Protein AF-A0A8H7LRW2-F1 (afdb_monomer)

Mean predicted aligned error: 15.98 Å

Nearest PDB structures (foldseek):
  7di8-assembly1_A  TM=9.573E-01  e=2.111E-59  Bos taurus
  7p8w-assembly1_A  TM=9.406E-01  e=9.930E-60  Homo sapiens
  1dgh-assembly1_D  TM=9.408E-01  e=1.528E-59  Homo sapiens
  4e37-assembly1_C  TM=9.647E-01  e=3.981E-56  Pseudomonas aeruginosa PAO1
  1h7k-assembly1_A  TM=9.658E-01  e=5.804E-56  Proteus mirabilis

pLDDT: mean 85.9, std 19.81, range [23.72, 98.88]

Sequence (757 aa):
MPSQQVPNNKDGAVYTTSNGAPYPEPYEAQRVGPYGPLLLQDFHHIDLLAHFDRERIPERVVHAKGAGAHGYFEVTHDISNICRAAIFNKVGNRAPVTARFSTVGGESGSADTARDPRGFSIKVRTEEGNWDWVFNNTPVFFIRDPAKFPHFIHTQKRDPQTNLKDADMFWDYLSQNPESIHQVMILFGDRGIPDGYRHQHGYSGHTFKWYNENGDFHYVQVHCRKQGGFKFLTQEKGVELAGSNPDYGTQDLFEAIEKGEPQKWDVFIQTMTPEQAESFRYNILDLTKIWPHKDYPLQPIGTLVLDRNPENYFNEIEQVAFSPSHLVPGVEPSADPVLQSRLFSYPDTHRHRLGVNYQQIPVNAPLCPVANFQRAGFMNVSSQGARPNYQSSLAPLTYKKEGRISKRHEIFEGAAVLDLSELTELDFEQPRALWQKVMKDDAKERFVKNVAGHLGGAKSAEIKARQLSVFAAVDQDLSDRIAKAMGVPTVKPLQVKPASAALKFKAGCAHTPFCINNAQNVREKTLTEMPPLGPLGRAKDPFHVVLGYSDGHAAVSNGIRKVGVGYVIRAGKRTLSSSSVGIGPRANICDAEMLGILLAFMKAKQIAENQGYCNIRIYCDNQAAVKAIADLSRHPCQYASRIFAPAAKAFIEGHLERFIHITWTPGHNGVEGNETADRLANEGARVIPTPIFNRTITWAREQATLKTVCSWKKAWHEHSESRVNSKYYIPRPPALKLHPIFNTSNLGRDLECRLVQ

Organism: NCBI:txid456999

Foldseek 3Di:
DPDVCCVVPVPDDADAQPVRHGDDDLPDFDADPPPGDGDPVGPSVVSVVVVVVVVDFDADLWQRAKAKFKDKWFWQDQPLQAAAFVQRPDHGRIFIKIWMKGFTQDHNPAFLQALGKMWTWMFTFDQQGTAIQTWILDLFAQDQAQVCVVQQSVLSFADPPPRHNALQSNLVVCLVRLLRVLVLLCSLFQNRGWQARLQTKIKSLAWWWFAHPQQFIKTKIKIWAWDVGTHGDFPVVSVVCSVVPSCRNNCVVQVCLVVQNKRKTFMWMWIDGQVRCLVDLDNSLGSSDDDDCVVTNTDTTIMDIGRGGDPDCCLAPRLDQGANLGRGHRIGGDVRNNNVVRNPPRLVVNCSGPNPVSCPRVNNDHPHDDDALDADTPPDPDGPPPPHSDQDPVDHDDDDDHHDHDPAQVDDDDDPDDDDFFDELVSQVSVLCCQPPPDDPVSLVSSLLSCLVSSLSHPDPVSLQSSLLSLVSNPQVSSVSNCVSSVHDGHHHDDGHYSVPHDRDDRPGPDDDDPPPDPDDDDDDDDDDDDDDDDDDDDDPVQLEKEKEKAKDWDADPNAIFIKIWMWIDDPPDTPDIAIATQGRQADRLLRQLVRQLVRVVVRLVCCVVVVRQEYEYEGQDPVSVVCLCDCDDDFNNPSSVVRVVVQVVSCVVDQSHWYKYFHDHAPPPPVRHVRRVVSRVVNSVDDDPNPDPHGPNSVVVVVVVVVVVVVVVVVVPDPVVVPDPPPCPDDPPPPPPDPPDDDDDDDDGPIDIDHD

Solvent-accessible surface area (backbone atoms only — not comparable to full-atom values): 42306 Å² total; per-residue (Å²): 124,83,66,66,58,53,86,75,37,83,73,88,68,80,54,53,44,97,87,64,50,78,53,95,58,96,85,64,72,53,47,56,64,100,81,47,59,74,46,92,81,34,58,62,55,50,52,54,53,58,48,63,80,58,70,76,64,67,72,51,96,54,41,28,21,63,39,53,36,26,38,33,38,32,24,70,35,80,44,52,84,42,27,48,28,74,64,42,79,40,66,67,34,71,26,53,29,45,38,38,34,22,42,37,56,48,52,63,86,45,41,61,36,50,79,35,63,32,39,34,30,38,40,36,38,36,87,81,35,46,32,27,47,72,20,24,49,46,56,41,35,57,57,55,56,50,86,48,49,64,62,53,50,52,34,53,33,51,40,92,88,78,68,37,81,44,43,44,53,38,41,43,54,46,44,74,40,59,62,16,48,37,34,51,53,44,38,44,29,64,71,6,22,40,46,39,63,75,21,42,39,28,15,45,36,47,44,28,32,24,19,17,79,82,16,53,58,29,40,32,38,47,36,35,40,24,67,93,43,74,44,55,43,55,72,69,57,21,53,51,34,41,72,79,41,31,54,48,21,47,50,52,46,47,53,37,27,73,73,69,48,61,48,52,23,45,27,27,34,31,70,35,48,67,69,52,41,50,67,37,95,53,39,69,54,36,26,50,47,78,78,57,55,90,84,38,52,79,41,72,39,26,38,40,39,34,58,38,68,61,94,44,57,60,66,48,55,66,60,45,73,73,31,68,60,34,57,39,68,35,50,44,82,38,88,19,53,41,59,55,50,43,44,53,51,36,63,52,53,42,34,75,46,60,34,78,38,42,57,71,41,77,64,41,40,56,85,37,90,87,87,74,53,74,66,70,65,62,86,55,88,76,52,74,72,91,60,69,67,55,98,39,90,91,66,70,80,91,79,84,80,80,69,67,66,56,66,64,75,71,40,88,67,80,81,94,74,92,81,75,90,80,76,30,44,65,52,28,51,62,39,27,45,41,56,74,75,65,45,48,72,70,52,47,51,49,25,38,52,46,44,21,63,48,56,54,64,26,81,50,65,65,42,49,52,43,33,37,10,50,37,17,48,40,34,55,70,62,20,43,54,27,23,58,72,54,74,48,80,73,70,65,50,53,86,63,44,55,54,88,73,53,77,68,35,67,62,43,60,92,81,71,84,84,76,92,80,84,84,83,87,76,84,88,77,85,88,85,87,78,84,88,81,76,97,72,78,90,74,85,61,95,74,42,50,38,40,22,12,19,22,40,26,66,50,74,57,96,90,41,48,28,22,4,21,2,23,30,31,27,50,87,92,44,77,75,48,71,51,56,41,33,42,17,61,39,48,49,46,62,42,23,34,29,40,9,51,36,54,26,45,58,52,44,50,55,49,23,72,76,71,72,34,52,27,42,37,36,38,31,59,47,65,65,42,67,60,44,46,80,41,83,63,100,52,78,41,37,72,33,18,67,55,36,48,62,56,51,48,54,56,34,75,71,40,96,81,30,40,54,38,57,37,72,41,78,72,94,72,80,49,66,56,52,55,51,4,44,54,25,2,52,51,8,29,70,46,86,53,68,61,78,43,94,66,36,71,49,37,52,52,49,52,51,49,51,50,51,51,49,53,48,50,48,52,64,67,72,39,70,70,77,74,75,63,78,82,69,75,74,73,72,74,79,73,84,72,76,73,82,90,66,82,92,71,89,87,87,91,75,78,74,53,76,66,72,136

InterPro domains:
  IPR002156 Ribonuclease H domain [PF00075] (548-685)
  IPR002156 Ribonuclease H domain [PS50879] (542-686)
  IPR002226 Catalase haem-binding site [PS00437] (342-350)
  IPR010582 Catalase immune-responsive domain [PF06628] (427-485)
  IPR011614 Catalase core domain [PF00199] (16-393)
  IPR011614 Catalase core domain [SM01060] (16-398)
  IPR012337 Ribonuclease H-like superfamily [SSF53098] (548-691)
  IPR018028 Catalase, mono-functional, haem-containing [PR00067] (29-52)
  IPR018028 Catalase, mono-functional, haem-containing [PR00067] (92-110)
  IPR018028 Catalase, mono-functional, haem-containing [PR00067] (113-130)
  IPR018028 Catalase, mono-functional, haem-containing [PR00067] (132-150)
  IPR018028 Catalase, mono-functional, haem-containing [PR00067] (297-324)
  IPR018028 Catalase, mono-functional, haem-containing [PR00067] (329-355)
  IPR018028 Catalase, mono-functional, haem-containing [PS51402] (12-492)
  IPR018028 Catalase, mono-functional, haem-containing [PTHR11465] (5-487)
  IPR020835 Catalase superfamily [SSF56634] (5-493)
  IPR024708 Catalase active site [PS00438] (52-68)
  IPR036397 Ribonuclease H superfamily [G3DSA:3.30.420.10] (538-691)

Secondary structure (DSSP, 8-state):
---THHHH--SSPPPB-TTS-B-S-TT---BSTTTSPBPTT-HHHHHHHHHHTT-PPPPPSS--SEEEEEEEEEE-S--TTT---GGGGSTT-EEEEEEEEE-SSS-TTS-TTSSS--EEEEEEEETTEEEEEEEESSSS-S-SSGGGHHHHHHHHS--TTT-S--HHHHHHHHHH-GGGHHHHHHHHSGGGSBSTTTT--EE--S-EEEE-TTS-EEEEEEEEEETT---B--HHHHHHHHHH-TTHHHHHHHHHHHTT--EEEEEEEEEE-HHHHHHSSS-TT-TT----TTTS--EEEEEEEEEE--S-HIIIIIS----TT---TTEEE-S-HHHHHHHHHHHHHHHHHH-TTGGGSTTT--SSPP--S----TT-----TT--SS--TTSPPP-PPPP---STTT---S------PPPBTHHHHHHHHIIIII--HHHHHHHHHHHHHHHTT---HHHHHHHHHHHHHH-HHHHHHHHHHHT----PPPP-B-GGGSPPP-------------------------PPPPP------TT-EEEEEEEEEEEEETTEEEEEEEEEEEETTEEEEEEEEE--TT--HHHHHHHHHHHHHHHHHHHHHHHT--EEEEEES-HHHHHHTT--SS-TTHHHHHHHHHHHHHHHHT-TT--EEEEE--TTSS-HHHHHHHHHHHHHHHSPPPPS-S--HHHHHHHHHHHHHHHHHHHHHH-GGGGT-TTS--PPPPP----------S-----EEE---

Radius of gyration: 34.96 Å; Cα contacts (8 Å, |Δi|>4): 1349; chains: 1; bounding box: 68×92×93 Å

Structure (mmCIF, N/CA/C/O backbone):
data_AF-A0A8H7LRW2-F1
#
_entry.id   AF-A0A8H7LRW2-F1
#
loop_
_atom_site.group_PDB
_atom_site.id
_atom_site.type_symbol
_atom_site.label_atom_id
_atom_site.label_alt_id
_atom_site.label_comp_id
_atom_site.label_asym_id
_atom_site.label_entity_id
_atom_site.label_seq_id
_atom_site.pdbx_PDB_ins_code
_atom_site.Cartn_x
_atom_site.Cartn_y
_atom_site.Cartn_z
_atom_site.occupancy
_atom_site.B_iso_or_equiv
_atom_site.auth_seq_id
_atom_site.auth_comp_id
_atom_site.auth_asym_id
_atom_site.auth_atom_id
_atom_site.pdbx_PDB_model_num
ATOM 1 N N . MET A 1 1 ? 13.453 -1.364 -31.822 1.00 41.06 1 MET A N 1
ATOM 2 C CA . MET A 1 1 ? 12.651 -0.325 -31.144 1.00 41.06 1 MET A CA 1
ATOM 3 C C . MET A 1 1 ? 11.864 0.386 -32.227 1.00 41.06 1 MET A C 1
ATOM 5 O O . MET A 1 1 ? 12.503 0.702 -33.230 1.00 41.06 1 MET A O 1
ATOM 9 N N . PRO A 1 2 ? 10.544 0.604 -32.084 1.00 51.38 2 PRO A N 1
ATOM 10 C CA . PRO A 1 2 ? 9.846 1.534 -32.967 1.00 51.38 2 PRO A CA 1
ATOM 11 C C . PRO A 1 2 ? 10.633 2.847 -33.000 1.00 51.38 2 PRO A C 1
ATOM 13 O O . PRO A 1 2 ? 11.268 3.225 -32.010 1.00 51.38 2 PRO A O 1
ATOM 16 N N . SER A 1 3 ? 10.709 3.465 -34.173 1.00 54.47 3 SER A N 1
ATOM 17 C CA . SER A 1 3 ? 11.581 4.610 -34.399 1.00 54.47 3 SER A CA 1
ATOM 18 C C . SER A 1 3 ? 11.299 5.701 -33.363 1.00 54.47 3 SER A C 1
ATOM 20 O O . SER A 1 3 ? 10.173 6.188 -33.271 1.00 54.47 3 SER A O 1
ATOM 22 N N . GLN A 1 4 ? 12.338 6.161 -32.659 1.00 64.38 4 GLN A N 1
ATOM 23 C CA . GLN A 1 4 ? 12.297 7.397 -31.857 1.00 64.38 4 GLN A CA 1
ATOM 24 C C . GLN A 1 4 ? 11.859 8.616 -32.700 1.00 64.38 4 GLN A C 1
ATOM 26 O O . GLN A 1 4 ? 11.532 9.661 -32.158 1.00 64.38 4 GLN A O 1
ATOM 31 N N . GLN A 1 5 ? 11.815 8.468 -34.030 1.00 62.53 5 GLN A N 1
ATOM 32 C CA . GLN A 1 5 ? 11.315 9.452 -34.985 1.00 62.53 5 GLN A CA 1
ATOM 33 C C . GLN A 1 5 ? 9.897 9.947 -34.673 1.00 62.53 5 GLN A C 1
ATOM 35 O O . GLN A 1 5 ? 9.671 11.133 -34.849 1.00 62.53 5 GLN A O 1
ATOM 40 N N . VAL A 1 6 ? 8.969 9.108 -34.187 1.00 70.31 6 VAL A N 1
ATOM 41 C CA . VAL A 1 6 ? 7.586 9.560 -33.913 1.00 70.31 6 VAL A CA 1
ATOM 42 C C . VAL A 1 6 ? 7.507 10.416 -32.639 1.00 70.31 6 VAL A C 1
ATOM 44 O O . VAL A 1 6 ? 6.996 11.529 -32.719 1.00 70.31 6 VAL A O 1
ATOM 47 N N . PRO A 1 7 ? 8.072 9.999 -31.485 1.00 67.81 7 PRO A N 1
ATOM 48 C CA . PRO A 1 7 ? 8.185 10.886 -30.322 1.00 67.81 7 PRO A CA 1
ATOM 49 C C . PRO A 1 7 ? 8.934 12.199 -30.610 1.00 67.81 7 PRO A C 1
ATOM 51 O O . PRO A 1 7 ? 8.582 13.238 -30.054 1.00 67.81 7 PRO A O 1
ATOM 54 N N . ASN A 1 8 ? 9.939 12.164 -31.495 1.00 70.25 8 ASN A N 1
ATOM 55 C CA . ASN A 1 8 ? 10.794 13.314 -31.803 1.00 70.25 8 ASN A CA 1
ATOM 56 C C . ASN A 1 8 ? 10.260 14.218 -32.929 1.00 70.25 8 ASN A C 1
ATOM 58 O O . ASN A 1 8 ? 10.782 15.317 -33.103 1.00 70.25 8 ASN A O 1
ATOM 62 N N . ASN A 1 9 ? 9.262 13.780 -33.701 1.00 66.56 9 ASN A N 1
ATOM 63 C CA . ASN A 1 9 ? 8.709 14.522 -34.834 1.00 66.56 9 ASN A CA 1
ATOM 64 C C . ASN A 1 9 ? 7.180 14.365 -34.859 1.00 66.56 9 ASN A C 1
ATOM 66 O O . ASN A 1 9 ? 6.642 13.471 -35.513 1.00 66.56 9 ASN A O 1
ATOM 70 N N . LYS A 1 10 ? 6.494 15.202 -34.068 1.00 63.88 10 LYS A N 1
ATOM 71 C CA . LYS A 1 10 ? 5.055 15.072 -33.777 1.00 63.88 10 LYS A CA 1
ATOM 72 C C . LYS A 1 10 ? 4.150 15.283 -34.999 1.00 63.88 10 LYS A C 1
ATOM 74 O O . LYS A 1 10 ? 3.076 14.694 -35.037 1.00 63.88 10 LYS A O 1
ATOM 79 N N . ASP A 1 11 ? 4.603 16.040 -36.001 1.00 71.75 11 ASP A N 1
ATOM 80 C CA . ASP A 1 11 ? 3.813 16.399 -37.182 1.00 71.75 11 ASP A CA 1
ATOM 81 C C . ASP A 1 11 ? 4.453 15.845 -38.470 1.00 71.75 11 ASP A C 1
ATOM 83 O O . ASP A 1 11 ? 5.665 15.927 -38.668 1.00 71.75 11 ASP A O 1
ATOM 87 N N . GLY A 1 12 ? 3.638 15.268 -39.363 1.00 78.75 12 GLY A N 1
ATOM 88 C CA . GLY A 1 12 ? 4.090 14.699 -40.645 1.00 78.75 12 GLY A CA 1
ATOM 89 C C . GLY A 1 12 ? 4.498 13.218 -40.613 1.00 78.75 12 GLY A C 1
ATOM 90 O O . GLY A 1 12 ? 5.035 12.713 -41.600 1.00 78.75 12 GLY A O 1
ATOM 91 N N . ALA A 1 13 ? 4.242 12.507 -39.509 1.00 85.25 13 ALA A N 1
ATOM 92 C CA . ALA A 1 13 ? 4.397 11.055 -39.455 1.00 85.25 13 ALA A CA 1
ATOM 93 C C . ALA A 1 13 ? 3.367 10.349 -40.360 1.00 85.25 13 ALA A C 1
ATOM 95 O O . ALA A 1 13 ? 2.201 10.736 -40.417 1.00 85.25 13 ALA A O 1
ATOM 96 N N . VAL A 1 14 ? 3.794 9.290 -41.053 1.00 89.25 14 VAL A N 1
ATOM 97 C CA . VAL A 1 14 ? 2.901 8.452 -41.869 1.00 89.25 14 VAL A CA 1
ATOM 98 C C . VAL A 1 14 ? 2.081 7.550 -40.948 1.00 89.25 14 VAL A C 1
ATOM 100 O O . VAL A 1 14 ? 2.643 6.887 -40.075 1.00 89.25 14 VAL A O 1
ATOM 103 N N . TYR A 1 15 ? 0.760 7.510 -41.142 1.00 92.00 15 TYR A N 1
ATOM 104 C CA . TYR A 1 15 ? -0.112 6.588 -40.416 1.00 92.00 15 TYR A CA 1
ATOM 105 C C . TYR A 1 15 ? 0.199 5.138 -40.806 1.00 92.00 15 TYR A C 1
ATOM 107 O O . TYR A 1 15 ? 0.358 4.816 -41.986 1.00 92.00 15 TYR A O 1
ATOM 115 N N . THR A 1 16 ? 0.315 4.264 -39.810 1.00 93.06 16 THR A N 1
ATOM 116 C CA . THR A 1 16 ? 0.710 2.867 -40.008 1.00 93.06 16 THR A CA 1
ATOM 117 C C . THR A 1 16 ? -0.102 1.929 -39.123 1.00 93.06 16 THR A C 1
ATOM 119 O O . THR A 1 16 ? -0.599 2.328 -38.070 1.00 93.06 16 THR A O 1
ATOM 122 N N . THR A 1 17 ? -0.214 0.670 -39.538 1.00 94.06 17 THR A N 1
ATOM 123 C CA . THR A 1 17 ? -0.648 -0.447 -38.683 1.00 94.06 17 THR A CA 1
ATOM 124 C C . THR A 1 17 ? 0.420 -0.789 -37.634 1.00 94.06 17 THR A C 1
ATOM 126 O O . THR A 1 17 ? 1.561 -0.332 -37.732 1.00 94.06 17 THR A O 1
ATOM 129 N N . SER A 1 18 ? 0.114 -1.639 -36.644 1.00 92.75 18 SER A N 1
ATOM 130 C CA . SER A 1 18 ? 1.047 -1.948 -35.539 1.00 92.75 18 SER A CA 1
ATOM 131 C C . SER A 1 18 ? 2.374 -2.588 -35.976 1.00 92.75 18 SER A C 1
ATOM 133 O O . SER A 1 18 ? 3.387 -2.472 -35.282 1.00 92.75 18 SER A O 1
ATOM 135 N N . ASN A 1 19 ? 2.404 -3.230 -37.147 1.00 92.69 19 ASN A N 1
ATOM 136 C CA . ASN A 1 19 ? 3.616 -3.778 -37.765 1.00 92.69 19 ASN A CA 1
ATOM 137 C C . ASN A 1 19 ? 4.392 -2.762 -38.634 1.00 92.69 19 ASN A C 1
ATOM 139 O O . ASN A 1 19 ? 5.386 -3.136 -39.255 1.00 92.69 19 ASN A O 1
ATOM 143 N N . GLY A 1 20 ? 3.960 -1.498 -38.679 1.00 91.81 20 GLY A N 1
ATOM 144 C CA . GLY A 1 20 ? 4.628 -0.401 -39.381 1.00 91.81 20 GLY A CA 1
ATOM 145 C C . GLY A 1 20 ? 4.297 -0.274 -40.871 1.00 91.81 20 GLY A C 1
ATOM 146 O O . GLY A 1 20 ? 4.960 0.502 -41.559 1.00 91.81 20 GLY A O 1
ATOM 147 N N . ALA A 1 21 ? 3.311 -1.010 -41.396 1.00 94.06 21 ALA A N 1
ATOM 148 C CA . ALA A 1 21 ? 2.883 -0.852 -42.785 1.00 94.06 21 ALA A CA 1
ATOM 149 C C . ALA A 1 21 ? 2.047 0.434 -42.950 1.00 94.06 21 ALA A C 1
ATOM 151 O O . ALA A 1 21 ? 1.120 0.642 -42.166 1.00 94.06 21 ALA A O 1
ATOM 152 N N . PRO A 1 22 ? 2.336 1.298 -43.944 1.00 94.50 22 PRO A N 1
ATOM 153 C CA . PRO A 1 22 ? 1.509 2.468 -44.230 1.00 94.50 22 PRO A CA 1
ATOM 154 C C . PRO A 1 22 ? 0.063 2.079 -44.540 1.00 94.50 22 PRO A C 1
ATOM 156 O O . PRO A 1 22 ? -0.170 1.130 -45.290 1.00 94.50 22 PRO A O 1
ATOM 159 N N . TYR A 1 23 ? -0.892 2.838 -44.005 1.00 95.12 23 TYR A N 1
ATOM 160 C CA . TYR A 1 23 ? -2.316 2.666 -44.289 1.00 95.12 23 TYR A CA 1
ATOM 161 C C . TYR A 1 23 ? -2.927 4.017 -44.692 1.00 95.12 23 TYR A C 1
ATOM 163 O O . TYR A 1 23 ? -2.580 5.030 -44.080 1.00 95.12 23 TYR A O 1
ATOM 171 N N . PRO A 1 24 ? -3.762 4.077 -45.744 1.00 94.06 24 PRO A N 1
ATOM 172 C CA . PRO A 1 24 ? -4.120 5.349 -46.368 1.00 94.06 24 PRO A CA 1
ATOM 173 C C . PRO A 1 24 ? -5.146 6.167 -45.572 1.00 94.06 24 PRO A C 1
ATOM 175 O O . PRO A 1 24 ? -5.033 7.390 -45.561 1.00 94.06 24 PRO A O 1
ATOM 178 N N . GLU A 1 25 ? -6.108 5.529 -44.898 1.00 94.88 25 GLU A N 1
ATOM 179 C CA . GLU A 1 25 ? -7.185 6.217 -44.173 1.00 94.88 25 GLU A CA 1
ATOM 180 C C . GLU A 1 25 ? -7.500 5.495 -42.844 1.00 94.88 25 GLU A C 1
ATOM 182 O O . GLU A 1 25 ? -7.927 4.346 -42.864 1.00 94.88 25 GLU A O 1
ATOM 187 N N . PRO A 1 26 ? -7.304 6.103 -41.661 1.00 94.56 26 PRO A N 1
ATOM 188 C CA . PRO A 1 26 ? -7.496 5.427 -40.369 1.00 94.56 26 PRO A CA 1
ATOM 189 C C . PRO A 1 26 ? -8.933 4.975 -40.070 1.00 94.56 26 PRO A C 1
ATOM 191 O O . PRO A 1 26 ? -9.121 4.133 -39.189 1.00 94.56 26 PRO A O 1
ATOM 194 N N . TYR A 1 27 ? -9.938 5.534 -40.747 1.00 95.75 27 TYR A N 1
ATOM 195 C CA . TYR A 1 27 ? -11.350 5.251 -40.468 1.00 95.75 27 TYR A CA 1
ATOM 196 C C . TYR A 1 27 ? -12.010 4.273 -41.446 1.00 95.75 27 TYR A C 1
ATOM 198 O O . TYR A 1 27 ? -13.179 3.927 -41.259 1.00 95.75 27 TYR A O 1
ATOM 206 N N . GLU A 1 28 ? -11.310 3.836 -42.494 1.00 93.75 28 GLU A N 1
ATOM 207 C CA . GLU A 1 28 ? -11.880 2.903 -43.465 1.00 93.75 28 GLU A CA 1
ATOM 208 C C . GLU A 1 28 ? -11.772 1.443 -43.006 1.00 93.75 28 GLU A C 1
ATOM 210 O O . GLU A 1 28 ? -10.894 1.070 -42.232 1.00 93.75 28 GLU A O 1
ATOM 215 N N . ALA A 1 29 ? -12.677 0.608 -43.514 1.00 95.62 29 ALA A N 1
ATOM 216 C CA . ALA A 1 29 ? -12.633 -0.839 -43.348 1.00 95.62 29 ALA A CA 1
ATOM 217 C C . ALA A 1 29 ? -12.933 -1.516 -44.690 1.00 95.62 29 ALA A C 1
ATOM 219 O O . ALA A 1 29 ? -13.823 -1.093 -45.440 1.00 95.62 29 ALA A O 1
ATOM 220 N N . GLN A 1 30 ? -12.207 -2.587 -44.994 1.00 96.75 30 GLN A N 1
ATOM 221 C CA . GLN A 1 30 ? -12.337 -3.332 -46.233 1.00 96.75 30 GLN A CA 1
ATOM 222 C C . GLN A 1 30 ? -13.685 -4.048 -46.296 1.00 96.75 30 GLN A C 1
ATOM 224 O O . GLN A 1 30 ? -14.065 -4.809 -45.403 1.00 96.75 30 GLN A O 1
ATOM 229 N N . ARG A 1 31 ? -14.402 -3.848 -47.404 1.00 96.88 31 ARG A N 1
ATOM 230 C CA . ARG A 1 31 ? -15.755 -4.372 -47.608 1.00 96.88 31 ARG A CA 1
ATOM 231 C C . ARG A 1 31 ? -16.082 -4.639 -49.074 1.00 96.88 31 ARG A C 1
ATOM 233 O O . ARG A 1 31 ? -15.429 -4.110 -49.972 1.00 96.88 31 ARG A O 1
ATOM 240 N N . VAL A 1 32 ? -17.116 -5.446 -49.329 1.00 97.19 32 VAL A N 1
ATOM 241 C CA . VAL A 1 32 ? -17.586 -5.752 -50.696 1.00 97.19 32 VAL A CA 1
ATOM 242 C C . VAL A 1 32 ? -18.457 -4.614 -51.240 1.00 97.19 32 VAL A C 1
ATOM 244 O O . VAL A 1 32 ? -19.671 -4.590 -51.048 1.00 97.19 32 VAL A O 1
ATOM 247 N N . GLY A 1 33 ? -17.843 -3.659 -51.937 1.00 95.12 33 GLY A N 1
ATOM 248 C CA . GLY A 1 33 ? -18.535 -2.472 -52.451 1.00 95.12 33 GLY A CA 1
ATOM 249 C C . GLY A 1 33 ? -19.050 -1.537 -51.340 1.00 95.12 33 GLY A C 1
ATOM 250 O O . GLY A 1 33 ? -18.895 -1.835 -50.156 1.00 95.12 33 GLY A O 1
ATOM 251 N N . PRO A 1 34 ? -19.696 -0.407 -51.681 1.00 94.62 34 PRO A N 1
ATOM 252 C CA . PRO A 1 34 ? -20.047 0.629 -50.698 1.00 94.62 34 PRO A CA 1
ATOM 253 C C . PRO A 1 34 ? -21.031 0.185 -49.602 1.00 94.62 34 PRO A C 1
ATOM 255 O O . PRO A 1 34 ? -21.115 0.828 -48.558 1.00 94.62 34 PRO A O 1
ATOM 258 N N . TYR A 1 35 ? -21.771 -0.907 -49.827 1.00 94.81 35 TYR A N 1
ATOM 259 C CA . TYR A 1 35 ? -22.844 -1.377 -48.942 1.00 94.81 35 TYR A CA 1
ATOM 260 C C . TYR A 1 35 ? -22.720 -2.846 -48.512 1.00 94.81 35 TYR A C 1
ATOM 262 O O . TYR A 1 35 ? -23.534 -3.307 -47.715 1.00 94.81 35 TYR A O 1
ATOM 270 N N . GLY A 1 36 ? -21.723 -3.595 -48.992 1.00 94.44 36 GLY A N 1
ATOM 271 C CA . GLY A 1 36 ? -21.570 -5.010 -48.638 1.00 94.44 36 GLY A CA 1
ATOM 272 C C . GLY A 1 36 ? -20.875 -5.246 -47.292 1.00 94.44 36 GLY A C 1
ATOM 273 O O . GLY A 1 36 ? -20.522 -4.282 -46.599 1.00 94.44 36 GLY A O 1
ATOM 274 N N . PRO A 1 37 ? -20.693 -6.524 -46.908 1.00 97.31 37 PRO A N 1
ATOM 275 C CA . PRO A 1 37 ? -20.094 -6.911 -45.632 1.00 97.31 37 PRO A CA 1
ATOM 276 C C . PRO A 1 37 ? -18.612 -6.531 -45.546 1.00 97.31 37 PRO A C 1
ATOM 278 O O . PRO A 1 37 ? -17.935 -6.436 -46.574 1.00 97.31 37 PRO A O 1
ATOM 281 N N . LEU A 1 38 ? -18.119 -6.368 -44.312 1.00 97.69 38 LEU A N 1
ATOM 282 C CA . LEU A 1 38 ? -16.686 -6.273 -44.030 1.00 97.69 38 LEU A CA 1
ATOM 283 C C . LEU A 1 38 ? -15.989 -7.609 -44.318 1.00 97.69 38 LEU A C 1
ATOM 285 O O . LEU A 1 38 ? -16.598 -8.677 -44.206 1.00 97.69 38 LEU A O 1
ATOM 289 N N . LEU A 1 39 ? -14.708 -7.548 -44.668 1.00 96.75 39 LEU A N 1
ATOM 290 C CA . LEU A 1 39 ? -13.891 -8.724 -44.946 1.00 96.75 39 LEU A CA 1
ATOM 291 C C . LEU A 1 39 ? -12.969 -9.041 -43.766 1.00 96.75 39 LEU A C 1
ATOM 293 O O . LEU A 1 39 ? -12.213 -8.191 -43.316 1.00 96.75 39 LEU A O 1
ATOM 297 N N . LEU A 1 40 ? -12.951 -10.303 -43.327 1.00 97.62 40 LEU A N 1
ATOM 298 C CA . LEU A 1 40 ? -12.060 -10.775 -42.254 1.00 97.62 40 LEU A CA 1
ATOM 299 C C . LEU A 1 40 ? -10.563 -10.673 -42.615 1.00 97.62 40 LEU A C 1
ATOM 301 O O . LEU A 1 40 ? -9.704 -10.817 -41.759 1.00 97.62 40 LEU A O 1
ATOM 305 N N . GLN A 1 41 ? -10.223 -10.457 -43.883 1.00 96.50 41 GLN A N 1
ATOM 306 C CA . GLN A 1 41 ? -8.832 -10.284 -44.309 1.00 96.50 41 GLN A CA 1
ATOM 307 C C . GLN A 1 41 ? -8.292 -8.863 -44.049 1.00 96.50 41 GLN A C 1
ATOM 309 O O . GLN A 1 41 ? -7.109 -8.620 -44.280 1.00 96.50 41 GLN A O 1
ATOM 314 N N . ASP A 1 42 ? -9.141 -7.934 -43.597 1.00 96.81 42 ASP A N 1
ATOM 315 C CA . ASP A 1 42 ? -8.735 -6.582 -43.227 1.00 96.81 42 ASP A CA 1
ATOM 316 C C . ASP A 1 42 ? -7.887 -6.595 -41.950 1.00 96.81 42 ASP A C 1
ATOM 318 O O . ASP A 1 42 ? -8.392 -6.558 -40.825 1.00 96.81 42 ASP A O 1
ATOM 322 N N . PHE A 1 43 ? -6.571 -6.667 -42.136 1.00 96.12 43 PHE A N 1
ATOM 323 C CA . PHE A 1 43 ? -5.624 -6.647 -41.032 1.00 96.12 43 PHE A CA 1
ATOM 324 C C . PHE A 1 43 ? -5.688 -5.340 -40.233 1.00 96.12 43 PHE A C 1
ATOM 326 O O . PHE A 1 43 ? -5.601 -5.404 -39.012 1.00 96.12 43 PHE A O 1
ATOM 333 N N . HIS A 1 44 ? -5.859 -4.182 -40.884 1.00 97.19 44 HIS A N 1
ATOM 334 C CA . HIS A 1 44 ? -5.889 -2.885 -40.196 1.00 97.19 44 HIS A CA 1
ATOM 335 C C . HIS A 1 44 ? -7.072 -2.809 -39.233 1.00 97.19 44 HIS A C 1
ATOM 337 O O . HIS A 1 44 ? -6.879 -2.531 -38.048 1.00 97.19 44 HIS A O 1
ATOM 343 N N . HIS A 1 45 ? -8.271 -3.150 -39.708 1.00 97.12 45 HIS A N 1
ATOM 344 C CA . HIS A 1 45 ? -9.467 -3.127 -38.873 1.00 97.12 45 HIS A CA 1
ATOM 345 C C . HIS A 1 45 ? -9.378 -4.124 -37.705 1.00 97.12 45 HIS A C 1
ATOM 347 O O . HIS A 1 45 ? -9.741 -3.795 -36.573 1.00 97.12 45 HIS A O 1
ATOM 353 N N . ILE A 1 46 ? -8.849 -5.330 -37.951 1.00 96.75 46 ILE A N 1
ATOM 354 C CA . ILE A 1 46 ? -8.651 -6.347 -36.906 1.00 96.75 46 ILE A CA 1
ATOM 355 C C . ILE A 1 46 ? -7.629 -5.892 -35.864 1.00 96.75 46 ILE A C 1
ATOM 357 O O . ILE A 1 46 ? -7.876 -6.047 -34.671 1.00 96.75 46 ILE A O 1
ATOM 361 N N . ASP A 1 47 ? -6.491 -5.352 -36.297 1.00 96.31 47 ASP A N 1
ATOM 362 C CA . ASP A 1 47 ? -5.403 -4.890 -35.430 1.00 96.31 47 ASP A CA 1
ATOM 363 C C . ASP A 1 47 ? -5.865 -3.740 -34.519 1.00 96.31 47 ASP A C 1
ATOM 365 O O . ASP A 1 47 ? -5.640 -3.776 -33.306 1.00 96.31 47 ASP A O 1
ATOM 369 N N . LEU A 1 48 ? -6.615 -2.780 -35.076 1.00 95.88 48 LEU A N 1
ATOM 370 C CA . LEU A 1 48 ? -7.208 -1.661 -34.340 1.00 95.88 48 LEU A CA 1
ATOM 371 C C . LEU A 1 48 ? -8.138 -2.147 -33.219 1.00 95.88 48 LEU A C 1
ATOM 373 O O . LEU A 1 48 ? -7.961 -1.766 -32.058 1.00 95.88 48 LEU A O 1
ATOM 377 N N . LEU A 1 49 ? -9.106 -3.013 -33.543 1.00 97.38 49 LEU A N 1
ATOM 378 C CA . LEU A 1 49 ? -10.048 -3.547 -32.553 1.00 97.38 49 LEU A CA 1
ATOM 379 C C . LEU A 1 49 ? -9.341 -4.436 -31.522 1.00 97.38 49 LEU A C 1
ATOM 381 O O . LEU A 1 49 ? -9.600 -4.332 -30.324 1.00 97.38 49 LEU A O 1
ATOM 385 N N . ALA A 1 50 ? -8.398 -5.272 -31.965 1.00 97.44 50 ALA A N 1
ATOM 386 C CA . ALA A 1 50 ? -7.671 -6.173 -31.081 1.00 97.44 50 ALA A CA 1
ATOM 387 C C . ALA A 1 50 ? -6.840 -5.424 -30.029 1.00 97.44 50 ALA A C 1
ATOM 389 O O . ALA A 1 50 ? -6.754 -5.900 -28.889 1.00 97.44 50 ALA A O 1
ATOM 390 N N . HIS A 1 51 ? -6.243 -4.284 -30.393 1.00 97.31 51 HIS A N 1
ATOM 391 C CA . HIS A 1 51 ? -5.533 -3.424 -29.451 1.00 97.31 51 HIS A CA 1
ATOM 392 C C . HIS A 1 51 ? -6.502 -2.724 -28.490 1.00 97.31 51 HIS A C 1
ATOM 394 O O . HIS A 1 51 ? -6.292 -2.791 -27.278 1.00 97.31 51 HIS A O 1
ATOM 400 N N . PHE A 1 52 ? -7.577 -2.116 -29.008 1.00 97.94 52 PHE A N 1
ATOM 401 C CA . PHE A 1 52 ? -8.599 -1.439 -28.198 1.00 97.94 52 PHE A CA 1
ATOM 402 C C . PHE A 1 52 ? -9.167 -2.352 -27.098 1.00 97.94 52 PHE A C 1
ATOM 404 O O . PHE A 1 52 ? -9.186 -1.984 -25.922 1.00 97.94 52 PHE A O 1
ATOM 411 N N . ASP A 1 53 ? -9.515 -3.592 -27.452 1.00 98.31 53 ASP A N 1
ATOM 412 C CA . ASP A 1 53 ? -10.047 -4.598 -26.524 1.00 98.31 53 ASP A CA 1
ATOM 413 C C . ASP A 1 53 ? -9.081 -4.960 -25.375 1.00 98.31 53 ASP A C 1
ATOM 415 O O . ASP A 1 53 ? -9.485 -5.576 -24.386 1.00 98.31 53 ASP A O 1
ATOM 419 N N . ARG A 1 54 ? -7.789 -4.626 -25.501 1.00 96.75 54 ARG A N 1
ATOM 420 C CA . ARG A 1 54 ? -6.703 -5.034 -24.590 1.00 96.75 54 ARG A CA 1
ATOM 421 C C . ARG A 1 54 ? -5.971 -3.860 -23.943 1.00 96.75 54 ARG A C 1
ATOM 423 O O . ARG A 1 54 ? -4.945 -4.068 -23.301 1.00 96.75 54 ARG A O 1
ATOM 430 N N . GLU A 1 55 ? -6.502 -2.644 -24.048 1.00 97.81 55 GLU A N 1
ATOM 431 C CA . GLU A 1 55 ? -5.897 -1.468 -23.410 1.00 97.81 55 GLU A CA 1
ATOM 432 C C . GLU A 1 55 ? -5.945 -1.512 -21.877 1.00 97.81 55 GLU A C 1
ATOM 434 O O . GLU A 1 55 ? -5.122 -0.892 -21.203 1.00 97.81 55 GLU A O 1
ATOM 439 N N . ARG A 1 56 ? -6.949 -2.179 -21.295 1.00 98.00 56 ARG A N 1
ATOM 440 C CA . ARG A 1 56 ? -7.138 -2.211 -19.839 1.00 98.00 56 ARG A CA 1
ATOM 441 C C . ARG A 1 56 ? -6.326 -3.341 -19.212 1.00 98.00 56 ARG A C 1
ATOM 443 O O . ARG A 1 56 ? -6.429 -4.497 -19.608 1.00 98.00 56 ARG A O 1
ATOM 450 N N . ILE A 1 57 ? -5.576 -2.993 -18.172 1.00 98.06 57 ILE A N 1
ATOM 451 C CA . ILE A 1 57 ? -4.926 -3.935 -17.255 1.00 98.06 57 ILE A CA 1
ATOM 452 C C . ILE A 1 57 ? -5.710 -3.985 -15.938 1.00 98.06 57 ILE A C 1
ATOM 454 O O . ILE A 1 57 ? -6.490 -3.065 -15.673 1.00 98.06 57 ILE A O 1
ATOM 458 N N . PRO A 1 58 ? -5.513 -5.009 -15.085 1.00 98.31 58 PRO A N 1
ATOM 459 C CA . PRO A 1 58 ? -6.071 -4.981 -13.740 1.00 98.31 58 PRO A CA 1
ATOM 460 C C . PRO A 1 58 ? -5.674 -3.685 -13.022 1.00 98.31 58 PRO A C 1
ATOM 462 O O . PRO A 1 58 ? -4.509 -3.284 -13.046 1.00 98.31 58 PRO A O 1
ATOM 465 N N . GLU A 1 59 ? -6.619 -3.016 -12.368 1.00 98.19 59 GLU A N 1
ATOM 466 C CA . GLU A 1 59 ? -6.257 -1.907 -11.489 1.00 98.19 59 GLU A CA 1
ATOM 467 C C . GLU A 1 59 ? -5.519 -2.425 -10.243 1.00 98.19 59 GLU A C 1
ATOM 469 O O . GLU A 1 59 ? -5.483 -3.624 -9.945 1.00 98.19 59 GLU A O 1
ATOM 474 N N . ARG A 1 60 ? -4.907 -1.519 -9.479 1.00 98.62 60 ARG A N 1
ATOM 475 C CA . ARG A 1 60 ? -4.337 -1.887 -8.176 1.00 98.62 60 ARG A CA 1
ATOM 476 C C . ARG A 1 60 ? -5.470 -2.294 -7.229 1.00 98.62 60 ARG A C 1
ATOM 478 O O . ARG A 1 60 ? -6.455 -1.575 -7.116 1.00 98.62 60 ARG A O 1
ATOM 485 N N . VAL A 1 61 ? -5.298 -3.394 -6.488 1.00 97.25 61 VAL A N 1
ATOM 486 C CA . VAL A 1 61 ? -6.302 -3.897 -5.520 1.00 97.25 61 VAL A CA 1
ATOM 487 C C . VAL A 1 61 ? -6.728 -2.809 -4.521 1.00 97.25 61 VAL A C 1
ATOM 489 O O . VAL A 1 61 ? -7.909 -2.638 -4.215 1.00 97.25 61 VAL A O 1
ATOM 492 N N . VAL A 1 62 ? -5.749 -2.041 -4.049 1.00 97.81 62 VAL A N 1
ATOM 493 C CA . VAL A 1 62 ? -5.898 -0.837 -3.227 1.00 97.81 62 VAL A CA 1
ATOM 494 C C . VAL A 1 62 ? -5.115 0.294 -3.876 1.00 97.81 62 VAL A C 1
ATOM 496 O O . VAL A 1 62 ? -4.167 0.037 -4.617 1.00 97.81 62 VAL A O 1
ATOM 499 N N . HIS A 1 63 ? -5.468 1.541 -3.576 1.00 98.44 63 HIS A N 1
ATOM 500 C CA . HIS A 1 63 ? -4.812 2.713 -4.161 1.00 98.44 63 HIS A CA 1
ATOM 501 C C . HIS A 1 63 ? -4.967 2.824 -5.689 1.00 98.44 63 HIS A C 1
ATOM 503 O O . HIS A 1 63 ? -4.060 3.299 -6.385 1.00 98.44 63 HIS A O 1
ATOM 509 N N . ALA A 1 64 ? -6.109 2.372 -6.221 1.00 98.31 64 ALA A N 1
ATOM 510 C CA . ALA A 1 64 ? -6.398 2.384 -7.653 1.00 98.31 64 ALA A CA 1
ATOM 511 C C . ALA A 1 64 ? -6.476 3.814 -8.206 1.00 98.31 64 ALA A C 1
ATOM 513 O O . ALA A 1 64 ? -5.734 4.140 -9.128 1.00 98.31 64 ALA A O 1
ATOM 514 N N . LYS A 1 65 ? -7.278 4.693 -7.593 1.00 98.19 65 LYS A N 1
ATOM 515 C CA . LYS A 1 65 ? -7.340 6.117 -7.954 1.00 98.19 65 LYS A CA 1
ATOM 516 C C . LYS A 1 65 ? -6.085 6.850 -7.489 1.00 98.19 65 LYS A C 1
ATOM 518 O O . LYS A 1 65 ? -5.725 6.776 -6.313 1.00 98.19 65 LYS A O 1
ATOM 523 N N . GLY A 1 66 ? -5.418 7.561 -8.394 1.00 98.00 66 GLY A N 1
ATOM 524 C CA . GLY A 1 66 ? -4.243 8.347 -8.041 1.00 98.00 66 GLY A CA 1
ATOM 525 C C . GLY A 1 66 ? -3.678 9.197 -9.169 1.00 98.00 66 GLY A C 1
ATOM 526 O O . GLY A 1 66 ? -4.055 9.050 -10.327 1.00 98.00 66 GLY A O 1
ATOM 527 N N . ALA A 1 67 ? -2.722 10.046 -8.818 1.00 98.38 67 ALA A N 1
ATOM 528 C CA . ALA A 1 67 ? -2.000 10.934 -9.722 1.00 98.38 67 ALA A CA 1
ATOM 529 C C . ALA A 1 67 ? -0.512 10.919 -9.381 1.00 98.38 67 ALA A C 1
ATOM 531 O O . ALA A 1 67 ? -0.129 10.541 -8.273 1.00 98.38 67 ALA A O 1
ATOM 532 N N . GLY A 1 68 ? 0.348 11.328 -10.303 1.00 98.31 68 GLY A N 1
ATOM 533 C CA . GLY A 1 68 ? 1.781 11.316 -10.056 1.00 98.31 68 GLY A CA 1
ATOM 534 C C . GLY A 1 68 ? 2.547 12.295 -10.920 1.00 98.31 68 GLY A C 1
ATOM 535 O O . GLY A 1 68 ? 2.004 12.868 -11.858 1.00 98.31 68 GLY A O 1
ATOM 536 N N . ALA A 1 69 ? 3.807 12.483 -10.554 1.00 98.81 69 ALA A N 1
ATOM 537 C CA . ALA A 1 69 ? 4.727 13.404 -11.198 1.00 98.81 69 ALA A CA 1
ATOM 538 C C . ALA A 1 69 ? 6.175 12.946 -10.983 1.00 98.81 69 ALA A C 1
ATOM 540 O O . ALA A 1 69 ? 6.467 12.077 -10.153 1.00 98.81 69 ALA A O 1
ATOM 541 N N . HIS A 1 70 ? 7.088 13.552 -11.725 1.00 98.88 70 HIS A N 1
ATOM 542 C CA . HIS A 1 70 ? 8.521 13.306 -11.675 1.00 98.88 70 HIS A CA 1
ATOM 543 C C . HIS A 1 70 ? 9.249 14.490 -11.036 1.00 98.88 70 HIS A C 1
ATOM 545 O O . HIS A 1 70 ? 8.724 15.600 -10.954 1.00 98.88 70 HIS A O 1
ATOM 551 N N . GLY A 1 71 ? 10.475 14.236 -10.589 1.00 98.75 71 GLY A N 1
ATOM 552 C CA . GLY A 1 71 ? 11.384 15.266 -10.098 1.00 98.75 71 GLY A CA 1
ATOM 553 C C . GLY A 1 71 ? 12.630 14.642 -9.494 1.00 98.75 71 GLY A C 1
ATOM 554 O O . GLY A 1 71 ? 13.194 13.713 -10.081 1.00 98.75 71 GLY A O 1
ATOM 555 N N . TYR A 1 72 ? 13.039 15.090 -8.309 1.00 98.88 72 TYR A N 1
ATOM 556 C CA . TYR A 1 72 ? 14.224 14.574 -7.630 1.00 98.88 72 TYR A CA 1
ATOM 557 C C . TYR A 1 72 ? 14.134 14.649 -6.098 1.00 98.88 72 TYR A C 1
ATOM 559 O O . TYR A 1 72 ? 13.402 15.454 -5.525 1.00 98.88 72 TYR A O 1
ATOM 567 N N . PHE A 1 73 ? 14.912 13.801 -5.431 1.00 98.88 73 PHE A N 1
ATOM 568 C CA . PHE A 1 73 ? 15.243 13.921 -4.015 1.00 98.88 73 PHE A CA 1
ATOM 569 C C . PHE A 1 73 ? 16.660 14.478 -3.895 1.00 98.88 73 PHE A C 1
ATOM 571 O O . PHE A 1 73 ? 17.561 13.983 -4.569 1.00 98.88 73 PHE A O 1
ATOM 578 N N . GLU A 1 74 ? 16.849 15.496 -3.061 1.00 98.81 74 GLU A N 1
ATOM 579 C CA . GLU A 1 74 ? 18.131 16.154 -2.807 1.00 98.81 74 GLU A CA 1
ATOM 580 C C . GLU A 1 74 ? 18.529 16.004 -1.342 1.00 98.81 74 GLU A C 1
ATOM 582 O O . GLU A 1 74 ? 17.756 16.357 -0.453 1.00 98.81 74 GLU A O 1
ATOM 587 N N . VAL A 1 75 ? 19.740 15.512 -1.087 1.00 98.75 75 VAL A N 1
ATOM 588 C CA . VAL A 1 75 ? 20.294 15.412 0.267 1.00 98.75 75 VAL A CA 1
ATOM 589 C C . VAL A 1 75 ? 20.714 16.794 0.745 1.00 98.75 75 VAL A C 1
ATOM 591 O O . VAL A 1 75 ? 21.472 17.481 0.066 1.00 98.75 75 VAL A O 1
ATOM 594 N N . THR A 1 76 ? 20.259 17.198 1.928 1.00 98.62 76 THR A N 1
ATOM 595 C CA . THR A 1 76 ? 20.568 18.524 2.494 1.00 98.62 76 THR A CA 1
ATOM 596 C C . THR A 1 76 ? 21.383 18.453 3.777 1.00 98.62 76 THR A C 1
ATOM 598 O O . THR A 1 76 ? 21.955 19.461 4.179 1.00 98.62 76 THR A O 1
ATOM 601 N N . HIS A 1 77 ? 21.459 17.279 4.404 1.00 98.50 77 HIS A N 1
ATOM 602 C CA . HIS A 1 77 ? 22.166 17.072 5.662 1.00 98.50 77 HIS A CA 1
ATOM 603 C C . HIS A 1 77 ? 22.979 15.784 5.602 1.00 98.50 77 HIS A C 1
ATOM 605 O O . HIS A 1 77 ? 22.565 14.806 4.978 1.00 98.50 77 HIS A O 1
ATOM 611 N N . ASP A 1 78 ? 24.142 15.807 6.245 1.00 97.81 78 ASP A N 1
ATOM 612 C CA . ASP A 1 78 ? 24.975 14.623 6.413 1.00 97.81 78 ASP A CA 1
ATOM 613 C C . ASP A 1 78 ? 24.373 13.724 7.500 1.00 97.81 78 ASP A C 1
ATOM 615 O O . ASP A 1 78 ? 24.133 14.166 8.625 1.00 97.81 78 ASP A O 1
ATOM 619 N N . ILE A 1 79 ? 24.109 12.471 7.132 1.00 97.69 79 ILE A N 1
ATOM 620 C CA . ILE A 1 79 ? 23.601 11.419 8.018 1.00 97.69 79 ILE A CA 1
ATOM 621 C C . ILE A 1 79 ? 24.437 10.138 7.913 1.00 97.69 79 ILE A C 1
ATOM 623 O O . ILE A 1 79 ? 23.936 9.044 8.181 1.00 97.69 79 ILE A O 1
ATOM 627 N N . SER A 1 80 ? 25.706 10.250 7.510 1.00 95.00 80 SER A N 1
ATOM 628 C CA . SER A 1 80 ? 26.641 9.120 7.381 1.00 95.00 80 SER A CA 1
ATOM 629 C C . SER A 1 80 ? 26.798 8.304 8.670 1.00 95.00 80 SER A C 1
ATOM 631 O O . SER A 1 80 ? 27.081 7.108 8.621 1.00 95.00 80 SER A O 1
ATOM 633 N N . ASN A 1 81 ? 26.544 8.914 9.831 1.00 95.00 81 ASN A N 1
ATOM 634 C CA . ASN A 1 81 ? 26.503 8.237 11.126 1.00 95.00 81 ASN A CA 1
ATOM 635 C C . ASN A 1 81 ? 25.281 7.314 11.306 1.00 95.00 81 ASN A C 1
ATOM 637 O O . ASN A 1 81 ? 25.324 6.441 12.170 1.00 95.00 81 ASN A O 1
ATOM 641 N N . ILE A 1 82 ? 24.222 7.486 10.509 1.00 96.19 82 ILE A N 1
ATOM 642 C CA . ILE A 1 82 ? 22.970 6.715 10.566 1.00 96.19 82 ILE A CA 1
ATOM 643 C C . ILE A 1 82 ? 22.851 5.734 9.397 1.00 96.19 82 ILE A C 1
ATOM 645 O O . ILE A 1 82 ? 22.401 4.607 9.590 1.00 96.19 82 ILE A O 1
ATOM 649 N N . CYS A 1 83 ? 23.198 6.158 8.179 1.00 95.75 83 CYS A N 1
ATOM 650 C CA . CYS A 1 83 ? 22.952 5.383 6.967 1.00 95.75 83 CYS A CA 1
ATOM 651 C C . CYS A 1 83 ? 24.115 5.486 5.981 1.00 95.75 83 CYS A C 1
ATOM 653 O O . CYS A 1 83 ? 24.549 6.582 5.639 1.00 95.75 83 CYS A O 1
ATOM 655 N N . ARG A 1 84 ? 24.562 4.335 5.470 1.00 94.19 84 ARG A N 1
ATOM 656 C CA . ARG A 1 84 ? 25.610 4.235 4.442 1.00 94.19 84 ARG A CA 1
ATOM 657 C C . ARG A 1 84 ? 25.106 4.257 2.996 1.00 94.19 84 ARG A C 1
ATOM 659 O O . ARG A 1 84 ? 25.877 3.996 2.078 1.00 94.19 84 ARG A O 1
ATOM 666 N N . ALA A 1 85 ? 23.805 4.454 2.770 1.00 95.44 85 ALA A N 1
ATOM 667 C CA . ALA A 1 85 ? 23.271 4.415 1.412 1.00 95.44 85 ALA A CA 1
ATOM 668 C C . ALA A 1 85 ? 23.958 5.478 0.547 1.00 95.44 85 ALA A C 1
ATOM 670 O O . ALA A 1 85 ? 24.008 6.644 0.936 1.00 95.44 85 ALA A O 1
ATOM 671 N N . ALA A 1 86 ? 24.441 5.086 -0.638 1.00 94.50 86 ALA A N 1
ATOM 672 C CA . ALA A 1 86 ? 25.343 5.907 -1.452 1.00 94.50 86 ALA A CA 1
ATOM 673 C C . ALA A 1 86 ? 24.826 7.329 -1.743 1.00 94.50 86 ALA A C 1
ATOM 675 O O . ALA A 1 86 ? 25.607 8.278 -1.822 1.00 94.50 86 ALA A O 1
ATOM 676 N N . ILE A 1 87 ? 23.501 7.501 -1.832 1.00 96.81 87 ILE A N 1
ATOM 677 C CA . ILE A 1 87 ? 22.869 8.812 -2.014 1.00 96.81 87 ILE A CA 1
ATOM 678 C C . ILE A 1 87 ? 23.265 9.815 -0.916 1.00 96.81 87 ILE A C 1
ATOM 680 O O . ILE A 1 87 ? 23.445 10.989 -1.224 1.00 96.81 87 ILE A O 1
ATOM 684 N N . PHE A 1 88 ? 23.477 9.365 0.326 1.00 97.44 88 PHE A N 1
ATOM 685 C CA . PHE A 1 88 ? 23.817 10.200 1.484 1.00 97.44 88 PHE A CA 1
ATOM 686 C C . PHE A 1 88 ? 25.318 10.473 1.655 1.00 97.44 88 PHE A C 1
ATOM 688 O O . PHE A 1 88 ? 25.684 11.230 2.548 1.00 97.44 88 PHE A O 1
ATOM 695 N N . ASN A 1 89 ? 26.188 9.943 0.787 1.00 94.06 89 ASN A N 1
ATOM 696 C CA . ASN A 1 89 ? 27.643 10.132 0.895 1.00 94.06 89 ASN A CA 1
ATOM 697 C C . ASN A 1 89 ? 28.094 11.594 0.760 1.00 94.06 89 ASN A C 1
ATOM 699 O O . ASN A 1 89 ? 29.226 11.931 1.107 1.00 94.06 89 ASN A O 1
ATOM 703 N N . LYS A 1 90 ? 27.244 12.464 0.204 1.00 96.69 90 LYS A N 1
ATOM 704 C CA . LYS A 1 90 ? 27.541 13.883 0.038 1.00 96.69 90 LYS A CA 1
ATOM 705 C C . LYS A 1 90 ? 26.263 14.721 0.061 1.00 96.69 90 LYS A C 1
ATOM 707 O O . LYS A 1 90 ? 25.310 14.457 -0.670 1.00 96.69 90 LYS A O 1
ATOM 712 N N . VAL A 1 91 ? 26.283 15.795 0.848 1.00 98.44 91 VAL A N 1
ATOM 713 C CA . VAL A 1 91 ? 25.245 16.836 0.817 1.00 98.44 91 VAL A CA 1
ATOM 714 C C . VAL A 1 91 ? 25.198 17.495 -0.566 1.00 98.44 91 VAL A C 1
ATOM 716 O O . VAL A 1 91 ? 26.229 17.861 -1.132 1.00 98.44 91 VAL A O 1
ATOM 719 N N . GLY A 1 92 ? 23.994 17.646 -1.112 1.00 98.00 92 GLY A N 1
ATOM 720 C CA . GLY A 1 92 ? 23.733 18.127 -2.468 1.00 98.00 92 GLY A CA 1
ATOM 721 C C . GLY A 1 92 ? 23.604 17.017 -3.514 1.00 98.00 92 GLY A C 1
ATOM 722 O O . GLY A 1 92 ? 23.264 17.311 -4.660 1.00 98.00 92 GLY A O 1
ATOM 723 N N . ASN A 1 93 ? 23.836 15.748 -3.154 1.00 98.25 93 ASN A N 1
ATOM 724 C CA . ASN A 1 93 ? 23.535 14.631 -4.047 1.00 98.25 93 ASN A CA 1
ATOM 725 C C . ASN A 1 93 ? 22.041 14.597 -4.392 1.00 98.25 93 ASN A C 1
ATOM 727 O O . ASN A 1 93 ? 21.185 14.832 -3.533 1.00 98.25 93 ASN A O 1
ATOM 731 N N . ARG A 1 94 ? 21.731 14.271 -5.654 1.00 98.31 94 ARG A N 1
ATOM 732 C CA . ARG A 1 94 ? 20.360 14.201 -6.171 1.00 98.31 94 ARG A CA 1
ATOM 733 C C . ARG A 1 94 ? 20.077 12.861 -6.830 1.00 98.31 94 ARG A C 1
ATOM 735 O O . ARG A 1 94 ? 20.886 12.371 -7.609 1.00 98.31 94 ARG A O 1
ATOM 742 N N . ALA A 1 95 ? 18.892 12.319 -6.572 1.00 98.50 95 ALA A N 1
ATOM 743 C CA . ALA A 1 95 ? 18.374 11.129 -7.239 1.00 98.50 95 ALA A CA 1
ATOM 744 C C . ALA A 1 95 ? 17.057 11.455 -7.958 1.00 98.50 95 ALA A C 1
ATOM 746 O O . ALA A 1 95 ? 16.162 12.025 -7.327 1.00 98.50 95 ALA A O 1
ATOM 747 N N . PRO A 1 96 ? 16.889 11.083 -9.241 1.00 98.69 96 PRO A N 1
ATOM 748 C CA . PRO A 1 96 ? 15.612 11.218 -9.932 1.00 98.69 96 PRO A CA 1
ATOM 749 C C . PRO A 1 96 ? 14.508 10.417 -9.241 1.00 98.69 96 PRO A C 1
ATOM 751 O O . PRO A 1 96 ? 14.721 9.269 -8.833 1.00 98.69 96 PRO A O 1
ATOM 754 N N . VAL A 1 97 ? 13.306 10.989 -9.165 1.00 98.81 97 VAL A N 1
ATOM 755 C CA . VAL A 1 97 ? 12.150 10.339 -8.536 1.00 98.81 97 VAL A CA 1
ATOM 756 C C . VAL A 1 97 ? 10.937 10.264 -9.453 1.00 98.81 97 VAL A C 1
ATOM 758 O O . VAL A 1 97 ? 10.725 11.114 -10.317 1.00 98.81 97 VAL A O 1
ATOM 761 N N . THR A 1 98 ? 10.120 9.238 -9.229 1.00 98.88 98 THR A N 1
ATOM 762 C CA . THR A 1 98 ? 8.723 9.190 -9.682 1.00 98.88 98 THR A CA 1
ATOM 763 C C . THR A 1 98 ? 7.837 9.063 -8.454 1.00 98.88 98 THR A C 1
ATOM 765 O O . THR A 1 98 ? 8.013 8.132 -7.667 1.00 98.88 98 THR A O 1
ATOM 768 N N . ALA A 1 99 ? 6.899 9.988 -8.290 1.00 98.81 99 ALA A N 1
ATOM 769 C CA . ALA A 1 99 ? 5.939 10.012 -7.200 1.00 98.81 99 ALA A CA 1
ATOM 770 C C . ALA A 1 99 ? 4.546 9.615 -7.684 1.00 98.81 99 ALA A C 1
ATOM 772 O O . ALA A 1 99 ? 4.140 9.989 -8.783 1.00 98.81 99 ALA A O 1
ATOM 773 N N . ARG A 1 100 ? 3.793 8.913 -6.839 1.00 98.88 100 ARG A N 1
ATOM 774 C CA . ARG A 1 100 ? 2.366 8.655 -7.023 1.00 98.88 100 ARG A CA 1
ATOM 775 C C . ARG A 1 100 ? 1.618 8.837 -5.708 1.00 98.88 100 ARG A C 1
ATOM 777 O O . ARG A 1 100 ? 1.921 8.188 -4.706 1.00 98.88 100 ARG A O 1
ATOM 784 N N . PHE A 1 101 ? 0.601 9.680 -5.753 1.00 98.81 101 PHE A N 1
ATOM 785 C CA . PHE A 1 101 ? -0.379 9.892 -4.701 1.00 98.81 101 PHE A CA 1
ATOM 786 C C . PHE A 1 101 ? -1.676 9.167 -5.046 1.00 98.81 101 PHE A C 1
ATOM 788 O O . PHE A 1 101 ? -1.942 8.898 -6.215 1.00 98.81 101 PHE A O 1
ATOM 795 N N . SER A 1 102 ? -2.466 8.789 -4.046 1.00 98.75 102 SER A N 1
ATOM 796 C CA . SER A 1 102 ? -3.680 7.990 -4.279 1.00 98.75 102 SER A CA 1
ATOM 797 C C . SER A 1 102 ? -4.655 8.057 -3.118 1.00 98.75 102 SER A C 1
ATOM 799 O O . SER A 1 102 ? -4.231 8.363 -2.009 1.00 98.75 102 SER A O 1
ATOM 801 N N . THR A 1 103 ? -5.923 7.719 -3.343 1.00 98.38 103 THR A N 1
ATOM 802 C CA . THR A 1 103 ? -6.826 7.239 -2.274 1.00 98.38 103 THR A CA 1
ATOM 803 C C . THR A 1 103 ? -6.492 5.772 -1.939 1.00 98.38 103 THR A C 1
ATOM 805 O O . THR A 1 103 ? -5.425 5.303 -2.331 1.00 98.38 103 THR A O 1
ATOM 808 N N . VAL A 1 104 ? -7.322 5.033 -1.193 1.00 96.94 104 VAL A N 1
ATOM 809 C CA . VAL A 1 104 ? -7.084 3.618 -0.834 1.00 96.94 104 VAL A CA 1
ATOM 810 C C . VAL A 1 104 ? -8.225 2.708 -1.279 1.00 96.94 104 VAL A C 1
ATOM 812 O O . VAL A 1 104 ? -7.989 1.764 -2.038 1.00 96.94 104 VAL A O 1
ATOM 815 N N . GLY A 1 105 ? -9.439 2.950 -0.777 1.00 92.56 105 GLY A N 1
ATOM 816 C CA . GLY A 1 105 ? -10.570 2.026 -0.894 1.00 92.56 105 GLY A CA 1
ATOM 817 C C . GLY A 1 105 ? -11.330 2.127 -2.216 1.00 92.56 105 GLY A C 1
ATOM 818 O O . GLY A 1 105 ? -12.000 1.172 -2.613 1.00 92.56 105 GLY A O 1
ATOM 819 N N . GLY A 1 106 ? -11.241 3.265 -2.904 1.00 92.88 106 GLY A N 1
ATOM 820 C CA . GLY A 1 106 ? -11.926 3.504 -4.174 1.00 92.88 106 GLY A CA 1
ATOM 821 C C . GLY A 1 106 ? -11.321 2.749 -5.362 1.00 92.88 106 GLY A C 1
ATOM 822 O O . GLY A 1 106 ? -10.149 2.369 -5.349 1.00 92.88 106 GLY A O 1
ATOM 823 N N . GLU A 1 107 ? -12.141 2.521 -6.388 1.00 95.44 107 GLU A N 1
ATOM 824 C CA . GLU A 1 107 ? -11.694 2.062 -7.711 1.00 95.44 107 GLU A CA 1
ATOM 825 C C . GLU A 1 107 ? -11.016 3.205 -8.491 1.00 95.44 107 GLU A C 1
ATOM 827 O O . GLU A 1 107 ? -11.110 4.372 -8.101 1.00 95.44 107 GLU A O 1
ATOM 832 N N . SER A 1 108 ? -10.352 2.904 -9.608 1.00 95.94 108 SER A N 1
ATOM 833 C CA . SER A 1 108 ? -9.650 3.883 -10.463 1.00 95.94 108 SER A CA 1
ATOM 834 C C . SER A 1 108 ? -10.526 5.051 -10.944 1.00 95.94 108 SER A C 1
ATOM 836 O O . SER A 1 108 ? -10.015 6.151 -11.140 1.00 95.94 108 SER A O 1
ATOM 838 N N . GLY A 1 109 ? -11.842 4.844 -11.066 1.00 95.56 109 GLY A N 1
ATOM 839 C CA . GLY A 1 109 ? -12.830 5.873 -11.421 1.00 95.56 109 GLY A CA 1
ATOM 840 C C . GLY A 1 109 ? -13.475 6.616 -10.239 1.00 95.56 109 GLY A C 1
ATOM 841 O O . GLY A 1 109 ? -14.410 7.380 -10.448 1.00 95.56 109 GLY A O 1
ATOM 842 N N . SER A 1 110 ? -13.040 6.375 -8.998 1.00 97.44 110 SER A N 1
ATOM 843 C CA . SER A 1 110 ? -13.576 7.066 -7.811 1.00 97.44 110 SER A CA 1
ATOM 844 C C . SER A 1 110 ? -13.090 8.522 -7.691 1.00 97.44 110 SER A C 1
ATOM 846 O O . SER A 1 110 ? -12.155 8.933 -8.376 1.00 97.44 110 SER A O 1
ATOM 848 N N . ALA A 1 111 ? -13.728 9.312 -6.819 1.00 98.19 111 ALA A N 1
ATOM 849 C CA . ALA A 1 111 ? -13.384 10.719 -6.609 1.00 98.19 111 ALA A CA 1
ATOM 850 C C . ALA A 1 111 ? -12.149 10.914 -5.705 1.00 98.19 111 ALA A C 1
ATOM 852 O O . ALA A 1 111 ? -12.043 10.300 -4.639 1.00 98.19 111 ALA A O 1
ATOM 853 N N . ASP A 1 112 ? -11.269 11.849 -6.074 1.00 98.31 112 ASP A N 1
ATOM 854 C CA . ASP A 1 112 ? -10.046 12.210 -5.331 1.00 98.31 112 ASP A CA 1
ATOM 855 C C . ASP A 1 112 ? -10.330 12.743 -3.909 1.00 98.31 112 ASP A C 1
ATOM 857 O O . ASP A 1 112 ? -9.518 12.602 -2.983 1.00 98.31 112 ASP A O 1
ATOM 861 N N . THR A 1 113 ? -11.503 13.350 -3.713 1.00 98.25 113 THR A N 1
ATOM 862 C CA . THR A 1 113 ? -11.931 14.014 -2.471 1.00 98.25 113 THR A CA 1
ATOM 863 C C . THR A 1 113 ? -12.704 13.102 -1.512 1.00 98.25 113 THR A C 1
ATOM 865 O O . THR A 1 113 ? -13.239 13.577 -0.508 1.00 98.25 113 THR A O 1
ATOM 868 N N . ALA A 1 114 ? -12.744 11.787 -1.759 1.00 97.12 114 ALA A N 1
ATOM 869 C CA . ALA A 1 114 ? -13.317 10.823 -0.818 1.00 97.12 114 ALA A CA 1
ATOM 870 C C . ALA A 1 114 ? -12.611 10.879 0.554 1.00 97.12 114 ALA A C 1
ATOM 872 O O . ALA A 1 114 ? -11.398 11.083 0.631 1.00 97.12 114 ALA A O 1
ATOM 873 N N . ARG A 1 115 ? -13.341 10.677 1.659 1.00 97.81 115 ARG A N 1
ATOM 874 C CA . ARG A 1 115 ? -12.719 10.535 2.986 1.00 97.81 115 ARG A CA 1
ATOM 875 C C . ARG A 1 115 ? -12.026 9.179 3.076 1.00 97.81 115 ARG A C 1
ATOM 877 O O . ARG A 1 115 ? -12.693 8.159 3.174 1.00 97.81 115 ARG A O 1
ATOM 884 N N . ASP A 1 116 ? -10.702 9.189 3.043 1.00 97.69 116 ASP A N 1
ATOM 885 C CA . ASP A 1 116 ? -9.867 7.990 2.913 1.00 97.69 116 ASP A CA 1
ATOM 886 C C . ASP A 1 116 ? -8.447 8.310 3.428 1.00 97.69 116 ASP A C 1
ATOM 888 O O . ASP A 1 116 ? -8.062 9.485 3.463 1.00 97.69 116 ASP A O 1
ATOM 892 N N . PRO A 1 117 ? -7.590 7.353 3.818 1.00 97.06 117 PRO A N 1
ATOM 893 C CA . PRO A 1 117 ? -6.160 7.625 3.827 1.00 97.06 117 PRO A CA 1
ATOM 894 C C . PRO A 1 117 ? -5.703 7.973 2.407 1.00 97.06 117 PRO A C 1
ATOM 896 O O . PRO A 1 117 ? -6.395 7.710 1.420 1.00 97.06 117 PRO A O 1
ATOM 899 N N . ARG A 1 118 ? -4.521 8.565 2.282 1.00 98.38 118 ARG A N 1
ATOM 900 C CA . ARG A 1 118 ? -3.893 8.764 0.980 1.00 98.38 118 ARG A CA 1
ATOM 901 C C . ARG A 1 118 ? -2.562 8.043 0.909 1.00 98.38 118 ARG A C 1
ATOM 903 O O . ARG A 1 118 ? -1.763 8.145 1.836 1.00 98.38 118 ARG A O 1
ATOM 910 N N . GLY A 1 119 ? -2.312 7.353 -0.199 1.00 98.50 119 GLY A N 1
ATOM 911 C CA . GLY A 1 119 ? -0.987 6.828 -0.511 1.00 98.50 119 GLY A CA 1
ATOM 912 C C . GLY A 1 119 ? -0.038 7.954 -0.913 1.00 98.50 119 GLY A C 1
ATOM 913 O O . GLY A 1 119 ? -0.439 8.882 -1.614 1.00 98.50 119 GLY A O 1
ATOM 914 N N . PHE A 1 120 ? 1.219 7.845 -0.493 1.00 98.81 120 PHE A N 1
ATOM 915 C CA . PHE A 1 120 ? 2.327 8.745 -0.815 1.00 98.81 120 PHE A CA 1
ATOM 916 C C . PHE A 1 120 ? 3.517 7.867 -1.221 1.00 98.81 120 PHE A C 1
ATOM 918 O O . PHE A 1 120 ? 4.322 7.474 -0.388 1.00 98.81 120 PHE A O 1
ATOM 925 N N . SER A 1 121 ? 3.592 7.453 -2.484 1.00 98.75 121 SER A N 1
ATOM 926 C CA . SER A 1 121 ? 4.618 6.504 -2.937 1.00 98.75 121 SER A CA 1
ATOM 927 C C . SER A 1 121 ? 5.673 7.185 -3.797 1.00 98.75 121 SER A C 1
ATOM 929 O O . SER A 1 121 ? 5.318 7.831 -4.776 1.00 98.75 121 SER A O 1
ATOM 931 N N . ILE A 1 122 ? 6.954 7.026 -3.463 1.00 98.81 122 ILE A N 1
ATOM 932 C CA . ILE A 1 122 ? 8.088 7.609 -4.194 1.00 98.81 122 ILE A CA 1
ATOM 933 C C . ILE A 1 122 ? 9.055 6.498 -4.596 1.00 98.81 122 ILE A C 1
ATOM 935 O O . ILE A 1 122 ? 9.456 5.698 -3.760 1.00 98.81 122 ILE A O 1
ATOM 939 N N . LYS A 1 123 ? 9.458 6.462 -5.865 1.00 98.88 123 LYS A N 1
ATOM 940 C CA . LYS A 1 123 ? 10.546 5.623 -6.375 1.00 98.88 123 LYS A CA 1
ATOM 941 C C . LYS A 1 123 ? 11.765 6.506 -6.550 1.00 98.88 123 LYS A C 1
ATOM 943 O O . LYS A 1 123 ? 11.761 7.351 -7.443 1.00 98.88 123 LYS A O 1
ATOM 948 N N . VAL A 1 124 ? 12.772 6.323 -5.705 1.00 98.69 124 VAL A N 1
ATOM 949 C CA . VAL A 1 124 ? 14.039 7.059 -5.726 1.00 98.69 124 VAL A CA 1
ATOM 950 C C . VAL A 1 124 ? 15.067 6.230 -6.487 1.00 98.69 124 VAL A C 1
ATOM 952 O O . VAL A 1 124 ? 15.409 5.124 -6.075 1.00 98.69 124 VAL A O 1
ATOM 955 N N . ARG A 1 125 ? 15.547 6.728 -7.629 1.00 98.38 125 ARG A N 1
ATOM 956 C CA . ARG A 1 125 ? 16.500 5.993 -8.475 1.00 98.38 125 ARG A CA 1
ATOM 957 C C . ARG A 1 125 ? 17.919 6.370 -8.082 1.00 98.38 125 ARG A C 1
ATOM 959 O O . ARG A 1 125 ? 18.432 7.396 -8.518 1.00 98.38 125 ARG A O 1
ATOM 966 N N . THR A 1 126 ? 18.514 5.560 -7.216 1.00 97.12 126 THR A N 1
ATOM 967 C CA . THR A 1 126 ? 19.869 5.776 -6.706 1.00 97.12 126 THR A CA 1
ATOM 968 C C . THR A 1 126 ? 20.908 5.106 -7.607 1.00 97.12 126 THR A C 1
ATOM 970 O O . THR A 1 126 ? 20.583 4.282 -8.466 1.00 97.12 126 THR A O 1
ATOM 973 N N . GLU A 1 127 ? 22.177 5.421 -7.369 1.00 95.00 127 GLU A N 1
ATOM 974 C CA . GLU A 1 127 ? 23.331 4.799 -8.031 1.00 95.00 127 GLU A CA 1
ATOM 975 C C . GLU A 1 127 ? 23.427 3.287 -7.758 1.00 95.00 127 GLU A C 1
ATOM 977 O O . GLU A 1 127 ? 23.998 2.542 -8.554 1.00 95.00 127 GLU A O 1
ATOM 982 N N . GLU A 1 128 ? 22.827 2.820 -6.660 1.00 94.81 128 GLU A N 1
ATOM 983 C CA . GLU A 1 128 ? 22.865 1.422 -6.220 1.00 94.81 128 GLU A CA 1
ATOM 984 C C . GLU A 1 128 ? 21.521 0.698 -6.368 1.00 94.81 128 GLU A C 1
ATOM 986 O O . GLU A 1 128 ? 21.345 -0.401 -5.847 1.00 94.81 128 GLU A O 1
ATOM 991 N N . GLY A 1 129 ? 20.577 1.278 -7.114 1.00 97.06 129 GLY A N 1
ATOM 992 C CA . GLY A 1 129 ? 19.280 0.665 -7.385 1.00 97.06 129 GLY A CA 1
ATOM 993 C C . GLY A 1 129 ? 18.098 1.575 -7.091 1.00 97.06 129 GLY A C 1
ATOM 994 O O . GLY A 1 129 ? 18.231 2.705 -6.616 1.00 97.06 129 GLY A O 1
ATOM 995 N N . ASN A 1 130 ? 16.909 1.058 -7.385 1.00 98.44 130 ASN A N 1
ATOM 996 C CA . ASN A 1 130 ? 15.667 1.725 -7.024 1.00 98.44 130 ASN A CA 1
ATOM 997 C C . ASN A 1 130 ? 15.396 1.507 -5.533 1.00 98.44 130 ASN A C 1
ATOM 999 O O . ASN A 1 130 ? 15.370 0.367 -5.075 1.00 98.44 130 ASN A O 1
ATOM 1003 N N . TRP A 1 131 ? 15.146 2.595 -4.811 1.00 98.62 131 TRP A N 1
ATOM 1004 C CA . TRP A 1 131 ? 14.666 2.587 -3.436 1.00 98.62 131 TRP A CA 1
ATOM 1005 C C . TRP A 1 131 ? 13.249 3.153 -3.399 1.00 98.62 131 TRP A C 1
ATOM 1007 O O . TRP A 1 131 ? 13.032 4.309 -3.765 1.00 98.62 131 TRP A O 1
ATOM 1017 N N . ASP A 1 132 ? 12.274 2.348 -2.980 1.00 98.81 132 ASP A N 1
ATOM 1018 C CA . ASP A 1 132 ? 10.873 2.768 -2.975 1.00 98.81 132 ASP A CA 1
ATOM 1019 C C . ASP A 1 132 ? 10.377 3.098 -1.561 1.00 98.81 132 ASP A C 1
ATOM 1021 O O . ASP A 1 132 ? 10.329 2.256 -0.664 1.00 98.81 132 ASP A O 1
ATOM 1025 N N . TRP A 1 133 ? 9.905 4.327 -1.387 1.00 98.69 133 TRP A N 1
ATOM 1026 C CA . TRP A 1 133 ? 9.184 4.792 -0.210 1.00 98.69 133 TRP A CA 1
ATOM 1027 C C . TRP A 1 133 ? 7.689 4.614 -0.429 1.00 98.69 133 TRP A C 1
ATOM 1029 O O . TRP A 1 133 ? 7.061 5.413 -1.117 1.00 98.69 133 TRP A O 1
ATOM 1039 N N . VAL A 1 134 ? 7.107 3.553 0.130 1.00 98.69 134 VAL A N 1
ATOM 1040 C CA . VAL A 1 134 ? 5.685 3.217 -0.063 1.00 98.69 134 VAL A CA 1
ATOM 1041 C C . VAL A 1 134 ? 4.877 3.619 1.169 1.00 98.69 134 VAL A C 1
ATOM 1043 O O . VAL A 1 134 ? 4.569 2.785 2.029 1.00 98.69 134 VAL A O 1
ATOM 1046 N N . PHE A 1 135 ? 4.606 4.919 1.269 1.00 98.56 135 PHE A N 1
ATOM 1047 C CA . PHE A 1 135 ? 4.107 5.595 2.468 1.00 98.56 135 PHE A CA 1
ATOM 1048 C C . PHE A 1 135 ? 2.617 5.949 2.363 1.00 98.56 135 PHE A C 1
ATOM 1050 O O . PHE A 1 135 ? 2.004 5.805 1.304 1.00 98.56 135 PHE A O 1
ATOM 1057 N N . ASN A 1 136 ? 2.054 6.455 3.464 1.00 98.50 136 ASN A N 1
ATOM 1058 C CA . ASN A 1 136 ? 0.726 7.074 3.514 1.00 98.50 136 ASN A CA 1
ATOM 1059 C C . ASN A 1 136 ? 0.803 8.512 4.042 1.00 98.50 136 ASN A C 1
ATOM 1061 O O . ASN A 1 136 ? 1.808 8.927 4.611 1.00 98.50 136 ASN A O 1
ATOM 1065 N N . ASN A 1 137 ? -0.276 9.279 3.906 1.00 98.19 137 ASN A N 1
ATOM 1066 C CA . ASN A 1 137 ? -0.389 10.627 4.465 1.00 98.19 137 ASN A CA 1
ATOM 1067 C C . ASN A 1 137 ? -0.691 10.674 5.970 1.00 98.19 137 ASN A C 1
ATOM 1069 O O . ASN A 1 137 ? -0.781 11.762 6.548 1.00 98.19 137 ASN A O 1
ATOM 1073 N N . THR A 1 138 ? -0.838 9.516 6.610 1.00 97.38 138 THR A N 1
ATOM 1074 C CA . THR A 1 138 ? -1.044 9.365 8.051 1.00 97.38 138 THR A CA 1
ATOM 1075 C C . THR A 1 138 ? 0.120 8.599 8.683 1.00 97.38 138 THR A C 1
ATOM 1077 O O . THR A 1 138 ? 0.659 7.695 8.049 1.00 97.38 138 THR A O 1
ATOM 1080 N N . PRO A 1 139 ? 0.522 8.939 9.922 1.00 96.75 139 PRO A N 1
ATOM 1081 C CA . PRO A 1 139 ? 1.698 8.352 10.567 1.00 96.75 139 PRO A CA 1
ATOM 1082 C C . PRO A 1 139 ? 1.467 6.954 11.158 1.00 96.75 139 PRO A C 1
ATOM 1084 O O . PRO A 1 139 ? 2.422 6.335 11.602 1.00 96.75 139 PRO A O 1
ATOM 1087 N N . VAL A 1 140 ? 0.223 6.473 11.189 1.00 98.25 140 VAL A N 1
ATOM 1088 C CA . VAL A 1 140 ? -0.159 5.147 11.696 1.00 98.25 140 VAL A CA 1
ATOM 1089 C C . VAL A 1 140 ? -1.105 4.462 10.716 1.00 98.25 140 VAL A C 1
ATOM 1091 O O . VAL A 1 140 ? -1.604 5.085 9.770 1.00 98.25 140 VAL A O 1
ATOM 1094 N N . PHE A 1 141 ? -1.356 3.176 10.944 1.00 98.25 141 PHE A N 1
ATOM 1095 C CA . PHE A 1 141 ? -2.299 2.374 10.170 1.00 98.25 141 PHE A CA 1
ATOM 1096 C C . PHE A 1 141 ? -3.385 1.740 11.051 1.00 98.25 141 PHE A C 1
ATOM 1098 O O . PHE A 1 141 ? -3.348 1.833 12.275 1.00 98.25 141 PHE A O 1
ATOM 1105 N N . PHE A 1 142 ? -4.381 1.115 10.416 1.00 98.38 142 PHE A N 1
ATOM 1106 C CA . PHE A 1 142 ? -5.540 0.531 11.105 1.00 98.38 142 PHE A CA 1
ATOM 1107 C C . PHE A 1 142 ? -5.245 -0.800 11.801 1.00 98.38 142 PHE A C 1
ATOM 1109 O O . PHE A 1 142 ? -6.021 -1.217 12.653 1.00 98.38 142 PHE A O 1
ATOM 1116 N N . ILE A 1 143 ? -4.177 -1.495 11.405 1.00 97.94 143 ILE A N 1
ATOM 1117 C CA . ILE A 1 143 ? -3.860 -2.844 11.878 1.00 97.94 143 ILE A CA 1
ATOM 1118 C C . ILE A 1 143 ? -2.381 -2.950 12.243 1.00 97.94 143 ILE A C 1
ATOM 1120 O O . ILE A 1 143 ? -1.537 -2.278 11.648 1.00 97.94 143 ILE A O 1
ATOM 1124 N N . ARG A 1 144 ? -2.092 -3.864 13.169 1.00 96.38 144 ARG A N 1
ATOM 1125 C CA . ARG A 1 144 ? -0.741 -4.331 13.520 1.00 96.38 144 ARG A CA 1
ATOM 1126 C C . ARG A 1 144 ? -0.521 -5.819 13.254 1.00 96.38 144 ARG A C 1
ATOM 1128 O O . ARG A 1 144 ? 0.619 -6.252 13.176 1.00 96.38 144 ARG A O 1
ATOM 1135 N N . ASP A 1 145 ? -1.593 -6.583 13.040 1.00 97.19 145 ASP A N 1
ATOM 1136 C CA . ASP A 1 145 ? -1.515 -7.992 12.649 1.00 97.19 145 ASP A CA 1
ATOM 1137 C C . ASP A 1 145 ? -1.785 -8.130 11.139 1.00 97.19 145 ASP A C 1
ATOM 1139 O O . ASP A 1 145 ? -2.883 -7.805 10.677 1.00 97.19 145 ASP A O 1
ATOM 1143 N N . PRO A 1 146 ? -0.833 -8.627 10.331 1.00 96.81 146 PRO A N 1
ATOM 1144 C CA . PRO A 1 146 ? -0.928 -8.588 8.869 1.00 96.81 146 PRO A CA 1
ATOM 1145 C C . PRO A 1 146 ? -2.055 -9.445 8.290 1.00 96.81 146 PRO A C 1
ATOM 1147 O O . PRO A 1 146 ? -2.630 -9.088 7.260 1.00 96.81 146 PRO A O 1
ATOM 1150 N N . ALA A 1 147 ? -2.413 -10.550 8.954 1.00 96.62 147 ALA A N 1
ATOM 1151 C CA . ALA A 1 147 ? -3.496 -11.430 8.513 1.00 96.62 147 ALA A CA 1
ATOM 1152 C C . ALA A 1 147 ? -4.850 -10.704 8.442 1.00 96.62 147 ALA A C 1
ATOM 1154 O O . ALA A 1 147 ? -5.728 -11.110 7.686 1.00 96.62 147 ALA A O 1
ATOM 1155 N N . LYS A 1 148 ? -5.005 -9.594 9.174 1.00 97.94 148 LYS A N 1
ATOM 1156 C CA . LYS A 1 148 ? -6.203 -8.755 9.151 1.00 97.94 148 LYS A CA 1
ATOM 1157 C C . LYS A 1 148 ? -6.331 -7.900 7.885 1.00 97.94 148 LYS A C 1
ATOM 1159 O O . LYS A 1 148 ? -7.426 -7.426 7.601 1.00 97.94 148 LYS A O 1
ATOM 1164 N N . PHE A 1 149 ? -5.264 -7.711 7.100 1.00 98.00 149 PHE A N 1
ATOM 1165 C CA . PHE A 1 149 ? -5.266 -6.784 5.961 1.00 98.00 149 PHE A CA 1
ATOM 1166 C C . PHE A 1 149 ? -6.347 -7.088 4.910 1.00 98.00 149 PHE A C 1
ATOM 1168 O O . PHE A 1 149 ? -7.102 -6.169 4.592 1.00 98.00 149 PHE A O 1
ATOM 1175 N N . PRO A 1 150 ? -6.517 -8.327 4.400 1.00 97.69 150 PRO A N 1
ATOM 1176 C CA . PRO A 1 150 ? -7.573 -8.605 3.425 1.00 97.69 150 PRO A CA 1
ATOM 1177 C C . PRO A 1 150 ? -8.974 -8.381 4.006 1.00 97.69 150 PRO A C 1
ATOM 1179 O O . PRO A 1 150 ? -9.819 -7.778 3.353 1.00 97.69 150 PRO A O 1
ATOM 1182 N N . HIS A 1 151 ? -9.200 -8.796 5.259 1.00 97.62 151 HIS A N 1
ATOM 1183 C CA . HIS A 1 151 ? -10.477 -8.605 5.952 1.00 97.62 151 HIS A CA 1
ATOM 1184 C C . HIS A 1 151 ? -10.816 -7.123 6.119 1.00 97.62 151 HIS A C 1
ATOM 1186 O O . HIS A 1 151 ? -11.928 -6.712 5.800 1.00 97.62 151 HIS A O 1
ATOM 1192 N N . PHE A 1 152 ? -9.843 -6.320 6.554 1.00 97.94 152 PHE A N 1
ATOM 1193 C CA . PHE A 1 152 ? -9.981 -4.875 6.654 1.00 97.94 152 PHE A CA 1
ATOM 1194 C C . PHE A 1 152 ? -10.284 -4.250 5.289 1.00 97.94 152 PHE A C 1
ATOM 1196 O O . PHE A 1 152 ? -11.261 -3.526 5.152 1.00 97.94 152 PHE A O 1
ATOM 1203 N N . ILE A 1 153 ? -9.497 -4.550 4.252 1.00 97.62 153 ILE A N 1
ATOM 1204 C CA . ILE A 1 153 ? -9.702 -3.957 2.924 1.00 97.62 153 ILE A CA 1
ATOM 1205 C C . ILE A 1 153 ? -11.062 -4.337 2.329 1.00 97.62 153 ILE A C 1
ATOM 1207 O O . ILE A 1 153 ? -11.693 -3.486 1.702 1.00 97.62 153 ILE A O 1
ATOM 1211 N N . HIS A 1 154 ? -11.564 -5.554 2.562 1.00 97.94 154 HIS A N 1
ATOM 1212 C CA . HIS A 1 154 ? -12.916 -5.929 2.139 1.00 97.94 154 HIS A CA 1
ATOM 1213 C C . HIS A 1 154 ? -13.987 -4.998 2.724 1.00 97.94 154 HIS A C 1
ATOM 1215 O O . HIS A 1 154 ? -14.932 -4.656 2.017 1.00 97.94 154 HIS A O 1
ATOM 1221 N N . THR A 1 155 ? -13.824 -4.519 3.962 1.00 96.44 155 THR A N 1
ATOM 1222 C CA . THR A 1 155 ? -14.798 -3.603 4.585 1.00 96.44 155 THR A CA 1
ATOM 1223 C C . THR A 1 155 ? -14.703 -2.170 4.066 1.00 96.44 155 THR A C 1
ATOM 1225 O O . THR A 1 155 ? -15.648 -1.400 4.205 1.00 96.44 155 THR A O 1
ATOM 1228 N N . GLN A 1 156 ? -13.584 -1.812 3.429 1.00 94.81 156 GLN A N 1
ATOM 1229 C CA . GLN A 1 156 ? -13.401 -0.523 2.750 1.00 94.81 156 GLN A CA 1
ATOM 1230 C C . GLN A 1 156 ? -13.918 -0.546 1.302 1.00 94.81 156 GLN A C 1
ATOM 1232 O O . GLN A 1 156 ? -14.086 0.507 0.676 1.00 94.81 156 GLN A O 1
ATOM 1237 N N . LYS A 1 157 ? -14.131 -1.742 0.740 1.00 95.31 157 LYS A N 1
ATOM 1238 C CA . LYS A 1 157 ? -14.593 -1.980 -0.633 1.00 95.31 157 LYS A CA 1
ATOM 1239 C C . LYS A 1 157 ? -16.127 -2.044 -0.678 1.00 95.31 157 LYS A C 1
ATOM 1241 O O . LYS A 1 157 ? -16.798 -1.404 0.127 1.00 95.31 157 LYS A O 1
ATOM 1246 N N . ARG A 1 158 ? -16.681 -2.655 -1.722 1.00 95.56 158 ARG A N 1
ATOM 1247 C CA . ARG A 1 158 ? -18.125 -2.766 -1.939 1.00 95.56 158 ARG A CA 1
ATOM 1248 C C . ARG A 1 158 ? -18.651 -4.042 -1.298 1.00 95.56 158 ARG A C 1
ATOM 1250 O O . ARG A 1 158 ? -17.969 -5.065 -1.319 1.00 95.56 158 ARG A O 1
ATOM 1257 N N . ASP A 1 159 ? -19.861 -3.968 -0.765 1.00 96.88 159 ASP A N 1
ATOM 1258 C CA . ASP A 1 159 ? -20.604 -5.132 -0.305 1.00 96.88 159 ASP A CA 1
ATOM 1259 C C . ASP A 1 159 ? -20.760 -6.143 -1.456 1.00 96.88 159 ASP A C 1
ATOM 1261 O O . ASP A 1 159 ? -21.142 -5.753 -2.564 1.00 96.88 159 ASP A O 1
ATOM 1265 N N . PRO A 1 160 ? -20.456 -7.435 -1.240 1.00 96.62 160 PRO A N 1
ATOM 1266 C CA . PRO A 1 160 ? -20.420 -8.419 -2.318 1.00 96.62 160 PRO A CA 1
ATOM 1267 C C . PRO A 1 160 ? -21.793 -8.740 -2.923 1.00 96.62 160 PRO A C 1
ATOM 1269 O O . PRO A 1 160 ? -21.839 -9.282 -4.025 1.00 96.62 160 PRO A O 1
ATOM 1272 N N . GLN A 1 161 ? -22.902 -8.444 -2.235 1.00 97.19 161 GLN A N 1
ATOM 1273 C CA . GLN A 1 161 ? -24.247 -8.702 -2.754 1.00 97.19 161 GLN A CA 1
ATOM 1274 C C . GLN A 1 161 ? -24.785 -7.516 -3.560 1.00 97.19 161 GLN A C 1
ATOM 1276 O O . GLN A 1 161 ? -25.342 -7.689 -4.642 1.00 97.19 161 GLN A O 1
ATOM 1281 N N . THR A 1 162 ? -24.657 -6.314 -3.010 1.00 97.06 162 THR A N 1
ATOM 1282 C CA . THR A 1 162 ? -25.262 -5.084 -3.536 1.00 97.06 162 THR A CA 1
ATOM 1283 C C . THR A 1 162 ? -24.307 -4.284 -4.410 1.00 97.06 162 THR A C 1
ATOM 1285 O O . THR A 1 162 ? -24.747 -3.436 -5.183 1.00 97.06 162 THR A O 1
ATOM 1288 N N . ASN A 1 163 ? -23.003 -4.540 -4.297 1.00 96.25 163 ASN A N 1
ATOM 1289 C CA . ASN A 1 163 ? -21.941 -3.754 -4.913 1.00 96.25 163 ASN A CA 1
ATOM 1290 C C . ASN A 1 163 ? -21.966 -2.262 -4.492 1.00 96.25 163 ASN A C 1
ATOM 1292 O O . ASN A 1 163 ? -21.495 -1.377 -5.216 1.00 96.25 163 ASN A O 1
ATOM 1296 N N . LEU A 1 164 ? -22.515 -1.962 -3.309 1.00 96.00 164 LEU A N 1
ATOM 1297 C CA . LEU A 1 164 ? -22.582 -0.619 -2.725 1.00 96.00 164 LEU A CA 1
ATOM 1298 C C . LEU A 1 164 ? -21.573 -0.457 -1.583 1.00 96.00 164 LEU A C 1
ATOM 1300 O O . LEU A 1 164 ? -21.045 -1.433 -1.058 1.00 96.00 164 LEU A O 1
ATOM 1304 N N . LYS A 1 165 ? -21.293 0.788 -1.187 1.00 94.94 165 LYS A N 1
ATOM 1305 C CA . LYS A 1 165 ? -20.619 1.050 0.092 1.00 94.94 165 LYS A CA 1
ATOM 1306 C C . LYS A 1 165 ? -21.599 0.755 1.225 1.00 94.94 165 LYS A C 1
ATOM 1308 O O . LYS A 1 165 ? -22.751 1.176 1.151 1.00 94.94 165 LYS A O 1
ATOM 1313 N N . ASP A 1 166 ? -21.127 0.071 2.259 1.00 97.12 166 ASP A N 1
ATOM 1314 C CA . ASP A 1 166 ? -21.958 -0.356 3.381 1.00 97.12 166 ASP A CA 1
ATOM 1315 C C . ASP A 1 166 ? -21.329 0.079 4.715 1.00 97.12 166 ASP A C 1
ATOM 1317 O O . ASP A 1 166 ? -20.189 -0.265 5.041 1.00 97.12 166 ASP A O 1
ATOM 1321 N N . ALA A 1 167 ? -22.078 0.882 5.475 1.00 97.75 167 ALA A N 1
ATOM 1322 C CA . ALA A 1 167 ? -21.632 1.406 6.760 1.00 97.75 167 ALA A CA 1
ATOM 1323 C C . ALA A 1 167 ? -21.610 0.334 7.862 1.00 97.75 167 ALA A C 1
ATOM 1325 O O . ALA A 1 167 ? -20.770 0.428 8.757 1.00 97.75 167 ALA A O 1
ATOM 1326 N N . ASP A 1 168 ? -22.479 -0.682 7.805 1.00 98.06 168 ASP A N 1
ATOM 1327 C CA . ASP A 1 168 ? -22.435 -1.804 8.746 1.00 98.06 168 ASP A CA 1
ATOM 1328 C C . ASP A 1 168 ? -21.144 -2.597 8.540 1.00 98.06 168 ASP A C 1
ATOM 1330 O O . ASP A 1 168 ? -20.425 -2.817 9.507 1.00 98.06 168 ASP A O 1
ATOM 1334 N N . MET A 1 169 ? -20.769 -2.938 7.300 1.00 97.75 169 MET A N 1
ATOM 1335 C CA . MET A 1 169 ? -19.498 -3.636 7.033 1.00 97.75 169 MET A CA 1
ATOM 1336 C C . MET A 1 169 ? -18.286 -2.855 7.553 1.00 97.75 169 MET A C 1
ATOM 1338 O O . MET A 1 169 ? -17.400 -3.425 8.197 1.00 97.75 169 MET A O 1
ATOM 1342 N N . PHE A 1 170 ? -18.247 -1.550 7.275 1.00 98.19 170 PHE A N 1
ATOM 1343 C CA . PHE A 1 170 ? -17.154 -0.673 7.688 1.00 98.19 170 PHE A CA 1
ATOM 1344 C C . PHE A 1 170 ? -17.027 -0.612 9.217 1.00 98.19 170 PHE A C 1
ATOM 1346 O O . PHE A 1 170 ? -15.945 -0.835 9.765 1.00 98.19 170 PHE A O 1
ATOM 1353 N N . TRP A 1 171 ? -18.127 -0.323 9.918 1.00 98.62 171 TRP A N 1
ATOM 1354 C CA . TRP A 1 171 ? -18.103 -0.109 11.365 1.00 98.62 171 TRP A CA 1
ATOM 1355 C C . TRP A 1 171 ? -18.136 -1.397 12.182 1.00 98.62 171 TRP A C 1
ATOM 1357 O O . TRP A 1 171 ? -17.581 -1.410 13.279 1.00 98.62 171 TRP A O 1
ATOM 1367 N N . ASP A 1 172 ? -18.709 -2.490 11.673 1.00 98.50 172 ASP A N 1
ATOM 1368 C CA . ASP A 1 172 ? -18.676 -3.780 12.366 1.00 98.50 172 ASP A CA 1
ATOM 1369 C C . ASP A 1 172 ? -17.231 -4.229 12.573 1.00 98.50 172 ASP A C 1
ATOM 1371 O O . ASP A 1 172 ? -16.813 -4.480 13.704 1.00 98.50 172 ASP A O 1
ATOM 1375 N N . TYR A 1 173 ? -16.432 -4.210 11.501 1.00 98.56 173 TYR A N 1
ATOM 1376 C CA . TYR A 1 173 ? -15.025 -4.584 11.570 1.00 98.56 173 TYR A CA 1
ATOM 1377 C C . TYR A 1 173 ? -14.231 -3.684 12.522 1.00 98.56 173 TYR A C 1
ATOM 1379 O O . TYR A 1 173 ? -13.499 -4.195 13.371 1.00 98.56 173 TYR A O 1
ATOM 1387 N N . LEU A 1 174 ? -14.367 -2.357 12.405 1.00 98.38 174 LEU A N 1
ATOM 1388 C CA . LEU A 1 174 ? -13.617 -1.414 13.245 1.00 98.38 174 LEU A CA 1
ATOM 1389 C C . LEU A 1 174 ? -14.002 -1.539 14.724 1.00 98.38 174 LEU A C 1
ATOM 1391 O O . LEU A 1 174 ? -13.124 -1.543 15.585 1.00 98.38 174 LEU A O 1
ATOM 1395 N N . SER A 1 175 ? -15.290 -1.733 15.020 1.00 98.00 175 SER A N 1
ATOM 1396 C CA . SER A 1 175 ? -15.778 -1.907 16.393 1.00 98.00 175 SER A CA 1
ATOM 1397 C C . SER A 1 175 ? -15.293 -3.205 17.051 1.00 98.00 175 SER A C 1
ATOM 1399 O O . SER A 1 175 ? -15.239 -3.285 18.277 1.00 98.00 175 SER A O 1
ATOM 1401 N N . GLN A 1 176 ? -14.924 -4.211 16.251 1.00 97.56 176 GLN A N 1
ATOM 1402 C CA . GLN A 1 176 ? -14.337 -5.477 16.702 1.00 97.56 176 GLN A CA 1
ATOM 1403 C C . GLN A 1 176 ? -12.801 -5.493 16.659 1.00 97.56 176 GLN A C 1
ATOM 1405 O O . GLN A 1 176 ? -12.190 -6.415 17.195 1.00 97.56 176 GLN A O 1
ATOM 1410 N N . ASN A 1 177 ? -12.167 -4.476 16.066 1.00 98.12 177 ASN A N 1
ATOM 1411 C CA . ASN A 1 177 ? -10.710 -4.320 16.006 1.00 98.12 177 ASN A CA 1
ATOM 1412 C C . ASN A 1 177 ? -10.304 -2.930 16.533 1.00 98.12 177 ASN A C 1
ATOM 1414 O O . ASN A 1 177 ? -9.908 -2.052 15.750 1.00 98.12 177 ASN A O 1
ATOM 1418 N N . PRO A 1 178 ? -10.431 -2.690 17.855 1.00 98.06 178 PRO A N 1
ATOM 1419 C CA . PRO A 1 178 ? -10.266 -1.361 18.438 1.00 98.06 178 PRO A CA 1
ATOM 1420 C C . PRO A 1 178 ? -8.839 -0.813 18.364 1.00 98.06 178 PRO A C 1
ATOM 1422 O O . PRO A 1 178 ? -8.655 0.385 18.552 1.00 98.06 178 PRO A O 1
ATOM 1425 N N . GLU A 1 179 ? -7.831 -1.625 18.028 1.00 97.69 179 GLU A N 1
ATOM 1426 C CA . GLU A 1 179 ? -6.474 -1.135 17.752 1.00 97.69 179 GLU A CA 1
ATOM 1427 C C . GLU A 1 179 ? -6.431 -0.100 16.615 1.00 97.69 179 GLU A C 1
ATOM 1429 O O . GLU A 1 179 ? -5.525 0.727 16.540 1.00 97.69 179 GLU A O 1
ATOM 1434 N N . SER A 1 180 ? -7.449 -0.112 15.752 1.00 98.44 180 SER A N 1
ATOM 1435 C CA . SER A 1 180 ? -7.607 0.813 14.634 1.00 98.44 180 SER A CA 1
ATOM 1436 C C . SER A 1 180 ? -7.964 2.243 15.050 1.00 98.44 180 SER A C 1
ATOM 1438 O O . SER A 1 180 ? -7.857 3.164 14.234 1.00 98.44 180 SER A O 1
ATOM 1440 N N . ILE A 1 181 ? -8.386 2.459 16.304 1.00 98.75 181 ILE A N 1
ATOM 1441 C CA . ILE A 1 181 ? -9.053 3.691 16.740 1.00 98.75 181 ILE A CA 1
ATOM 1442 C C . ILE A 1 181 ? -8.203 4.949 16.531 1.00 98.75 181 ILE A C 1
ATOM 1444 O O . ILE A 1 181 ? -8.737 6.001 16.180 1.00 98.75 181 ILE A O 1
ATOM 1448 N N . HIS A 1 182 ? -6.876 4.846 16.654 1.00 98.69 182 HIS A N 1
ATOM 1449 C CA . HIS A 1 182 ? -5.977 5.970 16.396 1.00 98.69 182 HIS A CA 1
ATOM 1450 C C . HIS A 1 182 ? -6.078 6.446 14.944 1.00 98.69 182 HIS A C 1
ATOM 1452 O O . HIS A 1 182 ? -6.260 7.635 14.677 1.00 98.69 182 HIS A O 1
ATOM 1458 N N . GLN A 1 183 ? -6.029 5.507 14.000 1.00 98.69 183 GLN A N 1
ATOM 1459 C CA . GLN A 1 183 ? -6.139 5.817 12.585 1.00 98.69 183 GLN A CA 1
ATOM 1460 C C . GLN A 1 183 ? -7.569 6.218 12.195 1.00 98.69 183 GLN A C 1
ATOM 1462 O O . GLN A 1 183 ? -7.735 7.125 11.381 1.00 98.69 183 GLN A O 1
ATOM 1467 N N . VAL A 1 184 ? -8.603 5.629 12.810 1.00 98.69 184 VAL A N 1
ATOM 1468 C CA . VAL A 1 184 ? -10.004 6.067 12.644 1.00 98.69 184 VAL A CA 1
ATOM 1469 C C . VAL A 1 184 ? -10.156 7.535 13.039 1.00 98.69 184 VAL A C 1
ATOM 1471 O O . VAL A 1 184 ? -10.758 8.317 12.302 1.00 98.69 184 VAL A O 1
ATOM 1474 N N . MET A 1 185 ? -9.558 7.941 14.161 1.00 98.75 185 MET A N 1
ATOM 1475 C CA . MET A 1 185 ? -9.602 9.330 14.605 1.00 98.75 185 MET A CA 1
ATOM 1476 C C . MET A 1 185 ? -8.922 10.294 13.623 1.00 98.75 185 MET A C 1
ATOM 1478 O O . MET A 1 185 ? -9.411 11.398 13.386 1.00 98.75 185 MET A O 1
ATOM 1482 N N . ILE A 1 186 ? -7.816 9.874 13.006 1.00 98.44 186 ILE A N 1
ATOM 1483 C CA . ILE A 1 186 ? -7.129 10.668 11.981 1.00 98.44 186 ILE A CA 1
ATOM 1484 C C . ILE A 1 186 ? -7.967 10.746 10.695 1.00 98.44 186 ILE A C 1
ATOM 1486 O O . ILE A 1 186 ? -8.104 11.832 10.127 1.00 98.44 186 ILE A O 1
ATOM 1490 N N . LEU A 1 187 ? -8.551 9.624 10.262 1.00 98.44 187 LEU A N 1
ATOM 1491 C CA . LEU A 1 187 ? -9.375 9.522 9.057 1.00 98.44 187 LEU A CA 1
ATOM 1492 C C . LEU A 1 187 ? -10.641 10.383 9.144 1.00 98.44 187 LEU A C 1
ATOM 1494 O O . LEU A 1 187 ? -10.993 11.059 8.181 1.00 98.44 187 LEU A O 1
ATOM 1498 N N . PHE A 1 188 ? -11.347 10.371 10.273 1.00 98.62 188 PHE A N 1
ATOM 1499 C CA . PHE A 1 188 ? -12.566 11.172 10.448 1.00 98.62 188 PHE A CA 1
ATOM 1500 C C . PHE A 1 188 ? -12.294 12.620 10.876 1.00 98.62 188 PHE A C 1
ATOM 1502 O O . PHE A 1 188 ? -13.200 13.456 10.845 1.00 98.62 188 PHE A O 1
ATOM 1509 N N . GLY A 1 189 ? -11.041 12.944 11.201 1.00 97.88 189 GLY A N 1
ATOM 1510 C CA . GLY A 1 189 ? -10.575 14.315 11.377 1.00 97.88 189 GLY A CA 1
ATOM 1511 C C . GLY A 1 189 ? -10.265 15.018 10.051 1.00 97.88 189 GLY A C 1
ATOM 1512 O O . GLY A 1 189 ? -10.560 14.529 8.958 1.00 97.88 189 GLY A O 1
ATOM 1513 N N . ASP A 1 190 ? -9.610 16.171 10.148 1.00 96.12 190 ASP A N 1
ATOM 1514 C CA . ASP A 1 190 ? -9.282 17.019 8.993 1.00 96.12 190 ASP A CA 1
ATOM 1515 C C . ASP A 1 190 ? -8.289 16.357 8.016 1.00 96.12 190 ASP A C 1
ATOM 1517 O O . ASP A 1 190 ? -8.242 16.692 6.838 1.00 96.12 190 ASP A O 1
ATOM 1521 N N . ARG A 1 191 ? -7.514 15.356 8.458 1.00 95.69 191 ARG A N 1
ATOM 1522 C CA . ARG A 1 191 ? -6.545 14.662 7.589 1.00 95.69 191 ARG A CA 1
ATOM 1523 C C . ARG A 1 191 ? -7.163 13.670 6.603 1.00 95.69 191 ARG A C 1
ATOM 1525 O O . ARG A 1 191 ? -6.467 13.242 5.685 1.00 95.69 191 ARG A O 1
ATOM 1532 N N . GLY A 1 192 ? -8.437 13.314 6.770 1.00 97.12 192 GLY A N 1
ATOM 1533 C CA . GLY A 1 192 ? -9.121 12.364 5.888 1.00 97.12 192 GLY A CA 1
ATOM 1534 C C . GLY A 1 192 ? -9.467 12.901 4.501 1.00 97.12 192 GLY A C 1
ATOM 1535 O O . GLY A 1 192 ? -9.755 12.107 3.605 1.00 97.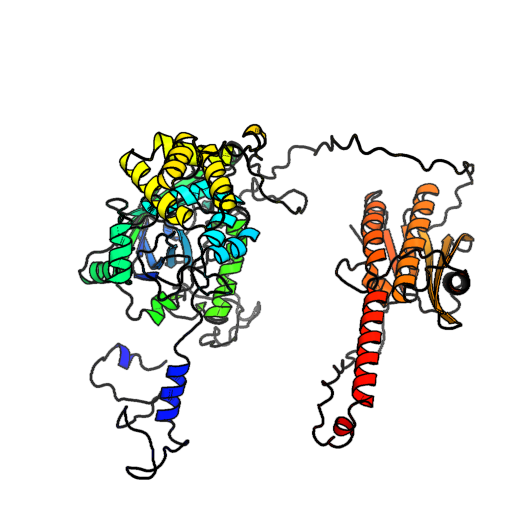12 192 GLY A O 1
ATOM 1536 N N . ILE A 1 193 ? -9.454 14.224 4.313 1.00 98.00 193 ILE A N 1
ATOM 1537 C CA . ILE A 1 193 ? -9.723 14.874 3.024 1.00 98.00 193 ILE A CA 1
ATOM 1538 C C . ILE A 1 193 ? -8.687 15.989 2.808 1.00 98.00 193 ILE A C 1
ATOM 1540 O O . ILE A 1 193 ? -8.992 17.161 3.028 1.00 98.00 193 ILE A O 1
ATOM 1544 N N . PRO A 1 194 ? -7.433 15.656 2.445 1.00 97.88 194 PRO A N 1
ATOM 1545 C CA . PRO A 1 194 ? -6.464 16.672 2.060 1.00 97.88 194 PRO A CA 1
ATOM 1546 C C . PRO A 1 194 ? -6.971 17.493 0.871 1.00 97.88 194 PRO A C 1
ATOM 1548 O O . PRO A 1 194 ? -7.711 17.000 0.018 1.00 97.88 194 PRO A O 1
ATOM 1551 N N . ASP A 1 195 ? -6.543 18.749 0.832 1.00 97.81 195 ASP A N 1
ATOM 1552 C CA . ASP A 1 195 ? -6.814 19.674 -0.264 1.00 97.81 195 ASP A CA 1
ATOM 1553 C C . ASP A 1 195 ? -5.924 19.327 -1.464 1.00 97.81 195 ASP A C 1
ATOM 1555 O O . ASP A 1 195 ? -4.777 19.761 -1.563 1.00 97.81 195 ASP A O 1
ATOM 1559 N N . GLY A 1 196 ? -6.406 18.409 -2.303 1.00 96.38 196 GLY A N 1
ATOM 1560 C CA . GLY A 1 196 ? -5.633 17.846 -3.406 1.00 96.38 196 GLY A CA 1
ATOM 1561 C C . GLY A 1 196 ? -4.439 16.996 -2.949 1.00 96.38 196 GLY A C 1
ATOM 1562 O O . GLY A 1 196 ? -4.196 16.758 -1.760 1.00 96.38 196 GLY A O 1
ATOM 1563 N N . TYR A 1 197 ? -3.662 16.495 -3.912 1.00 97.50 197 TYR A N 1
ATOM 1564 C CA . TYR A 1 197 ? -2.534 15.609 -3.608 1.00 97.50 197 TYR A CA 1
ATOM 1565 C C . TYR A 1 197 ? -1.272 16.352 -3.155 1.00 97.50 197 TYR A C 1
ATOM 1567 O O . TYR A 1 197 ? -0.443 15.767 -2.455 1.00 97.50 197 TYR A O 1
ATOM 1575 N N . ARG A 1 198 ? -1.103 17.630 -3.515 1.00 95.75 198 ARG A N 1
ATOM 1576 C CA . ARG A 1 198 ? 0.137 18.379 -3.244 1.00 95.75 198 ARG A CA 1
ATOM 1577 C C . ARG A 1 198 ? 0.220 18.988 -1.843 1.00 95.75 198 ARG A C 1
ATOM 1579 O O . ARG A 1 198 ? 1.300 19.423 -1.445 1.00 95.75 198 ARG A O 1
ATOM 1586 N N . HIS A 1 199 ? -0.876 19.013 -1.082 1.00 97.25 199 HIS A N 1
ATOM 1587 C CA . HIS A 1 199 ? -0.933 19.633 0.250 1.00 97.25 199 HIS A CA 1
ATOM 1588 C C . HIS A 1 199 ? -0.891 18.645 1.422 1.00 97.25 199 HIS A C 1
ATOM 1590 O O . HIS A 1 199 ? -1.130 19.024 2.567 1.00 97.25 199 HIS A O 1
ATOM 1596 N N . GLN A 1 200 ? -0.551 17.383 1.166 1.00 97.25 200 GLN A N 1
ATOM 1597 C CA . GLN A 1 200 ? -0.460 16.354 2.198 1.00 97.25 200 GLN A CA 1
ATOM 1598 C C . GLN A 1 200 ? 0.974 16.103 2.682 1.00 97.25 200 GLN A C 1
ATOM 1600 O O . GLN A 1 200 ? 1.955 16.402 2.002 1.00 97.25 200 GLN A O 1
ATOM 1605 N N . HIS A 1 201 ? 1.101 15.522 3.873 1.00 98.12 201 HIS A N 1
ATOM 1606 C CA . HIS A 1 201 ? 2.353 14.938 4.357 1.00 98.12 201 HIS A CA 1
ATOM 1607 C C . HIS A 1 201 ? 2.497 13.491 3.859 1.00 98.12 201 HIS A C 1
ATOM 1609 O O . HIS A 1 201 ? 1.528 12.920 3.371 1.00 98.12 201 HIS A O 1
ATOM 1615 N N . GLY A 1 202 ? 3.681 12.902 4.009 1.00 98.44 202 GLY A N 1
ATOM 1616 C CA . GLY A 1 202 ? 3.949 11.480 3.791 1.00 98.44 202 GLY A CA 1
ATOM 1617 C C . GLY A 1 202 ? 4.677 10.885 4.995 1.00 98.44 202 GLY A C 1
ATOM 1618 O O . GLY A 1 202 ? 5.527 11.546 5.588 1.00 98.44 202 GLY A O 1
ATOM 1619 N N . TYR A 1 203 ? 4.342 9.658 5.370 1.00 98.75 203 TYR A N 1
ATOM 1620 C CA . TYR A 1 203 ? 4.890 8.967 6.531 1.00 98.75 203 TYR A CA 1
ATOM 1621 C C . TYR A 1 203 ? 5.130 7.502 6.211 1.00 98.75 203 TYR A C 1
ATOM 1623 O O . TYR A 1 203 ? 4.235 6.797 5.741 1.00 98.75 203 TYR A O 1
ATOM 1631 N N . SER A 1 204 ? 6.329 7.040 6.543 1.00 98.25 204 SER A N 1
ATOM 1632 C CA . SER A 1 204 ? 6.670 5.617 6.514 1.00 98.25 204 SER A CA 1
ATOM 1633 C C . SER A 1 204 ? 5.670 4.751 7.272 1.00 98.25 204 SER A C 1
ATOM 1635 O O . SER A 1 204 ? 5.297 3.686 6.774 1.00 98.25 204 SER A O 1
ATOM 1637 N N . GLY A 1 205 ? 5.222 5.225 8.439 1.00 95.75 205 GLY A N 1
ATOM 1638 C CA . GLY A 1 205 ? 4.406 4.479 9.395 1.00 95.75 205 GLY A CA 1
ATOM 1639 C C . GLY A 1 205 ? 5.218 3.360 10.040 1.00 95.75 205 GLY A C 1
ATOM 1640 O O . GLY A 1 205 ? 5.439 3.355 11.245 1.00 95.75 205 GLY A O 1
ATOM 1641 N N . HIS A 1 206 ? 5.722 2.448 9.215 1.00 97.81 206 HIS A N 1
ATOM 1642 C CA . HIS A 1 206 ? 6.639 1.404 9.628 1.00 97.81 206 HIS A CA 1
ATOM 1643 C C . HIS A 1 206 ? 7.957 1.971 10.127 1.00 97.81 206 HIS A C 1
ATOM 1645 O O . HIS A 1 206 ? 8.520 2.911 9.561 1.00 97.81 206 HIS A O 1
ATOM 1651 N N . THR A 1 207 ? 8.505 1.283 11.114 1.00 97.50 207 THR A N 1
ATOM 1652 C CA . THR A 1 207 ? 9.901 1.421 11.490 1.00 97.50 207 THR A CA 1
ATOM 1653 C C . THR A 1 207 ? 10.777 0.612 10.534 1.00 97.50 207 THR A C 1
ATOM 1655 O O . THR A 1 207 ? 10.502 -0.553 10.253 1.00 97.50 207 THR A O 1
ATOM 1658 N N . PHE A 1 208 ? 11.852 1.215 10.040 1.00 97.69 208 PHE A N 1
ATOM 1659 C CA . PHE A 1 208 ? 12.919 0.570 9.269 1.00 97.69 208 PHE A CA 1
ATOM 1660 C C . PHE A 1 208 ? 14.187 0.464 10.121 1.00 97.69 208 PHE A C 1
ATOM 1662 O O . PHE A 1 208 ? 14.266 1.076 11.184 1.00 97.69 208 PHE A O 1
ATOM 1669 N N . LYS A 1 209 ? 15.184 -0.293 9.664 1.00 95.19 209 LYS A N 1
ATOM 1670 C CA . LYS A 1 209 ? 16.540 -0.275 10.228 1.00 95.19 209 LYS A CA 1
ATOM 1671 C C . LYS A 1 209 ? 17.474 0.386 9.225 1.00 95.19 209 LYS A C 1
ATOM 1673 O O . LYS A 1 209 ? 17.535 -0.057 8.081 1.00 95.19 209 LYS A O 1
ATOM 1678 N N . TRP A 1 210 ? 18.174 1.441 9.616 1.00 96.06 210 TRP A N 1
ATOM 1679 C CA . TRP A 1 210 ? 19.225 2.051 8.797 1.00 96.06 210 TRP A CA 1
ATOM 1680 C C . TRP A 1 210 ? 20.557 1.837 9.488 1.00 96.06 210 TRP A C 1
ATOM 1682 O O . TRP A 1 210 ? 20.611 1.942 10.711 1.00 96.06 210 TRP A O 1
ATOM 1692 N N . TYR A 1 211 ? 21.599 1.517 8.728 1.00 93.56 211 TYR A N 1
ATOM 1693 C CA . TYR A 1 211 ? 22.915 1.233 9.284 1.00 93.56 211 TYR A CA 1
ATOM 1694 C C . TYR A 1 211 ? 24.022 1.987 8.560 1.00 93.56 211 TYR A C 1
ATOM 1696 O O . TYR A 1 211 ? 23.955 2.228 7.349 1.00 93.56 211 TYR A O 1
ATOM 1704 N N . ASN A 1 212 ? 25.038 2.364 9.326 1.00 92.75 212 ASN A N 1
ATOM 1705 C CA . ASN A 1 212 ? 26.191 3.118 8.853 1.00 92.75 212 ASN A CA 1
ATOM 1706 C C . ASN A 1 212 ? 27.327 2.197 8.362 1.00 92.75 212 ASN A C 1
ATOM 1708 O O . ASN A 1 212 ? 27.194 0.971 8.329 1.00 92.75 212 ASN A O 1
ATOM 1712 N N . GLU A 1 213 ? 28.461 2.784 7.972 1.00 90.31 213 GLU A N 1
ATOM 1713 C CA . GLU A 1 213 ? 29.633 2.038 7.478 1.00 90.31 213 GLU A CA 1
ATOM 1714 C C . GLU A 1 213 ? 30.265 1.107 8.527 1.00 90.31 213 GLU A C 1
ATOM 1716 O O . GLU A 1 213 ? 30.861 0.088 8.174 1.00 90.31 213 GLU A O 1
ATOM 1721 N N . ASN A 1 214 ? 30.095 1.405 9.819 1.00 88.56 214 ASN A N 1
ATOM 1722 C CA . ASN A 1 214 ? 30.580 0.557 10.911 1.00 88.56 214 ASN A CA 1
ATOM 1723 C C . ASN A 1 214 ? 29.655 -0.641 11.182 1.00 88.56 214 ASN A C 1
ATOM 1725 O O . ASN A 1 214 ? 30.048 -1.563 11.897 1.00 88.56 214 ASN A O 1
ATOM 1729 N N . GLY A 1 215 ? 28.444 -0.641 10.610 1.00 87.88 215 GLY A N 1
ATOM 1730 C CA . GLY A 1 215 ? 27.417 -1.653 10.857 1.00 87.88 215 GLY A CA 1
ATOM 1731 C C . GLY A 1 215 ? 26.550 -1.390 12.090 1.00 87.88 215 GLY A C 1
ATOM 1732 O O . GLY A 1 215 ? 25.721 -2.237 12.439 1.00 87.88 215 GLY A O 1
ATOM 1733 N N . ASP A 1 216 ? 26.707 -0.231 12.736 1.00 90.19 216 ASP A N 1
ATOM 1734 C CA . ASP A 1 216 ? 25.780 0.220 13.772 1.00 90.19 216 ASP A CA 1
ATOM 1735 C C . ASP A 1 216 ? 24.467 0.624 13.107 1.00 90.19 216 ASP A C 1
ATOM 1737 O O . ASP A 1 216 ? 24.476 1.325 12.091 1.00 90.19 216 ASP A O 1
ATOM 1741 N N . PHE A 1 217 ? 23.339 0.190 13.673 1.00 92.75 217 PHE A N 1
ATOM 1742 C CA . PHE A 1 217 ? 22.024 0.507 13.129 1.00 92.75 217 PHE A CA 1
ATOM 1743 C C . PHE A 1 217 ? 21.165 1.317 14.096 1.00 92.75 217 PHE A C 1
ATOM 1745 O O . PHE A 1 217 ? 21.232 1.178 15.320 1.00 92.75 217 PHE A O 1
ATOM 1752 N N . HIS A 1 218 ? 20.287 2.114 13.500 1.00 95.38 218 HIS A N 1
ATOM 1753 C CA . HIS A 1 218 ? 19.208 2.826 14.156 1.00 95.38 218 HIS A CA 1
ATOM 1754 C C . HIS A 1 218 ? 17.869 2.356 13.598 1.00 95.38 218 HIS A C 1
ATOM 1756 O O . HIS A 1 218 ? 17.730 2.072 12.406 1.00 95.38 218 HIS A O 1
ATOM 1762 N N . TYR A 1 219 ? 16.858 2.317 14.456 1.00 97.38 219 TYR A N 1
ATOM 1763 C CA . TYR A 1 219 ? 15.478 2.238 14.006 1.00 97.38 219 TYR A CA 1
ATOM 1764 C C . TYR A 1 219 ? 15.037 3.602 13.491 1.00 97.38 219 TYR A C 1
ATOM 1766 O O . TYR A 1 219 ? 15.257 4.605 14.167 1.00 97.38 219 TYR A O 1
ATOM 1774 N N . VAL A 1 220 ? 14.409 3.642 12.318 1.00 98.44 220 VAL A N 1
ATOM 1775 C CA . VAL A 1 220 ? 14.101 4.883 11.601 1.00 98.44 220 VAL A CA 1
ATOM 1776 C C . VAL A 1 220 ? 12.642 4.931 11.157 1.00 98.44 220 VAL A C 1
ATOM 1778 O O . VAL A 1 220 ? 12.146 3.981 10.553 1.00 98.44 220 VAL A O 1
ATOM 1781 N N . GLN A 1 221 ? 11.977 6.063 11.397 1.00 98.62 221 GLN A N 1
ATOM 1782 C CA . GLN A 1 221 ? 10.737 6.451 10.715 1.00 98.62 221 GLN A CA 1
ATOM 1783 C C . GLN A 1 221 ? 11.012 7.671 9.829 1.00 98.62 221 GLN A C 1
ATOM 1785 O O . GLN A 1 221 ? 11.629 8.638 10.267 1.00 98.62 221 GLN A O 1
ATOM 1790 N N . VAL A 1 222 ? 10.571 7.621 8.570 1.00 98.69 222 VAL A N 1
ATOM 1791 C CA . VAL A 1 222 ? 10.722 8.698 7.574 1.00 98.69 222 VAL A CA 1
ATOM 1792 C C . VAL A 1 222 ? 9.446 9.539 7.489 1.00 98.69 222 VAL A C 1
ATOM 1794 O O . VAL A 1 222 ? 8.339 8.987 7.463 1.00 98.69 222 VAL A O 1
ATOM 1797 N N . HIS A 1 223 ? 9.609 10.863 7.398 1.00 98.81 223 HIS A N 1
ATOM 1798 C CA . HIS A 1 223 ? 8.535 11.857 7.342 1.00 98.81 223 HIS A CA 1
ATOM 1799 C C . HIS A 1 223 ? 8.786 12.863 6.210 1.00 98.81 223 HIS A C 1
ATOM 1801 O O . HIS A 1 223 ? 9.738 13.634 6.255 1.00 98.81 223 HIS A O 1
ATOM 1807 N N . CYS A 1 224 ? 7.891 12.926 5.228 1.00 98.75 224 CYS A N 1
ATOM 1808 C CA . CYS A 1 224 ? 7.870 13.954 4.187 1.00 98.75 224 CYS A CA 1
ATOM 1809 C C . CYS A 1 224 ? 6.865 15.047 4.576 1.00 98.75 224 CYS A C 1
ATOM 1811 O O . CYS A 1 224 ? 5.649 14.837 4.586 1.00 98.75 224 CYS A O 1
ATOM 1813 N N . ARG A 1 225 ? 7.345 16.243 4.903 1.00 98.44 225 ARG A N 1
ATOM 1814 C CA . ARG A 1 225 ? 6.528 17.361 5.382 1.00 98.44 225 ARG A CA 1
ATOM 1815 C C . ARG A 1 225 ? 6.393 18.412 4.290 1.00 98.44 225 ARG A C 1
ATOM 1817 O O . ARG A 1 225 ? 7.358 19.054 3.901 1.00 98.44 225 ARG A O 1
ATOM 1824 N N . LYS A 1 226 ? 5.167 18.598 3.802 1.00 98.00 226 LYS A N 1
ATOM 1825 C CA . LYS A 1 226 ? 4.831 19.656 2.848 1.00 98.00 226 LYS A CA 1
ATOM 1826 C C . LYS A 1 226 ? 5.283 21.020 3.373 1.00 98.00 226 LYS A C 1
ATOM 1828 O O . LYS A 1 226 ? 4.854 21.435 4.453 1.00 98.00 226 LYS A O 1
ATOM 1833 N N . GLN A 1 227 ? 6.096 21.715 2.580 1.00 97.00 227 GLN A N 1
ATOM 1834 C CA . GLN A 1 227 ? 6.404 23.125 2.801 1.00 97.00 227 GLN A CA 1
ATOM 1835 C C . GLN A 1 227 ? 5.109 23.944 2.695 1.00 97.00 227 GLN A C 1
ATOM 1837 O O . GLN A 1 227 ? 4.336 23.770 1.751 1.00 97.00 227 GLN A O 1
ATOM 1842 N N . GLY A 1 228 ? 4.844 24.795 3.688 1.00 92.06 228 GLY A N 1
ATOM 1843 C CA . GLY A 1 228 ? 3.558 25.494 3.833 1.00 92.06 228 GLY A CA 1
ATOM 1844 C C . GLY A 1 228 ? 2.486 24.712 4.607 1.00 92.06 228 GLY A C 1
ATOM 1845 O O . GLY A 1 228 ? 1.385 25.220 4.797 1.00 92.06 228 GLY A O 1
ATOM 1846 N N . GLY A 1 229 ? 2.808 23.513 5.103 1.00 95.62 229 GLY A N 1
ATOM 1847 C CA . GLY A 1 229 ? 1.935 22.739 5.984 1.00 95.62 229 GLY A CA 1
ATOM 1848 C C . GLY A 1 229 ? 0.878 21.901 5.262 1.00 95.62 229 GLY A C 1
ATOM 1849 O O . GLY A 1 229 ? 0.802 21.855 4.036 1.00 95.62 229 GLY A O 1
ATOM 1850 N N . PHE A 1 230 ? 0.088 21.184 6.062 1.00 96.81 230 PHE A N 1
ATOM 1851 C CA . PHE A 1 230 ? -1.027 20.369 5.584 1.00 96.81 230 PHE A CA 1
ATOM 1852 C C . PHE A 1 230 ? -2.260 21.241 5.343 1.00 96.81 230 PHE A C 1
ATOM 1854 O O . PHE A 1 230 ? -2.622 22.018 6.228 1.00 96.81 230 PHE A O 1
ATOM 1861 N N . LYS A 1 231 ? -2.935 21.071 4.203 1.00 97.88 231 LYS A N 1
ATOM 1862 C CA . LYS A 1 231 ? -4.244 21.690 3.934 1.00 97.88 231 LYS A CA 1
ATOM 1863 C C . LYS A 1 231 ? -5.312 20.621 3.732 1.00 97.88 231 LYS A C 1
ATOM 1865 O O . LYS A 1 231 ? -5.005 19.512 3.294 1.00 97.88 231 LYS A O 1
ATOM 1870 N N . PHE A 1 232 ? -6.552 20.958 4.065 1.00 97.69 232 PHE A N 1
ATOM 1871 C CA . PHE A 1 232 ? -7.686 20.042 4.025 1.00 97.69 232 PHE A CA 1
ATOM 1872 C C . PHE A 1 232 ? -8.951 20.711 3.501 1.00 97.69 232 PHE A C 1
ATOM 1874 O O . PHE A 1 232 ? -9.093 21.931 3.566 1.00 97.69 232 PHE A O 1
ATOM 1881 N N . LEU A 1 233 ? -9.883 19.877 3.052 1.00 98.31 233 LEU A N 1
ATOM 1882 C CA . LEU A 1 233 ? -11.244 20.252 2.698 1.00 98.31 233 LEU A CA 1
ATOM 1883 C C . LEU A 1 233 ? -12.207 19.827 3.808 1.00 9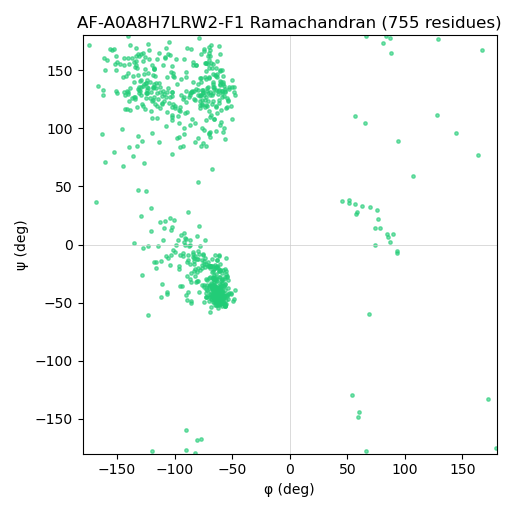8.31 233 LEU A C 1
ATOM 1885 O O . LEU A 1 233 ? -12.017 18.801 4.467 1.00 98.31 233 LEU A O 1
ATOM 1889 N N . THR A 1 234 ? -13.282 20.592 3.997 1.00 97.62 234 THR A N 1
ATOM 1890 C CA . THR A 1 234 ? -14.400 20.131 4.827 1.00 97.62 234 THR A CA 1
ATOM 1891 C C . THR A 1 234 ? -15.146 18.991 4.131 1.00 97.62 234 THR A C 1
ATOM 1893 O O . THR A 1 234 ? -15.005 18.775 2.924 1.00 97.62 234 THR A O 1
ATOM 1896 N N . GLN A 1 235 ? -15.973 18.261 4.883 1.00 97.56 235 GLN A N 1
ATOM 1897 C CA . GLN A 1 235 ? -16.782 17.179 4.321 1.00 97.56 235 GLN A CA 1
ATOM 1898 C C . GLN A 1 235 ? -17.714 17.688 3.213 1.00 97.56 235 GLN A C 1
ATOM 1900 O O . GLN A 1 235 ? -17.854 17.031 2.187 1.00 97.56 235 GLN A O 1
ATOM 1905 N N . GLU A 1 236 ? -18.318 18.861 3.400 1.00 97.62 236 GLU A N 1
ATOM 1906 C CA . GLU A 1 236 ? -19.241 19.474 2.444 1.00 97.62 236 GLU A CA 1
ATOM 1907 C C . GLU A 1 236 ? -18.527 19.812 1.137 1.00 97.62 236 GLU A C 1
ATOM 1909 O O . GLU A 1 236 ? -18.998 19.428 0.068 1.00 97.62 236 GLU A O 1
ATOM 1914 N N . LYS A 1 237 ? -17.353 20.455 1.218 1.00 98.38 237 LYS A N 1
ATOM 1915 C CA . LYS A 1 237 ? -16.578 20.799 0.023 1.00 98.38 237 LYS A CA 1
ATOM 1916 C C . LYS A 1 237 ? -16.041 19.557 -0.685 1.00 98.38 237 LYS A C 1
ATOM 1918 O O . LYS A 1 237 ? -16.035 19.502 -1.911 1.00 98.38 237 LYS A O 1
ATOM 1923 N N . GLY A 1 238 ? -15.623 18.546 0.080 1.00 98.12 238 GLY A N 1
ATOM 1924 C CA . GLY A 1 238 ? -15.194 17.263 -0.470 1.00 98.12 238 GLY A CA 1
ATOM 1925 C C . GLY A 1 238 ? -16.307 16.565 -1.257 1.00 98.12 238 GLY A C 1
ATOM 1926 O O . GLY A 1 238 ? -16.051 16.088 -2.360 1.00 98.12 238 GLY A O 1
ATOM 1927 N N . VAL A 1 239 ? -17.538 16.553 -0.731 1.00 97.94 239 VAL A N 1
ATOM 1928 C CA . VAL A 1 239 ? -18.724 15.989 -1.406 1.00 97.94 239 VAL A CA 1
ATOM 1929 C C . VAL A 1 239 ? -19.107 16.795 -2.644 1.00 97.94 239 VAL A C 1
ATOM 1931 O O . VAL A 1 239 ? -19.387 16.203 -3.682 1.00 97.94 239 VAL A O 1
ATOM 1934 N N . GLU A 1 240 ? -19.084 18.126 -2.558 1.00 98.56 240 GLU A N 1
ATOM 1935 C CA . GLU A 1 240 ? -19.340 19.007 -3.701 1.00 98.56 240 GLU A CA 1
ATOM 1936 C C . GLU A 1 240 ? -18.379 18.692 -4.855 1.00 98.56 240 GLU A C 1
ATOM 1938 O O . GLU A 1 240 ? -18.824 18.405 -5.965 1.00 98.56 240 GLU A O 1
ATOM 1943 N N . LEU A 1 241 ? -17.070 18.672 -4.578 1.00 98.56 241 LEU A N 1
ATOM 1944 C CA . LEU A 1 241 ? -16.045 18.361 -5.575 1.00 98.56 241 LEU A CA 1
ATOM 1945 C C . LEU A 1 241 ? -16.140 16.919 -6.071 1.00 98.56 241 LEU A C 1
ATOM 1947 O O . LEU A 1 241 ? -15.940 16.686 -7.252 1.00 98.56 241 LEU A O 1
ATOM 1951 N N . ALA A 1 242 ? -16.520 15.956 -5.230 1.00 98.00 242 ALA A N 1
ATOM 1952 C CA . ALA A 1 242 ? -16.702 14.579 -5.686 1.00 98.00 242 ALA A CA 1
ATOM 1953 C C . ALA A 1 242 ? -17.777 14.453 -6.783 1.00 98.00 242 ALA A C 1
ATOM 1955 O O . ALA A 1 242 ? -17.703 13.533 -7.595 1.00 98.00 242 ALA A O 1
ATOM 1956 N N . GLY A 1 243 ? -18.762 15.360 -6.805 1.00 97.88 243 GLY A N 1
ATOM 1957 C CA . GLY A 1 243 ? -19.770 15.443 -7.861 1.00 97.88 243 GLY A CA 1
ATOM 1958 C C . GLY A 1 243 ? -19.375 16.354 -9.026 1.00 97.88 243 GLY A C 1
ATOM 1959 O O . GLY A 1 243 ? -19.593 15.987 -10.177 1.00 97.88 243 GLY A O 1
ATOM 1960 N N . SER A 1 244 ? -18.818 17.538 -8.748 1.00 98.31 244 SER A N 1
ATOM 1961 C CA . SER A 1 244 ? -18.536 18.553 -9.775 1.00 98.31 244 SER A CA 1
ATOM 1962 C C . SER A 1 244 ? -17.181 18.391 -10.468 1.00 98.31 244 SER A C 1
ATOM 1964 O O . SER A 1 244 ? -17.048 18.764 -11.631 1.00 98.31 244 SER A O 1
ATOM 1966 N N . ASN A 1 245 ? -16.187 17.838 -9.773 1.00 98.38 245 ASN A N 1
ATOM 1967 C CA . ASN A 1 245 ? -14.848 17.557 -10.282 1.00 98.38 245 ASN A CA 1
ATOM 1968 C C . ASN A 1 245 ? -14.208 16.369 -9.523 1.00 98.38 245 ASN A C 1
ATOM 1970 O O . ASN A 1 245 ? -13.378 16.574 -8.626 1.00 98.38 245 ASN A O 1
ATOM 1974 N N . PRO A 1 246 ? -14.571 15.115 -9.859 1.00 98.12 246 PRO A N 1
ATOM 1975 C CA . PRO A 1 246 ? -14.032 13.929 -9.188 1.00 98.12 246 PRO A CA 1
ATOM 1976 C C . PRO A 1 246 ? -12.511 13.765 -9.363 1.00 98.12 246 PRO A C 1
ATOM 1978 O O . PRO A 1 246 ? -11.895 12.990 -8.627 1.00 98.12 246 PRO A O 1
ATOM 1981 N N . ASP A 1 247 ? -11.904 14.508 -10.291 1.00 98.44 247 ASP A N 1
ATOM 1982 C CA . ASP A 1 247 ? -10.478 14.500 -10.624 1.00 98.44 247 ASP A CA 1
ATOM 1983 C C . ASP A 1 247 ? -9.714 15.696 -10.028 1.00 98.44 247 ASP A C 1
ATOM 1985 O O . ASP A 1 247 ? -8.579 15.972 -10.421 1.00 98.44 247 ASP A O 1
ATOM 1989 N N . TYR A 1 248 ? -10.316 16.409 -9.066 1.00 98.50 248 TYR A N 1
ATOM 1990 C CA . TYR A 1 248 ? -9.771 17.640 -8.488 1.00 98.50 248 TYR A CA 1
ATOM 1991 C C . TYR A 1 248 ? -8.302 17.534 -8.055 1.00 98.50 248 TYR A C 1
ATOM 1993 O O . TYR A 1 248 ? -7.495 18.400 -8.385 1.00 98.50 248 TYR A O 1
ATOM 2001 N N . GLY A 1 249 ? -7.934 16.481 -7.318 1.00 98.00 249 GLY A N 1
ATOM 2002 C CA . GLY A 1 249 ? -6.570 16.333 -6.804 1.00 98.00 249 GLY A CA 1
ATOM 2003 C C . GLY A 1 249 ? -5.557 16.049 -7.911 1.00 98.00 249 GLY A C 1
ATOM 2004 O O . GLY A 1 249 ? -4.415 16.508 -7.839 1.00 98.00 249 GLY A O 1
ATOM 2005 N N . THR A 1 250 ? -5.981 15.300 -8.928 1.00 98.50 250 THR A N 1
ATOM 2006 C CA . THR A 1 250 ? -5.206 14.996 -10.132 1.00 98.50 250 THR A CA 1
ATOM 2007 C C . THR A 1 250 ? -4.964 16.259 -10.951 1.00 98.50 250 THR A C 1
ATOM 2009 O O . THR A 1 250 ? -3.815 16.560 -11.280 1.00 98.50 250 THR A O 1
ATOM 2012 N N . GLN A 1 251 ? -6.027 17.023 -11.214 1.00 98.62 251 GLN A N 1
ATOM 2013 C CA . GLN A 1 251 ? -5.971 18.287 -11.940 1.00 98.62 251 GLN A CA 1
ATOM 2014 C C . GLN A 1 251 ? -5.109 19.324 -11.207 1.00 98.62 251 GLN A C 1
ATOM 2016 O O . GLN A 1 251 ? -4.213 19.902 -11.816 1.00 98.62 251 GLN A O 1
ATOM 2021 N N . ASP A 1 252 ? -5.309 19.511 -9.896 1.00 98.56 252 ASP A N 1
ATOM 2022 C CA . ASP A 1 252 ? -4.536 20.466 -9.086 1.00 98.56 252 ASP A CA 1
ATOM 2023 C C . ASP A 1 252 ? -3.027 20.174 -9.122 1.00 98.56 252 ASP A C 1
ATOM 2025 O O . ASP A 1 252 ? -2.225 21.092 -9.303 1.00 98.56 252 ASP A O 1
ATOM 2029 N N . LEU A 1 253 ? -2.620 18.903 -9.003 1.00 98.69 253 LEU A N 1
ATOM 2030 C CA . LEU A 1 253 ? -1.207 18.530 -9.091 1.00 98.69 253 LEU A CA 1
ATOM 2031 C C . LEU A 1 253 ? -0.630 18.808 -10.485 1.00 98.69 253 LEU A C 1
ATOM 2033 O O . LEU A 1 253 ? 0.453 19.388 -10.584 1.00 98.69 253 LEU A O 1
ATOM 2037 N N . PHE A 1 254 ? -1.337 18.380 -11.534 1.00 98.75 254 PHE A N 1
ATOM 2038 C CA . PHE A 1 254 ? -0.870 18.512 -12.911 1.00 98.75 254 PHE A CA 1
ATOM 2039 C C . PHE A 1 254 ? -0.720 19.985 -13.303 1.00 98.75 254 PHE A C 1
ATOM 2041 O O . PHE A 1 254 ? 0.352 20.405 -13.739 1.00 98.75 254 PHE A O 1
ATOM 2048 N N . GLU A 1 255 ? -1.765 20.786 -13.092 1.00 98.62 255 GLU A N 1
ATOM 2049 C CA . GLU A 1 255 ? -1.774 22.196 -13.477 1.00 98.62 255 GLU A CA 1
ATOM 2050 C C . GLU A 1 255 ? -0.762 23.027 -12.688 1.00 98.62 255 GLU A C 1
ATOM 2052 O O . GLU A 1 255 ? -0.187 23.967 -13.232 1.00 98.62 255 GLU A O 1
ATOM 2057 N N . ALA A 1 256 ? -0.529 22.713 -11.408 1.00 98.38 256 ALA A N 1
ATOM 2058 C CA . ALA A 1 256 ? 0.482 23.417 -10.625 1.00 98.38 256 ALA A CA 1
ATOM 2059 C C . ALA A 1 256 ? 1.877 23.245 -11.246 1.00 98.38 256 ALA A C 1
ATOM 2061 O O . ALA A 1 256 ? 2.608 24.216 -11.430 1.00 98.38 256 ALA A O 1
ATOM 2062 N N . ILE A 1 257 ? 2.232 22.015 -11.623 1.00 98.56 257 ILE A N 1
ATOM 2063 C CA . ILE A 1 257 ? 3.526 21.728 -12.250 1.00 98.56 257 ILE A CA 1
ATOM 2064 C C . ILE A 1 257 ? 3.602 22.333 -13.657 1.00 98.56 257 ILE A C 1
ATOM 2066 O O . ILE A 1 257 ? 4.628 22.908 -14.013 1.00 98.56 257 ILE A O 1
ATOM 2070 N N . GLU A 1 258 ? 2.520 22.266 -14.435 1.00 98.38 258 GLU A N 1
ATOM 2071 C CA . GLU A 1 258 ? 2.445 22.871 -15.771 1.00 98.38 258 GLU A CA 1
ATOM 2072 C C . GLU A 1 258 ? 2.656 24.393 -15.732 1.00 98.38 258 GLU A C 1
ATOM 2074 O O . GLU A 1 258 ? 3.351 24.949 -16.581 1.00 98.38 258 GLU A O 1
ATOM 2079 N N . LYS A 1 259 ? 2.145 25.062 -14.691 1.00 98.31 259 LYS A N 1
ATOM 2080 C CA . LYS A 1 259 ? 2.352 26.498 -14.433 1.00 98.31 259 LYS A CA 1
ATOM 2081 C C . LYS A 1 259 ? 3.765 26.833 -13.930 1.00 98.31 259 LYS A C 1
ATOM 2083 O O . LYS A 1 259 ? 4.042 27.987 -13.614 1.00 98.31 259 LYS A O 1
ATOM 2088 N N . GLY A 1 260 ? 4.666 25.852 -13.846 1.00 97.81 260 GLY A N 1
ATOM 2089 C CA . GLY A 1 260 ? 6.027 26.040 -13.352 1.00 97.81 260 GLY A CA 1
ATOM 2090 C C . GLY A 1 260 ? 6.116 26.165 -11.829 1.00 97.81 260 GLY A C 1
ATOM 2091 O O . GLY A 1 260 ? 7.092 26.720 -11.326 1.00 97.81 260 GLY A O 1
ATOM 2092 N N . GLU A 1 261 ? 5.126 25.662 -11.080 1.00 97.81 261 GLU A N 1
ATOM 2093 C CA . GLU A 1 261 ? 5.142 25.622 -9.614 1.00 97.81 261 GLU A CA 1
ATOM 2094 C C . GLU A 1 261 ? 5.625 24.245 -9.114 1.00 97.81 261 GLU A C 1
ATOM 2096 O O . GLU A 1 261 ? 4.814 23.328 -8.917 1.00 97.81 261 GLU A O 1
ATOM 2101 N N . PRO A 1 262 ? 6.933 24.052 -8.856 1.00 97.56 262 PRO A N 1
ATOM 2102 C CA . PRO A 1 262 ? 7.427 22.784 -8.346 1.00 97.56 262 PRO A CA 1
ATOM 2103 C C . PRO A 1 262 ? 6.900 22.517 -6.935 1.00 97.56 262 PRO A C 1
ATOM 2105 O O . PRO A 1 262 ? 6.895 23.386 -6.057 1.00 97.56 262 PRO A O 1
ATOM 2108 N N . GLN A 1 263 ? 6.504 21.274 -6.682 1.00 98.25 263 GLN A N 1
ATOM 2109 C CA . GLN A 1 263 ? 5.973 20.856 -5.392 1.00 98.25 263 GLN A CA 1
ATOM 2110 C C . GLN A 1 263 ? 7.085 20.310 -4.499 1.00 98.25 263 GLN A C 1
ATOM 2112 O O . GLN A 1 263 ? 7.808 19.398 -4.890 1.00 98.25 263 GLN A O 1
ATOM 2117 N N . LYS A 1 264 ? 7.220 20.881 -3.294 1.00 98.62 264 LYS A N 1
ATOM 2118 C CA . LYS A 1 264 ? 8.334 20.604 -2.374 1.00 98.62 264 LYS A CA 1
ATOM 2119 C C . LYS A 1 264 ? 7.892 20.057 -1.016 1.00 98.62 264 LYS A C 1
ATOM 2121 O O . LYS A 1 264 ? 6.928 20.559 -0.428 1.00 98.62 264 LYS A O 1
ATOM 2126 N N . TRP A 1 265 ? 8.640 19.082 -0.505 1.00 98.88 265 TRP A N 1
A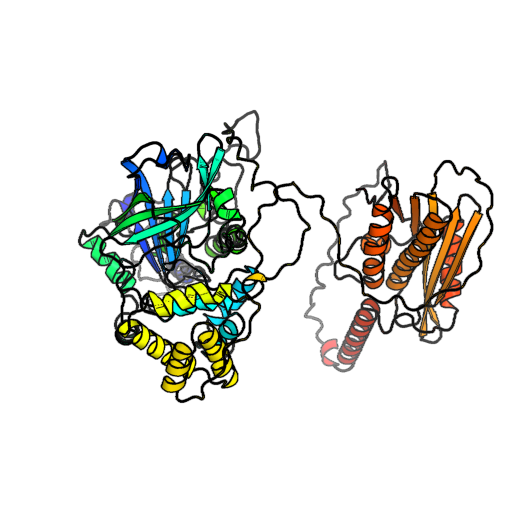TOM 2127 C CA . TRP A 1 265 ? 8.520 18.532 0.846 1.00 98.88 265 TRP A CA 1
ATOM 2128 C C . TRP A 1 265 ? 9.892 18.463 1.510 1.00 98.88 265 TRP A C 1
ATOM 2130 O O . TRP A 1 265 ? 10.835 17.946 0.916 1.00 98.88 265 TRP A O 1
ATOM 2140 N N . ASP A 1 266 ? 9.969 18.905 2.760 1.00 98.81 266 ASP A N 1
ATOM 2141 C CA . ASP A 1 266 ? 11.131 18.674 3.612 1.00 98.81 266 ASP A CA 1
ATOM 2142 C C . ASP A 1 266 ? 11.074 17.235 4.131 1.00 98.81 266 ASP A C 1
ATOM 2144 O O . ASP A 1 266 ? 10.039 16.783 4.636 1.00 98.81 266 ASP A O 1
ATOM 2148 N N . VAL A 1 267 ? 12.161 16.488 3.980 1.00 98.88 267 VAL A N 1
ATOM 2149 C CA . VAL A 1 267 ? 12.248 15.088 4.397 1.00 98.88 267 VAL A CA 1
ATOM 2150 C C . VAL A 1 267 ? 13.027 15.005 5.699 1.00 98.88 267 VAL A C 1
ATOM 2152 O O . VAL A 1 267 ? 14.147 15.506 5.803 1.00 98.88 267 VAL A O 1
ATOM 2155 N N . PHE A 1 268 ? 12.425 14.343 6.680 1.00 98.88 268 PHE A N 1
ATOM 2156 C CA . PHE A 1 268 ? 12.968 14.135 8.012 1.00 98.88 268 PHE A CA 1
ATOM 2157 C C . PHE A 1 268 ? 12.999 12.656 8.375 1.00 98.88 268 PHE A C 1
ATOM 2159 O O . PHE A 1 268 ? 12.235 11.851 7.833 1.00 98.88 268 PHE A O 1
ATOM 2166 N N . ILE A 1 269 ? 13.811 12.336 9.376 1.00 98.75 269 ILE A N 1
ATOM 2167 C CA . ILE A 1 269 ? 13.790 11.062 10.084 1.00 98.75 269 ILE A CA 1
ATOM 2168 C C . ILE A 1 269 ? 13.586 11.264 11.587 1.00 98.75 269 ILE A C 1
ATOM 2170 O O . ILE A 1 269 ? 14.044 12.252 12.157 1.00 98.75 269 ILE A O 1
ATOM 2174 N N . GLN A 1 270 ? 12.915 10.317 12.236 1.00 98.69 270 GLN A N 1
ATOM 2175 C CA . GLN A 1 270 ? 13.081 10.051 13.666 1.00 98.69 270 GLN A CA 1
ATOM 2176 C C . GLN A 1 270 ? 13.973 8.820 13.815 1.00 98.69 270 GLN A C 1
ATOM 2178 O O . GLN A 1 270 ? 13.876 7.896 13.006 1.00 98.69 270 GLN A O 1
ATOM 2183 N N . THR A 1 271 ? 14.810 8.785 14.852 1.00 98.12 271 THR A N 1
ATOM 2184 C CA . THR A 1 271 ? 15.739 7.674 15.098 1.00 98.12 271 THR A CA 1
ATOM 2185 C C . THR A 1 271 ? 15.640 7.166 16.533 1.00 98.12 271 THR A C 1
ATOM 2187 O O . THR A 1 271 ? 15.574 7.976 17.457 1.00 98.12 271 THR A O 1
ATOM 2190 N N . MET A 1 272 ? 15.720 5.849 16.724 1.00 96.94 272 MET A N 1
ATOM 2191 C CA . MET A 1 272 ? 15.946 5.211 18.026 1.00 96.94 272 MET A CA 1
ATOM 2192 C C . MET A 1 272 ? 17.168 4.294 17.963 1.00 96.94 272 MET A C 1
ATOM 2194 O O . MET A 1 272 ? 17.337 3.552 16.994 1.00 96.94 272 MET A O 1
ATOM 2198 N N . THR A 1 273 ? 18.002 4.299 19.003 1.00 94.56 273 THR A N 1
ATOM 2199 C CA . THR A 1 273 ? 18.984 3.222 19.204 1.00 94.56 273 THR A CA 1
ATOM 2200 C C . THR A 1 273 ? 18.274 1.922 19.615 1.00 94.56 273 THR A C 1
ATOM 2202 O O . THR A 1 273 ? 17.122 1.962 20.069 1.00 94.56 273 THR A O 1
ATOM 2205 N N . PRO A 1 274 ? 18.934 0.758 19.500 1.00 92.12 274 PRO A N 1
ATOM 2206 C CA . PRO A 1 274 ? 18.426 -0.506 20.033 1.00 92.12 274 PRO A CA 1
ATOM 2207 C C . PRO A 1 274 ? 17.940 -0.400 21.492 1.00 92.12 274 PRO A C 1
ATOM 2209 O O . PRO A 1 274 ? 16.822 -0.790 21.815 1.00 92.12 274 PRO A O 1
ATOM 2212 N N . GLU A 1 275 ? 18.726 0.226 22.362 1.00 92.38 275 GLU A N 1
ATOM 2213 C CA . GLU A 1 275 ? 18.432 0.379 23.792 1.00 92.38 275 GLU A CA 1
ATOM 2214 C C . GLU A 1 275 ? 17.221 1.293 24.036 1.00 92.38 275 GLU A C 1
ATOM 2216 O O . GLU A 1 275 ? 16.391 1.042 24.917 1.00 92.38 275 GLU A O 1
ATOM 2221 N N . GLN A 1 276 ? 17.094 2.358 23.239 1.00 95.31 276 GLN A N 1
ATOM 2222 C CA . GLN A 1 276 ? 15.926 3.236 23.279 1.00 95.31 276 GLN A CA 1
ATOM 2223 C C . GLN A 1 276 ? 14.658 2.494 22.851 1.00 95.31 276 GLN A C 1
ATOM 2225 O O . GLN A 1 276 ? 13.615 2.689 23.466 1.00 95.31 276 GLN A O 1
ATOM 2230 N N . ALA A 1 277 ? 14.742 1.616 21.850 1.00 94.31 277 ALA A N 1
ATOM 2231 C CA . ALA A 1 277 ? 13.607 0.806 21.423 1.00 94.31 277 ALA A CA 1
ATOM 2232 C C . ALA A 1 277 ? 13.137 -0.180 22.510 1.00 94.31 277 ALA A C 1
ATOM 2234 O O . ALA A 1 277 ? 11.935 -0.296 22.735 1.00 94.31 277 ALA A O 1
ATOM 2235 N N . GLU A 1 278 ? 14.053 -0.853 23.219 1.00 92.56 278 GLU A N 1
ATOM 2236 C CA . GLU A 1 278 ? 13.723 -1.792 24.315 1.00 92.56 278 GLU A CA 1
ATOM 2237 C C . GLU A 1 278 ? 13.093 -1.096 25.534 1.00 92.56 278 GLU A C 1
ATOM 2239 O O . GLU A 1 278 ? 12.311 -1.688 26.282 1.00 92.56 278 GLU A O 1
ATOM 2244 N N . SER A 1 279 ? 13.441 0.173 25.749 1.00 93.06 279 SER A N 1
ATOM 2245 C CA . SER A 1 279 ? 12.916 0.992 26.847 1.00 93.06 279 SER A CA 1
ATOM 2246 C C . SER A 1 279 ? 11.683 1.814 26.467 1.00 93.06 279 SER A C 1
ATOM 2248 O O . SER A 1 279 ? 11.031 2.377 27.354 1.00 93.06 279 SER A O 1
ATOM 2250 N N . PHE A 1 280 ? 11.332 1.870 25.180 1.00 95.19 280 PHE A N 1
ATOM 2251 C CA . PHE A 1 280 ? 10.209 2.660 24.703 1.00 95.19 280 PHE A CA 1
ATOM 2252 C C . PHE A 1 280 ? 8.876 2.143 25.261 1.00 95.19 280 PHE A C 1
ATOM 2254 O O . PHE A 1 280 ? 8.669 0.950 25.489 1.00 95.19 280 PHE A O 1
ATOM 2261 N N . ARG A 1 281 ? 7.943 3.072 25.505 1.00 93.88 281 ARG A N 1
ATOM 2262 C CA . ARG A 1 281 ? 6.641 2.769 26.120 1.00 93.88 281 ARG A CA 1
ATOM 2263 C C . ARG A 1 281 ? 5.799 1.815 25.275 1.00 93.88 281 ARG A C 1
ATOM 2265 O O . ARG A 1 281 ? 5.068 1.000 25.831 1.00 93.88 281 ARG A O 1
ATOM 2272 N N . TYR A 1 282 ? 5.872 1.965 23.960 1.00 94.50 282 TYR A N 1
ATOM 2273 C CA . TYR A 1 282 ? 5.103 1.184 23.001 1.00 94.50 282 TYR A CA 1
ATOM 2274 C C . TYR A 1 282 ? 6.026 0.213 22.273 1.00 94.50 282 TYR A C 1
ATOM 2276 O O . TYR A 1 282 ? 7.237 0.414 22.221 1.00 94.50 282 TYR A O 1
ATOM 2284 N N . ASN A 1 283 ? 5.458 -0.825 21.665 1.00 94.31 283 ASN A N 1
ATOM 2285 C CA . ASN A 1 283 ? 6.231 -1.643 20.747 1.00 94.31 283 ASN A CA 1
ATOM 2286 C C . ASN A 1 283 ? 6.577 -0.814 19.499 1.00 94.31 283 ASN A C 1
ATOM 2288 O O . ASN A 1 283 ? 5.677 -0.338 18.813 1.00 94.31 283 ASN A O 1
ATOM 2292 N N . ILE A 1 284 ? 7.867 -0.640 19.199 1.00 95.25 284 ILE A N 1
ATOM 2293 C CA . ILE A 1 284 ? 8.315 0.121 18.021 1.00 95.25 284 ILE A CA 1
ATOM 2294 C C . ILE A 1 284 ? 7.902 -0.529 16.692 1.00 95.25 284 ILE A C 1
ATOM 2296 O O . ILE A 1 284 ? 7.908 0.134 15.667 1.00 95.25 284 ILE A O 1
ATOM 2300 N N . LEU A 1 285 ? 7.542 -1.815 16.712 1.00 95.12 285 LEU A N 1
ATOM 2301 C CA . LEU A 1 285 ? 7.077 -2.579 15.555 1.00 95.12 285 LEU A CA 1
ATOM 2302 C C . LEU A 1 285 ? 5.549 -2.523 15.379 1.00 95.12 285 LEU A C 1
ATOM 2304 O O . LEU A 1 285 ? 5.012 -3.143 14.465 1.00 95.12 285 LEU A O 1
ATOM 2308 N N . ASP A 1 286 ? 4.839 -1.823 16.269 1.00 96.62 286 ASP A N 1
ATOM 2309 C CA . ASP A 1 286 ? 3.391 -1.644 16.197 1.00 96.62 286 ASP A CA 1
ATOM 2310 C C . ASP A 1 286 ? 3.042 -0.436 15.316 1.00 96.62 286 ASP A C 1
ATOM 2312 O O . ASP A 1 286 ? 3.094 0.718 15.747 1.00 96.62 286 ASP A O 1
ATOM 2316 N N . LEU A 1 287 ? 2.608 -0.721 14.088 1.00 97.12 287 LEU A N 1
ATOM 2317 C CA . LEU A 1 287 ? 2.203 0.263 13.080 1.00 97.12 287 LEU A CA 1
ATOM 2318 C C . LEU A 1 287 ? 1.006 1.152 13.491 1.00 97.12 287 LEU A C 1
ATOM 2320 O O . LEU A 1 287 ? 0.679 2.125 12.808 1.00 97.12 287 LEU A O 1
ATOM 2324 N N . THR A 1 288 ? 0.331 0.853 14.603 1.00 98.06 288 THR A N 1
ATOM 2325 C CA . THR A 1 288 ? -0.754 1.694 15.141 1.00 98.06 288 THR A CA 1
ATOM 2326 C C . THR A 1 288 ? -0.249 2.808 16.074 1.00 98.06 288 THR A C 1
ATOM 2328 O O . THR A 1 288 ? -1.049 3.606 16.580 1.00 98.06 288 THR A O 1
ATOM 2331 N N . LYS A 1 289 ? 1.069 2.894 16.317 1.00 97.62 289 LYS A N 1
ATOM 2332 C CA . LYS A 1 289 ? 1.687 3.817 17.282 1.00 97.62 289 LYS A CA 1
ATOM 2333 C C . LYS A 1 289 ? 2.609 4.837 16.613 1.00 97.62 289 LYS A C 1
ATOM 2335 O O . LYS A 1 289 ? 3.393 4.504 15.733 1.00 97.62 289 LYS A O 1
ATOM 2340 N N . ILE A 1 290 ? 2.548 6.088 17.079 1.00 97.44 290 ILE A N 1
ATOM 2341 C CA . ILE A 1 290 ? 3.524 7.134 16.721 1.00 97.44 290 ILE A CA 1
ATOM 2342 C C . ILE A 1 290 ? 4.682 7.186 17.715 1.00 97.44 290 ILE A C 1
ATOM 2344 O O . ILE A 1 290 ? 4.539 6.778 18.873 1.00 97.44 290 ILE A O 1
ATOM 2348 N N . TRP A 1 291 ? 5.801 7.770 17.288 1.00 97.50 291 TRP A N 1
ATOM 2349 C CA . TRP A 1 291 ? 6.884 8.204 18.170 1.00 97.50 291 TRP A CA 1
ATOM 2350 C C . TRP A 1 291 ? 6.697 9.692 18.496 1.00 97.50 291 TRP A C 1
ATOM 2352 O O . TRP A 1 291 ? 6.758 10.526 17.587 1.00 97.50 291 TRP A O 1
ATOM 2362 N N . PRO A 1 292 ? 6.433 10.076 19.760 1.00 95.75 292 PRO A N 1
ATOM 2363 C CA . PRO A 1 292 ? 6.203 11.477 20.093 1.00 95.75 292 PRO A CA 1
ATOM 2364 C C . PRO A 1 292 ? 7.405 12.345 19.711 1.00 95.75 292 PRO A C 1
ATOM 2366 O O . PRO A 1 292 ? 8.521 12.096 20.157 1.00 95.75 292 PRO A O 1
ATOM 2369 N N . HIS A 1 293 ? 7.174 13.413 18.940 1.00 95.31 293 HIS A N 1
ATOM 2370 C CA . HIS A 1 293 ? 8.251 14.318 18.508 1.00 95.31 293 HIS A CA 1
ATOM 2371 C C . HIS A 1 293 ? 8.978 15.003 19.679 1.00 95.31 293 HIS A C 1
ATOM 2373 O O . HIS A 1 293 ? 10.098 15.470 19.514 1.00 95.31 293 HIS A O 1
ATOM 2379 N N . LYS A 1 294 ? 8.334 15.091 20.853 1.00 94.75 294 LYS A N 1
ATOM 2380 C CA . LYS A 1 294 ? 8.952 15.612 22.079 1.00 94.75 294 LYS A CA 1
ATOM 2381 C C . LYS A 1 294 ? 10.106 14.724 22.553 1.00 94.75 294 LYS A C 1
ATOM 2383 O O . LYS A 1 294 ? 11.100 15.248 23.038 1.00 94.75 294 LYS A O 1
ATOM 2388 N N . ASP A 1 295 ? 9.944 13.411 22.418 1.00 95.88 295 ASP A N 1
ATOM 2389 C CA . ASP A 1 295 ? 10.895 12.421 22.923 1.00 95.88 295 ASP A CA 1
ATOM 2390 C C . ASP A 1 295 ? 11.900 12.031 21.829 1.00 95.88 295 ASP A C 1
ATOM 2392 O O . ASP A 1 295 ? 13.083 11.845 22.101 1.00 95.88 295 ASP A O 1
ATOM 2396 N N . TYR A 1 296 ? 11.437 11.980 20.576 1.00 97.62 296 TYR A N 1
ATOM 2397 C CA . TYR A 1 296 ? 12.240 11.658 19.398 1.00 97.62 296 TYR A CA 1
ATOM 2398 C C . TYR A 1 296 ? 12.035 12.747 18.334 1.00 97.62 296 TYR A C 1
ATOM 2400 O O . TYR A 1 296 ? 11.110 12.646 17.529 1.00 97.62 296 TYR A O 1
ATOM 2408 N N . PRO A 1 297 ? 12.823 13.833 18.332 1.00 97.75 297 PRO A N 1
ATOM 2409 C CA . PRO A 1 297 ? 12.618 14.952 17.414 1.00 97.75 297 PRO A CA 1
ATOM 2410 C C . PRO A 1 297 ? 12.925 14.589 15.955 1.00 97.75 297 PRO A C 1
ATOM 2412 O O . PRO A 1 297 ? 13.698 13.677 15.663 1.00 97.75 297 PRO A O 1
ATOM 2415 N N . LEU A 1 298 ? 12.318 15.342 15.034 1.00 98.25 298 LEU A N 1
ATOM 2416 C CA . LEU A 1 298 ? 12.569 15.225 13.598 1.00 98.25 298 LEU A CA 1
ATOM 2417 C C . LEU A 1 298 ? 13.961 15.766 13.246 1.00 98.25 298 LEU A C 1
ATOM 2419 O O . LEU A 1 298 ? 14.292 16.897 13.594 1.00 98.25 298 LEU A O 1
ATOM 2423 N N . GLN A 1 299 ? 14.732 14.980 12.499 1.00 98.38 299 GLN A N 1
ATOM 2424 C CA . GLN A 1 299 ? 16.049 15.341 11.973 1.00 98.38 299 GLN A CA 1
ATOM 2425 C C . GLN A 1 299 ? 15.959 15.496 10.450 1.00 98.38 299 GLN A C 1
ATOM 2427 O O . GLN A 1 299 ? 15.515 14.555 9.789 1.00 98.38 299 GLN A O 1
ATOM 2432 N N . PRO A 1 300 ? 16.300 16.658 9.871 1.00 98.56 300 PRO A N 1
ATOM 2433 C CA . PRO A 1 300 ? 16.210 16.864 8.428 1.00 98.56 300 PRO A CA 1
ATOM 2434 C C . PRO A 1 300 ? 17.268 16.040 7.688 1.00 98.56 300 PRO A C 1
ATOM 2436 O O . PRO A 1 300 ? 18.390 15.904 8.164 1.00 98.56 300 PRO A O 1
ATOM 2439 N N . ILE A 1 301 ? 16.912 15.507 6.515 1.00 98.56 301 ILE A N 1
ATOM 2440 C CA . ILE A 1 301 ? 17.824 14.712 5.669 1.00 98.56 301 ILE A CA 1
ATOM 2441 C C . ILE A 1 301 ? 17.891 15.206 4.223 1.00 98.56 301 ILE A C 1
ATOM 2443 O O . ILE A 1 301 ? 18.889 15.004 3.532 1.00 98.56 301 ILE A O 1
ATOM 2447 N N . GLY A 1 302 ? 16.835 15.854 3.736 1.00 98.62 302 GLY A N 1
ATOM 2448 C CA . GLY A 1 302 ? 16.749 16.225 2.333 1.00 98.62 302 GLY A CA 1
ATOM 2449 C C . GLY A 1 302 ? 15.460 16.933 1.963 1.00 98.62 302 GLY A C 1
ATOM 2450 O O . GLY A 1 302 ? 14.607 17.189 2.811 1.00 98.62 302 GLY A O 1
ATOM 2451 N N . THR A 1 303 ? 15.310 17.197 0.672 1.00 98.88 303 THR A N 1
ATOM 2452 C CA . THR A 1 303 ? 14.130 17.825 0.080 1.00 98.88 303 THR A CA 1
ATOM 2453 C C . THR A 1 303 ? 13.658 16.990 -1.102 1.00 98.88 303 THR A C 1
ATOM 2455 O O . THR A 1 303 ? 14.436 16.660 -1.994 1.00 98.88 303 THR A O 1
ATOM 2458 N N . LEU A 1 304 ? 12.371 16.652 -1.122 1.00 98.88 304 LEU A N 1
ATOM 2459 C CA . LEU A 1 304 ? 11.704 16.055 -2.276 1.00 98.88 304 LEU A CA 1
ATOM 2460 C C . LEU A 1 304 ? 11.096 17.172 -3.127 1.00 98.88 304 LEU A C 1
ATOM 2462 O O . LEU A 1 304 ? 10.323 17.980 -2.609 1.00 98.88 304 LEU A O 1
ATOM 2466 N N . VAL A 1 305 ? 11.409 17.186 -4.421 1.00 98.88 305 VAL A N 1
ATOM 2467 C CA . VAL A 1 305 ? 10.906 18.154 -5.401 1.00 98.88 305 VAL A CA 1
ATOM 2468 C C . VAL A 1 305 ? 10.235 17.409 -6.552 1.00 98.88 305 VAL A C 1
ATOM 2470 O O . VAL A 1 305 ? 10.825 16.486 -7.106 1.00 98.88 305 VAL A O 1
ATOM 2473 N N . LEU A 1 306 ? 9.017 17.812 -6.917 1.00 98.81 306 LEU A N 1
ATOM 2474 C CA . LEU A 1 306 ? 8.305 17.359 -8.116 1.00 98.81 306 LEU A CA 1
ATOM 2475 C C . LEU A 1 306 ? 8.120 18.545 -9.058 1.00 98.81 306 LEU A C 1
ATOM 2477 O O . LEU A 1 306 ? 7.504 19.538 -8.674 1.00 98.81 306 LEU A O 1
ATOM 2481 N N . ASP A 1 307 ? 8.673 18.449 -10.260 1.00 98.56 307 ASP A N 1
ATOM 2482 C CA . ASP A 1 307 ? 8.816 19.562 -11.203 1.00 98.56 307 ASP A CA 1
ATOM 2483 C C . ASP A 1 307 ? 8.432 19.204 -12.645 1.00 98.56 307 ASP A C 1
ATOM 2485 O O . ASP A 1 307 ? 8.515 20.057 -13.527 1.00 98.56 307 ASP A O 1
ATOM 2489 N N . ARG A 1 308 ? 7.993 17.965 -12.902 1.00 98.62 308 ARG A N 1
ATOM 2490 C CA . ARG A 1 308 ? 7.621 17.524 -14.249 1.00 98.62 308 ARG A CA 1
ATOM 2491 C C . ARG A 1 308 ? 6.432 16.569 -14.240 1.00 98.62 308 ARG A C 1
ATOM 2493 O O . ARG A 1 308 ? 6.427 15.579 -13.510 1.00 98.62 308 ARG A O 1
ATOM 2500 N N . ASN A 1 309 ? 5.446 16.847 -15.086 1.00 98.69 309 ASN A N 1
ATOM 2501 C CA . ASN A 1 309 ? 4.297 15.969 -15.308 1.00 98.69 309 ASN A CA 1
ATOM 2502 C C . ASN A 1 309 ? 4.680 14.726 -16.130 1.00 98.69 309 ASN A C 1
ATOM 2504 O O . ASN A 1 309 ? 5.673 14.768 -16.859 1.00 98.69 309 ASN A O 1
ATOM 2508 N N . PRO A 1 310 ? 3.922 13.620 -16.018 1.00 98.12 310 PRO A N 1
ATOM 2509 C CA . PRO A 1 310 ? 4.064 12.498 -16.942 1.00 98.12 310 PRO A CA 1
ATOM 2510 C C . PRO A 1 310 ? 3.706 12.938 -18.369 1.00 98.12 310 PRO A C 1
ATOM 2512 O O . PRO A 1 310 ? 2.777 13.721 -18.566 1.00 98.12 310 PRO A O 1
ATOM 2515 N N . GLU A 1 311 ? 4.404 12.398 -19.363 1.00 95.75 311 GLU A N 1
ATOM 2516 C CA . GLU A 1 311 ? 4.047 12.538 -20.777 1.00 95.75 311 GLU A CA 1
ATOM 2517 C C . GLU A 1 311 ? 2.843 11.656 -21.124 1.00 95.75 311 GLU A C 1
ATOM 2519 O O . GLU A 1 311 ? 1.973 12.048 -21.902 1.00 95.75 311 GLU A O 1
ATOM 2524 N N . ASN A 1 312 ? 2.767 10.463 -20.528 1.00 97.00 312 ASN A N 1
ATOM 2525 C CA . ASN A 1 312 ? 1.630 9.567 -20.674 1.00 97.00 312 ASN A CA 1
ATOM 2526 C C . ASN A 1 312 ? 1.264 8.921 -19.334 1.00 97.00 312 ASN A C 1
ATOM 2528 O O . ASN A 1 312 ? 2.008 8.109 -18.777 1.00 97.00 312 ASN A O 1
ATOM 2532 N N . TYR A 1 313 ? 0.061 9.232 -18.845 1.00 98.38 313 TYR A N 1
ATOM 2533 C CA . TYR A 1 313 ? -0.435 8.726 -17.566 1.00 98.38 313 TYR A CA 1
ATOM 2534 C C . TYR A 1 313 ? -0.394 7.195 -17.481 1.00 98.38 313 TYR A C 1
ATOM 2536 O O . TYR A 1 313 ? 0.038 6.651 -16.466 1.00 98.38 313 TYR A O 1
ATOM 2544 N N . PHE A 1 314 ? -0.810 6.477 -18.528 1.00 98.56 314 PHE A N 1
ATOM 2545 C CA . PHE A 1 314 ? -0.849 5.016 -18.489 1.00 98.56 314 PHE A CA 1
ATOM 2546 C C . PHE A 1 314 ? 0.562 4.418 -18.383 1.00 98.56 314 PHE A C 1
ATOM 2548 O O . PHE A 1 314 ? 0.826 3.561 -17.538 1.00 98.56 314 PHE A O 1
ATOM 2555 N N . ASN A 1 315 ? 1.499 4.914 -19.190 1.00 97.69 315 ASN A N 1
ATOM 2556 C CA . ASN A 1 315 ? 2.878 4.429 -19.228 1.00 97.69 315 ASN A CA 1
ATOM 2557 C C . ASN A 1 315 ? 3.662 4.731 -17.950 1.00 97.69 315 ASN A C 1
ATOM 2559 O O . ASN A 1 315 ? 4.502 3.927 -17.544 1.00 97.69 315 ASN A O 1
ATOM 2563 N N . GLU A 1 316 ? 3.388 5.865 -17.309 1.00 98.69 316 GLU A N 1
ATOM 2564 C CA . GLU A 1 316 ? 4.229 6.370 -16.223 1.00 98.69 316 GLU A CA 1
ATOM 2565 C C . GLU A 1 316 ? 3.559 6.304 -14.849 1.00 98.69 316 GLU A C 1
ATOM 2567 O O . GLU A 1 316 ? 4.229 6.026 -13.857 1.00 98.69 316 GLU A O 1
ATOM 2572 N N . ILE A 1 317 ? 2.243 6.498 -14.755 1.00 98.62 317 ILE A N 1
ATOM 2573 C CA . ILE A 1 317 ? 1.514 6.525 -13.476 1.00 98.62 317 ILE A CA 1
ATOM 2574 C C . ILE A 1 317 ? 0.688 5.255 -13.274 1.00 98.62 317 ILE A C 1
ATOM 2576 O O . ILE A 1 317 ? 0.689 4.676 -12.180 1.00 98.62 317 ILE A O 1
ATOM 2580 N N . GLU A 1 318 ? 0.023 4.754 -14.313 1.00 98.69 318 GLU A N 1
ATOM 2581 C CA . GLU A 1 318 ? -0.709 3.499 -14.186 1.00 98.69 318 GLU A CA 1
ATOM 2582 C C . GLU A 1 318 ? 0.268 2.324 -14.087 1.00 98.69 318 GLU A C 1
ATOM 2584 O O . GLU A 1 318 ? 0.160 1.522 -13.162 1.00 98.69 318 GLU A O 1
ATOM 2589 N N . GLN A 1 319 ? 1.310 2.258 -14.917 1.00 98.75 319 GLN A N 1
ATOM 2590 C CA . GLN A 1 319 ? 2.260 1.137 -14.922 1.00 98.75 319 GLN A CA 1
ATOM 2591 C C . GLN A 1 319 ? 3.399 1.215 -13.883 1.00 98.75 319 GLN A C 1
ATOM 2593 O O . GLN A 1 319 ? 4.116 0.224 -13.707 1.00 98.75 319 GLN A O 1
ATOM 2598 N N . VAL A 1 320 ? 3.559 2.310 -13.124 1.00 98.81 320 VAL A N 1
ATOM 2599 C CA . VAL A 1 320 ? 4.592 2.348 -12.067 1.00 98.81 320 VAL A CA 1
ATOM 2600 C C . VAL A 1 320 ? 4.290 1.364 -10.929 1.00 98.81 320 VAL A C 1
ATOM 2602 O O . VAL A 1 320 ? 3.188 1.306 -10.375 1.00 98.81 320 VAL A O 1
ATOM 2605 N N . ALA A 1 321 ? 5.294 0.573 -10.569 1.00 98.69 321 ALA A N 1
ATOM 2606 C CA . ALA A 1 321 ? 5.255 -0.470 -9.559 1.00 98.69 321 ALA A CA 1
ATOM 2607 C C . ALA A 1 321 ? 6.194 -0.107 -8.399 1.00 98.69 321 ALA A C 1
ATOM 2609 O O . ALA A 1 321 ? 7.423 -0.133 -8.527 1.00 98.69 321 ALA A O 1
ATOM 2610 N N . PHE A 1 322 ? 5.606 0.241 -7.255 1.00 98.81 322 PHE A N 1
ATOM 2611 C CA . PHE A 1 322 ? 6.336 0.515 -6.015 1.00 98.81 322 PHE A CA 1
ATOM 2612 C C . PHE A 1 322 ? 6.393 -0.739 -5.145 1.00 98.81 322 PHE A C 1
ATOM 2614 O O . PHE A 1 322 ? 5.401 -1.458 -5.081 1.00 98.81 322 PHE A O 1
ATOM 2621 N N . SER A 1 323 ? 7.497 -1.008 -4.453 1.00 98.50 323 SER A N 1
ATOM 2622 C CA . SER A 1 323 ? 7.571 -2.110 -3.487 1.00 98.50 323 SER A CA 1
ATOM 2623 C C . SER A 1 323 ? 8.412 -1.740 -2.268 1.00 98.50 323 SER A C 1
ATOM 2625 O O . SER A 1 323 ? 9.572 -1.392 -2.454 1.00 98.50 323 SER A O 1
ATOM 2627 N N . PRO A 1 324 ? 7.925 -1.915 -1.024 1.00 98.00 324 PRO A N 1
ATOM 2628 C CA . PRO A 1 324 ? 8.756 -1.706 0.164 1.00 98.00 324 PRO A CA 1
ATOM 2629 C C . PRO A 1 324 ? 9.918 -2.713 0.271 1.00 98.00 324 PRO A C 1
ATOM 2631 O O . PRO A 1 324 ? 10.790 -2.545 1.114 1.00 98.00 324 PRO A O 1
ATOM 2634 N N . SER A 1 325 ? 9.949 -3.747 -0.584 1.00 97.62 325 SER A N 1
ATOM 2635 C CA . SER A 1 325 ? 11.088 -4.661 -0.734 1.00 97.62 325 SER A CA 1
ATOM 2636 C C . SER A 1 325 ? 12.220 -4.106 -1.607 1.00 97.62 325 SER A C 1
ATOM 2638 O O . SER A 1 325 ? 13.285 -4.714 -1.666 1.00 97.62 325 SER A O 1
ATOM 2640 N N . HIS A 1 326 ? 11.997 -3.009 -2.340 1.00 98.06 326 HIS A N 1
ATOM 2641 C CA . HIS A 1 326 ? 13.046 -2.337 -3.103 1.00 98.06 326 HIS A CA 1
ATOM 2642 C C . HIS A 1 326 ? 13.829 -1.425 -2.160 1.00 98.06 326 HIS A C 1
ATOM 2644 O O . HIS A 1 326 ? 13.479 -0.259 -1.975 1.00 98.06 326 HIS A O 1
ATOM 2650 N N . LEU A 1 327 ? 14.854 -1.996 -1.535 1.00 97.00 327 LEU A N 1
ATOM 2651 C CA . LEU A 1 327 ? 15.769 -1.325 -0.618 1.00 97.00 327 LEU A CA 1
ATOM 2652 C C . LEU A 1 327 ? 17.171 -1.264 -1.231 1.00 97.00 327 LEU A C 1
ATOM 2654 O O . LEU A 1 327 ? 17.472 -1.968 -2.195 1.00 97.00 327 LEU A O 1
ATOM 2658 N N . VAL A 1 328 ? 18.019 -0.417 -0.658 1.00 96.00 328 VAL A N 1
ATOM 2659 C CA . VAL A 1 328 ? 19.413 -0.210 -1.071 1.00 96.00 328 VAL A CA 1
ATOM 2660 C C . VAL A 1 328 ? 20.349 -0.482 0.109 1.00 96.00 328 VAL A C 1
ATOM 2662 O O . VAL A 1 328 ? 19.890 -0.432 1.256 1.00 96.00 328 VAL A O 1
ATOM 2665 N N . PRO A 1 329 ? 21.645 -0.762 -0.128 1.00 94.38 329 PRO A N 1
ATOM 2666 C CA . PRO A 1 329 ? 22.613 -0.926 0.953 1.00 94.38 329 PRO A CA 1
ATOM 2667 C C . PRO A 1 329 ? 22.534 0.217 1.974 1.00 94.38 329 PRO A C 1
ATOM 2669 O O . PRO A 1 329 ? 22.430 1.382 1.606 1.00 94.38 329 PRO A O 1
ATOM 2672 N N . GLY A 1 330 ? 22.558 -0.122 3.264 1.00 93.19 330 GLY A N 1
ATOM 2673 C CA . GLY A 1 330 ? 22.353 0.829 4.366 1.00 93.19 330 GLY A CA 1
ATOM 2674 C C . GLY A 1 330 ? 20.910 0.943 4.867 1.00 93.19 330 GLY A C 1
ATOM 2675 O O . GLY A 1 330 ? 20.691 1.598 5.886 1.00 93.19 330 GLY A O 1
ATOM 2676 N N . VAL A 1 331 ? 19.938 0.304 4.203 1.00 95.44 331 VAL A N 1
ATOM 2677 C CA . VAL A 1 331 ? 18.520 0.301 4.598 1.00 95.44 331 VAL A CA 1
ATOM 2678 C C . VAL A 1 331 ? 17.958 -1.118 4.604 1.00 95.44 331 VAL A C 1
ATOM 2680 O O . VAL A 1 331 ? 18.046 -1.843 3.618 1.00 95.44 331 VAL A O 1
ATOM 2683 N N . GLU A 1 332 ? 17.301 -1.487 5.698 1.00 94.25 332 GLU A N 1
ATOM 2684 C CA . GLU A 1 332 ? 16.704 -2.801 5.919 1.00 94.25 332 GLU A CA 1
ATOM 2685 C C . GLU A 1 332 ? 15.281 -2.708 6.479 1.00 94.25 332 GLU A C 1
ATOM 2687 O O . GLU A 1 332 ? 14.925 -1.735 7.161 1.00 94.25 332 GLU A O 1
ATOM 2692 N N . PRO A 1 333 ? 14.444 -3.733 6.242 1.00 95.69 333 PRO A N 1
ATOM 2693 C CA . PRO A 1 333 ? 13.167 -3.822 6.920 1.00 95.69 333 PRO A CA 1
ATOM 2694 C C . PRO A 1 333 ? 13.390 -4.150 8.405 1.00 95.69 333 PRO A C 1
ATOM 2696 O O . PRO A 1 333 ? 14.281 -4.920 8.766 1.00 95.69 333 PRO A O 1
ATOM 2699 N N . SER A 1 334 ? 12.560 -3.589 9.285 1.00 95.00 334 SER A N 1
ATOM 2700 C CA . SER A 1 334 ? 12.475 -4.070 10.670 1.00 95.00 334 SER A CA 1
ATOM 2701 C C . SER A 1 334 ? 11.629 -5.345 10.753 1.00 95.00 334 SER A C 1
ATOM 2703 O O . SER A 1 334 ? 11.041 -5.782 9.763 1.00 95.00 334 SER A O 1
ATOM 2705 N N . ALA A 1 335 ? 11.515 -5.920 11.950 1.00 93.69 335 ALA A N 1
ATOM 2706 C CA . ALA A 1 335 ? 10.646 -7.064 12.213 1.00 93.69 335 ALA A CA 1
ATOM 2707 C C . ALA A 1 335 ? 9.152 -6.695 12.378 1.00 93.69 335 ALA A C 1
ATOM 2709 O O . ALA A 1 335 ? 8.386 -7.509 12.885 1.00 93.69 335 ALA A O 1
ATOM 2710 N N . ASP A 1 336 ? 8.723 -5.493 11.967 1.00 95.69 336 ASP A N 1
ATOM 2711 C CA . ASP A 1 336 ? 7.302 -5.129 11.908 1.00 95.69 336 ASP A CA 1
ATOM 2712 C C . ASP A 1 336 ? 6.542 -6.162 11.052 1.00 95.69 336 ASP A C 1
ATOM 2714 O O . ASP A 1 336 ? 6.837 -6.310 9.860 1.00 95.69 336 ASP A O 1
ATOM 2718 N N . PRO A 1 337 ? 5.572 -6.897 11.626 1.00 95.38 337 PRO A N 1
ATOM 2719 C CA . PRO A 1 337 ? 4.927 -8.013 10.940 1.00 95.38 337 PRO A CA 1
ATOM 2720 C C . PRO A 1 337 ? 4.087 -7.561 9.735 1.00 95.38 337 PRO A C 1
ATOM 2722 O O . PRO A 1 337 ? 3.951 -8.302 8.751 1.00 95.38 337 PRO A O 1
ATOM 2725 N N . VAL A 1 338 ? 3.558 -6.333 9.761 1.00 98.06 338 VAL A N 1
ATOM 2726 C CA . VAL A 1 338 ? 2.857 -5.739 8.621 1.00 98.06 338 VAL A CA 1
ATOM 2727 C C . VAL A 1 338 ? 3.861 -5.370 7.537 1.00 98.06 338 VAL A C 1
ATOM 2729 O O . VAL A 1 338 ? 3.636 -5.720 6.377 1.00 98.06 338 VAL A O 1
ATOM 2732 N N . LEU A 1 339 ? 4.991 -4.743 7.887 1.00 98.31 339 LEU A N 1
ATOM 2733 C CA . LEU A 1 339 ? 6.059 -4.456 6.921 1.00 98.31 339 LEU A CA 1
ATOM 2734 C C . LEU A 1 339 ? 6.553 -5.743 6.251 1.00 98.31 339 LEU A C 1
ATOM 2736 O O . LEU A 1 339 ? 6.568 -5.810 5.024 1.00 98.31 339 LEU A O 1
ATOM 2740 N N . GLN A 1 340 ? 6.884 -6.770 7.038 1.00 97.69 340 GLN A N 1
ATOM 2741 C CA . GLN A 1 340 ? 7.366 -8.070 6.558 1.00 97.69 340 GLN A CA 1
ATOM 2742 C C . GLN A 1 340 ? 6.401 -8.705 5.549 1.00 97.69 340 GLN A C 1
ATOM 2744 O O . GLN A 1 340 ? 6.812 -9.155 4.480 1.00 97.69 340 GLN A O 1
ATOM 2749 N N . SER A 1 341 ? 5.097 -8.653 5.825 1.00 97.94 341 SER A N 1
ATOM 2750 C CA . SER A 1 341 ? 4.074 -9.169 4.905 1.00 97.94 341 SER A CA 1
ATOM 2751 C C . SER A 1 341 ? 3.973 -8.348 3.612 1.00 97.94 341 SER A C 1
ATOM 2753 O O . SER A 1 341 ? 3.767 -8.896 2.524 1.00 97.94 341 SER A O 1
ATOM 2755 N N . ARG A 1 342 ? 4.166 -7.024 3.696 1.00 98.44 342 ARG A N 1
ATOM 2756 C CA . ARG A 1 342 ? 4.189 -6.141 2.519 1.00 98.44 342 ARG A CA 1
ATOM 2757 C C . ARG A 1 342 ? 5.387 -6.421 1.605 1.00 98.44 342 ARG A C 1
ATOM 2759 O O . ARG A 1 342 ? 5.245 -6.252 0.396 1.00 98.44 342 ARG A O 1
ATOM 2766 N N . LEU A 1 343 ? 6.525 -6.893 2.124 1.00 98.31 343 LEU A N 1
ATOM 2767 C CA . LEU A 1 343 ? 7.692 -7.231 1.288 1.00 98.31 343 LEU A CA 1
ATOM 2768 C C . LEU A 1 343 ? 7.366 -8.308 0.239 1.00 98.31 343 LEU A C 1
ATOM 2770 O O . LEU A 1 343 ? 7.931 -8.291 -0.853 1.00 98.31 343 LEU A O 1
ATOM 2774 N N . PHE A 1 344 ? 6.430 -9.212 0.548 1.00 98.19 344 PHE A N 1
ATOM 2775 C CA . PHE A 1 344 ? 5.935 -10.228 -0.382 1.00 98.19 344 PHE A CA 1
ATOM 2776 C C . PHE A 1 344 ? 4.797 -9.718 -1.280 1.00 98.19 344 PHE A C 1
ATOM 2778 O O . PHE A 1 344 ? 4.831 -9.910 -2.497 1.00 98.19 344 PHE A O 1
ATOM 2785 N N . SER A 1 345 ? 3.792 -9.068 -0.683 1.00 98.31 345 SER A N 1
ATOM 2786 C CA . SER A 1 345 ? 2.534 -8.721 -1.362 1.00 98.31 345 SER A CA 1
ATOM 2787 C C . SER A 1 345 ? 2.732 -7.834 -2.599 1.00 98.31 345 SER A C 1
ATOM 2789 O O . SER A 1 345 ? 2.114 -8.061 -3.640 1.00 98.31 345 SER A O 1
ATOM 2791 N N . TYR A 1 346 ? 3.634 -6.849 -2.525 1.00 98.50 346 TYR A N 1
ATOM 2792 C CA . TYR A 1 346 ? 3.826 -5.888 -3.614 1.00 9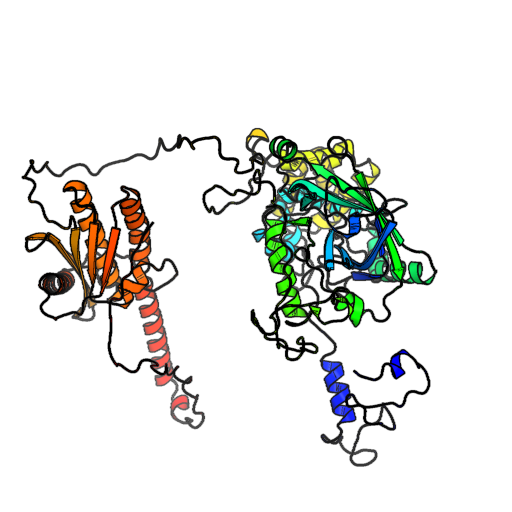8.50 346 TYR A CA 1
ATOM 2793 C C . TYR A 1 346 ? 4.432 -6.534 -4.871 1.00 98.50 346 TYR A C 1
ATOM 2795 O O . TYR A 1 346 ? 3.816 -6.434 -5.932 1.00 98.50 346 TYR A O 1
ATOM 2803 N N . PRO A 1 347 ? 5.581 -7.239 -4.813 1.00 98.12 347 PRO A N 1
ATOM 2804 C CA . PRO A 1 347 ? 6.094 -7.940 -5.987 1.00 98.12 347 PRO A CA 1
ATOM 2805 C C . PRO A 1 347 ? 5.102 -8.952 -6.567 1.00 98.12 347 PRO A C 1
ATOM 2807 O O . PRO A 1 347 ? 5.047 -9.110 -7.784 1.00 98.12 347 PRO A O 1
ATOM 2810 N N . ASP A 1 348 ? 4.321 -9.634 -5.726 1.00 98.44 348 ASP A N 1
ATOM 2811 C CA . ASP A 1 348 ? 3.311 -10.593 -6.182 1.00 98.44 348 ASP A CA 1
ATOM 2812 C C . ASP A 1 348 ? 2.180 -9.921 -6.976 1.00 98.44 348 ASP A C 1
ATOM 2814 O O . ASP A 1 348 ? 1.938 -10.274 -8.134 1.00 98.44 348 ASP A O 1
ATOM 2818 N N . THR A 1 349 ? 1.564 -8.869 -6.428 1.00 98.19 349 THR A N 1
ATOM 2819 C CA . THR A 1 349 ? 0.482 -8.158 -7.126 1.00 98.19 349 THR A CA 1
ATOM 2820 C C . THR A 1 349 ? 0.959 -7.488 -8.421 1.00 98.19 349 THR A C 1
ATOM 2822 O O . THR A 1 349 ? 0.217 -7.446 -9.404 1.00 98.19 349 THR A O 1
ATOM 2825 N N . HIS A 1 350 ? 2.221 -7.041 -8.495 1.00 98.38 350 HIS A N 1
ATOM 2826 C CA . HIS A 1 350 ? 2.785 -6.501 -9.740 1.00 98.38 350 HIS A CA 1
ATOM 2827 C C . HIS A 1 350 ? 2.929 -7.566 -10.824 1.00 98.38 350 HIS A C 1
ATOM 2829 O O . HIS A 1 350 ? 2.666 -7.268 -11.986 1.00 98.38 350 HIS A O 1
ATOM 2835 N N . ARG A 1 351 ? 3.277 -8.812 -10.468 1.00 97.62 351 ARG A N 1
ATOM 2836 C CA . ARG A 1 351 ? 3.313 -9.923 -11.437 1.00 97.62 351 ARG A CA 1
ATOM 2837 C C . ARG A 1 351 ? 1.931 -10.227 -11.999 1.00 97.62 351 ARG A C 1
ATOM 2839 O O . ARG A 1 351 ? 1.828 -10.516 -13.187 1.00 97.62 351 ARG A O 1
ATOM 2846 N N . HIS A 1 352 ? 0.889 -10.135 -11.174 1.00 97.81 352 HIS A N 1
ATOM 2847 C CA . HIS A 1 352 ? -0.491 -10.275 -11.638 1.00 97.81 352 HIS A CA 1
ATOM 2848 C C . HIS A 1 352 ? -0.893 -9.135 -12.584 1.00 97.81 352 HIS A C 1
ATOM 2850 O O . HIS A 1 352 ? -1.474 -9.380 -13.637 1.00 97.81 352 HIS A O 1
ATOM 2856 N N . ARG A 1 353 ? -0.553 -7.894 -12.225 1.00 98.12 353 ARG A N 1
ATOM 2857 C CA . ARG A 1 353 ? -1.010 -6.694 -12.932 1.00 98.12 353 ARG A CA 1
ATOM 2858 C C . ARG A 1 353 ? -0.256 -6.392 -14.227 1.00 98.12 353 ARG A C 1
ATOM 2860 O O . ARG A 1 353 ? -0.858 -5.957 -15.200 1.00 98.12 353 ARG A O 1
ATOM 2867 N N . LEU A 1 354 ? 1.062 -6.574 -14.213 1.00 98.31 354 LEU A N 1
ATOM 2868 C CA . LEU A 1 354 ? 1.991 -6.107 -15.250 1.00 98.31 354 LEU A CA 1
ATOM 2869 C C . LEU A 1 354 ? 2.824 -7.241 -15.867 1.00 98.31 354 LEU A C 1
ATOM 2871 O O . LEU A 1 354 ? 3.647 -7.003 -16.749 1.00 98.31 354 LEU A O 1
ATOM 2875 N N . GLY A 1 355 ? 2.645 -8.477 -15.397 1.00 97.50 355 GLY A N 1
ATOM 2876 C CA . GLY A 1 355 ? 3.435 -9.626 -15.822 1.00 97.50 355 GLY A CA 1
ATOM 2877 C C . GLY A 1 355 ? 4.791 -9.736 -15.119 1.00 97.50 355 GLY A C 1
ATOM 2878 O O . GLY A 1 355 ? 5.224 -8.881 -14.349 1.00 97.50 355 GLY A O 1
ATOM 2879 N N . VAL A 1 356 ? 5.492 -10.840 -15.380 1.00 96.44 356 VAL A N 1
ATOM 2880 C CA . VAL A 1 356 ? 6.719 -11.218 -14.651 1.00 96.44 356 VAL A CA 1
ATOM 2881 C C . VAL A 1 356 ? 7.923 -10.309 -14.922 1.00 96.44 356 VAL A C 1
ATOM 2883 O O . VAL A 1 356 ? 8.835 -10.259 -14.103 1.00 96.44 356 VAL A O 1
ATOM 2886 N N . ASN A 1 357 ? 7.911 -9.570 -16.035 1.00 97.06 357 ASN A N 1
ATOM 2887 C CA . ASN A 1 357 ? 8.990 -8.674 -16.461 1.00 97.06 357 ASN A CA 1
ATOM 2888 C C . ASN A 1 357 ? 8.681 -7.187 -16.217 1.00 97.06 357 ASN A C 1
ATOM 2890 O O . ASN A 1 357 ? 9.285 -6.328 -16.852 1.00 97.06 357 ASN A O 1
ATOM 2894 N N . TYR A 1 358 ? 7.783 -6.855 -15.282 1.00 97.44 358 TYR A N 1
ATOM 2895 C CA . TYR A 1 358 ? 7.342 -5.475 -15.019 1.00 97.44 358 TYR A CA 1
ATOM 2896 C C . TYR A 1 358 ? 8.474 -4.472 -14.716 1.00 97.44 358 TYR A C 1
ATOM 2898 O O . TYR A 1 358 ? 8.303 -3.272 -14.919 1.00 97.44 358 TYR A O 1
ATOM 2906 N N . GLN A 1 359 ? 9.637 -4.948 -14.256 1.00 96.00 359 GLN A N 1
ATOM 2907 C CA . GLN A 1 359 ? 10.842 -4.136 -14.024 1.00 96.00 359 GLN A CA 1
ATOM 2908 C C . GLN A 1 359 ? 11.475 -3.609 -15.325 1.00 96.00 359 GLN A C 1
ATOM 2910 O O . GLN A 1 359 ? 12.261 -2.671 -15.280 1.00 96.00 359 GLN A O 1
ATOM 2915 N N . GLN A 1 360 ? 11.155 -4.208 -16.477 1.00 95.94 360 GLN A N 1
ATOM 2916 C CA . GLN A 1 360 ? 11.626 -3.764 -17.794 1.00 95.94 360 GLN A CA 1
ATOM 2917 C C . GLN A 1 360 ? 10.771 -2.624 -18.370 1.00 95.94 360 GLN A C 1
ATOM 2919 O O . GLN A 1 360 ? 11.191 -1.974 -19.325 1.00 95.94 360 GLN A O 1
ATOM 2924 N N . ILE A 1 361 ? 9.584 -2.368 -17.804 1.00 97.44 361 ILE A N 1
ATOM 2925 C CA . ILE A 1 361 ? 8.753 -1.221 -18.189 1.00 97.44 361 ILE A CA 1
ATOM 2926 C C . ILE A 1 361 ? 9.543 0.059 -17.864 1.00 97.44 361 ILE A C 1
ATOM 2928 O O . ILE A 1 361 ? 10.045 0.161 -16.740 1.00 97.44 361 ILE A O 1
ATOM 2932 N N . PRO A 1 362 ? 9.650 1.045 -18.779 1.00 96.62 362 PRO A N 1
ATOM 2933 C CA . PRO A 1 362 ? 10.565 2.180 -18.624 1.00 96.62 362 PRO A CA 1
ATOM 2934 C C . PRO A 1 362 ? 10.466 2.918 -17.284 1.00 96.62 362 PRO A C 1
ATOM 2936 O O . PRO A 1 362 ? 11.486 3.204 -16.662 1.00 96.62 362 PRO A O 1
ATOM 2939 N N . VAL A 1 363 ? 9.253 3.160 -16.777 1.00 98.19 363 VAL A N 1
ATOM 2940 C CA . VAL A 1 363 ? 9.074 3.841 -15.485 1.00 98.19 363 VAL A CA 1
ATOM 2941 C C . VAL A 1 363 ? 9.510 2.993 -14.279 1.00 98.19 363 VAL A C 1
ATOM 2943 O O . VAL A 1 363 ? 9.771 3.529 -13.206 1.00 98.19 363 VAL A O 1
ATOM 2946 N N . ASN A 1 364 ? 9.640 1.676 -14.417 1.00 98.38 364 ASN A N 1
ATOM 2947 C CA . ASN A 1 364 ? 10.098 0.786 -13.346 1.00 98.38 364 ASN A CA 1
ATOM 2948 C C . ASN A 1 364 ? 11.591 0.472 -13.426 1.00 98.38 364 ASN A C 1
ATOM 2950 O O . ASN A 1 364 ? 12.178 0.102 -12.408 1.00 98.38 364 ASN A O 1
ATOM 2954 N N . ALA A 1 365 ? 12.200 0.641 -14.599 1.00 96.94 365 ALA A N 1
ATOM 2955 C CA . ALA A 1 365 ? 13.594 0.304 -14.824 1.00 96.94 365 ALA A CA 1
ATOM 2956 C C . ALA A 1 365 ? 14.535 1.112 -13.904 1.00 96.94 365 ALA A C 1
ATOM 2958 O O . ALA A 1 365 ? 14.317 2.313 -13.682 1.00 96.94 365 ALA A O 1
ATOM 2959 N N . PRO A 1 366 ? 15.573 0.475 -13.330 1.00 96.31 366 PRO A N 1
ATOM 2960 C CA . PRO A 1 366 ? 16.627 1.194 -12.629 1.00 96.31 366 PRO A CA 1
ATOM 2961 C C . PRO A 1 366 ? 17.506 1.967 -13.618 1.00 96.31 366 PRO A C 1
ATOM 2963 O O . PRO A 1 366 ? 17.626 1.594 -14.783 1.00 96.31 366 PRO A O 1
ATOM 2966 N N . LEU A 1 367 ? 18.148 3.034 -13.135 1.00 95.19 367 LEU A N 1
ATOM 2967 C CA . LEU A 1 367 ? 19.157 3.766 -13.916 1.00 95.19 367 LEU A CA 1
ATOM 2968 C C . LEU A 1 367 ? 20.537 3.099 -13.851 1.00 95.19 367 LEU A C 1
ATOM 2970 O O . LEU A 1 367 ? 21.374 3.325 -14.721 1.00 95.19 367 LEU A O 1
ATOM 2974 N N . CYS A 1 368 ? 20.779 2.280 -12.826 1.00 93.94 368 CYS A N 1
ATOM 2975 C CA . CYS A 1 368 ? 22.009 1.516 -12.685 1.00 93.94 368 CYS A CA 1
ATOM 2976 C C . CYS A 1 368 ? 21.953 0.194 -13.484 1.00 93.94 368 CYS A C 1
ATOM 2978 O O . CYS A 1 368 ? 20.866 -0.322 -13.770 1.00 93.94 368 CYS A O 1
ATOM 2980 N N . PRO A 1 369 ? 23.113 -0.383 -13.854 1.00 92.06 369 PRO A N 1
ATOM 2981 C CA . PRO A 1 369 ? 23.157 -1.634 -14.606 1.00 92.06 369 PRO A CA 1
ATOM 2982 C C . PRO A 1 369 ? 22.501 -2.808 -13.866 1.00 92.06 369 PRO A C 1
ATOM 2984 O O . PRO A 1 369 ? 22.766 -3.044 -12.688 1.00 92.06 369 PRO A O 1
ATOM 2987 N N . VAL A 1 370 ? 21.718 -3.614 -14.590 1.00 92.62 370 VAL A N 1
ATOM 2988 C CA . VAL A 1 370 ? 21.160 -4.879 -14.087 1.00 92.62 370 VAL A CA 1
ATOM 2989 C C . VAL A 1 370 ? 21.996 -6.046 -14.601 1.00 92.62 370 VAL A C 1
ATOM 2991 O O . VAL A 1 370 ? 22.057 -6.294 -15.805 1.00 92.62 370 VAL A O 1
ATOM 2994 N N . ALA A 1 371 ? 22.618 -6.783 -13.681 1.00 93.25 371 ALA A N 1
ATOM 2995 C CA . ALA A 1 371 ? 23.411 -7.970 -13.980 1.00 93.25 371 ALA A CA 1
ATOM 2996 C C . ALA A 1 371 ? 22.999 -9.125 -13.055 1.00 93.25 371 ALA A C 1
ATOM 2998 O O . ALA A 1 371 ? 23.485 -9.249 -11.934 1.00 93.25 371 ALA A O 1
ATOM 2999 N N . ASN A 1 372 ? 22.069 -9.961 -13.518 1.00 93.62 372 ASN A N 1
ATOM 3000 C CA . ASN A 1 372 ? 21.537 -11.097 -12.765 1.00 93.62 372 ASN A CA 1
ATOM 3001 C C . ASN A 1 372 ? 21.329 -12.332 -13.667 1.00 93.62 372 ASN A C 1
ATOM 3003 O O . ASN A 1 372 ? 21.572 -12.314 -14.877 1.00 93.62 372 ASN A O 1
ATOM 3007 N N . PHE A 1 373 ? 20.856 -13.429 -13.081 1.00 94.81 373 PHE A N 1
ATOM 3008 C CA . PHE A 1 373 ? 20.685 -14.708 -13.780 1.00 94.81 373 PHE A CA 1
ATOM 3009 C C . PHE A 1 373 ? 19.256 -14.966 -14.296 1.00 94.81 373 PHE A C 1
ATOM 3011 O O . PHE A 1 373 ? 18.988 -16.024 -14.857 1.00 94.81 373 PHE A O 1
ATOM 3018 N N . GLN A 1 374 ? 18.335 -14.008 -14.152 1.00 94.62 374 GLN A N 1
ATOM 3019 C CA . GLN A 1 374 ? 16.936 -14.149 -14.580 1.00 94.62 374 GLN A CA 1
ATOM 3020 C C . GLN A 1 374 ? 16.803 -13.994 -16.106 1.00 94.62 374 GLN A C 1
ATOM 3022 O O . GLN A 1 374 ? 17.478 -13.153 -16.706 1.00 94.62 374 GLN A O 1
ATOM 3027 N N . ARG A 1 375 ? 15.953 -14.806 -16.750 1.00 95.12 375 ARG A N 1
ATOM 3028 C CA . ARG A 1 375 ? 15.745 -14.837 -18.212 1.00 95.12 375 ARG A CA 1
ATOM 3029 C C . ARG A 1 375 ? 14.283 -15.121 -18.570 1.00 95.12 375 ARG A C 1
ATOM 3031 O O . ARG A 1 375 ? 13.568 -15.733 -17.780 1.00 95.12 375 ARG A O 1
ATOM 3038 N N . ALA A 1 376 ? 13.912 -14.782 -19.807 1.00 94.25 376 ALA A N 1
ATOM 3039 C CA . ALA A 1 376 ? 12.629 -15.122 -20.429 1.00 94.25 376 ALA A CA 1
ATOM 3040 C C . ALA A 1 376 ? 11.406 -14.575 -19.660 1.00 94.25 376 ALA A C 1
ATOM 3042 O O . ALA A 1 376 ? 11.462 -13.489 -19.089 1.00 94.25 376 ALA A O 1
ATOM 3043 N N . GLY A 1 377 ? 10.276 -15.286 -19.703 1.00 95.56 377 GLY A N 1
ATOM 3044 C CA . GLY A 1 377 ? 9.002 -14.843 -19.133 1.00 95.56 377 GLY A CA 1
ATOM 3045 C C . GLY A 1 377 ? 8.147 -14.015 -20.100 1.00 95.56 377 GLY A C 1
ATOM 3046 O O . GLY A 1 377 ? 8.616 -13.552 -21.139 1.00 95.56 377 GLY A O 1
ATOM 3047 N N . PHE A 1 378 ? 6.868 -13.853 -19.756 1.00 96.25 378 PHE A N 1
ATOM 3048 C CA . PHE A 1 378 ? 5.897 -13.103 -20.558 1.00 96.25 378 PHE A CA 1
ATOM 3049 C C . PHE A 1 378 ? 6.363 -11.655 -20.794 1.00 96.25 378 PHE A C 1
ATOM 3051 O O . PHE A 1 378 ? 6.873 -11.018 -19.868 1.00 96.25 378 PHE A O 1
ATOM 3058 N N . MET A 1 379 ? 6.209 -11.166 -22.032 1.00 95.00 379 MET A N 1
ATOM 3059 C CA . MET A 1 379 ? 6.591 -9.811 -22.477 1.00 95.00 379 MET A CA 1
ATOM 3060 C C . MET A 1 379 ? 8.038 -9.403 -22.140 1.00 95.00 379 MET A C 1
ATOM 3062 O O . MET A 1 379 ? 8.331 -8.253 -21.830 1.00 95.00 379 MET A O 1
ATOM 3066 N N . ASN A 1 380 ? 8.967 -10.355 -22.191 1.00 94.94 380 ASN A N 1
ATOM 3067 C CA . ASN A 1 380 ? 10.393 -10.091 -22.041 1.00 94.94 380 ASN A CA 1
ATOM 3068 C C . ASN A 1 380 ? 10.964 -9.374 -23.277 1.00 94.94 380 ASN A C 1
ATOM 3070 O O . ASN A 1 380 ? 10.971 -9.947 -24.366 1.00 94.94 380 ASN A O 1
ATOM 3074 N N . VAL A 1 381 ? 11.504 -8.169 -23.096 1.00 92.75 381 VAL A N 1
ATOM 3075 C CA . VAL A 1 381 ? 12.128 -7.367 -24.166 1.00 92.75 381 VAL A CA 1
ATOM 3076 C C . VAL A 1 381 ? 13.643 -7.221 -23.993 1.00 92.75 381 VAL A C 1
ATOM 3078 O O . VAL A 1 381 ? 14.341 -6.850 -24.934 1.00 92.75 381 VAL A O 1
ATOM 3081 N N . SER A 1 382 ? 14.175 -7.556 -22.814 1.00 88.25 382 SER A N 1
ATOM 3082 C CA . SER A 1 382 ? 15.609 -7.570 -22.523 1.00 88.25 382 SER A CA 1
ATOM 3083 C C . SER A 1 382 ? 15.977 -8.725 -21.590 1.00 88.25 382 SER A C 1
ATOM 3085 O O . SER A 1 382 ? 15.563 -8.780 -20.437 1.00 88.25 382 SER A O 1
ATOM 3087 N N . SER A 1 383 ? 16.805 -9.655 -22.076 1.00 87.00 383 SER A N 1
ATOM 3088 C CA . SER A 1 383 ? 17.272 -10.828 -21.314 1.00 87.00 383 SER A CA 1
ATOM 3089 C C . SER A 1 383 ? 18.792 -10.901 -21.169 1.00 87.00 383 SER A C 1
ATOM 3091 O O . SER A 1 383 ? 19.359 -11.984 -21.090 1.00 87.00 383 SER A O 1
ATOM 3093 N N . GLN A 1 384 ? 19.464 -9.745 -21.113 1.00 89.88 384 GLN A N 1
ATOM 3094 C CA . GLN A 1 384 ? 20.916 -9.654 -20.873 1.00 89.88 384 GLN A CA 1
ATOM 3095 C C . GLN A 1 384 ? 21.780 -10.421 -21.907 1.00 89.88 384 GLN A C 1
ATOM 3097 O O . GLN A 1 384 ? 22.895 -10.852 -21.605 1.00 89.88 384 GLN A O 1
ATOM 3102 N N . GLY A 1 385 ? 21.277 -10.571 -23.140 1.00 90.19 385 GLY A N 1
ATOM 3103 C CA . GLY A 1 385 ? 21.990 -11.180 -24.269 1.00 90.19 385 GLY A CA 1
ATOM 3104 C C . GLY A 1 385 ? 22.404 -12.639 -24.037 1.00 90.19 385 GLY A C 1
ATOM 3105 O O . GLY A 1 385 ? 21.697 -13.408 -23.393 1.00 90.19 385 GLY A O 1
ATOM 3106 N N . ALA A 1 386 ? 23.576 -13.014 -24.559 1.00 91.94 386 ALA A N 1
ATOM 3107 C CA . ALA A 1 386 ? 24.136 -14.367 -24.455 1.00 91.94 386 ALA A CA 1
ATOM 3108 C C . ALA A 1 386 ? 24.827 -14.664 -23.106 1.00 91.94 386 ALA A C 1
ATOM 3110 O O . ALA A 1 386 ? 25.469 -15.703 -22.957 1.00 91.94 386 ALA A O 1
ATOM 3111 N N . ARG A 1 387 ? 24.738 -13.759 -22.118 1.00 90.94 387 ARG A N 1
ATOM 3112 C CA . ARG A 1 387 ? 25.370 -13.957 -20.806 1.00 90.94 387 ARG A CA 1
ATOM 3113 C C . ARG A 1 387 ? 24.823 -15.240 -20.155 1.00 90.94 387 ARG A C 1
ATOM 3115 O O . ARG A 1 387 ? 23.595 -15.361 -20.063 1.00 90.94 387 ARG A O 1
ATOM 3122 N N . PRO A 1 388 ? 25.682 -16.136 -19.624 1.00 93.38 388 PRO A N 1
ATOM 3123 C CA . PRO A 1 388 ? 25.239 -17.318 -18.889 1.00 93.38 388 PRO A CA 1
ATOM 3124 C C . PRO A 1 388 ? 24.213 -16.973 -17.802 1.00 93.38 388 PRO A C 1
ATOM 3126 O O . PRO A 1 388 ? 24.368 -15.999 -17.064 1.00 93.38 388 PRO A O 1
ATOM 3129 N N . ASN A 1 389 ? 23.146 -17.763 -17.710 1.00 94.50 389 ASN A N 1
ATOM 3130 C CA . ASN A 1 389 ? 22.077 -17.624 -16.715 1.00 94.50 389 ASN A CA 1
ATOM 3131 C C . ASN A 1 389 ? 22.381 -18.401 -15.418 1.00 94.50 389 ASN A C 1
ATOM 3133 O O . ASN A 1 389 ? 21.476 -18.846 -14.720 1.00 94.50 389 ASN A O 1
ATOM 3137 N N . TYR A 1 390 ? 23.666 -18.569 -15.116 1.00 94.62 390 TYR A N 1
ATOM 3138 C CA . TYR A 1 390 ? 24.210 -19.219 -13.930 1.00 94.62 390 TYR A CA 1
ATOM 3139 C C . TYR A 1 390 ? 25.593 -18.624 -13.625 1.00 94.62 390 TYR A C 1
ATOM 3141 O O . TYR A 1 390 ? 26.173 -17.920 -14.459 1.00 94.62 390 TYR A O 1
ATOM 3149 N N . GLN A 1 391 ? 26.141 -18.911 -12.443 1.00 95.44 391 GLN A N 1
ATOM 3150 C CA . GLN A 1 391 ? 27.497 -18.490 -12.083 1.00 95.44 391 GLN A CA 1
ATOM 3151 C C . GLN A 1 391 ? 28.527 -19.196 -12.977 1.00 95.44 391 GLN A C 1
ATOM 3153 O O . GLN A 1 391 ? 28.756 -20.395 -12.845 1.00 95.44 391 GLN A O 1
ATOM 3158 N N . SER A 1 392 ? 29.140 -18.450 -13.895 1.00 94.00 392 SER A N 1
ATOM 3159 C CA . SER A 1 392 ? 30.082 -18.982 -14.881 1.00 94.00 392 SER A CA 1
ATOM 3160 C C . SER A 1 392 ? 31.463 -18.360 -14.714 1.00 94.00 392 SER A C 1
ATOM 3162 O O . SER A 1 392 ? 31.592 -17.140 -14.614 1.00 94.00 392 SER A O 1
ATOM 3164 N N . SER A 1 393 ? 32.504 -19.191 -14.754 1.00 93.44 393 SER A N 1
ATOM 3165 C CA . SER A 1 393 ? 33.900 -18.740 -14.794 1.00 93.44 393 SER A CA 1
ATOM 3166 C C . SER A 1 393 ? 34.275 -18.060 -16.116 1.00 93.44 393 SER A C 1
ATOM 3168 O O . SER A 1 393 ? 35.248 -17.316 -16.156 1.00 93.44 393 SER A O 1
ATOM 3170 N N . LEU A 1 394 ? 33.496 -18.273 -17.184 1.00 91.94 394 LEU A N 1
ATOM 3171 C CA . LEU A 1 394 ? 33.724 -17.670 -18.504 1.00 91.94 394 LEU A CA 1
ATOM 3172 C C . LEU A 1 394 ? 33.230 -16.216 -18.593 1.00 91.94 394 LEU A C 1
ATOM 3174 O O . LEU A 1 394 ? 33.651 -15.474 -19.475 1.00 91.94 394 LEU A O 1
ATOM 3178 N N . ALA A 1 395 ? 32.322 -15.812 -17.702 1.00 92.50 395 ALA A N 1
ATOM 3179 C CA . ALA A 1 395 ? 31.766 -14.461 -17.637 1.00 92.50 395 ALA A CA 1
ATOM 3180 C C . ALA A 1 395 ? 31.515 -14.063 -16.168 1.00 92.50 395 ALA A C 1
ATOM 3182 O O . ALA A 1 395 ? 30.355 -13.966 -15.747 1.00 92.50 395 ALA A O 1
ATOM 3183 N N . PRO A 1 396 ? 32.583 -13.885 -15.367 1.00 92.75 396 PRO A N 1
ATOM 3184 C CA . PRO A 1 396 ? 32.459 -13.668 -13.931 1.00 92.75 396 PRO A CA 1
ATOM 3185 C C . PRO A 1 396 ? 31.785 -12.326 -13.605 1.00 92.75 396 PRO A C 1
ATOM 3187 O O . PRO A 1 396 ? 31.951 -11.331 -14.311 1.00 92.75 396 PRO A O 1
ATOM 3190 N N . LEU A 1 397 ? 31.028 -12.306 -12.505 1.00 93.38 397 LEU A N 1
ATOM 3191 C CA . LEU A 1 397 ? 30.465 -11.095 -11.904 1.00 93.38 397 LEU A CA 1
ATOM 3192 C C . LEU A 1 397 ? 31.296 -10.661 -10.695 1.00 93.38 397 LEU A C 1
ATOM 3194 O O . LEU A 1 397 ? 31.814 -11.498 -9.956 1.00 93.38 397 LEU A O 1
ATOM 3198 N N . THR A 1 398 ? 31.370 -9.350 -10.469 1.00 92.31 398 THR A N 1
ATOM 3199 C CA . THR A 1 398 ? 31.921 -8.776 -9.238 1.00 92.31 398 THR A CA 1
ATOM 3200 C C . THR A 1 398 ? 30.835 -8.724 -8.168 1.00 92.31 398 THR A C 1
ATOM 3202 O O . THR A 1 398 ? 29.744 -8.214 -8.414 1.00 92.31 398 THR A O 1
ATOM 3205 N N . TYR A 1 399 ? 31.148 -9.210 -6.969 1.00 89.19 399 TYR A N 1
ATOM 3206 C CA . TYR A 1 399 ? 30.247 -9.177 -5.818 1.00 89.19 399 TYR A CA 1
ATOM 3207 C C . TYR A 1 399 ? 30.720 -8.125 -4.812 1.00 89.19 399 TYR A C 1
ATOM 3209 O O . TYR A 1 399 ? 31.897 -8.106 -4.444 1.00 89.19 399 TYR A O 1
ATOM 3217 N N . LYS A 1 400 ? 29.809 -7.267 -4.341 1.00 84.69 400 LYS A N 1
ATOM 3218 C CA . LYS A 1 400 ? 30.073 -6.386 -3.197 1.00 84.69 400 LYS A CA 1
ATOM 3219 C C . LYS A 1 400 ? 29.901 -7.197 -1.911 1.00 84.69 400 LYS A C 1
ATOM 3221 O O . LYS A 1 400 ? 28.888 -7.871 -1.745 1.00 84.69 400 LYS A O 1
ATOM 3226 N N . LYS A 1 401 ? 30.891 -7.160 -1.016 1.00 75.81 401 LYS A N 1
ATOM 3227 C CA . LYS A 1 401 ? 30.742 -7.722 0.334 1.00 75.81 401 LYS A CA 1
ATOM 3228 C C . LYS A 1 401 ? 29.941 -6.736 1.174 1.00 75.81 401 LYS A C 1
ATOM 3230 O O . LYS A 1 401 ? 30.305 -5.564 1.235 1.00 75.81 401 LYS A O 1
ATOM 3235 N N . GLU A 1 402 ? 28.879 -7.197 1.819 1.00 69.19 402 GLU A N 1
ATOM 3236 C CA . GLU A 1 402 ? 28.193 -6.379 2.815 1.00 69.19 402 GLU A CA 1
ATOM 3237 C C . GLU A 1 402 ? 29.032 -6.267 4.094 1.00 69.19 402 GLU A C 1
ATOM 3239 O O . GLU A 1 402 ? 29.831 -7.152 4.418 1.00 69.19 402 GLU A O 1
ATOM 3244 N N . GLY A 1 403 ? 28.893 -5.130 4.783 1.00 60.66 403 GLY A N 1
ATOM 3245 C CA . GLY A 1 403 ? 29.556 -4.894 6.062 1.00 60.66 403 GLY A CA 1
ATOM 3246 C C . GLY A 1 403 ? 28.952 -5.785 7.147 1.00 60.66 403 GLY A C 1
ATOM 3247 O O . GLY A 1 403 ? 27.866 -6.336 6.980 1.00 60.66 403 GLY A O 1
ATOM 3248 N N . ARG A 1 404 ? 29.668 -5.958 8.261 1.00 59.66 404 ARG A N 1
ATOM 3249 C CA . ARG A 1 404 ? 29.163 -6.721 9.410 1.00 59.66 404 ARG A CA 1
ATOM 3250 C C . ARG A 1 404 ? 28.017 -5.941 10.047 1.00 59.66 404 ARG A C 1
ATOM 3252 O O . ARG A 1 404 ? 28.277 -4.904 10.635 1.00 59.66 404 ARG A O 1
ATOM 3259 N N . ILE A 1 405 ? 26.792 -6.438 9.956 1.00 61.94 405 ILE A N 1
ATOM 3260 C CA . ILE A 1 405 ? 25.661 -5.816 10.642 1.00 61.94 405 ILE A CA 1
ATOM 3261 C C . ILE A 1 405 ? 25.709 -6.189 12.138 1.00 61.94 405 ILE A C 1
ATOM 3263 O O . ILE A 1 405 ? 26.170 -7.278 12.513 1.00 61.94 405 ILE A O 1
ATOM 3267 N N . SER A 1 406 ? 25.339 -5.248 13.008 1.00 60.56 406 SER A N 1
ATOM 3268 C CA . SER A 1 406 ? 25.336 -5.427 14.462 1.00 60.56 406 SER A CA 1
ATOM 3269 C C . SER A 1 406 ? 24.436 -6.584 14.910 1.00 60.56 406 SER A C 1
ATOM 3271 O O . SER A 1 406 ? 23.261 -6.671 14.576 1.00 60.56 406 SER A O 1
ATOM 3273 N N . LYS A 1 407 ? 24.970 -7.449 15.777 1.00 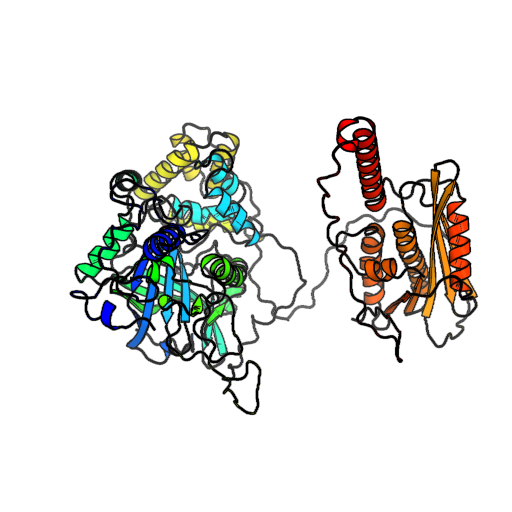65.00 407 LYS A N 1
ATOM 3274 C CA . LYS A 1 407 ? 24.301 -8.684 16.213 1.00 65.00 407 LYS A CA 1
ATOM 3275 C C . LYS A 1 407 ? 23.155 -8.491 17.220 1.00 65.00 407 LYS A C 1
ATOM 3277 O O . LYS A 1 407 ? 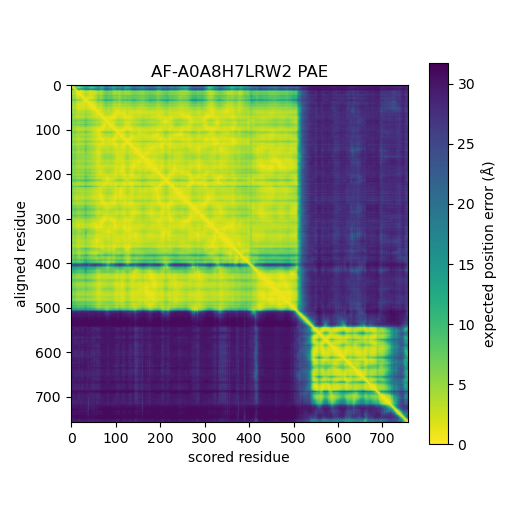22.472 -9.464 17.520 1.00 65.00 407 LYS A O 1
ATOM 3282 N N . ARG A 1 408 ? 22.941 -7.295 17.788 1.00 67.06 408 ARG A N 1
ATOM 3283 C CA . ARG A 1 408 ? 22.106 -7.132 19.001 1.00 67.06 408 ARG A CA 1
ATOM 3284 C C . ARG A 1 408 ? 20.618 -7.445 18.778 1.00 67.06 408 ARG A C 1
ATOM 3286 O O . ARG A 1 408 ? 20.045 -8.202 19.550 1.00 67.06 408 ARG A O 1
ATOM 3293 N N . HIS A 1 409 ? 19.984 -6.882 17.745 1.00 79.12 409 HIS A N 1
ATOM 3294 C CA . HIS A 1 409 ? 18.553 -7.112 17.445 1.00 79.12 409 HIS A CA 1
ATOM 3295 C C . HIS A 1 409 ? 18.327 -7.890 16.144 1.00 79.12 409 HIS A C 1
ATOM 3297 O O . HIS A 1 409 ? 17.247 -7.847 15.558 1.00 79.12 409 HIS A O 1
ATOM 3303 N N . GLU A 1 410 ? 19.362 -8.580 15.681 1.00 74.19 410 GLU A N 1
ATOM 3304 C CA . GLU A 1 410 ? 19.346 -9.355 14.436 1.00 74.19 410 GLU A CA 1
ATOM 3305 C C . GLU A 1 410 ? 19.495 -10.855 14.684 1.00 74.19 410 GLU A C 1
ATOM 3307 O O . GLU A 1 410 ? 19.456 -11.660 13.756 1.00 74.19 410 GLU A O 1
ATOM 3312 N N . ILE A 1 411 ? 19.637 -11.233 15.956 1.00 77.12 411 ILE A N 1
ATOM 3313 C CA . ILE A 1 411 ? 19.549 -12.609 16.417 1.00 77.12 411 ILE A CA 1
ATOM 3314 C C . ILE A 1 411 ? 18.115 -12.835 16.889 1.00 77.12 411 ILE A C 1
ATOM 3316 O O . ILE A 1 411 ? 17.628 -12.179 17.809 1.00 77.12 411 ILE A O 1
ATOM 3320 N N . PHE A 1 412 ? 17.437 -13.770 16.233 1.00 77.38 412 PHE A N 1
ATOM 3321 C CA . PHE A 1 412 ? 16.084 -14.178 16.581 1.00 77.38 412 PHE A CA 1
ATOM 3322 C C . PHE A 1 412 ? 16.153 -15.501 17.341 1.00 77.38 412 PHE A C 1
ATOM 3324 O O . PHE A 1 412 ? 16.429 -16.545 16.754 1.00 77.38 412 PHE A O 1
ATOM 3331 N N . GLU A 1 413 ? 15.911 -15.451 18.648 1.00 73.38 413 GLU A N 1
ATOM 3332 C CA . GLU A 1 413 ? 15.811 -16.625 19.515 1.00 73.38 413 GLU A CA 1
ATOM 3333 C C . GLU A 1 413 ? 14.393 -16.699 20.089 1.00 73.38 413 GLU A C 1
ATOM 3335 O O . GLU A 1 413 ? 13.915 -15.759 20.725 1.00 73.38 413 GLU A O 1
ATOM 3340 N N . GLY A 1 414 ? 13.692 -17.802 19.828 1.00 75.75 414 GLY A N 1
ATOM 3341 C CA . GLY A 1 414 ? 12.320 -17.991 20.284 1.00 75.75 414 GLY A CA 1
ATOM 3342 C C . GLY A 1 414 ? 11.630 -19.173 19.613 1.00 75.75 414 GLY A C 1
ATOM 3343 O O . GLY A 1 414 ? 12.113 -19.727 18.625 1.00 75.75 414 GLY A O 1
ATOM 3344 N N . ALA A 1 415 ? 10.480 -19.568 20.158 1.00 81.50 415 ALA A N 1
ATOM 3345 C CA . ALA A 1 415 ? 9.627 -20.563 19.522 1.00 81.50 415 ALA A CA 1
ATOM 3346 C C . ALA A 1 415 ? 8.911 -19.958 18.305 1.00 81.50 415 ALA A C 1
ATOM 3348 O O . ALA A 1 415 ? 8.467 -18.811 18.338 1.00 81.50 415 ALA A O 1
ATOM 3349 N N . ALA A 1 416 ? 8.728 -20.758 17.253 1.00 86.12 416 ALA A N 1
ATOM 3350 C CA . ALA A 1 416 ? 7.778 -20.428 16.200 1.00 86.12 416 ALA A CA 1
ATOM 3351 C C . ALA A 1 416 ? 6.355 -20.544 16.772 1.00 86.12 416 ALA A C 1
ATOM 3353 O O . ALA A 1 416 ? 5.895 -21.647 17.079 1.00 86.12 416 ALA A O 1
ATOM 3354 N N . VAL A 1 417 ? 5.680 -19.409 16.946 1.00 86.75 417 VAL A N 1
ATOM 3355 C CA . VAL A 1 417 ? 4.347 -19.326 17.557 1.00 86.75 417 VAL A CA 1
ATOM 3356 C C . VAL A 1 417 ? 3.324 -18.743 16.591 1.00 86.75 417 VAL A C 1
ATOM 3358 O O . VAL A 1 417 ? 3.657 -17.993 15.675 1.00 86.75 417 VAL A O 1
ATOM 3361 N N . LEU A 1 418 ? 2.060 -19.094 16.817 1.00 89.56 418 LEU A N 1
ATOM 3362 C CA . LEU A 1 418 ? 0.927 -18.356 16.277 1.00 89.56 418 LEU A CA 1
ATOM 3363 C C . LEU A 1 418 ? 0.546 -17.317 17.325 1.00 89.56 418 LEU A C 1
ATOM 3365 O O . LEU A 1 418 ? 0.115 -17.690 18.415 1.00 89.56 418 LEU A O 1
ATOM 3369 N N . ASP A 1 419 ? 0.741 -16.048 16.996 1.00 86.06 419 ASP A N 1
ATOM 3370 C CA . ASP A 1 419 ? 0.443 -14.931 17.885 1.00 86.06 419 ASP A CA 1
ATOM 3371 C C . ASP A 1 419 ? -0.640 -14.033 17.281 1.00 86.06 419 ASP A C 1
ATOM 3373 O O . ASP A 1 419 ? -0.802 -13.957 16.058 1.00 86.06 419 ASP A O 1
ATOM 3377 N N . LEU A 1 420 ? -1.396 -13.379 18.154 1.00 92.50 420 LEU A N 1
ATOM 3378 C CA . LEU A 1 420 ? -2.375 -12.362 17.801 1.00 92.50 420 LEU A CA 1
ATOM 3379 C C . LEU A 1 420 ? -2.272 -11.255 18.841 1.00 92.50 420 LEU A C 1
ATOM 3381 O O . LEU A 1 420 ? -2.449 -11.514 20.032 1.00 92.50 420 LEU A O 1
ATOM 3385 N N . SER A 1 421 ? -2.029 -10.028 18.382 1.00 92.56 421 SER A N 1
ATOM 3386 C CA . SER A 1 421 ? -1.878 -8.885 19.277 1.00 92.56 421 SER A CA 1
ATOM 3387 C C . SER A 1 421 ? -3.101 -8.712 20.181 1.00 92.56 421 SER A C 1
ATOM 3389 O O . SER A 1 421 ? -4.248 -8.717 19.726 1.00 92.56 421 SER A O 1
ATOM 3391 N N . GLU A 1 422 ? -2.856 -8.502 21.473 1.00 91.94 422 GLU A N 1
ATOM 3392 C CA . GLU A 1 422 ? -3.912 -8.235 22.445 1.00 91.94 422 GLU A CA 1
ATOM 3393 C C . GLU A 1 422 ? -4.201 -6.736 22.586 1.00 91.94 422 GLU A C 1
ATOM 3395 O O . GLU A 1 422 ? -3.312 -5.890 22.480 1.00 91.94 422 GLU A O 1
ATOM 3400 N N . LEU A 1 423 ? -5.461 -6.412 22.880 1.00 95.56 423 LEU A N 1
ATOM 3401 C CA . LEU A 1 423 ? -5.903 -5.048 23.154 1.00 95.56 423 LEU A CA 1
ATOM 3402 C C . LEU A 1 423 ? -5.639 -4.669 24.619 1.00 95.56 423 LEU A C 1
ATOM 3404 O O . LEU A 1 423 ? -6.017 -5.398 25.543 1.00 95.56 423 LEU A O 1
ATOM 3408 N N . THR A 1 424 ? -5.043 -3.498 24.840 1.00 97.12 424 THR A N 1
ATOM 3409 C CA . THR A 1 424 ? -4.757 -2.958 26.180 1.00 97.12 424 THR A CA 1
ATOM 3410 C C . THR A 1 424 ? -5.041 -1.457 26.250 1.00 97.12 424 THR A C 1
ATOM 3412 O O . THR A 1 424 ? -5.256 -0.805 25.232 1.00 97.12 424 THR A O 1
ATOM 3415 N N . GLU A 1 425 ? -4.980 -0.872 27.446 1.00 97.31 425 GLU A N 1
ATOM 3416 C CA . GLU A 1 425 ? -5.116 0.579 27.646 1.00 97.31 425 GLU A CA 1
ATOM 3417 C C . GLU A 1 425 ? -4.125 1.412 26.798 1.00 97.31 425 GLU A C 1
ATOM 3419 O O . GLU A 1 425 ? -4.456 2.522 26.382 1.00 97.31 425 GLU A O 1
ATOM 3424 N N . LEU A 1 426 ? -2.943 0.872 26.454 1.00 97.00 426 LEU A N 1
ATOM 3425 C CA . LEU A 1 426 ? -1.962 1.572 25.605 1.00 97.00 426 LEU A CA 1
ATOM 3426 C C . LEU A 1 426 ? -2.485 1.883 24.195 1.00 97.00 426 LEU A C 1
ATOM 3428 O O . LEU A 1 426 ? -1.948 2.765 23.523 1.00 97.00 426 LEU A O 1
ATOM 3432 N N . ASP A 1 427 ? -3.524 1.184 23.743 1.00 97.94 427 ASP A N 1
ATOM 3433 C CA . ASP A 1 427 ? -4.160 1.436 22.451 1.00 97.94 427 ASP A CA 1
ATOM 3434 C C . ASP A 1 427 ? -5.010 2.704 22.445 1.00 97.94 427 ASP A C 1
ATOM 3436 O O . ASP A 1 427 ? -5.237 3.276 21.383 1.00 97.94 427 ASP A O 1
ATOM 3440 N N . PHE A 1 428 ? -5.407 3.191 23.623 1.00 98.50 428 PHE A N 1
ATOM 3441 C CA . PHE A 1 428 ? -6.274 4.355 23.788 1.00 98.50 428 PHE A CA 1
ATOM 3442 C C . PHE A 1 428 ? -5.513 5.607 24.235 1.00 98.50 428 PHE A C 1
ATOM 3444 O O . PHE A 1 428 ? -6.001 6.715 24.029 1.00 98.50 428 PHE A O 1
ATOM 3451 N N . GLU A 1 429 ? -4.291 5.482 24.763 1.00 97.50 429 GLU A N 1
ATOM 3452 C CA . GLU A 1 429 ? -3.508 6.625 25.258 1.00 97.50 429 GLU A CA 1
ATOM 3453 C C . GLU A 1 429 ? -3.159 7.661 24.180 1.00 97.50 429 GLU A C 1
ATOM 3455 O O . GLU A 1 429 ? -3.352 8.862 24.390 1.00 97.50 429 GLU A O 1
ATOM 3460 N N . GLN A 1 430 ? -2.655 7.226 23.019 1.00 97.94 430 GLN A N 1
ATOM 3461 C CA . GLN A 1 430 ? -2.331 8.137 21.912 1.00 97.94 430 GLN A CA 1
ATOM 3462 C C . GLN A 1 430 ? -3.589 8.743 21.256 1.00 97.94 430 GLN A C 1
ATOM 3464 O O . GLN A 1 430 ? -3.618 9.964 21.088 1.00 97.94 430 GLN A O 1
ATOM 3469 N N . PRO A 1 431 ? -4.656 7.970 20.961 1.00 98.56 431 PRO A N 1
ATOM 3470 C CA . PRO A 1 431 ? -5.954 8.525 20.565 1.00 98.56 431 PRO A CA 1
ATOM 3471 C C . PRO A 1 431 ? -6.514 9.548 21.561 1.00 98.56 431 PRO A C 1
ATOM 3473 O O . PRO A 1 431 ? -6.992 10.611 21.168 1.00 98.56 431 PRO A O 1
ATOM 3476 N N . ARG A 1 432 ? -6.405 9.276 22.866 1.00 98.44 432 ARG A N 1
ATOM 3477 C CA . ARG A 1 432 ? -6.862 10.188 23.919 1.00 98.44 432 ARG A CA 1
ATOM 3478 C C . ARG A 1 432 ? -6.040 11.466 23.930 1.00 98.44 432 ARG A C 1
ATOM 3480 O O . ARG A 1 432 ? -6.602 12.553 24.019 1.00 98.44 432 ARG A O 1
ATOM 3487 N N . ALA A 1 433 ? -4.722 11.368 23.765 1.00 98.00 433 ALA A N 1
ATOM 3488 C CA . ALA A 1 433 ? -3.868 12.540 23.604 1.00 98.00 433 ALA A CA 1
ATOM 3489 C C . ALA A 1 433 ? -4.221 13.340 22.337 1.00 98.00 433 ALA A C 1
ATOM 3491 O O . ALA A 1 433 ? -4.251 14.570 22.392 1.00 98.00 433 ALA A O 1
ATOM 3492 N N . LEU A 1 434 ? -4.542 12.669 21.226 1.00 97.94 434 LEU A N 1
ATOM 3493 C CA . LEU A 1 434 ? -5.018 13.311 20.000 1.00 97.94 434 LEU A CA 1
ATOM 3494 C C . LEU A 1 434 ? -6.314 14.097 20.257 1.00 97.94 434 LEU A C 1
ATOM 3496 O O . LEU A 1 434 ? -6.377 15.276 19.914 1.00 97.94 434 LEU A O 1
ATOM 3500 N N . TRP A 1 435 ? -7.305 13.490 20.915 1.00 98.31 435 TRP A N 1
ATOM 3501 C CA . TRP A 1 435 ? -8.561 14.157 21.277 1.00 98.31 435 TRP A CA 1
ATOM 3502 C C . TRP A 1 435 ? -8.344 15.329 22.239 1.00 98.31 435 TRP A C 1
ATOM 3504 O O . TRP A 1 435 ? -8.765 16.449 21.971 1.00 98.31 435 TRP A O 1
ATOM 3514 N N . GLN A 1 436 ? -7.679 15.086 23.368 1.00 97.69 436 GLN A N 1
ATOM 3515 C CA . GLN A 1 436 ? -7.644 16.027 24.487 1.00 97.69 436 GLN A CA 1
ATOM 3516 C C . GLN A 1 436 ? -6.620 17.149 24.306 1.00 97.69 436 GLN A C 1
ATOM 3518 O O . GLN A 1 436 ? -6.841 18.250 24.803 1.00 97.69 436 GLN A O 1
ATOM 3523 N N . LYS A 1 437 ? -5.491 16.877 23.635 1.00 96.38 437 LYS A N 1
ATOM 3524 C CA . LYS A 1 437 ? -4.325 17.779 23.612 1.00 96.38 437 LYS A CA 1
ATOM 3525 C C . LYS A 1 437 ? -3.991 18.335 22.231 1.00 96.38 437 LYS A C 1
ATOM 3527 O O . LYS A 1 437 ? -3.268 19.322 22.152 1.00 96.38 437 LYS A O 1
ATOM 3532 N N . VAL A 1 438 ? -4.457 17.697 21.154 1.00 95.62 438 VAL A N 1
ATOM 3533 C CA . VAL A 1 438 ? -4.088 18.075 19.777 1.00 95.62 438 VAL A CA 1
ATOM 3534 C C . VAL A 1 438 ? -5.273 18.660 19.012 1.00 95.62 438 VAL A C 1
ATOM 3536 O O . VAL A 1 438 ? -5.114 19.680 18.343 1.00 95.62 438 VAL A O 1
ATOM 3539 N N . MET A 1 439 ? -6.454 18.042 19.092 1.00 97.00 439 MET A N 1
ATOM 3540 C CA . MET A 1 439 ? -7.657 18.566 18.446 1.00 97.00 439 MET A CA 1
ATOM 3541 C C . MET A 1 439 ? -8.184 19.796 19.193 1.00 97.00 439 MET A C 1
ATOM 3543 O O . MET A 1 439 ? -8.477 19.742 20.387 1.00 97.00 439 MET A O 1
ATOM 3547 N N . LYS A 1 440 ? -8.328 20.901 18.459 1.00 97.00 440 LYS A N 1
ATOM 3548 C CA . LYS A 1 440 ? -9.038 22.106 18.908 1.00 97.00 440 LYS A CA 1
ATOM 3549 C C . LYS A 1 440 ? -10.550 21.893 18.830 1.00 97.00 440 LYS A C 1
ATOM 3551 O O . LYS A 1 440 ? -10.998 20.976 18.145 1.00 97.00 440 LYS A O 1
ATOM 3556 N N . ASP A 1 441 ? -11.328 22.737 19.499 1.00 97.19 441 ASP A N 1
ATOM 3557 C CA . ASP A 1 441 ? -12.781 22.553 19.611 1.00 97.19 441 ASP A CA 1
ATOM 3558 C C . ASP A 1 441 ? -13.495 22.526 18.252 1.00 97.19 441 ASP A C 1
ATOM 3560 O O . ASP A 1 441 ? -14.327 21.653 18.020 1.00 97.19 441 ASP A O 1
ATOM 3564 N N . ASP A 1 442 ? -13.086 23.365 17.300 1.00 97.12 442 ASP A N 1
ATOM 3565 C CA . ASP A 1 442 ? -13.621 23.357 15.935 1.00 97.12 442 ASP A CA 1
ATOM 3566 C C . ASP A 1 442 ? -13.321 22.036 15.194 1.00 97.12 442 ASP A C 1
ATOM 3568 O O . ASP A 1 442 ? -14.170 21.489 14.486 1.00 97.12 442 ASP A O 1
ATOM 3572 N N . ALA A 1 443 ? -12.120 21.482 15.382 1.00 97.56 443 ALA A N 1
ATOM 3573 C CA . ALA A 1 443 ? -11.736 20.186 14.827 1.00 97.56 443 ALA A CA 1
ATOM 3574 C C . ALA A 1 443 ? -12.483 19.030 15.512 1.00 97.56 443 ALA A C 1
ATOM 3576 O O . ALA A 1 443 ? -12.867 18.069 14.843 1.00 97.56 443 ALA A O 1
ATOM 3577 N N . LYS A 1 444 ? -12.736 19.128 16.824 1.00 98.38 444 LYS A N 1
ATOM 3578 C CA . LYS A 1 444 ? -13.556 18.169 17.578 1.00 98.38 444 LYS A CA 1
ATOM 3579 C C . LYS A 1 444 ? -14.999 18.159 17.081 1.00 98.38 444 LYS A C 1
ATOM 3581 O O . LYS A 1 444 ? -15.568 17.088 16.892 1.00 98.38 444 LYS A O 1
ATOM 3586 N N . GLU A 1 445 ? -15.582 19.326 16.825 1.00 98.31 445 GLU A N 1
ATOM 3587 C CA . GLU A 1 445 ? -16.933 19.451 16.269 1.00 98.31 445 GLU A CA 1
ATOM 3588 C C . GLU A 1 445 ? -17.033 18.831 14.873 1.00 98.31 445 GLU A C 1
ATOM 3590 O O . GLU A 1 445 ? -17.927 18.016 14.623 1.00 98.31 445 GLU A O 1
ATOM 3595 N N . ARG A 1 446 ? -16.079 19.137 13.980 1.00 98.12 446 ARG A N 1
ATOM 3596 C CA . ARG A 1 446 ? -16.003 18.497 12.656 1.00 98.12 446 ARG A CA 1
ATOM 3597 C C . ARG A 1 446 ? -15.856 16.985 12.778 1.00 98.12 446 ARG A C 1
ATOM 3599 O O . ARG A 1 446 ? -16.572 16.259 12.094 1.00 98.12 446 ARG A O 1
ATOM 3606 N N . PHE A 1 447 ? -14.982 16.506 13.664 1.00 98.62 447 PHE A N 1
ATOM 3607 C CA . PHE A 1 447 ? -14.796 15.078 13.918 1.00 98.62 447 PHE A CA 1
ATOM 3608 C C . PHE A 1 447 ? -16.110 14.394 14.312 1.00 98.62 447 PHE A C 1
ATOM 3610 O O . PHE A 1 447 ? -16.519 13.428 13.667 1.00 98.62 447 PHE A O 1
ATOM 3617 N N . VAL A 1 448 ? -16.798 14.930 15.327 1.00 98.81 448 VAL A N 1
ATOM 3618 C CA . VAL A 1 448 ? -18.082 14.405 15.812 1.00 98.81 448 VAL A CA 1
ATOM 3619 C C . VAL A 1 448 ? -19.112 14.380 14.685 1.00 98.81 448 VAL A C 1
ATOM 3621 O O . VAL A 1 448 ? -19.757 13.353 14.483 1.00 98.81 448 VAL A O 1
ATOM 3624 N N . LYS A 1 449 ? -19.230 15.465 13.908 1.00 98.50 449 LYS A N 1
ATOM 3625 C CA . LYS A 1 449 ? -20.150 15.547 12.764 1.00 98.50 449 LYS A CA 1
ATOM 3626 C C . LYS A 1 449 ? -19.838 14.491 11.700 1.00 98.50 449 LYS A C 1
ATOM 3628 O O . LYS A 1 449 ? -20.751 13.817 11.228 1.00 98.50 449 LYS A O 1
ATOM 3633 N N . ASN A 1 450 ? -18.565 14.323 11.343 1.00 98.62 450 ASN A N 1
ATOM 3634 C CA . ASN A 1 450 ? -18.134 13.365 10.324 1.00 98.62 450 ASN A CA 1
ATOM 3635 C C . ASN A 1 450 ? -18.415 11.920 10.759 1.00 98.62 450 ASN A C 1
ATOM 3637 O O . ASN A 1 450 ? -18.952 11.136 9.975 1.00 98.62 450 ASN A O 1
ATOM 3641 N N . VAL A 1 451 ? -18.077 11.569 12.006 1.00 98.75 451 VAL A N 1
ATOM 3642 C CA . VAL A 1 451 ? -18.352 10.231 12.547 1.00 98.75 451 VAL A CA 1
ATOM 3643 C C . VAL A 1 451 ? -19.852 9.996 12.642 1.00 98.75 451 VAL A C 1
ATOM 3645 O O . VAL A 1 451 ? -20.318 8.974 12.153 1.00 98.75 451 VAL A O 1
ATOM 3648 N N . ALA A 1 452 ? -20.619 10.932 13.206 1.00 98.56 452 ALA A N 1
ATOM 3649 C CA . ALA A 1 452 ? -22.067 10.792 13.338 1.00 98.56 452 ALA A CA 1
ATOM 3650 C C . ALA A 1 452 ? -22.762 10.647 11.976 1.00 98.56 452 ALA A C 1
ATOM 3652 O O . ALA A 1 452 ? -23.659 9.820 11.838 1.00 98.56 452 ALA A O 1
ATOM 3653 N N . GLY A 1 453 ? -22.311 11.381 10.952 1.00 97.62 453 GLY A N 1
ATOM 3654 C CA . GLY A 1 453 ? -22.833 11.257 9.591 1.00 97.62 453 GLY A CA 1
ATOM 3655 C C . GLY A 1 453 ? -22.585 9.880 8.966 1.00 97.62 453 GLY A C 1
ATOM 3656 O O . GLY A 1 453 ? -23.470 9.343 8.307 1.00 97.62 453 GLY A O 1
ATOM 3657 N N . HIS A 1 454 ? -21.413 9.278 9.197 1.00 98.06 454 HIS A N 1
ATOM 3658 C CA . HIS A 1 454 ? -21.070 7.972 8.621 1.00 98.06 454 HIS A CA 1
ATOM 3659 C C . HIS A 1 454 ? -21.578 6.792 9.466 1.00 98.06 454 HIS A C 1
ATOM 3661 O O . HIS A 1 454 ? -22.226 5.887 8.949 1.00 98.06 454 HIS A O 1
ATOM 3667 N N . LEU A 1 455 ? -21.309 6.787 10.777 1.00 98.56 455 LEU A N 1
ATOM 3668 C CA . LEU A 1 455 ? -21.782 5.767 11.727 1.00 98.56 455 LEU A CA 1
ATOM 3669 C C . LEU A 1 455 ? -23.302 5.792 11.890 1.00 98.56 455 LEU A C 1
ATOM 3671 O O . LEU A 1 455 ? -23.917 4.741 12.052 1.00 98.56 455 LEU A O 1
ATOM 3675 N N . GLY A 1 456 ? -23.930 6.963 11.770 1.00 97.50 456 GLY A N 1
ATOM 3676 C CA . GLY A 1 456 ? -25.385 7.097 11.752 1.00 97.50 456 GLY A CA 1
ATOM 3677 C C . GLY A 1 456 ? -26.047 6.281 10.638 1.00 97.50 456 GLY A C 1
ATOM 3678 O O . GLY A 1 456 ? -27.154 5.780 10.843 1.00 97.50 456 GLY A O 1
ATOM 3679 N N . GLY A 1 457 ? -25.345 6.074 9.516 1.00 97.06 457 GLY A N 1
ATOM 3680 C CA . GLY A 1 457 ? -25.793 5.260 8.383 1.00 97.06 457 GLY A CA 1
ATOM 3681 C C . GLY A 1 457 ? -25.745 3.744 8.605 1.00 97.06 457 GLY A C 1
ATOM 3682 O O . GLY A 1 457 ? -26.360 3.013 7.831 1.00 97.06 457 GLY A O 1
ATOM 3683 N N . ALA A 1 458 ? -25.063 3.258 9.651 1.00 97.88 458 ALA A N 1
ATOM 3684 C CA . ALA A 1 458 ? -25.100 1.846 10.033 1.00 97.88 458 ALA A CA 1
ATOM 3685 C C . ALA A 1 458 ? -26.528 1.458 10.465 1.00 97.88 458 ALA A C 1
ATOM 3687 O O . ALA A 1 458 ? -27.171 2.172 11.243 1.00 97.88 458 ALA A O 1
ATOM 3688 N N . LYS A 1 459 ? -27.065 0.342 9.973 1.00 97.12 459 LYS A N 1
ATOM 3689 C CA . LYS A 1 459 ? -28.426 -0.103 10.308 1.00 97.12 459 LYS A CA 1
ATOM 3690 C C . LYS A 1 459 ? -28.445 -0.809 11.660 1.00 97.12 459 LYS A C 1
ATOM 3692 O O . LYS A 1 459 ? -29.435 -0.710 12.384 1.00 97.12 459 LYS A O 1
ATOM 3697 N N . SER A 1 460 ? -27.358 -1.486 12.032 1.00 98.06 460 SER A N 1
ATOM 3698 C CA . SER A 1 460 ? -27.285 -2.229 13.291 1.00 98.06 460 SER A CA 1
ATOM 3699 C C . SER A 1 460 ? -27.083 -1.312 14.499 1.00 98.06 460 SER A C 1
ATOM 3701 O O . SER A 1 460 ? -26.062 -0.634 14.644 1.00 98.06 460 SER A O 1
ATOM 3703 N N . ALA A 1 461 ? -28.038 -1.351 15.431 1.00 97.69 461 ALA A N 1
ATOM 3704 C CA . ALA A 1 461 ? -27.908 -0.695 16.731 1.00 97.69 461 ALA A CA 1
ATOM 3705 C C . ALA A 1 461 ? -26.751 -1.275 17.567 1.00 97.69 461 ALA A C 1
ATOM 3707 O O . ALA A 1 461 ? -26.110 -0.538 18.314 1.00 97.69 461 ALA A O 1
ATOM 3708 N N . GLU A 1 462 ? -26.449 -2.568 17.412 1.00 98.06 462 GLU A N 1
ATOM 3709 C CA . GLU A 1 462 ? -25.341 -3.215 18.117 1.00 98.06 462 GLU A CA 1
ATOM 3710 C C . GLU A 1 462 ? -23.987 -2.679 17.637 1.00 98.06 462 GLU A C 1
ATOM 3712 O O . GLU A 1 462 ? -23.142 -2.337 18.462 1.00 98.06 462 GLU A O 1
ATOM 3717 N N . ILE A 1 463 ? -23.804 -2.527 16.319 1.00 98.50 463 ILE A N 1
ATOM 3718 C CA . ILE A 1 463 ? -22.579 -1.950 15.740 1.00 98.50 463 ILE A CA 1
ATOM 3719 C C . ILE A 1 463 ? -22.382 -0.521 16.256 1.00 98.50 463 ILE A C 1
ATOM 3721 O O . ILE A 1 463 ? -21.298 -0.176 16.730 1.00 98.50 463 ILE A O 1
ATOM 3725 N N . LYS A 1 464 ? -23.446 0.296 16.230 1.00 98.69 464 LYS A N 1
ATOM 3726 C CA . LYS A 1 464 ? -23.425 1.666 16.766 1.00 98.69 464 LYS A CA 1
ATOM 3727 C C . LYS A 1 464 ? -23.006 1.694 18.234 1.00 98.69 464 LYS A C 1
ATOM 3729 O O . LYS A 1 464 ? -22.083 2.425 18.586 1.00 98.69 464 LYS A O 1
ATOM 3734 N N . ALA A 1 465 ? -23.637 0.879 19.079 1.00 98.62 465 ALA A N 1
ATOM 3735 C CA . ALA A 1 465 ? -23.326 0.812 20.505 1.00 98.62 465 ALA A CA 1
ATOM 3736 C C . ALA A 1 465 ? -21.889 0.327 20.767 1.00 98.62 465 ALA A C 1
ATOM 3738 O O . ALA A 1 465 ? -21.187 0.901 21.601 1.00 98.62 465 ALA A O 1
ATOM 3739 N N . ARG A 1 466 ? -21.422 -0.690 20.031 1.00 98.69 466 ARG A N 1
ATOM 3740 C CA . ARG A 1 466 ? -20.064 -1.233 20.167 1.00 98.69 466 ARG A CA 1
ATOM 3741 C C . ARG A 1 466 ? -19.011 -0.200 19.779 1.00 98.69 466 ARG A C 1
ATOM 3743 O O . ARG A 1 466 ? -18.072 0.027 20.537 1.00 98.69 466 ARG A O 1
ATOM 3750 N N . GLN A 1 467 ? -19.191 0.481 18.648 1.00 98.81 467 GLN A N 1
ATOM 3751 C CA . GLN A 1 467 ? -18.262 1.521 18.212 1.00 98.81 467 GLN A CA 1
ATOM 3752 C C . GLN A 1 467 ? -18.252 2.726 19.164 1.00 98.81 467 GLN A C 1
ATOM 3754 O O . GLN A 1 467 ? -17.185 3.260 19.465 1.00 98.81 467 GLN A O 1
ATOM 3759 N N . LEU A 1 468 ? -19.412 3.142 19.682 1.00 98.88 468 LEU A N 1
ATOM 3760 C CA . LEU A 1 468 ? -19.476 4.173 20.722 1.00 98.88 468 LEU A CA 1
ATOM 3761 C C . LEU A 1 468 ? -18.718 3.743 21.987 1.00 98.88 468 LEU A C 1
ATOM 3763 O O . LEU A 1 468 ? -18.011 4.553 22.574 1.00 98.88 468 LEU A O 1
ATOM 3767 N N . SER A 1 469 ? -18.770 2.462 22.364 1.00 98.81 469 SER A N 1
ATOM 3768 C CA . SER A 1 469 ? -18.023 1.939 23.515 1.00 98.81 469 SER A CA 1
ATOM 3769 C C . SER A 1 469 ? -16.505 2.014 23.304 1.00 98.81 469 SER A C 1
ATOM 3771 O O . SER A 1 469 ? -15.767 2.358 24.231 1.00 98.81 469 SER A O 1
ATOM 3773 N N . VAL A 1 470 ? -16.033 1.791 22.070 1.00 98.81 470 VAL A N 1
ATOM 3774 C CA . VAL A 1 470 ? -14.630 2.019 21.678 1.00 98.81 470 VAL A CA 1
ATOM 3775 C C . VAL A 1 470 ? -14.258 3.502 21.792 1.00 98.81 470 VAL A C 1
ATOM 3777 O O . VAL A 1 470 ? -13.213 3.826 22.355 1.00 98.81 470 VAL A O 1
ATOM 3780 N N . PHE A 1 471 ? -15.109 4.421 21.319 1.00 98.88 471 PHE A N 1
ATOM 3781 C CA . PHE A 1 471 ? -14.876 5.861 21.496 1.00 98.88 471 PHE A CA 1
ATOM 3782 C C . PHE A 1 471 ? -14.873 6.270 22.974 1.00 98.88 471 PHE A C 1
ATOM 3784 O O . PHE A 1 471 ? -14.030 7.066 23.371 1.00 98.88 471 PHE A O 1
ATOM 3791 N N . ALA A 1 472 ? -15.741 5.686 23.801 1.00 98.75 472 ALA A N 1
ATOM 3792 C CA . ALA A 1 472 ? -15.803 5.962 25.234 1.00 98.75 472 ALA A CA 1
ATOM 3793 C C . ALA A 1 472 ? -14.538 5.491 25.976 1.00 98.75 472 ALA A C 1
ATOM 3795 O O . ALA A 1 472 ? -14.151 6.102 26.970 1.00 98.75 472 ALA A O 1
ATOM 3796 N N . ALA A 1 473 ? -13.855 4.450 25.480 1.00 98.62 473 ALA A N 1
ATOM 3797 C CA . ALA A 1 473 ? -12.539 4.048 25.985 1.00 98.62 473 ALA A CA 1
ATOM 3798 C C . ALA A 1 473 ? -11.432 5.056 25.632 1.00 98.62 473 ALA A C 1
ATOM 3800 O O . ALA A 1 473 ? -10.485 5.220 26.401 1.00 98.62 473 ALA A O 1
ATOM 3801 N N . VAL A 1 474 ? -11.559 5.794 24.523 1.00 98.69 474 VAL A N 1
ATOM 3802 C CA . VAL A 1 474 ? -10.705 6.964 24.266 1.00 98.69 474 VAL A CA 1
ATOM 3803 C C . VAL A 1 474 ? -11.056 8.082 25.245 1.00 98.69 474 VAL A C 1
ATOM 3805 O O . VAL A 1 474 ? -10.186 8.537 25.988 1.00 98.69 474 VAL A O 1
ATOM 3808 N N . ASP A 1 475 ? -12.313 8.522 25.247 1.00 98.62 475 ASP A N 1
ATOM 3809 C CA . ASP A 1 475 ? -12.824 9.596 26.097 1.00 98.62 475 ASP A CA 1
ATOM 3810 C C . ASP A 1 475 ? -14.366 9.543 26.158 1.00 98.62 475 ASP A C 1
ATOM 3812 O O . ASP A 1 475 ? -15.032 9.407 25.129 1.00 98.62 475 ASP A O 1
ATOM 3816 N N . GLN A 1 476 ? -14.956 9.648 27.354 1.00 98.56 476 GLN A N 1
ATOM 3817 C CA . GLN A 1 476 ? -16.413 9.552 27.506 1.00 98.56 476 GLN A CA 1
ATOM 3818 C C . GLN A 1 476 ? -17.147 10.730 26.842 1.00 98.56 476 GLN A C 1
ATOM 3820 O O . GLN A 1 476 ? -18.166 10.509 26.190 1.00 98.56 476 GLN A O 1
ATOM 3825 N N . ASP A 1 477 ? -16.619 11.958 26.936 1.00 98.12 477 ASP A N 1
ATOM 3826 C CA . ASP A 1 477 ? -17.230 13.143 26.311 1.00 98.12 477 ASP A CA 1
ATOM 3827 C C . ASP A 1 477 ? -17.224 13.013 24.782 1.00 98.12 477 ASP A C 1
ATOM 3829 O O . ASP A 1 477 ? -18.216 13.344 24.131 1.00 98.12 477 ASP A O 1
ATOM 3833 N N . LEU A 1 478 ? -16.163 12.438 24.201 1.00 98.69 478 LEU A N 1
ATOM 3834 C CA . LEU A 1 478 ? -16.122 12.115 22.771 1.00 98.69 478 LEU A CA 1
ATOM 3835 C C . LEU A 1 478 ? -17.292 11.208 22.357 1.00 98.69 478 LEU A C 1
ATOM 3837 O O . LEU A 1 478 ? -18.023 11.526 21.415 1.00 98.69 478 LEU A O 1
ATOM 3841 N N . SER A 1 479 ? -17.468 10.084 23.056 1.00 98.81 479 SER A N 1
ATOM 3842 C CA . SER A 1 479 ? -18.554 9.137 22.779 1.00 98.81 479 SER A CA 1
ATOM 3843 C C . SER A 1 479 ? -19.926 9.784 22.944 1.00 98.81 479 SER A C 1
ATOM 3845 O O . SER A 1 479 ? -20.775 9.661 22.060 1.00 98.81 479 SER A O 1
ATOM 3847 N N . ASP A 1 480 ? -20.143 10.509 24.039 1.00 98.75 480 ASP A N 1
ATOM 3848 C CA . ASP A 1 480 ? -21.440 11.105 24.354 1.00 98.75 480 ASP A CA 1
ATOM 3849 C C . ASP A 1 480 ? -21.839 12.176 23.330 1.00 98.75 480 ASP A C 1
ATOM 3851 O O . ASP A 1 480 ? -23.004 12.253 22.931 1.00 98.75 480 ASP A O 1
ATOM 3855 N N . ARG A 1 481 ? -20.873 12.955 22.824 1.00 98.69 481 ARG A N 1
ATOM 3856 C CA . ARG A 1 481 ? -21.105 13.915 21.733 1.00 98.69 481 ARG A CA 1
ATOM 3857 C C . ARG A 1 481 ? -21.528 13.225 20.438 1.00 98.69 481 ARG A C 1
ATOM 3859 O O . ARG A 1 481 ? -22.459 13.699 19.786 1.00 98.69 481 ARG A O 1
ATOM 3866 N N . ILE A 1 482 ? -20.889 12.110 20.073 1.00 98.81 482 ILE A N 1
ATOM 3867 C CA . ILE A 1 482 ? -21.256 11.332 18.876 1.00 98.81 482 ILE A CA 1
ATOM 3868 C C . ILE A 1 482 ? -22.639 10.694 19.059 1.00 98.81 482 ILE A C 1
ATOM 3870 O O . ILE A 1 482 ? -23.479 10.792 18.165 1.00 98.81 482 ILE A O 1
ATOM 3874 N N . ALA A 1 483 ? -22.910 10.094 20.222 1.00 98.69 483 ALA A N 1
ATOM 3875 C CA . ALA A 1 483 ? -24.203 9.491 20.542 1.00 98.69 483 ALA A CA 1
ATOM 3876 C C . ALA A 1 483 ? -25.341 10.521 20.452 1.00 98.69 483 ALA A C 1
ATOM 3878 O O . ALA A 1 483 ? -26.342 10.284 19.772 1.00 98.69 483 ALA A O 1
ATOM 3879 N N . LYS A 1 484 ? -25.139 11.709 21.041 1.00 98.62 484 LYS A N 1
ATOM 3880 C CA . LYS A 1 484 ? -26.073 12.838 20.952 1.00 98.62 484 LYS A CA 1
ATOM 3881 C C . LYS A 1 484 ? -26.304 13.278 19.506 1.00 98.62 484 LYS A C 1
ATOM 3883 O O . L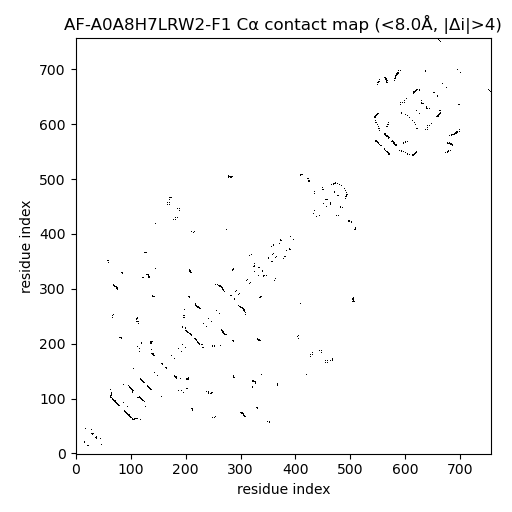YS A 1 484 ? -27.452 13.480 19.122 1.00 98.62 484 LYS A O 1
ATOM 3888 N N . ALA A 1 485 ? -25.246 13.406 18.705 1.00 98.44 485 ALA A N 1
ATOM 3889 C CA . ALA A 1 485 ? -25.350 13.814 17.303 1.00 98.44 485 ALA A CA 1
ATOM 3890 C C . ALA A 1 485 ? -26.102 12.793 16.427 1.00 98.44 485 ALA A C 1
ATOM 3892 O O . ALA A 1 485 ? -26.755 13.185 15.464 1.00 98.44 485 ALA A O 1
ATOM 3893 N N . MET A 1 486 ? -26.045 11.502 16.767 1.00 97.94 486 MET A N 1
ATOM 3894 C CA . MET A 1 486 ? -26.801 10.442 16.084 1.00 97.94 486 MET A CA 1
ATOM 3895 C C . MET A 1 486 ? -28.205 10.208 16.664 1.00 97.94 486 MET A C 1
ATOM 3897 O O . MET A 1 486 ? -28.971 9.441 16.084 1.00 97.94 486 MET A O 1
ATOM 3901 N N . GLY A 1 487 ? -28.542 10.813 17.809 1.00 97.50 487 GLY A N 1
ATOM 3902 C CA . GLY A 1 487 ? -29.812 10.584 18.502 1.00 97.50 487 GLY A CA 1
ATOM 3903 C C . GLY A 1 487 ? -29.940 9.186 19.123 1.00 97.50 487 GLY A C 1
ATOM 3904 O O . GLY A 1 487 ? -31.039 8.637 19.163 1.00 97.50 487 GLY A O 1
ATOM 3905 N N . VAL A 1 488 ? -28.833 8.593 19.584 1.00 97.62 488 VAL A N 1
ATOM 3906 C CA . VAL A 1 488 ? -28.811 7.260 20.219 1.00 97.62 488 VAL A CA 1
ATOM 3907 C C . VAL A 1 488 ? -28.376 7.341 21.691 1.00 97.62 488 VAL A C 1
ATOM 3909 O O . VAL A 1 488 ? -27.752 8.330 22.083 1.00 97.62 488 VAL A O 1
ATOM 3912 N N . PRO A 1 489 ? -28.685 6.328 22.527 1.00 97.56 489 PRO A N 1
ATOM 3913 C CA . PRO A 1 489 ? -28.258 6.310 23.925 1.00 97.56 489 PRO A CA 1
ATOM 3914 C C . PRO A 1 489 ? -26.734 6.336 24.089 1.00 97.56 489 PRO A C 1
ATOM 3916 O O . PRO A 1 489 ? -25.997 5.793 23.263 1.00 97.56 489 PRO A O 1
ATOM 3919 N N . THR A 1 490 ? -26.266 6.923 25.192 1.00 97.88 490 THR A N 1
ATOM 3920 C CA . THR A 1 490 ? -24.859 6.839 25.598 1.00 97.88 490 THR A CA 1
ATOM 3921 C C . THR A 1 490 ? -24.513 5.425 26.065 1.00 97.88 490 THR A C 1
ATOM 3923 O O . THR A 1 490 ? -25.380 4.632 26.443 1.00 97.88 490 THR A O 1
ATOM 3926 N N . VAL A 1 491 ? -23.224 5.096 26.034 1.00 98.50 491 VAL A N 1
ATOM 3927 C CA . VAL A 1 491 ? -22.705 3.773 26.402 1.00 98.50 491 VAL A CA 1
ATOM 3928 C C . VAL A 1 491 ? -21.502 3.907 27.324 1.00 98.50 491 VAL A C 1
ATOM 3930 O O . VAL A 1 491 ? -20.883 4.967 27.417 1.00 98.50 491 VAL A O 1
ATOM 3933 N N . LYS A 1 492 ? -21.164 2.814 28.010 1.00 98.44 492 LYS A N 1
ATOM 3934 C CA . LYS A 1 492 ? -19.975 2.753 28.864 1.00 98.44 492 LYS A CA 1
ATOM 3935 C C . LYS A 1 492 ? -18.706 2.471 28.044 1.00 98.44 492 LYS A C 1
ATOM 3937 O O . LYS A 1 492 ? -18.802 1.822 26.995 1.00 98.44 492 LYS A O 1
ATOM 3942 N N . PRO A 1 493 ? -17.524 2.878 28.541 1.00 98.31 493 PRO A N 1
ATOM 3943 C CA . PRO A 1 493 ? -16.243 2.568 27.917 1.00 98.31 493 PRO A CA 1
ATOM 3944 C C . PRO A 1 493 ? -16.013 1.069 27.774 1.00 98.31 493 PRO A C 1
ATOM 3946 O O . PRO A 1 493 ? -16.305 0.298 28.700 1.00 98.31 493 PRO A O 1
ATOM 3949 N N . LEU A 1 494 ? -15.443 0.677 26.634 1.00 98.12 494 LEU A N 1
ATOM 3950 C CA . LEU A 1 494 ? -14.960 -0.679 26.412 1.00 98.12 494 LEU A CA 1
ATOM 3951 C C . LEU A 1 494 ? -13.943 -1.028 27.505 1.00 98.12 494 LEU A C 1
ATOM 3953 O O . LEU A 1 494 ? -12.987 -0.293 27.739 1.00 98.12 494 LEU A O 1
ATOM 3957 N N . GLN A 1 495 ? -14.156 -2.156 28.176 1.00 96.62 495 GLN A N 1
ATOM 3958 C CA . GLN A 1 495 ? -13.227 -2.644 29.190 1.00 96.62 495 GLN A CA 1
ATOM 3959 C C . GLN A 1 495 ? -12.085 -3.393 28.508 1.00 96.62 495 GLN A C 1
ATOM 3961 O O . GLN A 1 495 ? -12.320 -4.341 27.760 1.00 96.62 495 GLN A O 1
ATOM 3966 N N . VAL A 1 496 ? -10.851 -2.971 28.778 1.00 95.81 496 VAL A N 1
ATOM 3967 C CA . VAL A 1 496 ? -9.636 -3.551 28.195 1.00 95.81 496 VAL A CA 1
ATOM 3968 C C . VAL A 1 496 ? -8.630 -3.895 29.282 1.00 95.81 496 VAL A C 1
ATOM 3970 O O . VAL A 1 496 ? -8.744 -3.453 30.427 1.00 95.81 496 VAL A O 1
ATOM 3973 N N . LYS A 1 497 ? -7.633 -4.714 28.939 1.00 96.50 497 LYS A N 1
ATOM 3974 C CA . LYS A 1 497 ? -6.560 -5.047 29.877 1.00 96.50 497 LYS A CA 1
ATOM 3975 C C . LYS A 1 497 ? -5.768 -3.780 30.247 1.00 96.50 497 LYS A C 1
ATOM 3977 O O . LYS A 1 497 ? -5.591 -2.903 29.398 1.00 96.50 497 LYS A O 1
ATOM 3982 N N . PRO A 1 498 ? -5.254 -3.675 31.485 1.00 96.69 498 PRO A N 1
ATOM 3983 C CA . PRO A 1 498 ? -4.466 -2.517 31.895 1.00 96.69 498 PRO A CA 1
ATOM 3984 C C . PRO A 1 498 ? -3.181 -2.397 31.066 1.00 96.69 498 PRO A C 1
ATOM 3986 O O . PRO A 1 498 ? -2.665 -3.388 30.553 1.00 96.69 498 PRO A O 1
ATOM 3989 N N . ALA A 1 499 ? -2.606 -1.193 30.999 1.00 95.31 499 ALA A N 1
ATOM 3990 C CA . ALA A 1 499 ? -1.359 -0.935 30.270 1.00 95.31 499 ALA A CA 1
ATOM 3991 C C . ALA A 1 499 ? -0.185 -1.827 30.724 1.00 95.31 499 ALA A C 1
ATOM 3993 O O . ALA A 1 499 ? 0.699 -2.139 29.933 1.00 95.31 499 ALA A O 1
ATOM 3994 N N . SER A 1 500 ? -0.179 -2.271 31.986 1.00 93.75 500 SER A N 1
ATOM 3995 C CA . SER A 1 500 ? 0.827 -3.195 32.528 1.00 93.75 500 SER A CA 1
ATOM 3996 C C . SER A 1 500 ? 0.777 -4.599 31.921 1.00 93.75 500 SER A C 1
ATOM 3998 O O . SER A 1 500 ? 1.756 -5.331 32.041 1.00 93.75 500 SER A O 1
ATOM 4000 N N . ALA A 1 501 ? -0.334 -4.976 31.282 1.00 93.38 501 ALA A N 1
ATOM 4001 C CA . ALA A 1 501 ? -0.481 -6.250 30.586 1.00 93.38 501 ALA A CA 1
ATOM 4002 C C . ALA A 1 501 ? 0.071 -6.217 29.151 1.00 93.38 501 ALA A C 1
ATOM 4004 O O . ALA A 1 501 ? 0.188 -7.270 28.531 1.00 93.38 501 ALA A O 1
ATOM 4005 N N . ALA A 1 502 ? 0.404 -5.038 28.614 1.00 90.69 502 ALA A N 1
ATOM 4006 C CA . ALA A 1 502 ? 0.963 -4.927 27.274 1.00 90.69 502 ALA A CA 1
ATOM 4007 C C . ALA A 1 502 ? 2.359 -5.556 27.203 1.00 90.69 502 ALA A C 1
ATOM 4009 O O . ALA A 1 502 ? 3.224 -5.309 28.051 1.00 90.69 502 ALA A O 1
ATOM 4010 N N . LEU A 1 503 ? 2.594 -6.334 26.146 1.00 85.06 503 LEU A N 1
ATOM 4011 C CA . LEU A 1 503 ? 3.916 -6.862 25.844 1.00 85.06 503 LEU A CA 1
ATOM 4012 C C . LEU A 1 503 ? 4.849 -5.710 25.464 1.00 85.06 503 LEU A C 1
ATOM 4014 O O . LEU A 1 503 ? 4.582 -4.941 24.539 1.00 85.06 503 LEU A O 1
ATOM 4018 N N . LYS A 1 504 ? 5.962 -5.595 26.188 1.00 83.44 504 LYS A N 1
ATOM 4019 C CA . LYS A 1 504 ? 7.025 -4.651 25.843 1.00 83.44 504 LYS A CA 1
ATOM 4020 C C . LYS A 1 504 ? 7.856 -5.207 24.700 1.00 83.44 504 LYS A C 1
ATOM 4022 O O . LYS A 1 504 ? 8.138 -6.405 24.671 1.00 83.44 504 LYS A O 1
ATOM 4027 N N . PHE A 1 505 ? 8.301 -4.323 23.812 1.00 88.25 505 PHE A N 1
ATOM 4028 C CA . PHE A 1 505 ? 9.303 -4.693 22.826 1.00 88.25 505 PHE A CA 1
ATOM 4029 C C . PHE A 1 505 ? 10.588 -5.115 23.541 1.00 88.25 505 PHE A C 1
ATOM 4031 O O . PHE A 1 505 ? 11.140 -4.374 24.352 1.00 88.25 505 PHE A O 1
ATOM 4038 N N . LYS A 1 506 ? 11.043 -6.327 23.244 1.00 79.06 506 LYS A N 1
ATOM 4039 C CA . LYS A 1 506 ? 12.348 -6.839 23.640 1.00 79.06 506 LYS A CA 1
ATOM 4040 C C . LYS A 1 506 ? 12.932 -7.516 22.422 1.00 79.06 506 LYS A C 1
ATOM 4042 O O . LYS A 1 506 ? 12.277 -8.379 21.837 1.00 79.06 506 LYS A O 1
ATOM 4047 N N . ALA A 1 507 ? 14.140 -7.136 22.041 1.00 70.31 507 ALA A N 1
ATOM 4048 C CA . ALA A 1 507 ? 14.861 -7.943 21.082 1.00 70.31 507 ALA A CA 1
ATOM 4049 C C . ALA A 1 507 ? 15.278 -9.257 21.751 1.00 70.31 507 ALA A C 1
ATOM 4051 O O . ALA A 1 507 ? 15.467 -9.306 22.969 1.00 70.31 507 ALA A O 1
ATOM 4052 N N . GLY A 1 508 ? 15.413 -10.325 20.967 1.00 57.53 508 GLY A N 1
ATOM 4053 C CA . GLY A 1 508 ? 15.940 -11.610 21.427 1.00 57.53 508 GLY A CA 1
ATOM 4054 C C . GLY A 1 508 ? 17.425 -11.516 21.785 1.00 57.53 508 GLY A C 1
ATOM 4055 O O . GLY A 1 508 ? 18.264 -12.105 21.119 1.00 57.53 508 GLY A O 1
ATOM 4056 N N . CYS A 1 509 ? 17.778 -10.739 22.809 1.00 41.38 509 CYS A N 1
ATOM 4057 C CA . CYS A 1 509 ? 19.111 -10.727 23.389 1.00 41.38 509 CYS A CA 1
ATOM 4058 C C . CYS A 1 509 ? 19.197 -11.849 24.427 1.00 41.38 509 CYS A C 1
ATOM 4060 O O . CYS A 1 509 ? 18.610 -11.767 25.509 1.00 41.38 509 CYS A O 1
ATOM 4062 N N . ALA A 1 510 ? 19.946 -12.897 24.084 1.00 39.56 510 ALA A N 1
ATOM 4063 C CA . ALA A 1 510 ? 20.360 -13.955 24.990 1.00 39.56 510 ALA A CA 1
ATOM 4064 C C . ALA A 1 510 ? 20.974 -13.345 26.254 1.00 39.56 510 ALA A C 1
ATOM 4066 O O . ALA A 1 510 ? 22.077 -12.826 26.169 1.00 39.56 510 ALA A O 1
ATOM 4067 N N . HIS A 1 511 ? 20.274 -13.403 27.394 1.00 31.59 511 HIS A N 1
ATOM 4068 C CA . HIS A 1 511 ? 20.824 -13.293 28.760 1.00 31.59 511 HIS A CA 1
ATOM 4069 C C . HIS A 1 511 ? 19.804 -13.694 29.847 1.00 31.59 511 HIS A C 1
ATOM 4071 O O . HIS A 1 511 ? 19.793 -13.132 30.936 1.00 31.59 511 HIS A O 1
ATOM 4077 N N . THR A 1 512 ? 18.956 -14.699 29.605 1.00 26.31 512 THR A N 1
ATOM 4078 C CA . THR A 1 512 ? 18.291 -15.420 30.710 1.00 26.31 512 THR A CA 1
ATOM 4079 C C . THR A 1 512 ? 18.011 -16.872 30.315 1.00 26.31 512 THR A C 1
ATOM 4081 O O . THR A 1 512 ? 17.434 -17.096 29.253 1.00 26.31 512 THR A O 1
ATOM 4084 N N . PRO A 1 513 ? 18.378 -17.874 31.138 1.00 28.11 513 PRO A N 1
ATOM 4085 C CA . PRO A 1 513 ? 17.798 -19.199 30.993 1.00 28.11 513 PRO A CA 1
ATOM 4086 C C . PRO A 1 513 ? 16.304 -19.049 31.283 1.00 28.11 513 PRO A C 1
ATOM 4088 O O . PRO A 1 513 ? 15.917 -18.580 32.355 1.00 28.11 513 PRO A O 1
ATOM 4091 N N . PHE A 1 514 ? 15.460 -19.368 30.306 1.00 26.66 514 PHE A N 1
ATOM 4092 C CA . PHE A 1 514 ? 14.013 -19.327 30.478 1.00 26.66 514 PHE A CA 1
ATOM 4093 C C . PHE A 1 514 ? 13.614 -20.302 31.597 1.00 26.66 514 PHE A C 1
ATOM 4095 O O . PHE A 1 514 ? 13.584 -21.518 31.413 1.00 26.66 514 PHE A O 1
ATOM 4102 N N . CYS A 1 515 ? 13.316 -19.757 32.776 1.00 23.83 515 CYS A N 1
ATOM 4103 C CA . CYS A 1 515 ? 12.627 -20.463 33.844 1.00 23.83 515 CYS A CA 1
ATOM 4104 C C . CYS A 1 515 ? 11.206 -20.784 33.370 1.00 23.83 515 CYS A C 1
ATOM 4106 O O . CYS A 1 515 ? 10.353 -19.900 33.290 1.00 23.83 515 CYS A O 1
ATOM 4108 N N . ILE A 1 516 ? 10.936 -22.057 33.089 1.00 27.31 516 ILE A N 1
ATOM 4109 C CA . ILE A 1 516 ? 9.574 -22.574 32.950 1.00 27.31 516 ILE A CA 1
ATOM 4110 C C . ILE A 1 516 ? 8.972 -22.639 34.361 1.00 27.31 516 ILE A C 1
ATOM 4112 O O . ILE A 1 516 ? 9.021 -23.670 35.019 1.00 27.31 516 ILE A O 1
ATOM 4116 N N . ASN A 1 517 ? 8.422 -21.526 34.845 1.00 28.14 517 ASN A N 1
ATOM 4117 C CA . ASN A 1 517 ? 7.558 -21.501 36.024 1.00 28.14 517 ASN A CA 1
ATOM 4118 C C . ASN A 1 517 ? 6.188 -20.964 35.616 1.00 28.14 517 ASN A C 1
ATOM 4120 O O . ASN A 1 517 ? 5.998 -19.755 35.526 1.00 28.14 517 ASN A O 1
ATOM 4124 N N . ASN A 1 518 ? 5.265 -21.886 35.329 1.00 29.09 518 ASN A N 1
ATOM 4125 C CA . ASN A 1 518 ? 3.853 -21.869 35.743 1.00 29.09 518 ASN A CA 1
ATOM 4126 C C . ASN A 1 518 ? 3.041 -22.850 34.889 1.00 29.09 518 ASN A C 1
ATOM 4128 O O . ASN A 1 518 ? 2.281 -22.471 34.004 1.00 29.09 518 ASN A O 1
ATOM 4132 N N . ALA A 1 519 ? 3.181 -24.133 35.210 1.00 27.11 519 ALA A N 1
ATOM 4133 C CA . ALA A 1 519 ? 2.200 -25.160 34.874 1.00 27.11 519 ALA A CA 1
ATOM 4134 C C . ALA A 1 519 ? 1.903 -26.012 36.121 1.00 27.11 519 ALA A C 1
ATOM 4136 O O . ALA A 1 519 ? 1.907 -27.237 36.081 1.00 27.11 519 ALA A O 1
ATOM 4137 N N . GLN A 1 520 ? 1.673 -25.357 37.264 1.00 27.23 520 GLN A N 1
ATOM 4138 C CA . GLN A 1 520 ? 0.896 -25.961 38.342 1.00 27.23 520 GLN A CA 1
ATOM 4139 C C . GLN A 1 520 ? -0.577 -25.635 38.086 1.00 27.23 520 GLN A C 1
ATOM 4141 O O . GLN A 1 520 ? -0.925 -24.467 37.932 1.00 27.23 520 GLN A O 1
ATOM 4146 N N . ASN A 1 521 ? -1.409 -26.680 38.075 1.00 27.38 521 ASN A N 1
ATOM 4147 C CA . ASN A 1 521 ? -2.877 -26.701 37.976 1.00 27.38 521 ASN A CA 1
ATOM 4148 C C . ASN A 1 521 ? -3.468 -27.163 36.637 1.00 27.38 521 ASN A C 1
ATOM 4150 O O . ASN A 1 521 ? -4.328 -26.501 36.065 1.00 27.38 521 ASN A O 1
ATOM 4154 N N . VAL A 1 522 ? -3.147 -28.393 36.229 1.00 26.67 522 VAL A N 1
ATOM 4155 C CA . VAL A 1 522 ? -4.171 -29.270 35.640 1.00 26.67 522 VAL A CA 1
ATOM 4156 C C . VAL A 1 522 ? -4.143 -30.595 36.395 1.00 26.67 522 VAL A C 1
ATOM 4158 O O . VAL A 1 522 ? -3.119 -31.259 36.495 1.00 26.67 522 VAL A O 1
ATOM 4161 N N . ARG A 1 523 ? -5.282 -30.911 37.011 1.00 25.14 523 ARG A N 1
ATOM 4162 C CA . ARG A 1 523 ? -5.523 -32.061 37.883 1.00 25.14 523 ARG A CA 1
ATOM 4163 C C . ARG A 1 523 ? -5.283 -33.378 37.140 1.00 25.14 523 ARG A C 1
ATOM 4165 O O . ARG A 1 523 ? -6.067 -33.733 36.264 1.00 25.14 523 ARG A O 1
ATOM 4172 N N . GLU A 1 524 ? -4.286 -34.138 37.577 1.00 26.27 524 GLU A N 1
ATOM 4173 C CA . GLU A 1 524 ? -4.241 -35.584 37.376 1.00 26.27 524 GLU A CA 1
ATOM 4174 C C . GLU A 1 524 ? -5.311 -36.232 38.258 1.00 26.27 524 GLU A C 1
ATOM 4176 O O . GLU A 1 524 ? -5.263 -36.178 39.488 1.00 26.27 524 GLU A O 1
ATOM 4181 N N . LYS A 1 525 ? -6.308 -36.846 37.623 1.00 24.28 525 LYS A N 1
ATOM 4182 C CA . LYS A 1 525 ? -7.154 -37.844 38.268 1.00 24.28 525 LYS A CA 1
ATOM 4183 C C . LYS A 1 525 ? -7.034 -39.151 37.498 1.00 24.28 525 LYS A C 1
ATOM 4185 O O . LYS A 1 525 ? -7.510 -39.260 36.373 1.00 24.28 525 LYS A O 1
ATOM 4190 N N . THR A 1 526 ? -6.477 -40.129 38.213 1.00 25.59 526 THR A N 1
ATOM 4191 C CA . THR A 1 526 ? -6.726 -41.576 38.127 1.00 25.59 526 THR A CA 1
ATOM 4192 C C . THR A 1 526 ? -6.330 -42.301 36.842 1.00 25.59 526 THR A C 1
ATOM 4194 O O . THR A 1 526 ? -7.074 -42.303 35.871 1.00 25.59 526 THR A O 1
ATOM 4197 N N . LEU A 1 527 ? -5.221 -43.043 36.933 1.00 24.53 527 LEU A N 1
ATOM 4198 C CA . LEU A 1 527 ? -5.103 -44.445 36.501 1.00 24.53 527 LEU A CA 1
ATOM 4199 C C . LEU A 1 527 ? -3.883 -45.073 37.204 1.00 24.53 527 LEU A C 1
ATOM 4201 O O . LEU A 1 527 ? -2.831 -45.310 36.618 1.00 24.53 527 LEU A O 1
ATOM 4205 N N . THR A 1 528 ? -4.021 -45.286 38.510 1.00 24.94 528 THR A N 1
ATOM 4206 C CA . THR A 1 528 ? -3.179 -46.201 39.287 1.00 24.94 528 THR A CA 1
ATOM 4207 C C . THR A 1 528 ? -3.763 -47.606 39.193 1.00 24.94 528 THR A C 1
ATOM 4209 O O . THR A 1 528 ? -4.959 -47.761 39.414 1.00 24.94 528 THR A O 1
ATOM 4212 N N . GLU A 1 529 ? -2.903 -48.582 38.875 1.00 25.77 529 GLU A N 1
ATOM 4213 C CA . GLU A 1 529 ? -2.809 -49.948 39.438 1.00 25.77 529 GLU A CA 1
ATOM 4214 C C . GLU A 1 529 ? -2.413 -50.999 38.383 1.00 25.77 529 GLU A C 1
ATOM 4216 O O . GLU A 1 529 ? -3.252 -51.566 37.692 1.00 25.77 529 GLU A O 1
ATOM 4221 N N . MET A 1 530 ? -1.113 -51.311 38.311 1.00 23.72 530 MET A N 1
ATOM 4222 C CA . MET A 1 530 ? -0.598 -52.650 37.984 1.00 23.72 530 MET A CA 1
ATOM 4223 C C . MET A 1 530 ? 0.697 -52.889 38.791 1.00 23.72 530 MET A C 1
ATOM 4225 O O . MET A 1 530 ? 1.435 -51.931 39.033 1.00 23.72 530 MET A O 1
ATOM 4229 N N . PRO A 1 531 ? 0.966 -54.127 39.255 1.00 25.38 531 PRO A N 1
ATOM 4230 C CA . PRO A 1 531 ? 1.959 -54.407 40.296 1.00 25.38 531 PRO A CA 1
ATOM 4231 C C . PRO A 1 531 ? 3.410 -54.262 39.799 1.00 25.38 531 PRO A C 1
ATOM 4233 O O . PRO A 1 531 ? 3.668 -54.409 38.600 1.00 25.38 531 PRO A O 1
ATOM 4236 N N . PRO A 1 532 ? 4.381 -54.015 40.703 1.00 26.09 532 PRO A N 1
ATOM 4237 C CA . PRO A 1 532 ? 5.781 -53.874 40.330 1.00 26.09 532 PRO A CA 1
ATOM 4238 C C . PRO A 1 532 ? 6.358 -55.243 39.954 1.00 26.09 532 PRO A C 1
ATOM 4240 O O . PRO A 1 532 ? 6.400 -56.164 40.769 1.00 26.09 532 PRO A O 1
ATOM 4243 N N . LEU A 1 533 ? 6.830 -55.384 38.716 1.00 27.92 533 LEU A N 1
ATOM 4244 C CA . LEU A 1 533 ? 7.691 -56.502 38.335 1.00 27.92 533 LEU A CA 1
ATOM 4245 C C . LEU A 1 533 ? 9.110 -56.205 38.841 1.00 27.92 533 LEU A C 1
ATOM 4247 O O . LEU A 1 533 ? 9.692 -55.178 38.498 1.00 27.92 533 LEU A O 1
ATOM 4251 N N . GLY A 1 534 ? 9.626 -57.091 39.697 1.00 27.52 534 GLY A N 1
ATOM 4252 C CA . GLY A 1 534 ? 10.946 -56.989 40.323 1.00 27.52 534 GLY A CA 1
ATOM 4253 C C . GLY A 1 534 ? 12.126 -56.999 39.335 1.00 27.52 534 GLY A C 1
ATOM 4254 O O . GLY A 1 534 ? 11.951 -57.256 38.141 1.00 27.52 534 GLY A O 1
ATOM 4255 N N . PRO A 1 535 ? 13.348 -56.717 39.823 1.00 31.42 535 PRO A N 1
ATOM 4256 C CA . PRO A 1 535 ? 14.498 -56.444 38.974 1.00 31.42 535 PRO A CA 1
ATOM 4257 C C . PRO A 1 535 ? 15.003 -57.741 38.336 1.00 31.42 535 PRO A C 1
ATOM 4259 O O . PRO A 1 535 ? 15.434 -58.662 39.027 1.00 31.42 535 PRO A O 1
ATOM 4262 N N . LEU A 1 536 ? 14.976 -57.809 37.005 1.00 32.41 536 LEU A N 1
ATOM 4263 C CA . LEU A 1 536 ? 15.581 -58.894 36.235 1.00 32.41 536 LEU A CA 1
ATOM 4264 C C . LEU A 1 536 ? 16.771 -58.366 35.436 1.00 32.41 536 LEU A C 1
ATOM 4266 O O . LEU A 1 536 ? 16.740 -57.278 34.865 1.00 32.41 536 LEU A O 1
ATOM 4270 N N . GLY A 1 537 ? 17.845 -59.152 35.488 1.00 31.44 537 GLY A N 1
ATOM 4271 C CA . GLY A 1 537 ? 19.210 -58.764 35.170 1.00 31.44 537 GLY A CA 1
ATOM 4272 C C . GLY A 1 537 ? 19.441 -58.273 33.743 1.00 31.44 537 GLY A C 1
ATOM 4273 O O . GLY A 1 537 ? 18.820 -58.719 32.780 1.00 31.44 537 GLY A O 1
ATOM 4274 N N . ARG A 1 538 ? 20.413 -57.361 33.640 1.00 36.03 538 ARG A N 1
ATOM 4275 C CA . ARG A 1 538 ? 20.965 -56.814 32.398 1.00 36.03 538 ARG A CA 1
ATOM 4276 C C . ARG A 1 538 ? 21.496 -57.936 31.500 1.00 36.03 538 ARG A C 1
ATOM 4278 O O . ARG A 1 538 ? 22.626 -58.387 31.674 1.00 36.03 538 ARG A O 1
ATOM 4285 N N . ALA A 1 539 ? 20.715 -58.333 30.502 1.00 34.72 539 ALA A N 1
ATOM 4286 C CA . ALA A 1 539 ? 21.244 -58.976 29.308 1.00 34.72 539 ALA A CA 1
ATOM 4287 C C . ALA A 1 539 ? 21.579 -57.872 28.295 1.00 34.72 539 ALA A C 1
ATOM 4289 O O . ALA A 1 539 ? 20.696 -57.152 27.837 1.00 34.72 539 ALA A O 1
ATOM 4290 N N . LYS A 1 540 ? 22.874 -57.712 28.004 1.00 40.81 540 LYS A N 1
ATOM 4291 C CA . LYS A 1 540 ? 23.408 -56.792 26.993 1.00 40.81 540 LYS A CA 1
ATOM 4292 C C . LYS A 1 540 ? 22.925 -57.225 25.603 1.00 40.81 540 LYS A C 1
ATOM 4294 O O . LYS A 1 540 ? 23.525 -58.110 25.000 1.00 40.81 540 LYS A O 1
ATOM 4299 N N . ASP A 1 541 ? 21.860 -56.604 25.103 1.00 46.16 541 ASP A N 1
ATOM 4300 C CA . ASP A 1 541 ? 21.605 -56.529 23.663 1.00 46.16 541 ASP A CA 1
ATOM 4301 C C . ASP A 1 541 ? 22.538 -55.441 23.098 1.00 46.16 541 ASP A C 1
ATOM 4303 O O . ASP A 1 541 ? 22.443 -54.291 23.540 1.00 46.16 541 ASP A O 1
ATOM 4307 N N . PRO A 1 542 ? 23.473 -55.768 22.186 1.00 45.75 542 PRO A N 1
ATOM 4308 C CA . PRO A 1 542 ? 24.457 -54.813 21.679 1.00 45.75 542 PRO A CA 1
ATOM 4309 C C . PRO A 1 542 ? 23.846 -53.607 20.947 1.00 45.75 542 PRO A C 1
ATOM 4311 O O . PRO A 1 542 ? 24.572 -52.649 20.694 1.00 45.75 542 PRO A O 1
ATOM 4314 N N . PHE A 1 543 ? 22.540 -53.605 20.643 1.00 50.84 543 PHE A N 1
ATOM 4315 C CA . PHE A 1 543 ? 21.899 -52.516 19.902 1.00 50.84 543 PHE A CA 1
ATOM 4316 C C . PHE A 1 543 ? 21.003 -51.577 20.730 1.00 50.84 543 PHE A C 1
ATOM 4318 O O . PHE A 1 543 ? 20.648 -50.525 20.212 1.00 50.84 543 PHE A O 1
ATOM 4325 N N . HIS A 1 544 ? 20.640 -51.883 21.988 1.00 74.50 544 HIS A N 1
ATOM 4326 C CA . HIS A 1 544 ? 19.673 -51.083 22.784 1.00 74.50 544 HIS A CA 1
ATOM 4327 C C . HIS A 1 544 ? 18.399 -50.668 21.997 1.00 74.50 544 HIS A C 1
ATOM 4329 O O . HIS A 1 544 ? 17.881 -49.560 22.172 1.00 74.50 544 HIS A O 1
ATOM 4335 N N . VAL A 1 545 ? 17.880 -51.547 21.126 1.00 81.19 545 VAL A N 1
ATOM 4336 C CA . VAL A 1 545 ? 16.710 -51.276 20.266 1.00 81.19 545 VAL A CA 1
ATOM 4337 C C . VAL A 1 545 ? 15.545 -52.206 20.612 1.00 81.19 545 VAL A C 1
ATOM 4339 O O . VAL A 1 545 ? 15.710 -53.420 20.703 1.00 81.19 545 VAL A O 1
ATOM 4342 N N . VAL A 1 546 ? 14.342 -51.641 20.715 1.00 88.69 546 VAL A N 1
ATOM 4343 C CA . VAL A 1 546 ? 13.074 -52.381 20.745 1.00 88.69 546 VAL A CA 1
ATOM 4344 C C . VAL A 1 546 ? 12.497 -52.459 19.331 1.00 88.69 546 VAL A C 1
ATOM 4346 O O . VAL A 1 546 ? 12.359 -51.436 18.658 1.00 88.69 546 VAL A O 1
ATOM 4349 N N . LEU A 1 547 ? 12.139 -53.665 18.882 1.00 90.75 547 LEU A N 1
ATOM 4350 C CA . LEU A 1 547 ? 11.554 -53.908 17.561 1.00 90.75 547 LEU A CA 1
ATOM 4351 C C . LEU A 1 547 ? 10.034 -54.053 17.672 1.00 90.75 547 LEU A C 1
ATOM 4353 O O . LEU A 1 547 ? 9.550 -54.969 18.329 1.00 90.75 547 LEU A O 1
ATOM 4357 N N . GLY A 1 548 ? 9.276 -53.180 17.020 1.00 93.25 548 GLY A N 1
ATOM 4358 C CA . GLY A 1 548 ? 7.836 -53.313 16.825 1.00 93.25 548 GLY A CA 1
ATOM 4359 C C . GLY A 1 548 ? 7.513 -53.827 15.426 1.00 93.25 548 GLY A C 1
ATOM 4360 O O . GLY A 1 548 ? 8.174 -53.463 14.462 1.00 93.25 548 GLY A O 1
ATOM 4361 N N . TYR A 1 549 ? 6.484 -54.650 15.307 1.00 93.88 549 TYR A N 1
ATOM 4362 C CA . TYR A 1 549 ? 5.882 -55.051 14.038 1.00 93.88 549 TYR A CA 1
ATOM 4363 C C . TYR A 1 549 ? 4.388 -54.784 14.144 1.00 93.88 549 TYR A C 1
ATOM 4365 O O . TYR A 1 549 ? 3.798 -55.073 15.190 1.00 93.88 549 TYR A O 1
ATOM 4373 N N . SER A 1 550 ? 3.788 -54.219 13.105 1.00 95.06 550 SER A N 1
ATOM 4374 C CA . SER A 1 550 ? 2.369 -53.873 13.085 1.00 95.06 550 SER A CA 1
ATOM 4375 C C . SER A 1 550 ? 1.742 -54.160 11.736 1.00 95.06 550 SER A C 1
ATOM 4377 O O . SER A 1 550 ? 2.402 -53.959 10.720 1.00 95.06 550 SER A O 1
ATOM 4379 N N . ASP A 1 551 ? 0.463 -54.521 11.755 1.00 93.31 551 ASP A N 1
ATOM 4380 C CA . ASP A 1 551 ? -0.339 -54.739 10.556 1.00 93.31 551 ASP A CA 1
ATOM 4381 C C . ASP A 1 551 ? -1.814 -54.360 10.802 1.00 93.31 551 ASP A C 1
ATOM 4383 O O . ASP A 1 551 ? -2.303 -54.352 11.944 1.00 93.31 551 ASP A O 1
ATOM 4387 N N . GLY A 1 552 ? -2.524 -54.024 9.729 1.00 91.88 552 GLY A N 1
ATOM 4388 C CA . GLY A 1 552 ? -3.957 -53.788 9.690 1.00 91.88 552 GLY A CA 1
ATOM 4389 C C . GLY A 1 552 ? -4.662 -54.777 8.763 1.00 91.88 552 GLY A C 1
ATOM 4390 O O . GLY A 1 552 ? -4.246 -55.012 7.642 1.00 91.88 552 GLY A O 1
ATOM 4391 N N . HIS A 1 553 ? -5.817 -55.294 9.183 1.00 90.94 553 HIS A N 1
ATOM 4392 C CA . HIS A 1 553 ? -6.623 -56.206 8.373 1.00 90.94 553 HIS A CA 1
ATOM 4393 C C . HIS A 1 553 ? -8.052 -55.694 8.209 1.00 90.94 553 HIS A C 1
ATOM 4395 O O . HIS A 1 553 ? -8.682 -55.245 9.168 1.00 90.94 553 HIS A O 1
ATOM 4401 N N . ALA A 1 554 ? -8.610 -55.815 7.003 1.00 88.38 554 ALA A N 1
ATOM 4402 C CA . ALA A 1 554 ? -10.004 -55.490 6.725 1.00 88.38 554 ALA A CA 1
ATOM 4403 C C . ALA A 1 554 ? -10.672 -56.583 5.882 1.00 88.38 554 ALA A C 1
ATOM 4405 O O . ALA A 1 554 ? -10.225 -56.896 4.783 1.00 88.38 554 ALA A O 1
ATOM 4406 N N . ALA A 1 555 ? -11.805 -57.089 6.365 1.00 84.94 555 ALA A N 1
ATOM 4407 C CA . ALA A 1 555 ? -12.636 -58.076 5.686 1.00 84.94 555 ALA A CA 1
ATOM 4408 C C . ALA A 1 555 ? -14.111 -57.652 5.685 1.00 84.94 555 ALA A C 1
ATOM 4410 O O . ALA A 1 555 ? -14.542 -56.793 6.458 1.00 84.94 555 ALA A O 1
ATOM 4411 N N . VAL A 1 556 ? -14.921 -58.273 4.829 1.00 80.94 556 VAL A N 1
ATOM 4412 C CA . VAL A 1 556 ? -16.381 -58.102 4.824 1.00 80.94 556 VAL A CA 1
ATOM 4413 C C . VAL A 1 556 ? -17.029 -59.462 5.042 1.00 80.94 556 VAL A C 1
ATOM 4415 O O . VAL A 1 556 ? -16.740 -60.414 4.327 1.00 80.94 556 VAL A O 1
ATOM 4418 N N . SER A 1 557 ? -17.908 -59.560 6.039 1.00 76.81 557 SER A N 1
ATOM 4419 C CA . SER A 1 557 ? -18.643 -60.785 6.369 1.00 76.81 557 SER A CA 1
ATOM 4420 C C . SER A 1 557 ? -20.076 -60.416 6.750 1.00 76.81 557 SER A C 1
ATOM 4422 O O . SER A 1 557 ? -20.286 -59.509 7.555 1.00 76.81 557 SER A O 1
ATOM 4424 N N . ASN A 1 558 ? -21.064 -61.077 6.136 1.00 74.19 558 ASN A N 1
ATOM 4425 C CA . ASN A 1 558 ? -22.500 -60.798 6.303 1.00 74.19 558 ASN A CA 1
ATOM 4426 C C . ASN A 1 558 ? -22.876 -59.316 6.088 1.00 74.19 558 ASN A C 1
ATOM 4428 O O . ASN A 1 558 ? -23.682 -58.754 6.823 1.00 74.19 558 ASN A O 1
ATOM 4432 N N . GLY A 1 559 ? -22.247 -58.656 5.108 1.00 72.38 559 GLY A N 1
ATOM 4433 C CA . GLY A 1 559 ? -22.498 -57.243 4.785 1.00 72.38 559 GLY A CA 1
ATOM 4434 C C . GLY A 1 559 ? -21.915 -56.234 5.782 1.00 72.38 559 GLY A C 1
ATOM 4435 O O . GLY A 1 559 ? -22.023 -55.030 5.561 1.00 72.38 559 GLY A O 1
ATOM 4436 N N . ILE A 1 560 ? -21.256 -56.697 6.848 1.00 75.44 560 ILE A N 1
ATOM 4437 C CA . ILE A 1 560 ? -20.607 -55.845 7.844 1.00 75.44 560 ILE A CA 1
ATOM 4438 C C . ILE A 1 560 ? -19.100 -55.883 7.609 1.00 75.44 560 ILE A C 1
ATOM 4440 O O . ILE A 1 560 ? -18.478 -56.949 7.551 1.00 75.44 560 ILE A O 1
ATOM 4444 N N . ARG A 1 561 ? -18.498 -54.699 7.483 1.00 82.81 561 ARG A N 1
ATOM 4445 C CA . ARG A 1 561 ? -17.044 -54.569 7.457 1.00 82.81 561 ARG A CA 1
ATOM 4446 C C . ARG A 1 561 ? -16.476 -54.890 8.834 1.00 82.81 561 ARG A C 1
ATOM 4448 O O . ARG A 1 561 ? -16.908 -54.335 9.840 1.00 82.81 561 ARG A O 1
ATOM 4455 N N . LYS A 1 562 ? -15.469 -55.744 8.859 1.00 86.12 562 LYS A N 1
ATOM 4456 C CA . LYS A 1 562 ? -14.702 -56.107 10.038 1.00 86.12 562 LYS A CA 1
ATOM 4457 C C . LYS A 1 562 ? -13.279 -55.621 9.844 1.00 86.12 562 LYS A C 1
ATOM 4459 O O . LYS A 1 562 ? -12.670 -55.925 8.823 1.00 86.12 562 LYS A O 1
ATOM 4464 N N . VAL A 1 563 ? -12.781 -54.836 10.789 1.00 88.00 563 VAL A N 1
ATOM 4465 C CA . VAL A 1 563 ? -11.441 -54.256 10.703 1.00 88.00 563 VAL A CA 1
ATOM 4466 C C . VAL A 1 563 ? -10.708 -54.517 12.007 1.00 88.00 563 VAL A C 1
ATOM 4468 O O . VAL A 1 563 ? -11.276 -54.304 13.083 1.00 88.00 563 VAL A O 1
ATOM 4471 N N . GLY A 1 564 ? -9.475 -54.996 11.893 1.00 89.25 564 GLY A N 1
ATOM 4472 C CA . GLY A 1 564 ? -8.615 -55.383 12.998 1.00 89.25 564 GLY A CA 1
ATOM 4473 C C . GLY A 1 564 ? -7.205 -54.836 12.839 1.00 89.25 564 GLY A C 1
ATOM 4474 O O . GLY A 1 564 ? -6.776 -54.502 11.739 1.00 89.25 564 GLY A O 1
ATOM 4475 N N . VAL A 1 565 ? -6.506 -54.733 13.960 1.00 92.56 565 VAL A N 1
ATOM 4476 C CA . VAL A 1 565 ? -5.125 -54.266 14.062 1.00 92.56 565 VAL A CA 1
ATOM 4477 C C . VAL A 1 565 ? -4.348 -55.267 14.900 1.00 92.56 565 VAL A C 1
ATOM 4479 O O . VAL A 1 565 ? -4.836 -55.702 15.945 1.00 92.56 565 VAL A O 1
ATOM 4482 N N . GLY A 1 566 ? -3.148 -55.615 14.456 1.00 92.81 566 GLY A N 1
ATOM 4483 C CA . GLY A 1 566 ? -2.230 -56.492 15.169 1.00 92.81 566 GLY A CA 1
ATOM 4484 C C . GLY A 1 566 ? -0.891 -55.809 15.386 1.00 92.81 566 GLY A C 1
ATOM 4485 O O . GLY A 1 566 ? -0.402 -55.098 14.510 1.00 92.81 566 GLY A O 1
ATOM 4486 N N . TYR A 1 567 ? -0.279 -56.018 16.551 1.00 95.81 567 TYR A N 1
ATOM 4487 C CA . TYR A 1 567 ? 1.123 -55.656 16.747 1.00 95.81 567 TYR A CA 1
ATOM 4488 C C . TYR A 1 567 ? 1.861 -56.649 17.641 1.00 95.81 567 TYR A C 1
ATOM 4490 O O . TYR A 1 567 ? 1.274 -57.292 18.516 1.00 95.81 567 TYR A O 1
ATOM 4498 N N . VAL A 1 568 ? 3.179 -56.720 17.466 1.00 95.31 568 VAL A N 1
ATOM 4499 C CA . VAL A 1 568 ? 4.094 -57.463 18.334 1.00 95.31 568 VAL A CA 1
ATOM 4500 C C . VAL A 1 568 ? 5.375 -56.667 18.573 1.00 95.31 568 VAL A C 1
ATOM 4502 O O . VAL A 1 568 ? 5.959 -56.103 17.654 1.00 95.31 568 VAL A O 1
ATOM 4505 N N . ILE A 1 569 ? 5.816 -56.622 19.827 1.00 95.25 569 ILE A N 1
ATOM 4506 C CA . ILE A 1 569 ? 7.048 -55.985 20.280 1.00 95.25 569 ILE A CA 1
ATOM 4507 C C . ILE A 1 569 ? 8.042 -57.068 20.685 1.00 95.25 569 ILE A C 1
ATOM 4509 O O . ILE A 1 569 ? 7.709 -57.962 21.467 1.00 95.25 569 ILE A O 1
ATOM 4513 N N . ARG A 1 570 ? 9.270 -56.986 20.178 1.00 90.12 570 ARG A N 1
ATOM 4514 C CA . ARG A 1 570 ? 10.345 -57.957 20.390 1.00 90.12 570 ARG A CA 1
ATOM 4515 C C . ARG A 1 570 ? 11.653 -57.258 20.766 1.00 90.12 570 ARG A C 1
ATOM 4517 O O . ARG A 1 570 ? 11.910 -56.134 20.344 1.00 90.12 570 ARG A O 1
ATOM 4524 N N . ALA A 1 571 ? 12.495 -57.963 21.514 1.00 84.56 571 ALA A N 1
ATOM 4525 C CA . ALA A 1 571 ? 13.919 -57.665 21.660 1.00 84.56 571 ALA A CA 1
ATOM 4526 C C . ALA A 1 571 ? 14.699 -58.935 21.299 1.00 84.56 571 ALA A C 1
ATOM 4528 O O . ALA A 1 571 ? 14.503 -59.996 21.905 1.00 84.56 571 ALA A O 1
ATOM 4529 N N . GLY A 1 572 ? 15.506 -58.867 20.239 1.00 78.12 572 GLY A N 1
ATOM 4530 C CA . GLY A 1 572 ? 16.058 -60.056 19.590 1.00 78.12 572 GLY A CA 1
ATOM 4531 C C . GLY A 1 572 ? 14.964 -61.060 19.192 1.00 78.12 572 GLY A C 1
ATOM 4532 O O . GLY A 1 572 ? 13.959 -60.702 18.579 1.00 78.12 572 GLY A O 1
ATOM 4533 N N . LYS A 1 573 ? 15.135 -62.334 19.571 1.00 75.56 573 LYS A N 1
ATOM 4534 C CA . LYS A 1 573 ? 14.152 -63.407 19.312 1.00 75.56 573 LYS A CA 1
ATOM 4535 C C . LYS A 1 573 ? 12.999 -63.449 20.326 1.00 75.56 573 LYS A C 1
ATOM 4537 O O . LYS A 1 573 ? 12.029 -64.172 20.109 1.00 75.56 573 LYS A O 1
ATOM 4542 N N . ARG A 1 574 ? 13.067 -62.689 21.423 1.00 82.88 574 ARG A N 1
ATOM 4543 C CA . ARG A 1 574 ? 12.068 -62.732 22.500 1.00 82.88 574 ARG A CA 1
ATOM 4544 C C . ARG A 1 574 ? 10.908 -61.785 22.208 1.00 82.88 574 ARG A C 1
ATOM 4546 O O . ARG A 1 574 ? 11.123 -60.595 21.995 1.00 82.88 574 ARG A O 1
ATOM 4553 N N . THR A 1 575 ? 9.681 -62.292 22.280 1.00 89.44 575 THR A N 1
ATOM 4554 C CA . THR A 1 575 ? 8.469 -61.459 22.284 1.00 89.44 575 THR A CA 1
ATOM 4555 C C . THR A 1 575 ? 8.261 -60.846 23.666 1.00 89.44 575 THR A C 1
ATOM 4557 O O . THR A 1 575 ? 8.208 -61.557 24.668 1.00 89.44 575 THR A O 1
ATOM 4560 N N . LEU A 1 576 ? 8.176 -59.518 23.718 1.00 88.44 576 LEU A N 1
ATOM 4561 C CA . LEU A 1 576 ? 7.962 -58.733 24.935 1.00 88.44 576 LEU A CA 1
ATOM 4562 C C . LEU A 1 576 ? 6.482 -58.403 25.147 1.00 88.44 576 LEU A C 1
ATOM 4564 O O . LEU A 1 576 ? 6.016 -58.349 26.281 1.00 88.44 576 LEU A O 1
ATOM 4568 N N . SER A 1 577 ? 5.743 -58.163 24.063 1.00 92.06 577 SER A N 1
ATOM 4569 C CA . SER A 1 577 ? 4.307 -57.885 24.102 1.00 92.06 577 SER A CA 1
ATOM 4570 C C . SER A 1 577 ? 3.688 -58.135 22.732 1.00 92.06 577 SER A C 1
ATOM 4572 O O . SER A 1 577 ? 4.351 -57.949 21.719 1.00 92.06 577 SER A O 1
ATOM 4574 N N . SER A 1 578 ? 2.424 -58.527 22.681 1.00 93.56 578 SER A N 1
ATOM 4575 C CA . SER A 1 578 ? 1.651 -58.616 21.444 1.00 93.56 578 SER A CA 1
ATOM 4576 C C . SER A 1 578 ? 0.181 -58.385 21.744 1.00 93.56 578 SER A C 1
ATOM 4578 O O . SER A 1 578 ? -0.271 -58.723 22.839 1.00 93.56 578 SER A O 1
ATOM 4580 N N . SER A 1 579 ? -0.565 -57.837 20.791 1.00 91.88 579 SER A N 1
ATOM 4581 C CA . SER A 1 579 ? -2.004 -57.634 20.950 1.00 91.88 579 SER A CA 1
ATOM 4582 C C . SER A 1 579 ? -2.734 -57.664 19.611 1.00 91.88 579 SER A C 1
ATOM 4584 O O . SER A 1 579 ? -2.151 -57.353 18.570 1.00 91.88 579 SER A O 1
ATOM 4586 N N . SER A 1 580 ? -4.020 -58.001 19.668 1.00 91.69 580 SER A N 1
ATOM 4587 C CA . SER A 1 580 ? -4.977 -57.895 18.572 1.00 91.69 580 SER A CA 1
ATOM 4588 C C . SER A 1 580 ? -6.160 -57.031 19.012 1.00 91.69 580 SER A C 1
ATOM 4590 O O . SER A 1 580 ? -6.672 -57.160 20.124 1.00 91.69 580 SER A O 1
ATOM 4592 N N . VAL A 1 581 ? -6.579 -56.098 18.156 1.00 88.06 581 VAL A N 1
ATOM 4593 C CA . VAL A 1 581 ? -7.626 -55.116 18.471 1.00 88.06 581 VAL A CA 1
ATOM 4594 C C . VAL A 1 581 ? -8.612 -55.010 17.312 1.00 88.06 581 VAL A C 1
ATOM 4596 O O . VAL A 1 581 ? -8.219 -54.717 16.187 1.00 88.06 581 VAL A O 1
ATOM 4599 N N . GLY A 1 582 ? -9.904 -55.203 17.581 1.00 86.12 582 GLY A N 1
ATOM 4600 C CA . GLY A 1 582 ? -10.974 -54.909 16.624 1.00 86.12 582 GLY A CA 1
ATOM 4601 C C . GLY A 1 582 ? -11.352 -53.428 16.665 1.00 86.12 582 GLY A C 1
ATOM 4602 O O . GLY A 1 582 ? -11.688 -52.908 17.725 1.00 86.12 582 GLY A O 1
ATOM 4603 N N . ILE A 1 583 ? -11.325 -52.741 15.521 1.00 84.44 583 ILE A N 1
ATOM 4604 C CA . ILE A 1 583 ? -11.583 -51.286 15.443 1.00 84.44 583 ILE A CA 1
ATOM 4605 C C . ILE A 1 583 ? -12.985 -50.947 14.906 1.00 84.44 583 ILE A C 1
ATOM 4607 O O . ILE A 1 583 ? -13.442 -49.804 14.990 1.00 84.44 583 ILE A O 1
ATOM 4611 N N . GLY A 1 584 ? -13.700 -51.959 14.411 1.00 78.38 584 GLY A N 1
ATOM 4612 C CA . GLY A 1 584 ? -15.105 -51.878 14.019 1.00 78.38 584 GLY A CA 1
ATOM 4613 C C . GLY A 1 584 ? -15.369 -51.417 12.577 1.00 78.38 584 GLY A C 1
ATOM 4614 O O . GLY A 1 584 ? -14.450 -51.104 11.823 1.00 78.38 584 GLY A O 1
ATOM 4615 N N . PRO A 1 585 ? -16.650 -51.375 12.160 1.00 79.81 585 PRO A N 1
ATOM 4616 C CA . PRO A 1 585 ? -17.046 -51.224 10.753 1.00 79.81 585 PRO A CA 1
ATOM 4617 C C . PRO A 1 585 ? -16.883 -49.806 10.189 1.00 79.81 585 PRO A C 1
ATOM 4619 O O . PRO A 1 585 ? -17.097 -49.585 8.997 1.00 79.81 585 PRO A O 1
ATOM 4622 N N . ARG A 1 586 ? -16.561 -48.826 11.042 1.00 83.06 586 ARG A N 1
ATOM 4623 C CA . ARG A 1 586 ? -16.476 -47.400 10.686 1.00 83.06 586 ARG A CA 1
ATOM 4624 C C . ARG A 1 586 ? -15.046 -46.908 10.451 1.00 83.06 586 ARG A C 1
ATOM 4626 O O . ARG A 1 586 ? -14.794 -45.707 10.530 1.00 83.06 586 ARG A O 1
ATOM 4633 N N . ALA A 1 587 ? -14.153 -47.846 10.163 1.00 82.69 587 ALA A N 1
ATOM 4634 C CA . ALA A 1 587 ? -12.771 -47.638 9.761 1.00 82.69 587 ALA A CA 1
ATOM 4635 C C . ALA A 1 587 ? -12.498 -48.402 8.455 1.00 82.69 587 ALA A C 1
ATOM 4637 O O . ALA A 1 587 ? -13.293 -49.254 8.035 1.00 82.69 587 ALA A O 1
ATOM 4638 N N . ASN A 1 588 ? -11.397 -48.091 7.781 1.00 84.94 588 ASN A N 1
ATOM 4639 C CA . ASN A 1 588 ? -10.909 -48.873 6.649 1.00 84.94 588 ASN A CA 1
ATOM 4640 C C . ASN A 1 588 ? -9.504 -49.437 6.909 1.00 84.94 588 ASN A C 1
ATOM 4642 O O . ASN A 1 588 ? -8.942 -49.252 7.985 1.00 84.94 588 ASN A O 1
ATOM 4646 N N . ILE A 1 589 ? -8.949 -50.126 5.909 1.00 87.56 589 ILE A N 1
ATOM 4647 C CA . ILE A 1 589 ? -7.616 -50.733 5.989 1.00 87.56 589 ILE A CA 1
ATOM 4648 C C . ILE A 1 589 ? -6.528 -49.710 6.334 1.00 87.56 589 ILE A C 1
ATOM 4650 O O . ILE A 1 589 ? -5.738 -49.931 7.236 1.00 87.56 589 ILE A O 1
ATOM 4654 N N . CYS A 1 590 ? -6.549 -48.535 5.708 1.00 86.06 590 CYS A N 1
ATOM 4655 C CA . CYS A 1 590 ? -5.560 -47.495 5.973 1.00 86.06 590 CYS A CA 1
ATOM 4656 C C . CYS A 1 590 ? -5.662 -46.945 7.410 1.00 86.06 590 CYS A C 1
ATOM 4658 O O . CYS A 1 590 ? -4.639 -46.653 8.027 1.00 86.06 590 CYS A O 1
ATOM 4660 N N . ASP A 1 591 ? -6.874 -46.837 7.971 1.00 87.19 591 ASP A N 1
ATOM 4661 C CA . ASP A 1 591 ? -7.053 -46.444 9.372 1.00 87.19 591 ASP A CA 1
ATOM 4662 C C . ASP A 1 591 ? -6.467 -47.514 10.319 1.00 87.19 591 ASP A C 1
ATOM 4664 O O . ASP A 1 591 ? -5.898 -47.171 11.356 1.00 87.19 591 ASP A O 1
ATOM 4668 N N . ALA A 1 592 ? -6.583 -48.796 9.955 1.00 89.38 592 ALA A N 1
ATOM 4669 C CA . ALA A 1 592 ? -6.059 -49.926 10.723 1.00 89.38 592 ALA A CA 1
ATOM 4670 C C . ALA A 1 592 ? -4.527 -49.959 10.735 1.00 89.38 592 ALA A C 1
ATOM 4672 O O . ALA A 1 592 ? -3.921 -50.049 11.796 1.00 89.38 592 ALA A O 1
ATOM 4673 N N . GLU A 1 593 ? -3.915 -49.798 9.570 1.00 90.62 593 GLU A N 1
ATOM 4674 C CA . GLU A 1 593 ? -2.463 -49.797 9.362 1.00 90.62 593 GLU A CA 1
ATOM 4675 C C . GLU A 1 593 ? -1.776 -48.688 10.161 1.00 90.62 593 GLU A C 1
ATOM 4677 O O . GLU A 1 593 ? -0.833 -48.903 10.924 1.00 90.62 593 GLU A O 1
ATOM 4682 N N . MET A 1 594 ? -2.332 -47.481 10.067 1.00 88.81 594 MET A N 1
ATOM 4683 C CA . MET A 1 594 ? -1.839 -46.316 10.793 1.00 88.81 594 MET A CA 1
ATOM 4684 C C . MET A 1 594 ? -2.029 -46.452 12.306 1.00 88.81 594 MET A C 1
ATOM 4686 O O . MET A 1 594 ? -1.161 -46.049 13.086 1.00 88.81 594 MET A O 1
ATOM 4690 N N . LEU A 1 595 ? -3.151 -47.032 12.740 1.00 89.56 595 LEU A N 1
ATOM 4691 C CA . LEU A 1 595 ? -3.375 -47.328 14.151 1.00 89.56 595 LEU A CA 1
ATOM 4692 C C . LEU A 1 595 ? -2.437 -48.436 14.652 1.00 89.56 595 LEU A C 1
ATOM 4694 O O . LEU A 1 595 ? -1.993 -48.366 15.794 1.00 89.56 595 LEU A O 1
ATOM 4698 N N . GLY A 1 596 ? -2.085 -49.408 13.809 1.00 91.44 596 GLY A N 1
ATOM 4699 C CA . GLY A 1 596 ? -1.096 -50.445 14.100 1.00 91.44 596 GLY A CA 1
ATOM 4700 C C . GLY A 1 596 ? 0.269 -49.861 14.425 1.00 91.44 596 GLY A C 1
ATOM 4701 O O . GLY A 1 596 ? 0.818 -50.162 15.487 1.00 91.44 596 GLY A O 1
ATOM 4702 N N . ILE A 1 597 ? 0.764 -48.953 13.578 1.00 92.19 597 ILE A N 1
ATOM 4703 C CA . ILE A 1 597 ? 2.026 -48.238 13.816 1.00 92.19 597 ILE A CA 1
ATOM 4704 C C . ILE A 1 597 ? 1.970 -47.479 15.149 1.00 92.19 597 ILE A C 1
ATOM 4706 O O . ILE A 1 597 ? 2.894 -47.572 15.959 1.00 92.19 597 ILE A O 1
ATOM 4710 N N . LEU A 1 598 ? 0.872 -46.762 15.415 1.00 92.38 598 LEU A N 1
ATOM 4711 C CA . LEU A 1 598 ? 0.694 -46.012 16.661 1.00 92.38 598 LEU A CA 1
ATOM 4712 C C . LEU A 1 598 ? 0.683 -46.927 17.896 1.00 92.38 598 LEU A C 1
ATOM 4714 O O . LEU A 1 598 ? 1.366 -46.637 18.875 1.00 92.38 598 LEU A O 1
ATOM 4718 N N . LEU A 1 599 ? -0.076 -48.025 17.877 1.00 92.38 599 LEU A N 1
ATOM 4719 C CA . LEU A 1 599 ? -0.167 -48.944 19.016 1.00 92.38 599 LEU A CA 1
ATOM 4720 C C . LEU A 1 599 ? 1.166 -49.652 19.278 1.00 92.38 599 LEU A C 1
ATOM 4722 O O . LEU A 1 599 ? 1.590 -49.743 20.435 1.00 92.38 599 LEU A O 1
ATOM 4726 N N . ALA A 1 600 ? 1.855 -50.079 18.217 1.00 93.00 600 ALA A N 1
ATOM 4727 C CA . ALA A 1 600 ? 3.196 -50.638 18.317 1.00 93.00 600 ALA A CA 1
ATOM 4728 C C . ALA A 1 600 ? 4.173 -49.619 18.921 1.00 93.00 600 ALA A C 1
ATOM 4730 O O . ALA A 1 600 ? 4.920 -49.950 19.841 1.00 93.00 600 ALA A O 1
ATOM 4731 N N . PHE A 1 601 ? 4.117 -48.361 18.474 1.00 94.12 601 PHE A N 1
ATOM 4732 C CA . PHE A 1 601 ? 4.943 -47.288 19.015 1.00 94.12 601 PHE A CA 1
ATOM 4733 C C . PHE A 1 601 ? 4.676 -47.028 20.494 1.00 94.12 601 PHE A C 1
ATOM 4735 O O . PHE A 1 601 ? 5.612 -47.031 21.287 1.00 94.12 601 PHE A O 1
ATOM 4742 N N . MET A 1 602 ? 3.416 -46.843 20.889 1.00 92.94 602 MET A N 1
ATOM 4743 C CA . MET A 1 602 ? 3.067 -46.543 22.280 1.00 92.94 602 MET A CA 1
ATOM 4744 C C . MET A 1 602 ? 3.517 -47.663 23.220 1.00 92.94 602 MET A C 1
ATOM 4746 O O . MET A 1 602 ? 4.021 -47.393 24.314 1.00 92.94 602 MET A O 1
ATOM 4750 N N . LYS A 1 603 ? 3.401 -48.924 22.782 1.00 93.69 603 LYS A N 1
ATOM 4751 C CA . LYS A 1 603 ? 3.872 -50.057 23.576 1.00 93.69 603 LYS A CA 1
ATOM 4752 C C . LYS A 1 603 ? 5.396 -50.162 23.605 1.00 93.69 603 LYS A C 1
ATOM 4754 O O . LYS A 1 603 ? 5.957 -50.401 24.674 1.00 93.69 603 LYS A O 1
ATOM 4759 N N . ALA A 1 604 ? 6.065 -49.948 22.472 1.00 91.19 604 ALA A N 1
ATOM 4760 C CA . ALA A 1 604 ? 7.523 -49.921 22.398 1.00 91.19 604 ALA A CA 1
ATOM 4761 C C . ALA A 1 604 ? 8.114 -48.795 23.257 1.00 91.19 604 ALA A C 1
ATOM 4763 O O . ALA A 1 604 ? 9.060 -49.047 23.992 1.00 91.19 604 ALA A O 1
ATOM 4764 N N . LYS A 1 605 ? 7.509 -47.599 23.242 1.00 90.88 605 LYS A N 1
ATOM 4765 C CA . LYS A 1 605 ? 7.862 -46.452 24.092 1.00 90.88 605 LYS A CA 1
ATOM 4766 C C . LYS A 1 605 ? 7.801 -46.817 25.570 1.00 90.88 605 LYS A C 1
ATOM 4768 O O . LYS A 1 605 ? 8.786 -46.642 26.278 1.00 90.88 605 LYS A O 1
ATOM 4773 N N . GLN A 1 606 ? 6.681 -47.392 26.014 1.00 90.50 606 GLN A N 1
ATOM 4774 C CA . GLN A 1 606 ? 6.514 -47.824 27.404 1.00 90.50 606 GLN A CA 1
ATOM 4775 C C . GLN A 1 606 ? 7.587 -48.846 27.820 1.00 90.50 606 GLN A C 1
ATOM 4777 O O . GLN A 1 606 ? 8.143 -48.764 28.912 1.00 90.50 606 GLN A O 1
ATOM 4782 N N . ILE A 1 607 ? 7.880 -49.823 26.958 1.00 87.56 607 ILE A N 1
ATOM 4783 C CA . ILE A 1 607 ? 8.903 -50.844 27.222 1.00 87.56 607 ILE A CA 1
ATOM 4784 C C . ILE A 1 607 ? 10.299 -50.219 27.246 1.00 87.56 607 ILE A C 1
ATOM 4786 O O . ILE A 1 607 ? 11.085 -50.541 28.133 1.00 87.56 607 ILE A O 1
ATOM 4790 N N . ALA A 1 608 ? 10.597 -49.322 26.308 1.00 86.31 608 ALA A N 1
ATOM 4791 C CA . ALA A 1 608 ? 11.886 -48.658 26.208 1.00 86.31 608 ALA A CA 1
ATOM 4792 C C . ALA A 1 608 ? 12.186 -47.812 27.450 1.00 86.31 608 ALA A C 1
ATOM 4794 O O . ALA A 1 608 ? 13.258 -47.946 28.035 1.00 86.31 608 ALA A O 1
ATOM 4795 N N . GLU A 1 609 ? 11.207 -47.031 27.911 1.00 85.50 609 GLU A N 1
ATOM 4796 C CA . GLU A 1 609 ? 11.316 -46.208 29.120 1.00 85.50 609 GLU A CA 1
ATOM 4797 C C . GLU A 1 609 ? 11.470 -47.060 30.389 1.00 85.50 609 GLU A C 1
ATOM 4799 O O . GLU A 1 609 ? 12.289 -46.734 31.245 1.00 85.50 609 GLU A O 1
ATOM 4804 N N . ASN A 1 610 ? 10.754 -48.185 30.490 1.00 83.88 610 ASN A N 1
ATOM 4805 C CA . ASN A 1 610 ? 10.796 -49.044 31.677 1.00 83.88 610 ASN A CA 1
ATOM 4806 C C . ASN A 1 610 ? 12.025 -49.963 31.742 1.00 83.88 610 ASN A C 1
ATOM 4808 O O . ASN A 1 610 ? 12.459 -50.329 32.831 1.00 83.88 610 ASN A O 1
ATOM 4812 N N . GLN A 1 611 ? 12.550 -50.396 30.593 1.00 80.44 611 GLN A N 1
ATOM 4813 C CA . GLN A 1 611 ? 13.621 -51.400 30.509 1.00 80.44 611 GLN A CA 1
ATOM 4814 C C . GLN A 1 611 ? 14.960 -50.815 30.035 1.00 80.44 611 GLN A C 1
ATOM 4816 O O . GLN A 1 611 ? 15.929 -51.556 29.885 1.00 80.44 611 GLN A O 1
ATOM 4821 N N . GLY A 1 612 ? 15.038 -49.494 29.843 1.00 77.75 612 GLY A N 1
ATOM 4822 C CA . GLY A 1 612 ? 16.279 -48.786 29.527 1.00 77.75 612 GLY A CA 1
ATOM 4823 C C . GLY A 1 612 ? 16.756 -48.953 28.082 1.00 77.75 612 GLY A C 1
ATOM 4824 O O . GLY A 1 612 ? 17.958 -48.908 27.836 1.00 77.75 612 GLY A O 1
ATOM 4825 N N . TYR A 1 613 ? 15.846 -49.154 27.126 1.00 77.56 613 TYR A N 1
ATOM 4826 C CA . TYR A 1 613 ? 16.201 -49.111 25.705 1.00 77.56 613 TYR A CA 1
ATOM 4827 C C . TYR A 1 613 ? 16.195 -47.665 25.203 1.00 77.56 613 TYR A C 1
ATOM 4829 O O . TYR A 1 613 ? 15.297 -46.889 25.532 1.00 77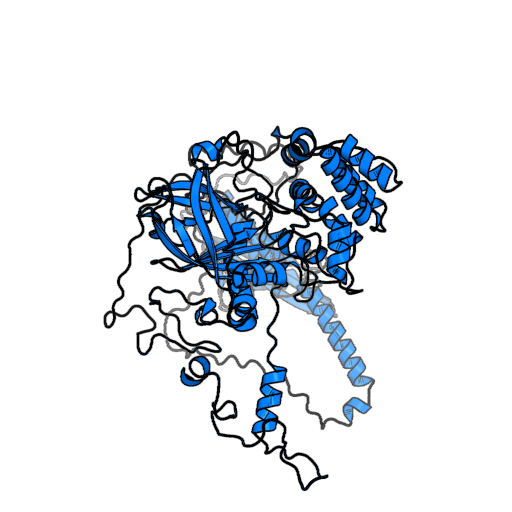.56 613 TYR A O 1
ATOM 4837 N N . CYS A 1 614 ? 17.171 -47.308 24.370 1.00 79.12 614 CYS A N 1
ATOM 4838 C CA . CYS A 1 614 ? 17.265 -45.961 23.805 1.00 79.12 614 CYS A CA 1
ATOM 4839 C C . CYS A 1 614 ? 16.499 -45.836 22.483 1.00 79.12 614 CYS A C 1
ATOM 4841 O O . CYS A 1 614 ? 16.020 -44.761 22.149 1.00 79.12 614 CYS A O 1
ATOM 4843 N N . ASN A 1 615 ? 16.336 -46.924 21.728 1.00 83.00 615 ASN A N 1
ATOM 4844 C CA . ASN A 1 615 ? 15.911 -46.825 20.334 1.00 83.00 615 ASN A CA 1
ATOM 4845 C C . ASN A 1 615 ? 14.695 -47.691 20.027 1.00 83.00 615 ASN A C 1
ATOM 4847 O O . ASN A 1 615 ? 14.532 -48.784 20.572 1.00 83.00 615 ASN A O 1
ATOM 4851 N N . ILE A 1 616 ? 13.846 -47.212 19.119 1.00 88.88 616 ILE A N 1
ATOM 4852 C CA . ILE A 1 616 ? 12.643 -47.922 18.677 1.00 88.88 616 ILE A CA 1
ATOM 4853 C C . ILE A 1 616 ? 12.690 -48.072 17.161 1.00 88.88 616 ILE A C 1
ATOM 4855 O O . ILE A 1 616 ? 12.881 -47.096 16.437 1.00 88.88 616 ILE A O 1
ATOM 4859 N N . ARG A 1 617 ? 12.467 -49.289 16.665 1.00 90.81 617 ARG A N 1
ATOM 4860 C CA . ARG A 1 617 ? 12.276 -49.543 15.234 1.00 90.81 617 ARG A CA 1
ATOM 4861 C C . ARG A 1 617 ? 10.966 -50.278 15.002 1.00 90.81 617 ARG A C 1
ATOM 4863 O O . ARG A 1 617 ? 10.753 -51.320 15.607 1.00 90.81 617 ARG A O 1
ATOM 4870 N N . ILE A 1 618 ? 10.102 -49.748 14.144 1.00 91.19 618 ILE A N 1
ATOM 4871 C CA . ILE A 1 618 ? 8.790 -50.318 13.824 1.00 91.19 618 ILE A CA 1
ATOM 4872 C C . ILE A 1 618 ? 8.769 -50.741 12.361 1.00 91.19 618 ILE A C 1
ATOM 4874 O O . ILE A 1 618 ? 9.113 -49.948 11.487 1.00 91.19 618 ILE A O 1
ATOM 4878 N N . TYR A 1 619 ? 8.336 -51.968 12.105 1.00 89.44 619 TYR A N 1
ATOM 4879 C CA . TYR A 1 619 ? 8.125 -52.510 10.772 1.00 89.44 619 TYR A CA 1
ATOM 4880 C C . TYR A 1 619 ? 6.629 -52.591 10.453 1.00 89.44 619 TYR A C 1
ATOM 4882 O O . TYR A 1 619 ? 5.835 -53.029 11.287 1.00 89.44 619 TYR A O 1
ATOM 4890 N N . CYS A 1 620 ? 6.264 -52.161 9.249 1.00 88.12 620 CYS A N 1
ATOM 4891 C CA . CYS A 1 620 ? 4.906 -52.191 8.701 1.00 88.12 620 CYS A CA 1
ATOM 4892 C C . CYS A 1 620 ? 5.001 -52.528 7.210 1.00 88.12 620 CYS A C 1
ATOM 4894 O O . CYS A 1 620 ? 5.946 -52.102 6.546 1.00 88.12 620 CYS A O 1
ATOM 4896 N N . ASP A 1 621 ? 4.050 -53.267 6.657 1.00 85.12 621 ASP A N 1
ATOM 4897 C CA . ASP A 1 621 ? 4.061 -53.674 5.248 1.00 85.12 621 ASP A CA 1
ATOM 4898 C C . ASP A 1 621 ? 3.278 -52.752 4.307 1.00 85.12 621 ASP A C 1
ATOM 4900 O O . ASP A 1 621 ? 3.229 -52.965 3.089 1.00 85.12 621 ASP A O 1
ATOM 4904 N N . ASN A 1 622 ? 2.822 -51.615 4.829 1.00 85.19 622 ASN A N 1
ATOM 4905 C CA . ASN A 1 622 ? 2.091 -50.606 4.087 1.00 85.19 622 ASN A CA 1
ATOM 4906 C C . ASN A 1 622 ? 2.919 -49.339 3.821 1.00 85.19 622 ASN A C 1
ATOM 4908 O O . ASN A 1 622 ? 3.056 -48.447 4.661 1.00 85.19 622 ASN A O 1
ATOM 4912 N N . GLN A 1 623 ? 3.429 -49.202 2.593 1.00 80.88 623 GLN A N 1
ATOM 4913 C CA . GLN A 1 623 ? 4.227 -48.032 2.191 1.00 80.88 623 GLN A CA 1
ATOM 4914 C C . GLN A 1 623 ? 3.469 -46.703 2.313 1.00 80.88 623 GLN A C 1
ATOM 4916 O O . GLN A 1 623 ? 4.087 -45.662 2.546 1.00 80.88 623 GLN A O 1
ATOM 4921 N N . ALA A 1 624 ? 2.146 -46.709 2.122 1.00 78.88 624 ALA A N 1
ATOM 4922 C CA . ALA A 1 624 ? 1.342 -45.497 2.231 1.00 78.88 624 ALA A CA 1
ATOM 4923 C C . ALA A 1 624 ? 1.222 -45.051 3.693 1.00 78.88 624 ALA A C 1
ATOM 4925 O O . ALA A 1 624 ? 1.340 -43.857 3.960 1.00 78.88 624 ALA A O 1
ATOM 4926 N N . ALA A 1 625 ? 1.078 -45.993 4.630 1.00 82.38 625 ALA A N 1
ATOM 4927 C CA . ALA A 1 625 ? 1.067 -45.701 6.060 1.00 82.38 625 ALA A CA 1
ATOM 4928 C C . ALA A 1 625 ? 2.417 -45.135 6.534 1.00 82.38 625 ALA A C 1
ATOM 4930 O O . ALA A 1 625 ? 2.454 -44.100 7.196 1.00 82.38 625 ALA A O 1
ATOM 4931 N N . VAL A 1 626 ? 3.537 -45.728 6.100 1.00 80.06 626 VAL A N 1
ATOM 4932 C CA . VAL A 1 626 ? 4.889 -45.226 6.423 1.00 80.06 626 VAL A CA 1
ATOM 4933 C C . VAL A 1 626 ? 5.115 -43.801 5.905 1.00 80.06 626 VAL A C 1
ATOM 4935 O O . VAL A 1 626 ? 5.724 -42.988 6.590 1.00 80.06 626 VAL A O 1
ATOM 4938 N N . LYS A 1 627 ? 4.600 -43.454 4.718 1.00 78.19 627 LYS A N 1
ATOM 4939 C CA . LYS A 1 627 ? 4.685 -42.078 4.192 1.00 78.19 627 LYS A CA 1
ATOM 4940 C C . LYS A 1 627 ? 3.755 -41.113 4.929 1.00 78.19 627 LYS A C 1
ATOM 4942 O O . LYS A 1 627 ? 4.126 -39.970 5.167 1.00 78.19 627 LYS A O 1
ATOM 4947 N N . ALA A 1 628 ? 2.555 -41.569 5.281 1.00 76.25 628 ALA A N 1
ATOM 4948 C CA . ALA A 1 628 ? 1.530 -40.745 5.910 1.00 76.25 628 ALA A CA 1
ATOM 4949 C C . ALA A 1 628 ? 1.778 -40.496 7.407 1.00 76.25 628 ALA A C 1
ATOM 4951 O O . ALA A 1 628 ? 1.262 -39.524 7.948 1.00 76.25 628 ALA A O 1
ATOM 4952 N N . ILE A 1 629 ? 2.562 -41.333 8.097 1.00 76.94 629 ILE A N 1
ATOM 4953 C CA . ILE A 1 629 ? 2.804 -41.186 9.544 1.00 76.94 629 ILE A CA 1
ATOM 4954 C C . ILE A 1 629 ? 3.538 -39.888 9.909 1.00 76.94 629 ILE A C 1
ATOM 4956 O O . ILE A 1 629 ? 3.311 -39.348 10.990 1.00 76.94 629 ILE A O 1
ATOM 4960 N N . ALA A 1 630 ? 4.361 -39.365 8.995 1.00 68.00 630 ALA A N 1
ATOM 4961 C CA . ALA A 1 630 ? 5.081 -38.102 9.148 1.00 68.00 630 ALA A CA 1
ATOM 4962 C C . ALA A 1 630 ? 4.320 -36.890 8.575 1.00 68.00 630 ALA A C 1
ATOM 4964 O O . ALA A 1 630 ? 4.750 -35.753 8.765 1.00 68.00 630 ALA A O 1
ATOM 4965 N N . ASP A 1 631 ? 3.197 -37.110 7.883 1.00 71.75 631 ASP A N 1
ATOM 4966 C CA . ASP A 1 631 ? 2.383 -36.043 7.310 1.00 71.75 631 ASP A CA 1
ATOM 4967 C C . ASP A 1 631 ? 1.316 -35.582 8.319 1.00 71.75 631 ASP A C 1
ATOM 4969 O O . ASP A 1 631 ? 0.502 -36.361 8.814 1.00 71.75 631 ASP A O 1
ATOM 4973 N N . LEU A 1 632 ? 1.323 -34.288 8.649 1.00 71.00 632 LEU A N 1
ATOM 4974 C CA . LEU A 1 632 ? 0.311 -33.663 9.509 1.00 71.00 632 LEU A CA 1
ATOM 4975 C C . LEU A 1 632 ? -0.776 -32.932 8.706 1.00 71.00 632 LEU A C 1
ATOM 4977 O O . LEU A 1 632 ? -1.715 -32.387 9.298 1.00 71.00 632 LEU A O 1
ATOM 4981 N N . SER A 1 633 ? -0.681 -32.930 7.374 1.00 74.25 633 SER A N 1
ATOM 4982 C CA . SER A 1 633 ? -1.676 -32.365 6.466 1.00 74.25 633 SER A CA 1
ATOM 4983 C C . SER A 1 633 ? -2.988 -33.166 6.478 1.00 74.25 633 SER A C 1
ATOM 4985 O O . SER A 1 633 ? -3.116 -34.220 7.103 1.00 74.25 633 SER A O 1
ATOM 4987 N N . ARG A 1 634 ? -4.037 -32.651 5.825 1.00 74.56 634 ARG A N 1
ATOM 4988 C CA . ARG A 1 634 ? -5.335 -33.343 5.760 1.00 74.56 634 ARG A CA 1
ATOM 4989 C C . ARG A 1 634 ? -5.260 -34.527 4.791 1.00 74.56 634 ARG A C 1
ATOM 4991 O O . ARG A 1 634 ? -5.472 -34.354 3.593 1.00 74.56 634 ARG A O 1
ATOM 4998 N N . HIS A 1 635 ? -5.075 -35.735 5.314 1.00 74.62 635 HIS A N 1
ATOM 4999 C CA . HIS A 1 635 ? -5.042 -36.967 4.521 1.00 74.62 635 HIS A CA 1
ATOM 5000 C C . HIS A 1 635 ? -5.957 -38.068 5.103 1.00 74.62 635 HIS A C 1
ATOM 5002 O O . HIS A 1 635 ? -6.397 -37.986 6.255 1.00 74.62 635 HIS A O 1
ATOM 5008 N N . PRO A 1 636 ? -6.311 -39.104 4.315 1.00 69.81 636 PRO A N 1
ATOM 5009 C CA . PRO A 1 636 ? -6.943 -40.310 4.851 1.00 69.81 636 PRO A CA 1
ATOM 5010 C C . PRO A 1 636 ? -6.112 -40.880 6.008 1.00 69.81 636 PRO A C 1
ATOM 5012 O O . PRO A 1 636 ? -4.896 -40.965 5.879 1.00 69.81 636 PRO A O 1
ATOM 5015 N N . CYS A 1 637 ? -6.747 -41.279 7.114 1.00 74.38 637 CYS A N 1
ATOM 5016 C CA . CYS A 1 637 ? -6.076 -41.933 8.255 1.00 74.38 637 CYS A CA 1
ATOM 5017 C C . CYS A 1 637 ? -5.213 -41.006 9.154 1.00 74.38 637 CYS A C 1
ATOM 5019 O O . CYS A 1 637 ? -4.487 -41.483 10.024 1.00 74.38 637 CYS A O 1
ATOM 5021 N N . GLN A 1 638 ? -5.360 -39.674 9.026 1.00 80.69 638 GLN A N 1
ATOM 5022 C CA . GLN A 1 638 ? -4.656 -38.629 9.808 1.00 80.69 638 GLN A CA 1
ATOM 5023 C C . GLN A 1 638 ? -4.820 -38.731 11.340 1.00 80.69 638 GLN A C 1
ATOM 5025 O O . GLN A 1 638 ? -4.019 -38.190 12.100 1.00 80.69 638 GLN A O 1
ATOM 5030 N N . TYR A 1 639 ? -5.860 -39.410 11.833 1.00 82.50 639 TYR A N 1
ATOM 5031 C CA . TYR A 1 639 ? -6.106 -39.518 13.275 1.00 82.50 639 TYR A CA 1
ATOM 5032 C C . TYR A 1 639 ? -4.892 -40.080 14.030 1.00 82.50 639 TYR A C 1
ATOM 5034 O O . TYR A 1 639 ? -4.468 -39.504 15.030 1.00 82.50 639 TYR A O 1
ATOM 5042 N N . ALA A 1 640 ? -4.306 -41.171 13.530 1.00 83.06 640 ALA A N 1
ATOM 5043 C CA . ALA A 1 640 ? -3.179 -41.813 14.192 1.00 83.06 640 ALA A CA 1
ATOM 5044 C C . ALA A 1 640 ? -1.868 -41.025 14.021 1.00 83.06 640 ALA A C 1
ATOM 5046 O O . ALA A 1 640 ? -1.108 -40.953 14.983 1.00 83.06 640 ALA A O 1
ATOM 5047 N N . SER A 1 641 ? -1.626 -40.358 12.879 1.00 80.69 641 SER A N 1
ATOM 5048 C CA . SER A 1 641 ? -0.424 -39.518 12.692 1.00 80.69 641 SER A CA 1
ATOM 5049 C C . SER A 1 641 ? -0.403 -38.324 13.649 1.00 80.69 641 SER A C 1
ATOM 5051 O O . SER A 1 641 ? 0.632 -38.022 14.242 1.00 80.69 641 SER A O 1
ATOM 5053 N N . ARG A 1 642 ? -1.563 -37.704 13.910 1.00 81.38 642 ARG A N 1
ATOM 5054 C CA . ARG A 1 642 ? -1.674 -36.584 14.863 1.00 81.38 642 ARG A CA 1
ATOM 5055 C C . ARG A 1 642 ? -1.438 -36.965 16.321 1.00 81.38 642 ARG A C 1
ATOM 5057 O O . ARG A 1 642 ? -1.089 -36.086 17.103 1.00 81.38 642 ARG A O 1
ATOM 5064 N N . ILE A 1 643 ? -1.635 -38.229 16.688 1.00 83.12 643 ILE A N 1
ATOM 5065 C CA . ILE A 1 643 ? -1.314 -38.737 18.031 1.00 83.12 643 ILE A CA 1
ATOM 5066 C C . ILE A 1 643 ? 0.137 -39.221 18.074 1.00 83.12 643 ILE A C 1
ATOM 5068 O O . ILE A 1 643 ? 0.852 -38.951 19.036 1.00 83.12 643 ILE A O 1
ATOM 5072 N N . PHE A 1 644 ? 0.582 -39.896 17.015 1.00 84.56 644 PHE A N 1
ATOM 5073 C CA . PHE A 1 644 ? 1.934 -40.423 16.895 1.00 84.56 644 PHE A CA 1
ATOM 5074 C C . PHE A 1 644 ? 2.985 -39.309 16.945 1.00 84.56 644 PHE A C 1
ATOM 5076 O O . PHE A 1 644 ? 3.900 -39.388 17.756 1.00 84.56 644 PHE A O 1
ATOM 5083 N N . ALA A 1 645 ? 2.844 -38.254 16.137 1.00 81.50 645 ALA A N 1
ATOM 5084 C CA . ALA A 1 645 ? 3.856 -37.205 16.005 1.00 81.50 645 ALA A CA 1
ATOM 5085 C C . ALA A 1 645 ? 4.260 -36.524 17.334 1.00 81.50 645 ALA A C 1
ATOM 5087 O O . ALA A 1 645 ? 5.457 -36.485 17.623 1.00 81.50 645 ALA A O 1
ATOM 5088 N N . PRO A 1 646 ? 3.334 -36.026 18.184 1.00 77.75 646 PRO A N 1
ATOM 5089 C CA . PRO A 1 646 ? 3.719 -35.434 19.466 1.00 77.75 646 PRO A CA 1
ATOM 5090 C C . PRO A 1 646 ? 4.303 -36.465 20.442 1.00 77.75 646 PRO A C 1
ATOM 5092 O O . PRO A 1 646 ? 5.240 -36.145 21.169 1.00 77.75 646 PRO A O 1
ATOM 5095 N N . ALA A 1 647 ? 3.807 -37.708 20.443 1.00 80.25 647 ALA A N 1
ATOM 5096 C CA . ALA A 1 647 ? 4.326 -38.764 21.313 1.00 80.25 647 ALA A CA 1
ATOM 5097 C C . ALA A 1 647 ? 5.736 -39.232 20.894 1.00 80.25 647 ALA A C 1
ATOM 5099 O O . ALA A 1 647 ? 6.580 -39.498 21.751 1.00 80.25 647 ALA A O 1
ATOM 5100 N N . ALA A 1 648 ? 6.001 -39.290 19.587 1.00 82.50 648 ALA A N 1
ATOM 5101 C CA . ALA A 1 648 ? 7.305 -39.576 18.998 1.00 82.50 648 ALA A CA 1
ATOM 5102 C C . ALA A 1 648 ? 8.311 -38.463 19.305 1.00 82.50 648 ALA A C 1
ATOM 5104 O O . ALA A 1 648 ? 9.416 -38.746 19.765 1.00 82.50 648 ALA A O 1
ATOM 5105 N N . LYS A 1 649 ? 7.896 -37.202 19.136 1.00 81.88 649 LYS A N 1
ATOM 5106 C CA . LYS A 1 649 ? 8.705 -36.031 19.481 1.00 81.88 649 LYS A CA 1
ATOM 5107 C C . LYS A 1 649 ? 9.106 -36.040 20.960 1.00 81.88 649 LYS A C 1
ATOM 5109 O O . LYS A 1 649 ? 10.293 -35.989 21.256 1.00 81.88 649 LYS A O 1
ATOM 5114 N N . ALA A 1 650 ? 8.145 -36.226 21.867 1.00 80.06 650 ALA A N 1
ATOM 5115 C CA . ALA A 1 650 ? 8.414 -36.289 23.305 1.00 80.06 650 ALA A CA 1
ATOM 5116 C C . ALA A 1 650 ? 9.363 -37.440 23.693 1.00 80.06 650 ALA A C 1
ATOM 5118 O O . ALA A 1 650 ? 10.165 -37.304 24.614 1.00 80.06 650 ALA A O 1
ATOM 5119 N N . PHE A 1 651 ? 9.294 -38.582 22.997 1.00 80.44 651 PHE A N 1
ATOM 5120 C CA . PHE A 1 651 ? 10.218 -39.690 23.236 1.00 80.44 651 PHE A CA 1
ATOM 5121 C C . PHE A 1 651 ? 11.656 -39.339 22.829 1.00 80.44 651 PHE A C 1
ATOM 5123 O O . PHE A 1 651 ? 12.567 -39.583 23.623 1.00 80.44 651 PHE A O 1
ATOM 5130 N N . ILE A 1 652 ? 11.843 -38.753 21.638 1.00 80.31 652 ILE A N 1
ATOM 5131 C CA . ILE A 1 652 ? 13.153 -38.344 21.097 1.00 80.31 652 ILE A CA 1
ATOM 5132 C C . ILE A 1 652 ? 13.773 -37.234 21.956 1.00 80.31 652 ILE A C 1
ATOM 5134 O O . ILE A 1 652 ? 14.929 -37.336 22.351 1.00 80.31 652 ILE A O 1
ATOM 5138 N N . GLU A 1 653 ? 12.993 -36.216 22.328 1.00 78.12 653 GLU A N 1
ATOM 5139 C CA . GLU A 1 653 ? 13.462 -35.094 23.158 1.00 78.12 653 GLU A CA 1
ATOM 5140 C C . GLU A 1 653 ? 13.871 -35.520 24.577 1.00 78.12 653 GLU A C 1
ATOM 5142 O O . GLU A 1 653 ? 14.631 -34.819 25.242 1.00 78.12 653 GLU A O 1
ATOM 5147 N N . GLY A 1 654 ? 13.404 -36.681 25.045 1.00 73.75 654 GLY A N 1
ATOM 5148 C CA . GLY A 1 654 ? 13.706 -37.176 26.384 1.00 73.75 654 GLY A CA 1
ATOM 5149 C C . GLY A 1 654 ? 15.160 -37.614 26.608 1.00 73.75 654 GLY A C 1
ATOM 5150 O O . GLY A 1 654 ? 15.550 -37.742 27.767 1.00 73.75 654 GLY A O 1
ATOM 5151 N N . HIS A 1 655 ? 15.954 -37.881 25.558 1.00 76.19 655 HIS A N 1
ATOM 5152 C CA . HIS A 1 655 ? 17.377 -38.241 25.683 1.00 76.19 655 HIS A CA 1
ATOM 5153 C C . HIS A 1 655 ? 18.111 -38.169 24.326 1.00 76.19 655 HIS A C 1
ATOM 5155 O O . HIS A 1 655 ? 17.623 -38.703 23.335 1.00 76.19 655 HIS A O 1
ATOM 5161 N N . LEU A 1 656 ? 19.322 -37.590 24.299 1.00 68.44 656 LEU A N 1
ATOM 5162 C CA . LEU A 1 656 ? 20.088 -37.264 23.075 1.00 68.44 656 LEU A CA 1
ATOM 5163 C C . LEU A 1 656 ? 20.414 -38.462 22.161 1.00 68.44 656 LEU A C 1
ATOM 5165 O O . LEU A 1 656 ? 20.623 -38.288 20.966 1.00 68.44 656 LEU A O 1
ATOM 5169 N N . GLU A 1 657 ? 20.462 -39.677 22.706 1.00 73.25 657 GLU A N 1
ATOM 5170 C CA . GLU A 1 657 ? 20.755 -40.898 21.936 1.00 73.25 657 GLU A CA 1
ATOM 5171 C C . GLU A 1 657 ? 19.513 -41.621 21.390 1.00 73.25 657 GLU A C 1
ATOM 5173 O O . GLU A 1 657 ? 19.651 -42.697 20.808 1.00 73.25 657 GLU A O 1
ATOM 5178 N N . ARG A 1 658 ? 18.299 -41.089 21.599 1.00 81.56 658 ARG A N 1
ATOM 5179 C CA . ARG A 1 658 ? 17.061 -41.759 21.177 1.00 81.56 658 ARG A CA 1
ATOM 5180 C C . ARG A 1 658 ? 16.723 -41.455 19.727 1.00 81.56 658 ARG A C 1
ATOM 5182 O O . ARG A 1 658 ? 16.633 -40.299 19.328 1.00 81.56 658 ARG A O 1
ATOM 5189 N N . PHE A 1 659 ? 16.410 -42.496 18.963 1.00 79.50 659 PHE A N 1
ATOM 5190 C CA . PHE A 1 659 ? 15.803 -42.359 17.642 1.00 79.50 659 PHE A CA 1
ATOM 5191 C C . PHE A 1 659 ? 14.644 -43.338 17.430 1.00 79.50 659 PHE A C 1
ATOM 5193 O O . PHE A 1 659 ? 14.554 -44.401 18.055 1.00 79.50 659 PHE A O 1
ATOM 5200 N N . ILE A 1 660 ? 13.757 -42.971 16.504 1.00 84.12 660 ILE A N 1
ATOM 5201 C CA . ILE A 1 660 ? 12.646 -43.805 16.040 1.00 84.12 660 ILE A CA 1
ATOM 5202 C C . ILE A 1 660 ? 12.841 -44.061 14.547 1.00 84.12 660 ILE A C 1
ATOM 5204 O O . ILE A 1 660 ? 12.953 -43.115 13.771 1.00 84.12 660 ILE A O 1
ATOM 5208 N N . HIS A 1 661 ? 12.870 -45.330 14.140 1.00 84.50 661 HIS A N 1
ATOM 5209 C CA . HIS A 1 661 ? 12.829 -45.726 12.728 1.00 84.50 661 HIS A CA 1
ATOM 5210 C C . HIS A 1 661 ? 11.497 -46.405 12.433 1.00 84.50 661 HIS A C 1
ATOM 5212 O O . HIS A 1 661 ? 11.127 -47.361 13.111 1.00 84.50 661 HIS A O 1
ATOM 5218 N N . ILE A 1 662 ? 10.795 -45.945 11.402 1.00 84.81 662 ILE A N 1
ATOM 5219 C CA . ILE A 1 662 ? 9.653 -46.665 10.836 1.00 84.81 662 ILE A CA 1
ATOM 5220 C C . ILE A 1 662 ? 10.077 -47.151 9.459 1.00 84.81 662 ILE A C 1
ATOM 5222 O O . ILE A 1 662 ? 10.454 -46.353 8.601 1.00 84.81 662 ILE A O 1
ATOM 5226 N N . THR A 1 663 ? 10.038 -48.461 9.263 1.00 81.50 663 THR A N 1
ATOM 5227 C CA . THR A 1 663 ? 10.576 -49.113 8.077 1.00 81.50 663 THR A CA 1
ATOM 5228 C C . THR A 1 663 ? 9.494 -49.936 7.409 1.00 81.50 663 THR A C 1
ATOM 5230 O O . THR A 1 663 ? 8.782 -50.706 8.053 1.00 81.50 663 THR A O 1
ATOM 5233 N N . TRP A 1 664 ? 9.385 -49.787 6.093 1.00 87.75 664 TRP A N 1
ATOM 5234 C CA . TRP A 1 664 ? 8.549 -50.681 5.316 1.00 87.75 664 TRP A CA 1
ATOM 5235 C C . TRP A 1 664 ? 9.199 -52.067 5.213 1.00 87.75 664 TRP A C 1
ATOM 5237 O O . TRP A 1 664 ? 10.378 -52.164 4.876 1.00 87.75 664 TRP A O 1
ATOM 5247 N N . THR A 1 665 ? 8.439 -53.130 5.467 1.00 79.81 665 THR A N 1
ATOM 5248 C CA . THR A 1 665 ? 8.870 -54.519 5.259 1.00 79.81 665 THR A CA 1
ATOM 5249 C C . THR A 1 665 ? 7.886 -55.219 4.328 1.00 79.81 665 THR A C 1
ATOM 5251 O O . THR A 1 665 ? 6.689 -55.060 4.506 1.00 79.81 665 THR A O 1
ATOM 5254 N N . PRO A 1 666 ? 8.312 -55.989 3.322 1.00 72.88 666 PRO A N 1
ATOM 5255 C CA . PRO A 1 666 ? 7.348 -56.646 2.450 1.00 72.88 666 PRO A CA 1
ATOM 5256 C C . PRO A 1 666 ? 6.592 -57.757 3.206 1.00 72.88 666 PRO A C 1
ATOM 5258 O O . PRO A 1 666 ? 7.212 -58.622 3.833 1.00 72.88 666 PRO A O 1
ATOM 5261 N N . GLY A 1 667 ? 5.258 -57.733 3.136 1.00 74.38 667 GLY A N 1
ATOM 5262 C CA . GLY A 1 667 ? 4.372 -58.708 3.785 1.00 74.38 667 GLY A CA 1
ATOM 5263 C C . GLY A 1 667 ? 4.541 -60.136 3.251 1.00 74.38 667 GLY A C 1
ATOM 5264 O O . GLY A 1 667 ? 4.927 -60.324 2.098 1.00 74.38 667 GLY A O 1
ATOM 5265 N N . HIS A 1 668 ? 4.268 -61.138 4.093 1.00 71.94 668 HIS A N 1
ATOM 5266 C CA . HIS A 1 668 ? 4.320 -62.576 3.766 1.00 71.94 668 HIS A CA 1
ATOM 5267 C C . HIS A 1 668 ? 5.666 -63.112 3.233 1.00 71.94 668 HIS A C 1
ATOM 5269 O O . HIS A 1 668 ? 5.698 -63.993 2.375 1.00 71.94 668 HIS A O 1
ATOM 5275 N N . ASN A 1 669 ? 6.795 -62.584 3.720 1.00 73.62 669 ASN A N 1
ATOM 5276 C CA . ASN A 1 669 ? 8.144 -63.025 3.321 1.00 73.62 669 ASN A CA 1
ATOM 5277 C C . ASN A 1 669 ? 8.886 -63.814 4.412 1.00 73.62 669 ASN A C 1
ATOM 5279 O O . ASN A 1 669 ? 10.114 -63.893 4.393 1.00 73.62 669 ASN A O 1
ATOM 5283 N N . GLY A 1 670 ? 8.169 -64.384 5.386 1.00 72.44 670 GLY A N 1
ATOM 5284 C CA . GLY A 1 670 ? 8.767 -65.229 6.425 1.00 72.44 670 GLY A CA 1
ATOM 5285 C C . GLY A 1 670 ? 9.472 -64.451 7.541 1.00 72.44 670 GLY A C 1
ATOM 5286 O O . GLY A 1 670 ? 10.208 -65.034 8.339 1.00 72.44 670 GLY A O 1
ATOM 5287 N N . VAL A 1 671 ? 9.241 -63.136 7.636 1.00 81.62 671 VAL A N 1
ATOM 5288 C CA . VAL A 1 671 ? 9.686 -62.330 8.780 1.00 81.62 671 VAL A CA 1
ATOM 5289 C C . VAL A 1 671 ? 8.749 -62.615 9.948 1.00 81.62 671 VAL A C 1
ATOM 5291 O O . VAL A 1 671 ? 7.660 -62.058 10.024 1.00 81.62 671 VAL A O 1
ATOM 5294 N N . GLU A 1 672 ? 9.183 -63.463 10.880 1.00 84.69 672 GLU A N 1
ATOM 5295 C CA . GLU A 1 672 ? 8.365 -63.978 11.993 1.00 84.69 672 GLU A CA 1
ATOM 5296 C C . GLU A 1 672 ? 7.569 -62.890 12.749 1.00 84.69 672 GLU A C 1
ATOM 5298 O O . GLU A 1 672 ? 6.413 -63.106 13.110 1.00 84.69 672 GLU A O 1
ATOM 5303 N N . GLY A 1 673 ? 8.157 -61.707 12.976 1.00 86.81 673 GLY A N 1
ATOM 5304 C CA . GLY A 1 673 ? 7.463 -60.578 13.612 1.00 86.81 673 GLY A CA 1
ATOM 5305 C C . GLY A 1 673 ? 6.316 -60.009 12.769 1.00 86.81 673 GLY A C 1
ATOM 5306 O O . GLY A 1 673 ? 5.257 -59.710 13.315 1.00 86.81 673 GLY A O 1
ATOM 5307 N N . ASN A 1 674 ? 6.498 -59.924 11.451 1.00 86.69 674 ASN A N 1
ATOM 5308 C CA . ASN A 1 674 ? 5.478 -59.447 10.521 1.00 86.69 674 ASN A CA 1
ATOM 5309 C C . ASN A 1 674 ? 4.358 -60.478 10.337 1.00 86.69 674 ASN A C 1
ATOM 5311 O O . ASN A 1 674 ? 3.194 -60.126 10.461 1.00 86.69 674 ASN A O 1
ATOM 5315 N N . GLU A 1 675 ? 4.697 -61.762 10.160 1.00 88.88 675 GLU A N 1
ATOM 5316 C CA . GLU A 1 675 ? 3.696 -62.846 10.076 1.00 88.88 675 GLU A CA 1
ATOM 5317 C C . GLU A 1 675 ? 2.847 -62.930 11.356 1.00 88.88 675 GLU A C 1
ATOM 5319 O O . GLU A 1 675 ? 1.652 -63.225 11.337 1.00 88.88 675 GLU A O 1
ATOM 5324 N N . THR A 1 676 ? 3.466 -62.648 12.506 1.00 91.12 676 THR A N 1
ATOM 5325 C CA . THR A 1 676 ? 2.751 -62.587 13.783 1.00 91.12 676 THR A CA 1
ATOM 5326 C C . THR A 1 676 ? 1.812 -61.384 13.843 1.00 91.12 676 THR A C 1
ATOM 5328 O O . THR A 1 676 ? 0.691 -61.534 14.326 1.00 91.12 676 THR A O 1
ATOM 5331 N N . ALA A 1 677 ? 2.243 -60.210 13.372 1.00 91.31 677 ALA A N 1
ATOM 5332 C CA . ALA A 1 677 ? 1.401 -59.017 13.326 1.00 91.31 677 ALA A CA 1
ATOM 5333 C C . ALA A 1 677 ? 0.190 -59.208 12.395 1.00 91.31 677 ALA A C 1
ATOM 5335 O O . ALA A 1 677 ? -0.927 -58.918 12.823 1.00 91.31 677 ALA A O 1
ATOM 5336 N N . ASP A 1 678 ? 0.384 -59.801 11.213 1.00 90.75 678 ASP A N 1
ATOM 5337 C CA . ASP A 1 678 ? -0.697 -60.135 10.271 1.00 90.75 678 ASP A CA 1
ATOM 5338 C C . ASP A 1 678 ? -1.707 -61.111 10.877 1.00 90.75 678 ASP A C 1
ATOM 5340 O O . ASP A 1 678 ? -2.917 -60.852 10.904 1.00 90.75 678 ASP A O 1
ATOM 5344 N N . ARG A 1 679 ? -1.237 -62.211 11.478 1.00 93.56 679 ARG A N 1
ATOM 5345 C CA . ARG A 1 679 ? -2.132 -63.153 12.164 1.00 93.56 679 ARG A CA 1
ATOM 5346 C C . ARG A 1 679 ? -2.946 -62.459 13.263 1.00 93.56 679 ARG A C 1
ATOM 5348 O O . ARG A 1 679 ? -4.146 -62.707 13.385 1.00 93.56 679 ARG A O 1
ATOM 5355 N N . LEU A 1 680 ? -2.322 -61.575 14.044 1.00 93.19 680 LEU A N 1
ATOM 5356 C CA . LEU A 1 680 ? -3.002 -60.809 15.093 1.00 93.19 680 LEU A CA 1
ATOM 5357 C C . LEU A 1 680 ? -4.006 -59.798 14.519 1.00 93.19 680 LEU A C 1
ATOM 5359 O O . LEU A 1 680 ? -5.079 -59.621 15.094 1.00 93.19 680 LEU A O 1
ATOM 5363 N N . ALA A 1 681 ? -3.712 -59.162 13.385 1.00 90.88 681 ALA A N 1
ATOM 5364 C CA . ALA A 1 681 ? -4.637 -58.249 12.718 1.00 90.88 681 ALA A CA 1
ATOM 5365 C C . ALA A 1 681 ? -5.879 -58.998 12.204 1.00 90.88 681 ALA A C 1
ATOM 5367 O O . ALA A 1 681 ? -7.016 -58.570 12.441 1.00 90.88 681 ALA A O 1
ATOM 5368 N N . ASN A 1 682 ? -5.667 -60.172 11.602 1.00 91.19 682 ASN A N 1
ATOM 5369 C CA . ASN A 1 682 ? -6.719 -61.108 11.204 1.00 91.19 682 ASN A CA 1
ATOM 5370 C C . ASN A 1 682 ? -7.583 -61.554 12.396 1.00 91.19 682 ASN A C 1
ATOM 5372 O O . ASN A 1 682 ? -8.812 -61.587 12.299 1.00 91.19 682 ASN A O 1
ATOM 5376 N N . GLU A 1 683 ? -6.967 -61.885 13.534 1.00 90.56 683 GLU A N 1
ATOM 5377 C CA . GLU A 1 683 ? -7.674 -62.227 14.774 1.00 90.56 683 GLU A CA 1
ATOM 5378 C C . GLU A 1 683 ? -8.490 -61.044 15.308 1.00 90.56 683 GLU A C 1
ATOM 5380 O O . GLU A 1 683 ? -9.669 -61.209 15.625 1.00 90.56 683 GLU A O 1
ATOM 5385 N N . GLY A 1 684 ? -7.913 -59.839 15.330 1.00 87.12 684 GLY A N 1
ATOM 5386 C CA . GLY A 1 684 ? -8.592 -58.616 15.763 1.00 87.12 684 GLY A CA 1
ATOM 5387 C C . GLY A 1 684 ? -9.841 -58.313 14.934 1.00 87.12 684 GLY A C 1
ATOM 5388 O O . GLY A 1 684 ? -10.865 -57.901 15.479 1.00 87.12 684 GLY A O 1
ATOM 5389 N N . ALA A 1 685 ? -9.812 -58.603 13.630 1.00 86.44 685 ALA A N 1
ATOM 5390 C CA . ALA A 1 685 ? -10.970 -58.449 12.754 1.00 86.44 685 ALA A CA 1
ATOM 5391 C C . ALA A 1 685 ? -12.091 -59.468 13.050 1.00 86.44 685 ALA A C 1
ATOM 5393 O O . ALA A 1 685 ? -13.240 -59.252 12.669 1.00 86.44 685 ALA A O 1
ATOM 5394 N N . ARG A 1 686 ? -11.807 -60.579 13.740 1.00 83.81 686 ARG A N 1
ATOM 5395 C CA . ARG A 1 686 ? -12.826 -61.573 14.127 1.00 83.81 686 ARG A CA 1
ATOM 5396 C C . ARG A 1 686 ? -13.569 -61.196 15.411 1.00 83.81 686 ARG A C 1
ATOM 5398 O O . ARG A 1 686 ? -14.655 -61.728 15.640 1.00 83.81 686 ARG A O 1
ATOM 5405 N N . VAL A 1 687 ? -13.032 -60.272 16.209 1.00 74.75 687 VAL A N 1
ATOM 5406 C CA . VAL A 1 687 ? -13.634 -59.814 17.470 1.00 74.75 687 VAL A CA 1
ATOM 5407 C C . VAL A 1 687 ? -14.815 -58.869 17.196 1.00 74.75 687 VAL A C 1
ATOM 5409 O O . VAL A 1 687 ? -14.727 -57.956 16.373 1.00 74.75 687 VAL A O 1
ATOM 5412 N N . ILE A 1 688 ? -15.948 -59.091 17.874 1.00 57.72 688 ILE A N 1
ATOM 5413 C CA . ILE A 1 688 ? -17.167 -58.274 17.732 1.00 57.72 688 ILE A CA 1
ATOM 5414 C C . ILE A 1 688 ? -16.917 -56.889 18.374 1.00 57.72 688 ILE A C 1
ATOM 5416 O O . ILE A 1 688 ? -16.541 -56.837 19.544 1.00 57.72 688 ILE A O 1
ATOM 5420 N N . PRO A 1 689 ? -17.081 -55.766 17.647 1.00 59.03 689 PRO A N 1
ATOM 5421 C CA . PRO A 1 689 ? -16.430 -54.510 18.012 1.00 59.03 689 PRO A CA 1
ATOM 5422 C C . PRO A 1 689 ? -17.253 -53.620 18.954 1.00 59.03 689 PRO A C 1
ATOM 5424 O O . PRO A 1 689 ? -18.380 -53.242 18.632 1.00 59.03 689 PRO A O 1
ATOM 5427 N N . THR A 1 690 ? -16.618 -53.127 20.018 1.00 55.66 690 THR A N 1
ATOM 5428 C CA . THR A 1 690 ? -16.894 -51.769 20.511 1.00 55.66 690 THR A CA 1
ATOM 5429 C C . THR A 1 690 ? -16.195 -50.798 19.550 1.00 55.66 690 THR A C 1
ATOM 5431 O O . THR A 1 690 ? -14.983 -50.920 19.366 1.00 55.66 690 THR A O 1
ATOM 5434 N N . PRO A 1 691 ? -16.897 -49.870 18.874 1.00 61.47 691 PRO A N 1
ATOM 5435 C CA . PRO A 1 691 ? -16.257 -48.977 17.911 1.00 61.47 691 PRO A CA 1
ATOM 5436 C C . PRO A 1 691 ? -15.242 -48.065 18.609 1.00 61.47 691 PRO A C 1
ATOM 5438 O O . PRO A 1 691 ? -15.624 -47.250 19.443 1.00 61.47 691 PRO A O 1
ATOM 5441 N N . ILE A 1 692 ? -13.963 -48.163 18.236 1.00 66.38 692 ILE A N 1
ATOM 5442 C CA . ILE A 1 692 ? -12.924 -47.227 18.709 1.00 66.38 692 ILE A CA 1
ATOM 5443 C C . ILE A 1 692 ? -13.114 -45.852 18.050 1.00 66.38 692 ILE A C 1
ATOM 5445 O O . ILE A 1 692 ? -12.842 -44.814 18.648 1.00 66.38 692 ILE A O 1
ATOM 5449 N N . PHE A 1 693 ? -13.649 -45.835 16.826 1.00 63.38 693 PHE A N 1
ATOM 5450 C CA . PHE A 1 693 ? -13.959 -44.618 16.087 1.00 63.38 693 PHE A CA 1
ATOM 5451 C C . PHE A 1 693 ? -15.465 -44.403 15.974 1.00 63.38 693 PHE A C 1
ATOM 5453 O O . PHE A 1 693 ? -16.199 -45.282 15.514 1.00 63.38 693 PHE A O 1
ATOM 5460 N N . ASN A 1 694 ? -15.924 -43.185 16.279 1.00 62.19 694 ASN A N 1
ATOM 5461 C CA . ASN A 1 694 ? -17.302 -42.795 15.987 1.00 62.19 694 ASN A CA 1
ATOM 5462 C C . ASN A 1 694 ? -17.572 -42.824 14.473 1.00 62.19 694 ASN A C 1
ATOM 5464 O O . ASN A 1 694 ? -18.555 -43.449 14.069 1.00 62.19 694 ASN A O 1
ATOM 5468 N N . ARG A 1 695 ? -16.706 -42.193 13.655 1.00 68.69 695 ARG A N 1
ATOM 5469 C CA . ARG A 1 695 ? -16.604 -42.251 12.174 1.00 68.69 695 ARG A CA 1
ATOM 5470 C C . ARG A 1 695 ? -15.216 -41.741 11.752 1.00 68.69 695 ARG A C 1
ATOM 5472 O O . ARG A 1 695 ? -14.862 -40.639 12.164 1.00 68.69 695 ARG A O 1
ATOM 5479 N N . THR A 1 696 ? -14.448 -42.463 10.931 1.00 74.25 696 THR A N 1
ATOM 5480 C CA . THR A 1 696 ? -13.202 -41.904 10.361 1.00 74.25 696 THR A CA 1
ATOM 5481 C C . THR A 1 696 ? -13.498 -41.028 9.137 1.00 74.25 696 THR A C 1
ATOM 5483 O O . THR A 1 696 ? -14.513 -41.209 8.457 1.00 74.25 696 THR A O 1
ATOM 5486 N N . ILE A 1 697 ? -12.614 -40.067 8.825 1.00 74.44 697 ILE A N 1
ATOM 5487 C CA . ILE A 1 697 ? -12.698 -39.267 7.583 1.00 74.44 697 ILE A CA 1
ATOM 5488 C C . ILE A 1 697 ? -12.698 -40.191 6.365 1.00 74.44 697 ILE A C 1
ATOM 5490 O O . ILE A 1 697 ? -13.429 -39.962 5.401 1.00 74.44 697 ILE A O 1
ATOM 5494 N N . THR A 1 698 ? -11.897 -41.251 6.423 1.00 72.06 698 THR A N 1
ATOM 5495 C CA . THR A 1 698 ? -11.770 -42.223 5.348 1.00 72.06 698 THR A CA 1
ATOM 5496 C C . THR A 1 698 ? -13.083 -42.969 5.120 1.00 72.06 698 THR A C 1
ATOM 5498 O O . THR A 1 698 ? -13.566 -43.030 3.989 1.00 72.06 698 THR A O 1
ATOM 5501 N N . TRP A 1 699 ? -13.736 -43.414 6.197 1.00 76.69 699 TRP A N 1
ATOM 5502 C CA . TRP A 1 699 ? -15.073 -43.998 6.131 1.00 76.69 699 TRP A CA 1
ATOM 5503 C C . TRP A 1 699 ? -16.118 -43.001 5.613 1.00 76.69 699 TRP A C 1
ATOM 5505 O O . TRP A 1 699 ? -16.923 -43.344 4.752 1.00 76.69 699 TRP A O 1
ATOM 5515 N N . ALA A 1 700 ? -16.097 -41.747 6.074 1.00 76.31 700 ALA A N 1
ATOM 5516 C CA . ALA A 1 700 ? -17.047 -40.727 5.628 1.00 76.31 700 ALA A CA 1
ATOM 5517 C C . ALA A 1 700 ? -16.924 -40.427 4.122 1.00 76.31 700 ALA A C 1
ATOM 5519 O O . ALA A 1 700 ? -17.939 -40.331 3.428 1.00 76.31 700 ALA A O 1
ATOM 5520 N N . ARG A 1 701 ? -15.691 -40.337 3.602 1.00 76.50 701 ARG A N 1
ATOM 5521 C CA . ARG A 1 701 ? -15.414 -40.174 2.164 1.00 76.50 701 ARG A CA 1
ATOM 5522 C C . ARG A 1 701 ? -15.919 -41.356 1.351 1.00 76.50 701 ARG A C 1
ATOM 5524 O O . ARG A 1 701 ? -16.511 -41.167 0.289 1.00 76.50 701 ARG A O 1
ATOM 5531 N N . GLU A 1 702 ? -15.721 -42.566 1.857 1.00 76.19 702 GLU A N 1
ATOM 5532 C CA . GLU A 1 702 ? -16.211 -43.771 1.203 1.00 76.19 702 GLU A CA 1
ATOM 5533 C C . GLU A 1 702 ? -17.744 -43.815 1.165 1.00 76.19 702 GLU A C 1
ATOM 5535 O O . GLU A 1 702 ? -18.318 -44.055 0.107 1.00 76.19 702 GLU A O 1
ATOM 5540 N N . GLN A 1 703 ? -18.423 -43.495 2.271 1.00 78.56 703 GLN A N 1
ATOM 5541 C CA . GLN A 1 703 ? -19.888 -43.429 2.301 1.00 78.56 703 GLN A CA 1
ATOM 5542 C C . GLN A 1 703 ? -20.441 -42.351 1.363 1.00 78.56 703 GLN A C 1
ATOM 5544 O O . GLN A 1 703 ? -21.451 -42.576 0.699 1.00 78.56 703 GLN A O 1
ATOM 5549 N N . ALA A 1 704 ? -19.781 -41.192 1.277 1.00 75.19 704 ALA A N 1
ATOM 5550 C CA . ALA A 1 704 ? -20.144 -40.153 0.318 1.00 75.19 704 ALA A CA 1
ATOM 5551 C C . AL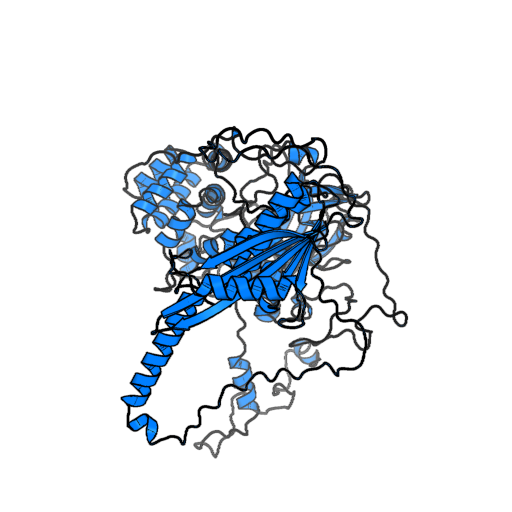A A 1 704 ? -19.981 -40.651 -1.126 1.00 75.19 704 ALA A C 1
ATOM 5553 O O . ALA A 1 704 ? -20.891 -40.494 -1.933 1.00 75.19 704 ALA A O 1
ATOM 5554 N N . THR A 1 705 ? -18.871 -41.330 -1.427 1.00 74.69 705 THR A N 1
ATOM 5555 C CA . THR A 1 705 ? -18.608 -41.906 -2.754 1.00 74.69 705 THR A CA 1
ATOM 5556 C C . THR A 1 705 ? -19.644 -42.968 -3.115 1.00 74.69 705 THR A C 1
ATOM 5558 O O . THR A 1 705 ? -20.212 -42.915 -4.201 1.00 74.69 705 THR A O 1
ATOM 5561 N N . LEU A 1 706 ? -19.953 -43.894 -2.202 1.00 76.31 706 LEU A N 1
ATOM 5562 C CA . LEU A 1 706 ? -20.970 -44.927 -2.407 1.00 76.31 706 LEU A CA 1
ATOM 5563 C C . LEU A 1 706 ? -22.355 -44.320 -2.636 1.00 76.31 706 LEU A C 1
ATOM 5565 O O . LEU A 1 706 ? -23.052 -44.743 -3.553 1.00 76.31 706 LEU A O 1
ATOM 5569 N N . LYS A 1 707 ? -22.739 -43.294 -1.864 1.00 75.75 707 LYS A N 1
ATOM 5570 C CA . LYS A 1 707 ? -23.991 -42.560 -2.092 1.00 75.75 707 LYS A CA 1
ATOM 5571 C C . LYS A 1 707 ? -24.016 -41.917 -3.474 1.00 75.75 707 LYS A C 1
ATOM 5573 O O . LYS A 1 707 ? -24.991 -42.102 -4.189 1.00 75.75 707 LYS A O 1
ATOM 5578 N N . THR A 1 708 ? -22.948 -41.231 -3.874 1.00 74.06 708 THR A N 1
ATOM 5579 C CA . THR A 1 708 ? -22.850 -40.608 -5.201 1.00 74.06 708 THR A CA 1
ATOM 5580 C C . THR A 1 708 ? -22.914 -41.646 -6.319 1.00 74.06 708 THR A C 1
ATOM 5582 O O . THR A 1 708 ? -23.644 -41.446 -7.283 1.00 74.06 708 THR A O 1
ATOM 5585 N N . VAL A 1 709 ? -22.222 -42.781 -6.185 1.00 71.00 709 VAL A N 1
ATOM 5586 C CA . VAL A 1 709 ? -22.257 -43.876 -7.168 1.00 71.00 709 VAL A CA 1
ATOM 5587 C C . VAL A 1 709 ? -23.640 -44.520 -7.232 1.00 71.00 709 VAL A C 1
ATOM 5589 O O . VAL A 1 709 ? -24.111 -44.814 -8.325 1.00 71.00 709 VAL A O 1
ATOM 5592 N N . CYS A 1 710 ? -24.318 -44.725 -6.101 1.00 71.50 710 CYS A N 1
ATOM 5593 C CA . CYS A 1 710 ? -25.687 -45.241 -6.079 1.00 71.50 710 CYS A CA 1
ATOM 5594 C C . CYS A 1 710 ? -26.673 -44.256 -6.715 1.00 71.50 710 CYS A C 1
ATOM 5596 O O . CYS A 1 710 ? -27.481 -44.673 -7.540 1.00 71.50 710 CYS A O 1
ATOM 5598 N N . SER A 1 711 ? -26.572 -42.961 -6.401 1.00 71.19 711 SER A N 1
ATOM 5599 C CA . SER A 1 711 ? -27.367 -41.910 -7.046 1.00 71.19 711 SER A CA 1
ATOM 5600 C C . SER A 1 711 ? -27.103 -41.848 -8.550 1.00 71.19 711 SER A C 1
ATOM 5602 O O . SER A 1 711 ? -28.043 -41.772 -9.332 1.00 71.19 711 SER A O 1
ATOM 5604 N N . TRP A 1 712 ? -25.838 -41.958 -8.965 1.00 74.81 712 TRP A N 1
ATOM 5605 C CA . TRP A 1 712 ? -25.455 -41.999 -10.374 1.00 74.81 712 TRP A CA 1
ATOM 5606 C C . TRP A 1 712 ? -25.986 -43.252 -11.080 1.00 74.81 712 TRP A C 1
ATOM 5608 O O . TRP A 1 712 ? -26.571 -43.134 -12.148 1.00 74.81 712 TRP A O 1
ATOM 5618 N N . LYS A 1 713 ? -25.859 -44.445 -10.480 1.00 70.75 713 LYS A N 1
ATOM 5619 C CA . LYS A 1 713 ? -26.415 -45.694 -11.032 1.00 70.75 713 LYS A CA 1
ATOM 5620 C C . LYS A 1 713 ? -27.935 -45.629 -11.143 1.00 70.75 713 LYS A C 1
ATOM 5622 O O . LYS A 1 713 ? -28.484 -46.080 -12.139 1.00 70.75 713 LYS A O 1
ATOM 5627 N N . LYS A 1 714 ? -28.610 -45.058 -10.144 1.00 74.75 714 LYS A N 1
ATOM 5628 C CA . LYS A 1 714 ? -30.059 -44.844 -10.165 1.00 74.75 714 LYS A CA 1
ATOM 5629 C C . LYS A 1 714 ? -30.451 -43.909 -11.315 1.00 74.75 714 LYS A C 1
ATOM 5631 O O . LYS A 1 714 ? -31.256 -44.307 -12.146 1.00 74.75 714 LYS A O 1
ATOM 5636 N N . ALA A 1 715 ? -29.780 -42.764 -11.454 1.00 67.62 715 ALA A N 1
ATOM 5637 C CA . ALA A 1 715 ? -29.984 -41.843 -12.576 1.00 67.62 715 ALA A CA 1
ATOM 5638 C C . ALA A 1 715 ? -29.698 -42.500 -13.945 1.00 67.62 715 ALA A C 1
ATOM 5640 O O . ALA A 1 715 ? -30.475 -42.349 -14.883 1.00 67.62 715 ALA A O 1
ATOM 5641 N N . TRP A 1 716 ? -28.630 -43.297 -14.046 1.00 69.06 716 TRP A N 1
ATOM 5642 C CA . TRP A 1 716 ? -28.281 -44.082 -15.238 1.00 69.06 716 TRP A CA 1
ATOM 5643 C C . TRP A 1 716 ? -29.329 -45.155 -15.581 1.00 69.06 716 TRP A C 1
ATOM 5645 O O . TRP A 1 716 ? -29.502 -45.551 -16.741 1.00 69.06 716 TRP A O 1
ATOM 5655 N N . HIS A 1 717 ? -30.026 -45.672 -14.567 1.00 68.31 717 HIS A N 1
ATOM 5656 C CA . HIS A 1 717 ? -31.077 -46.658 -14.755 1.00 68.31 717 HIS A CA 1
ATOM 5657 C C . HIS A 1 717 ? -32.453 -46.060 -15.057 1.00 68.31 717 HIS A C 1
ATOM 5659 O O . HIS A 1 717 ? -33.181 -46.665 -15.842 1.00 68.31 717 HIS A O 1
ATOM 5665 N N . GLU A 1 718 ? -32.762 -44.881 -14.517 1.00 71.00 718 GLU A N 1
ATOM 5666 C CA . GLU A 1 718 ? -34.057 -44.198 -14.646 1.00 71.00 718 GLU A CA 1
ATOM 5667 C C . GLU A 1 718 ? -34.184 -43.337 -15.917 1.00 71.00 718 GLU A C 1
ATOM 5669 O O . GLU A 1 718 ? -35.292 -43.156 -16.414 1.00 71.00 718 GLU A O 1
ATOM 5674 N N . HIS A 1 719 ? -33.079 -42.866 -16.507 1.00 60.59 719 HIS A N 1
ATOM 5675 C CA . HIS A 1 719 ? -33.109 -42.105 -17.763 1.00 60.59 719 HIS A CA 1
ATOM 5676 C C . HIS A 1 719 ? -32.808 -42.986 -18.986 1.00 60.59 719 HIS A C 1
ATOM 5678 O O . HIS A 1 719 ? -31.653 -43.119 -19.406 1.00 60.59 719 HIS A O 1
ATOM 5684 N N . SER A 1 720 ? -33.850 -43.551 -19.607 1.00 54.44 720 SER A N 1
ATOM 5685 C CA . SER A 1 720 ? -33.750 -44.344 -20.848 1.00 54.44 720 SER A CA 1
ATOM 5686 C C . SER A 1 720 ? -33.134 -43.563 -22.019 1.00 54.44 720 SER A C 1
ATOM 5688 O O . SER A 1 720 ? -32.429 -44.152 -22.835 1.00 54.44 720 SER A O 1
ATOM 5690 N N . GLU A 1 721 ? -33.302 -42.239 -22.062 1.00 53.47 721 GLU A N 1
ATOM 5691 C CA . GLU A 1 721 ? -32.757 -41.367 -23.116 1.00 53.47 721 GLU A CA 1
ATOM 5692 C C . GLU A 1 721 ? -31.225 -41.234 -23.073 1.00 53.47 721 GLU A C 1
ATOM 5694 O O . GLU A 1 721 ? -30.582 -41.089 -24.113 1.00 53.47 721 GLU A O 1
ATOM 5699 N N . SER A 1 722 ? -30.605 -41.385 -21.895 1.00 49.31 722 SER A N 1
ATOM 5700 C CA . SER A 1 722 ? -29.139 -41.336 -21.759 1.00 49.31 722 SER A CA 1
ATOM 5701 C C . SER A 1 722 ? -28.432 -42.589 -22.296 1.00 49.31 722 SER A C 1
ATOM 5703 O O . SER A 1 722 ? -27.220 -42.578 -22.505 1.00 49.31 722 SER A O 1
ATOM 5705 N N . ARG A 1 723 ? -29.188 -43.658 -22.588 1.00 52.00 723 ARG A N 1
ATOM 5706 C CA . ARG A 1 723 ? -28.670 -44.889 -23.204 1.00 52.00 723 ARG A CA 1
ATOM 5707 C C . ARG A 1 723 ? -28.699 -44.879 -24.733 1.00 52.00 723 ARG A C 1
ATOM 5709 O O . ARG A 1 723 ? -28.046 -45.726 -25.332 1.00 52.00 723 ARG A O 1
ATOM 5716 N N . VAL A 1 724 ? -29.439 -43.959 -25.362 1.00 46.62 724 VAL A N 1
ATOM 5717 C CA . VAL A 1 724 ? -29.766 -44.035 -26.803 1.00 46.62 724 VAL A CA 1
ATOM 5718 C C . VAL A 1 724 ? -29.004 -43.007 -27.659 1.00 46.62 724 VAL A C 1
ATOM 5720 O O . VAL A 1 724 ? -28.955 -43.154 -28.873 1.00 46.62 724 VAL A O 1
ATOM 5723 N N . ASN A 1 725 ? -28.298 -42.035 -27.066 1.00 44.53 725 ASN A N 1
ATOM 5724 C CA . ASN A 1 725 ? -27.543 -41.012 -27.815 1.00 44.53 725 ASN A CA 1
ATOM 5725 C C . ASN A 1 725 ? -26.050 -40.914 -27.444 1.00 44.53 725 ASN A C 1
ATOM 5727 O O . ASN A 1 725 ? -25.483 -39.829 -27.307 1.00 44.53 725 ASN A O 1
ATOM 5731 N N . SER A 1 726 ? -25.351 -42.048 -27.348 1.00 42.88 726 SER A N 1
ATOM 5732 C CA . SER A 1 726 ? -23.893 -42.074 -27.142 1.00 42.88 726 SER A CA 1
ATOM 5733 C C . SER A 1 726 ? -23.089 -41.837 -28.436 1.00 42.88 726 SER A C 1
ATOM 5735 O O . SER A 1 726 ? -22.210 -42.627 -28.783 1.00 42.88 726 SER A O 1
ATOM 5737 N N . LYS A 1 727 ? -23.370 -40.739 -29.152 1.00 42.91 727 LYS A N 1
ATOM 5738 C CA . LYS A 1 727 ? -22.414 -40.127 -30.102 1.00 42.91 727 LYS A CA 1
ATOM 5739 C C . LYS A 1 727 ? -21.679 -38.915 -29.526 1.00 42.91 727 LYS A C 1
ATOM 5741 O O . LYS A 1 727 ? -20.699 -38.477 -30.118 1.00 42.91 727 LYS A O 1
ATOM 5746 N N . TYR A 1 728 ? -22.047 -38.451 -28.333 1.00 43.50 728 TYR A N 1
ATOM 5747 C CA . TYR A 1 728 ? -21.198 -37.557 -27.549 1.00 43.50 728 TYR A CA 1
ATOM 5748 C C . TYR A 1 728 ? -20.382 -38.382 -26.562 1.00 43.50 728 TYR A C 1
ATOM 5750 O O . TYR A 1 728 ? -20.746 -38.599 -25.409 1.00 43.50 728 TYR A O 1
ATOM 5758 N N . TYR A 1 729 ? -19.270 -38.893 -27.083 1.00 37.44 729 TYR A N 1
ATOM 5759 C CA . TYR A 1 729 ? -18.164 -39.422 -26.305 1.00 37.44 729 TYR A CA 1
ATOM 5760 C C . TYR A 1 729 ? -17.675 -38.292 -25.387 1.00 37.44 729 TYR A C 1
ATOM 5762 O O . TYR A 1 729 ? -16.932 -37.420 -25.827 1.00 37.44 729 TYR A O 1
ATOM 5770 N N . ILE A 1 730 ? -18.121 -38.260 -24.127 1.00 41.38 730 ILE A N 1
ATOM 5771 C CA . ILE A 1 730 ? -17.425 -37.480 -23.099 1.00 41.38 730 ILE A CA 1
ATOM 5772 C C . ILE A 1 730 ? -16.051 -38.146 -22.995 1.00 41.38 730 ILE A C 1
ATOM 5774 O O . ILE A 1 730 ? -15.993 -39.320 -22.609 1.00 41.38 730 ILE A O 1
ATOM 5778 N N . PRO A 1 731 ? -14.950 -37.481 -23.386 1.00 36.53 731 PRO A N 1
ATOM 5779 C CA . PRO A 1 731 ? -13.639 -38.088 -23.271 1.00 36.53 731 PRO A CA 1
ATOM 5780 C C . PRO A 1 731 ? -13.447 -38.484 -21.810 1.00 36.53 731 PRO A C 1
ATOM 5782 O O . PRO A 1 731 ? -13.689 -37.674 -20.911 1.00 36.53 731 PRO A O 1
ATOM 5785 N N . ARG A 1 732 ? -12.995 -39.720 -21.554 1.00 35.12 732 ARG A N 1
ATOM 5786 C CA . ARG A 1 732 ? -12.338 -40.003 -20.274 1.00 35.12 732 ARG A CA 1
ATOM 5787 C C . ARG A 1 732 ? -11.324 -38.871 -20.069 1.00 35.12 732 ARG A C 1
ATOM 5789 O O . ARG A 1 732 ? -10.547 -38.639 -21.002 1.00 35.12 732 ARG A O 1
ATOM 5796 N N . PRO A 1 733 ? -11.305 -38.186 -18.910 1.00 36.31 733 PRO A N 1
ATOM 5797 C CA . PRO A 1 733 ? -10.176 -37.329 -18.591 1.00 36.31 733 PRO A CA 1
ATOM 5798 C C . PRO A 1 733 ? -8.920 -38.163 -18.857 1.00 36.31 733 PRO A C 1
ATOM 5800 O O . PRO A 1 733 ? -8.917 -39.340 -18.464 1.00 36.31 733 PRO A O 1
ATOM 5803 N N . PRO A 1 734 ? -7.918 -37.647 -19.591 1.00 33.59 734 PRO A N 1
ATOM 5804 C CA . PRO A 1 734 ? -6.712 -38.411 -19.844 1.00 33.59 734 PRO A CA 1
ATOM 5805 C C . PRO A 1 734 ? -6.220 -38.924 -18.496 1.00 33.59 734 PRO A C 1
ATOM 5807 O O . PRO A 1 734 ? -5.983 -38.145 -17.571 1.00 33.59 734 PRO A O 1
ATOM 5810 N N . ALA A 1 735 ? -6.156 -40.250 -18.357 1.00 31.09 735 ALA A N 1
ATOM 5811 C CA . ALA A 1 735 ? -5.493 -40.843 -17.217 1.00 31.09 735 ALA A CA 1
ATOM 5812 C C . ALA A 1 735 ? -4.099 -40.223 -17.198 1.00 31.09 735 ALA A C 1
ATOM 5814 O O . ALA A 1 735 ? -3.393 -40.286 -18.208 1.00 31.09 735 ALA A O 1
ATOM 5815 N N . LEU A 1 736 ? -3.729 -39.595 -16.083 1.00 26.72 736 LEU A N 1
ATOM 5816 C CA . LEU A 1 736 ? -2.345 -39.254 -15.799 1.00 26.72 736 LEU A CA 1
ATOM 5817 C C . LEU A 1 736 ? -1.554 -40.564 -15.866 1.00 26.72 736 LEU A C 1
ATOM 5819 O O . LEU A 1 736 ? -1.454 -41.308 -14.893 1.00 26.72 736 LEU A O 1
ATOM 5823 N N . LYS A 1 737 ? -1.039 -40.882 -17.056 1.00 25.38 737 LYS A N 1
ATOM 5824 C CA . LYS A 1 737 ? 0.005 -41.874 -17.234 1.00 25.38 737 LYS A CA 1
ATOM 5825 C C . LYS A 1 737 ? 1.247 -41.243 -16.631 1.00 25.38 737 LYS A C 1
ATOM 5827 O O . LYS A 1 737 ? 1.944 -40.473 -17.284 1.00 25.38 737 LYS A O 1
ATOM 5832 N N . LEU A 1 738 ? 1.504 -41.558 -15.368 1.00 24.89 738 LEU A N 1
ATOM 5833 C CA . LEU A 1 738 ? 2.857 -41.499 -14.846 1.00 24.89 738 LEU A CA 1
ATOM 5834 C C . LEU A 1 738 ? 3.679 -42.464 -15.700 1.00 24.89 738 LEU A C 1
ATOM 5836 O O . LEU A 1 738 ? 3.527 -43.680 -15.600 1.00 24.89 738 LEU A O 1
ATOM 5840 N N . HIS A 1 739 ? 4.498 -41.915 -16.592 1.00 25.86 739 HIS A N 1
ATOM 5841 C CA . HIS A 1 739 ? 5.592 -42.670 -17.175 1.00 25.86 739 HIS A CA 1
ATOM 5842 C C . HIS A 1 739 ? 6.522 -43.068 -16.023 1.00 25.86 739 HIS A C 1
ATOM 5844 O O . HIS A 1 739 ? 7.001 -42.181 -15.311 1.00 25.86 739 HIS A O 1
ATOM 5850 N N . PRO A 1 740 ? 6.785 -44.365 -15.799 1.00 25.36 740 PRO A N 1
ATOM 5851 C CA . PRO A 1 740 ? 7.830 -44.766 -14.882 1.00 25.36 740 PRO A CA 1
ATOM 5852 C C . PRO A 1 740 ? 9.168 -44.386 -15.518 1.00 25.36 740 PRO A C 1
ATOM 5854 O O . PRO A 1 740 ? 9.711 -45.117 -16.341 1.00 25.36 740 PRO A O 1
ATOM 5857 N N . ILE A 1 741 ? 9.725 -43.238 -15.137 1.00 27.91 741 ILE A N 1
ATOM 5858 C CA . ILE A 1 741 ? 11.177 -43.080 -15.167 1.00 27.91 741 ILE A CA 1
ATOM 5859 C C . ILE A 1 741 ? 11.664 -43.826 -13.938 1.00 27.91 741 ILE A C 1
ATOM 5861 O O . ILE A 1 741 ? 11.770 -43.222 -12.890 1.00 27.91 741 ILE A O 1
ATOM 5865 N N . PHE A 1 742 ? 11.849 -45.137 -14.045 1.00 26.09 742 PHE A N 1
ATOM 5866 C CA . PHE A 1 742 ? 12.914 -45.865 -13.359 1.00 26.09 742 PHE A CA 1
ATOM 5867 C C . PHE A 1 742 ? 13.053 -47.213 -14.056 1.00 26.09 742 PHE A C 1
ATOM 5869 O O . PHE A 1 742 ? 12.335 -48.174 -13.784 1.00 26.09 742 PHE A O 1
ATOM 5876 N N . ASN A 1 743 ? 13.998 -47.243 -14.993 1.00 25.58 743 ASN A N 1
ATOM 5877 C CA . ASN A 1 743 ? 14.671 -48.461 -15.393 1.00 25.58 743 ASN A CA 1
ATOM 5878 C C . ASN A 1 743 ? 15.246 -49.108 -14.124 1.00 25.58 743 ASN A C 1
ATOM 5880 O O . ASN A 1 743 ? 16.034 -48.502 -13.397 1.00 25.58 743 ASN A O 1
ATOM 5884 N N . THR A 1 744 ? 14.787 -50.316 -13.822 1.00 35.34 744 THR A N 1
ATOM 5885 C CA . THR A 1 744 ? 15.394 -51.183 -12.823 1.00 35.34 744 THR A CA 1
ATOM 5886 C C . THR A 1 744 ? 16.731 -51.673 -13.358 1.00 35.34 744 THR A C 1
ATOM 5888 O O . THR A 1 744 ? 16.793 -52.675 -14.063 1.00 35.34 744 THR A O 1
ATOM 5891 N N . SER A 1 745 ? 17.807 -50.996 -12.975 1.00 31.45 745 SER A N 1
ATOM 5892 C CA . SER A 1 745 ? 19.146 -51.574 -13.020 1.00 31.45 745 SER A CA 1
ATOM 5893 C C . SER A 1 745 ? 19.981 -51.043 -11.856 1.00 31.45 745 SER A C 1
ATOM 5895 O O . SER A 1 745 ? 20.511 -49.941 -11.916 1.00 31.45 745 SER A O 1
ATOM 5897 N N . ASN A 1 746 ? 20.057 -51.874 -10.814 1.00 34.19 746 ASN A N 1
ATOM 5898 C CA . ASN A 1 746 ? 21.110 -51.979 -9.801 1.00 34.19 746 ASN A CA 1
ATOM 5899 C C . ASN A 1 746 ? 21.506 -50.748 -8.957 1.00 34.19 746 ASN A C 1
ATOM 5901 O O . ASN A 1 746 ? 22.238 -49.879 -9.412 1.00 34.19 746 ASN A O 1
ATOM 5905 N N . LEU A 1 747 ? 21.139 -50.855 -7.664 1.00 33.69 747 LEU A N 1
ATOM 5906 C CA . LEU A 1 747 ? 21.912 -50.604 -6.423 1.00 33.69 747 LEU A CA 1
ATOM 5907 C C . LEU A 1 747 ? 21.232 -49.649 -5.418 1.00 33.69 747 LEU A C 1
ATOM 5909 O O . LEU A 1 747 ? 21.136 -48.451 -5.647 1.00 33.69 747 LEU A O 1
ATOM 5913 N N . GLY A 1 748 ? 20.820 -50.223 -4.272 1.00 35.62 748 GLY A N 1
ATOM 5914 C CA . GLY A 1 748 ? 20.510 -49.534 -3.007 1.00 35.62 748 GLY A CA 1
ATOM 5915 C C . GLY A 1 748 ? 19.041 -49.151 -2.779 1.00 35.62 748 GLY A C 1
ATOM 5916 O O . GLY A 1 748 ? 18.637 -48.043 -3.108 1.00 35.62 748 GLY A O 1
ATOM 5917 N N . ARG A 1 749 ? 18.230 -50.040 -2.183 1.00 33.19 749 ARG A N 1
ATOM 5918 C CA . ARG A 1 749 ? 16.863 -49.728 -1.719 1.00 33.19 749 ARG A CA 1
ATOM 5919 C C . ARG A 1 749 ? 16.780 -49.813 -0.195 1.00 33.19 749 ARG A C 1
ATOM 5921 O O . ARG A 1 749 ? 16.377 -50.846 0.321 1.00 33.19 749 ARG A O 1
ATOM 5928 N N . ASP A 1 750 ? 17.068 -48.703 0.471 1.00 31.56 750 ASP A N 1
ATOM 5929 C CA . ASP A 1 750 ? 16.601 -48.421 1.829 1.00 31.56 750 ASP A CA 1
ATOM 5930 C C . ASP A 1 750 ? 15.766 -47.138 1.761 1.00 31.56 750 ASP A C 1
ATOM 5932 O O . ASP A 1 750 ? 16.280 -46.054 1.493 1.00 31.56 750 ASP A O 1
ATOM 5936 N N . LEU A 1 751 ? 14.446 -47.259 1.926 1.00 31.27 751 LEU A N 1
ATOM 5937 C CA . LEU A 1 751 ? 13.564 -46.103 2.087 1.00 31.27 751 LEU A CA 1
ATOM 5938 C C . LEU A 1 751 ? 13.437 -45.865 3.592 1.00 31.27 751 LEU A C 1
ATOM 5940 O O . LEU A 1 751 ? 12.558 -46.409 4.258 1.00 31.27 751 LEU A O 1
ATOM 5944 N N . GLU A 1 752 ? 14.408 -45.134 4.131 1.00 32.38 752 GLU A N 1
ATOM 5945 C CA . GLU A 1 752 ? 14.565 -44.884 5.559 1.00 32.38 752 GLU A CA 1
ATOM 5946 C C . GLU A 1 752 ? 14.036 -43.482 5.898 1.00 32.38 752 GLU A C 1
ATOM 5948 O O . GLU A 1 752 ? 14.502 -42.482 5.354 1.00 32.38 752 GLU A O 1
ATOM 5953 N N . CYS A 1 753 ? 13.041 -43.386 6.786 1.00 31.42 753 CYS A N 1
ATOM 5954 C CA . CYS A 1 753 ? 12.671 -42.114 7.403 1.00 31.42 753 CYS A CA 1
ATOM 5955 C C . CYS A 1 753 ? 13.375 -42.037 8.758 1.00 31.42 753 CYS A C 1
ATOM 5957 O O . CYS A 1 753 ? 13.000 -42.739 9.700 1.00 31.42 753 CYS A O 1
ATOM 5959 N N . ARG A 1 754 ? 14.430 -41.222 8.833 1.00 29.25 754 ARG A N 1
ATOM 5960 C CA . ARG A 1 754 ? 15.177 -40.963 10.063 1.00 29.25 754 ARG A CA 1
ATOM 5961 C C . ARG A 1 754 ? 14.759 -39.603 10.605 1.00 29.25 754 ARG A C 1
ATOM 5963 O O . ARG A 1 754 ? 15.060 -38.580 9.998 1.00 29.25 754 ARG A O 1
ATOM 5970 N N . LEU A 1 755 ? 14.073 -39.593 11.744 1.00 30.19 755 LEU A N 1
ATOM 5971 C CA . LEU A 1 755 ? 13.916 -38.379 12.539 1.00 30.19 755 LEU A CA 1
ATOM 5972 C C . LEU A 1 755 ? 15.189 -38.228 13.373 1.00 30.19 755 LEU A C 1
ATOM 5974 O O . LEU A 1 755 ? 15.419 -38.989 14.312 1.00 30.19 755 LEU A O 1
ATOM 5978 N N . VAL A 1 756 ? 16.044 -37.303 12.956 1.00 28.33 756 VAL A N 1
ATOM 5979 C CA . VAL A 1 756 ? 17.233 -36.854 13.688 1.00 28.33 756 VAL A CA 1
ATOM 5980 C C . VAL A 1 756 ? 16.990 -35.428 14.167 1.00 28.33 756 VAL A C 1
ATOM 5982 O O . VAL A 1 756 ? 16.148 -34.732 13.599 1.00 28.33 756 VAL A O 1
ATOM 5985 N N . GLN A 1 757 ? 17.685 -35.060 15.242 1.00 29.78 757 GLN A N 1
ATOM 5986 C CA . GLN A 1 757 ? 17.588 -33.757 15.894 1.00 29.78 757 GLN A CA 1
ATOM 5987 C C . GLN A 1 757 ? 17.868 -32.594 14.939 1.00 29.78 757 GLN A C 1
ATOM 5989 O O . GLN A 1 757 ? 18.790 -32.735 14.100 1.00 29.78 757 GLN A O 1
#